Protein AF-0000000070113521 (afdb_homodimer)

Sequence (1050 aa):
MYDYIIVGAGSAGCVLAARLSEDPGVRVCLVEAGPADTADNIHVPVAFGQLFRTELDWDYDTHEEPALDRRRVYLPRGRVLGGTSSTNTMIYIRGARNDFDGWQQPGWSFDEMLPYFKRSEDNERGASAYHGTGGPLAVSDPRTRNPMSTAFVEAAGQAGYGFNDDFNGPTQDGFGFFQLTQRDGRRASTATAFLHPAADRPNLTVLTHVRVHRVLIENGRAVGVTGTRLDETLTLHAEREVIVAAGAYNSPQLLMLSGVGPAPLLSGFGVPVLADLPEVGQNLQDHALIPLVYTHAQPISLIAAGTPEDLAEFTRHGRGPMTANGPQAGGFVRTSEELSDPDVEFLAAPVMFADSGLGTPTHHALSFGPSMIAPRSRGSVSLALPDPTAKPRIVHNYFTDERDLDDAVHATRIALRIAGQKALATFTEGRHAPPASDSDDDLRAYVRQYAHSIYHPGGTCAMGAVVDDQLRVYGIDGLRVVDASVLPTMIRGNPNAPVIAIAEKAADLIAGRTPLPVEAVAAVHMYDYIIVGAGSAGCVLAARLSEDPGVRVCLVEAGPADTADNIHVPVAFGQLFRTELDWDYDTHEEPALDRRRVYLPRGRVLGGTSSTNTMIYIRGARNDFDGWQQPGWSFDEMLPYFKRSEDNERGASAYHGTGGPLAVSDPRTRNPMSTAFVEAAGQAGYGFNDDFNGPTQDGFGFFQLTQRDGRRASTATAFLHPAADRPNLTVLTHVRVHRVLIENGRAVGVTGTRLDETLTLHAEREVIVAAGAYNSPQLLMLSGVGPAPLLSGFGVPVLADLPEVGQNLQDHALIPLVYTHAQPISLIAAGTPEDLAEFTRHGRGPMTANGPQAGGFVRTSEELSDPDVEFLAAPVMFADSGLGTPTHHALSFGPSMIAPRSRGSVSLALPDPTAKPRIVHNYFTDERDLDDAVHATRIALRIAGQKALATFTEGRHAPPASDSDDDLRAYVRQYAHSIYHPGGTCAMGAVVDDQLRVYGIDGLRVVDASVLPTMIRGNPNAPVIAIAEKAADLIAGRTPLPVEAVAAVH

Secondary structure (DSSP, 8-state):
-EEEEEE--SHHHHHHHHHHTTSTTS-EEEE-SS--S--HHHHSGGGGGGGTTSTTB--EEPSPPTTTTT---EE--B-STTGGGGTS--B-----HHHHHTT--TT-SHHHHHHHHHHHEEETT---SS---SSSEEEB--S---HHHHHHHHHHHHTT--B-S-TTSS---EEEEPPBSEETTEE--HIIIIIHHHTT-TTEEEE-S-EEEEEEEETTEEEEEEEEETTEEEEEEEEEEEEE--HHHHHHHHHHHTTEE-HHHHHHTT---SEE-TTTTEEEB--EE--EEEE-S-TTSGGG---HHHHHHHHHHS-SGGG--S--EEEEE-SSTT-SS--EEEEEESS---GGGTSPP-S-EEEEEEEE-S----EEEE-S-S-TTSPPEEE--TT-SHHHHHHHHHHHHHHHHHHTSGGGGGG-SEEES--S-SSHHHHHHHHHHH-EE-S--B-TT-BTTTB-TT-BBTT-BTEEE-SGGG-SS--SS-SHHHHHHHHHHHHHHHHTPPPPPP-------/-EEEEEE--SHHHHHHHHHHTTSTTS-EEEE-SS--S--HHHHSGGGGGGGTTSTTB--EEPSPPTTTTT---EE--B-STTGGGGTS--B-----HHHHHTT--TT-SHHHHHHHHHHHEEETT---SS---SSSEEEB--S---HHHHHHHHHHHHTTPPB-S-TTSS---EEEEPPBSEETTEE--HIIIIIHHHTT-TTEEEE-S-EEEEEEEETTEEEEEEEEETTEEEEEEEEEEEEE--HHHHHHHHHHHTTEE-HHHHHHTT---SEE-TTTTEEEB--EE--EEEE-S-TTSGGG---HHHHHHHHHHS-SGGG--S--EEEEE-SSTT-SS--EEEEEESS---GGGTSPP-S-EEEEEEEE-S----EEEE-S-S-TTSPPEEE--TT-SHHHHHHHHHHHHHHHHHHTSGGGGGG-SEEES--S-SSHHHHHHHHHHH-EE-S--B-TT-BTTTB-TT-BBTT-BTEEE-SGGG-SS--SS-SHHHHHHHHHHHHHHHHTPPPPPP-------

Organism: Actinoplanes teichomyceticus (NCBI:txid1867)

Foldseek 3Di:
DFQEEEEAQALQQLLLLQLLVVPVVGFYEYEAQAEALPDPLLWFQLSLLVCAPPSQWPFDWAQQFPLLNGDIFTFTWGRYRHICLSRALFFDAQFAQCLQVVLVAPQRGPLSLQVLLQQQEQEPVDDDLRHHRDHLFYKYAFQDDFLLQVLLLVLLVVLPFADDDCCRPLANGGKDFTIGRHDLLIRGGSCNRRNVVRVPSPSYHYHYSWDWQEFDADPQAGFWTWTDRVNDIDIDGHPFFYEYAHAQALSLVRCLLHQHEAPVQSVVQPHHHQHHFDLQFKQKAFWKWQKWKAFFDDPRALVNADPPVNVVCCVPRSHDSSSRSFQGMWGFDDLDPVDPGGQKIKTKGQFGCASNSPDDTDGGIIMMTIIGQADPFMWGWADPHSPSVDGIHTHGNPCVPVVNLVSRLSRRVSVVSSCPGPSCCRRRPGTDPDFPDNDSVSSSSSCSPGMHGSNAIEQSCADPRQADSLQHGPRHGRYGYQARHHRNGGGRDHCSSVSSSSSSQNSCSSVVHDRDDRSDDDNDD/DFQEEEEAQALQQLLLLQLLVVPVVGFYEYEAQAEALPDPLLWFQLSLLVCAPPSQWPFDWAQQFPLLNGDIFTFTWGRYRHICLSRALQFDAQFAQCLQVVLVAPQRGPLSLQVLLQQQEQEPVDDDLRHHRDHLFYKYAFQDDFLLQVLLLVLLVVLPFADDDCCRPLANFGKDFTIGRHDLLIRGGSCNRRNVVRVPSPSYHYHYSWDWQEFDADPQAGFWTWTDRVPDIDIDGHPFFYEYAHAQALSLVRCLLHQHEAPVQSVVQPHHHQHHFDLQFKQKAFWKWQKWKAFFDDPRALVNADPPVNVVCCVPRSHDSSSRSFQGMWGFDDLDPVDPGGQKIKTKGQFGCASNSPDDTDGGIIMMTIIGQADPFMWGWADPHSPSVDGIHTHGNPCVPVVNLVSRLSRRVSVVSSCPGPSCCRRRPGTDPDFPDNDSVSSSSSCSPGMHGSNAIEQSCADPRQADSLQHGPRHGRYGYQARHHRNGGGRDHCSSVSSSSSSQNSCSSVVHDRDDRSDDDNDD

pLDDT: mean 96.6, std 4.44, range [45.38, 99.0]

Radius of gyration: 29.22 Å; Cα contacts (8 Å, |Δi|>4): 2842; chains: 2; bounding box: 66×88×72 Å

InterPro domains:
  IPR000172 Glucose-methanol-choline oxidoreductase, N-terminal [PF00732] (2-288)
  IPR000172 Glucose-methanol-choline oxidoreductase, N-terminal [PS00624] (247-261)
  IPR007867 Glucose-methanol-choline oxidoreductase, C-terminal [PF05199] (375-503)
  IPR012132 Glucose-methanol-choline oxidoreductase [PIRSF000137] (2-512)
  IPR012132 Glucose-methanol-choline oxidoreductase [PTHR11552] (2-516)
  IPR036188 FAD/NAD(P)-binding domain superfamily [G3DSA:3.50.50.60] (3-504)
  IPR036188 FAD/NAD(P)-binding domain superfamily [SSF51905] (1-514)

Structure (mmCIF, N/CA/C/O backbone):
data_AF-0000000070113521-model_v1
#
loop_
_entity.id
_entity.type
_entity.pdbx_description
1 polymer 'Choline dehydrogenase-like flavoprotein'
#
loop_
_atom_site.group_PDB
_atom_site.id
_atom_site.type_symbol
_atom_site.label_atom_id
_atom_site.label_alt_id
_atom_site.label_comp_id
_atom_site.label_asym_id
_atom_site.label_entity_id
_atom_site.label_seq_id
_atom_site.pdbx_PDB_ins_code
_atom_site.Cartn_x
_atom_site.Cartn_y
_atom_site.Cartn_z
_atom_site.occupancy
_atom_site.B_iso_or_equiv
_atom_site.auth_seq_id
_atom_site.auth_comp_id
_atom_site.auth_asym_id
_atom_site.auth_atom_id
_atom_site.pdbx_PDB_model_num
ATOM 1 N N . MET A 1 1 ? -22.125 -2.932 -27.625 1 89.44 1 MET A N 1
ATOM 2 C CA . MET A 1 1 ? -22.766 -4.066 -26.969 1 89.44 1 MET A CA 1
ATOM 3 C C . MET A 1 1 ? -21.953 -5.344 -27.172 1 89.44 1 MET A C 1
ATOM 5 O O . MET A 1 1 ? -21.406 -5.574 -28.25 1 89.44 1 MET A O 1
ATOM 9 N N . TYR A 1 2 ? -21.766 -6.09 -26.125 1 98.44 2 TYR A N 1
ATOM 10 C CA . TYR A 1 2 ? -20.969 -7.305 -26.156 1 98.44 2 TYR A CA 1
ATOM 11 C C . TYR A 1 2 ? -21.781 -8.516 -25.703 1 98.44 2 TYR A C 1
ATOM 13 O O . TYR A 1 2 ? -22.781 -8.367 -25 1 98.44 2 TYR A O 1
ATOM 21 N N . ASP A 1 3 ? -21.438 -9.672 -26.297 1 98.75 3 ASP A N 1
ATOM 22 C CA . ASP A 1 3 ? -22 -10.898 -25.734 1 98.75 3 ASP A CA 1
ATOM 23 C C . ASP A 1 3 ? -21.469 -11.172 -24.344 1 98.75 3 ASP A C 1
ATOM 25 O O . ASP A 1 3 ? -22.234 -11.469 -23.422 1 98.75 3 ASP A O 1
ATOM 29 N N . TYR A 1 4 ? -20.172 -11.07 -24.219 1 98.88 4 TYR A N 1
ATOM 30 C CA . TYR A 1 4 ? -19.5 -11.312 -22.938 1 98.88 4 TYR A CA 1
ATOM 31 C C . TYR A 1 4 ? -18.625 -10.133 -22.547 1 98.88 4 TYR A C 1
ATOM 33 O O . TYR A 1 4 ? -17.922 -9.57 -23.391 1 98.88 4 TYR A O 1
ATOM 41 N N . ILE A 1 5 ? -18.688 -9.711 -21.297 1 98.94 5 ILE A N 1
ATOM 42 C CA . ILE A 1 5 ? -17.734 -8.789 -20.672 1 98.94 5 ILE A CA 1
ATOM 43 C C . ILE A 1 5 ? -16.922 -9.523 -19.609 1 98.94 5 ILE A C 1
ATOM 45 O O . ILE A 1 5 ? -17.484 -10.125 -18.703 1 98.94 5 ILE A O 1
ATOM 49 N N . ILE A 1 6 ? -15.625 -9.547 -19.797 1 98.94 6 ILE A N 1
ATOM 50 C CA . ILE A 1 6 ? -14.703 -10.148 -18.828 1 98.94 6 ILE A CA 1
ATOM 51 C C . ILE A 1 6 ? -14 -9.055 -18.031 1 98.94 6 ILE A C 1
ATOM 53 O O . ILE A 1 6 ? -13.352 -8.18 -18.609 1 98.94 6 ILE A O 1
ATOM 57 N N . VAL A 1 7 ? -14.141 -9.102 -16.703 1 98.94 7 VAL A N 1
ATOM 58 C CA . VAL A 1 7 ? -13.531 -8.094 -15.828 1 98.94 7 VAL A CA 1
ATOM 59 C C . VAL A 1 7 ? -12.266 -8.656 -15.195 1 98.94 7 VAL A C 1
ATOM 61 O O . VAL A 1 7 ? -12.328 -9.453 -14.258 1 98.94 7 VAL A O 1
ATOM 64 N N . GLY A 1 8 ? -11.117 -8.164 -15.594 1 98.88 8 GLY A N 1
ATOM 65 C CA . GLY A 1 8 ? -9.812 -8.641 -15.156 1 98.88 8 GLY A CA 1
ATOM 66 C C . GLY A 1 8 ? -9.07 -9.43 -16.219 1 98.88 8 GLY A C 1
ATOM 67 O O . GLY A 1 8 ? -9.562 -10.461 -16.688 1 98.88 8 GLY A O 1
ATOM 68 N N . ALA A 1 9 ? -7.922 -8.922 -16.562 1 98.88 9 ALA A N 1
ATOM 69 C CA . ALA A 1 9 ? -7.117 -9.562 -17.594 1 98.88 9 ALA A CA 1
ATOM 70 C C . ALA A 1 9 ? -5.949 -10.336 -16.984 1 98.88 9 ALA A C 1
ATOM 72 O O . ALA A 1 9 ? -4.805 -10.18 -17.422 1 98.88 9 ALA A O 1
ATOM 73 N N . GLY A 1 10 ? -6.246 -11.094 -15.938 1 98.75 10 GLY A N 1
ATOM 74 C CA . GLY A 1 10 ? -5.242 -11.938 -15.305 1 98.75 10 GLY A CA 1
ATOM 75 C C . GLY A 1 10 ? -5.102 -13.297 -15.969 1 98.75 10 GLY A C 1
ATOM 76 O O . GLY A 1 10 ? -5.324 -13.43 -17.172 1 98.75 10 GLY A O 1
ATOM 77 N N . SER A 1 11 ? -4.688 -14.281 -15.172 1 98.81 11 SER A N 1
ATOM 78 C CA . SER A 1 11 ? -4.438 -15.641 -15.648 1 98.81 11 SER A CA 1
ATOM 79 C C . SER A 1 11 ? -5.676 -16.234 -16.312 1 98.81 11 SER A C 1
ATOM 81 O O . SER A 1 11 ? -5.578 -16.891 -17.359 1 98.81 11 SER A O 1
ATOM 83 N N . ALA A 1 12 ? -6.797 -15.969 -15.734 1 98.94 12 ALA A N 1
ATOM 84 C CA . ALA A 1 12 ? -8.031 -16.531 -16.266 1 98.94 12 ALA A CA 1
ATOM 85 C C . ALA A 1 12 ? -8.609 -15.648 -17.375 1 98.94 12 ALA A C 1
ATOM 87 O O . ALA A 1 12 ? -9.047 -16.141 -18.406 1 98.94 12 ALA A O 1
ATOM 88 N N . GLY A 1 13 ? -8.617 -14.328 -17.172 1 98.94 13 GLY A N 1
ATOM 89 C CA . GLY A 1 13 ? -9.266 -13.406 -18.094 1 98.94 13 GLY A CA 1
ATOM 90 C C . GLY A 1 13 ? -8.688 -13.453 -19.484 1 98.94 13 GLY A C 1
ATOM 91 O O . GLY A 1 13 ? -9.43 -13.422 -20.469 1 98.94 13 GLY A O 1
ATOM 92 N N . CYS A 1 14 ? -7.418 -13.5 -19.594 1 98.94 14 CYS A N 1
ATOM 93 C CA . CYS A 1 14 ? -6.773 -13.562 -20.906 1 98.94 14 CYS A CA 1
ATOM 94 C C . CYS A 1 14 ? -7.152 -14.836 -21.641 1 98.94 14 CYS A C 1
ATOM 96 O O . CYS A 1 14 ? -7.383 -14.812 -22.859 1 98.94 14 CYS A O 1
ATOM 98 N N . VAL A 1 15 ? -7.207 -15.961 -20.906 1 98.94 15 VAL A N 1
ATOM 99 C CA . VAL A 1 15 ? -7.57 -17.25 -21.484 1 98.94 15 VAL A CA 1
ATOM 100 C C . VAL A 1 15 ? -9.016 -17.203 -21.984 1 98.94 15 VAL A C 1
ATOM 102 O O . VAL A 1 15 ? -9.297 -17.594 -23.125 1 98.94 15 VAL A O 1
ATOM 105 N N . LEU A 1 16 ? -9.891 -16.688 -21.172 1 98.94 16 LEU A N 1
ATOM 106 C CA . LEU A 1 16 ? -11.305 -16.594 -21.516 1 98.94 16 LEU A CA 1
ATOM 107 C C . LEU A 1 16 ? -11.508 -15.727 -22.766 1 98.94 16 LEU A C 1
ATOM 109 O O . LEU A 1 16 ? -12.25 -16.094 -23.672 1 98.94 16 LEU A O 1
ATOM 113 N N . ALA A 1 17 ? -10.859 -14.547 -22.734 1 98.94 17 ALA A N 1
ATOM 114 C CA . ALA A 1 17 ? -10.984 -13.633 -23.859 1 98.94 17 ALA A CA 1
ATOM 115 C C . ALA A 1 17 ? -10.539 -14.305 -25.156 1 98.94 17 ALA A C 1
ATOM 117 O O . ALA A 1 17 ? -11.211 -14.188 -26.188 1 98.94 17 ALA A O 1
ATOM 118 N N . ALA A 1 18 ? -9.43 -15 -25.094 1 98.88 18 ALA A N 1
ATOM 119 C CA . ALA A 1 18 ? -8.883 -15.68 -26.281 1 98.88 18 ALA A CA 1
ATOM 120 C C . ALA A 1 18 ? -9.82 -16.781 -26.75 1 98.88 18 ALA A C 1
ATOM 122 O O . ALA A 1 18 ? -10.148 -16.875 -27.938 1 98.88 18 ALA A O 1
ATOM 123 N N . ARG A 1 19 ? -10.258 -17.641 -25.875 1 98.75 19 ARG A N 1
ATOM 124 C CA . ARG A 1 19 ? -11.047 -18.812 -26.219 1 98.75 19 ARG A CA 1
ATOM 125 C C . ARG A 1 19 ? -12.445 -18.422 -26.688 1 98.75 19 ARG A C 1
ATOM 127 O O . ARG A 1 19 ? -12.938 -18.953 -27.688 1 98.75 19 ARG A O 1
ATOM 134 N N . LEU A 1 20 ? -13.086 -17.516 -25.969 1 98.69 20 LEU A N 1
ATOM 135 C CA . LEU A 1 20 ? -14.453 -17.141 -26.297 1 98.69 20 LEU A CA 1
ATOM 136 C C . LEU A 1 20 ? -14.508 -16.391 -27.609 1 98.69 20 LEU A C 1
ATOM 138 O O . LEU A 1 20 ? -15.484 -16.5 -28.359 1 98.69 20 LEU A O 1
ATOM 142 N N . SER A 1 21 ? -13.492 -15.625 -27.953 1 98.69 21 SER A N 1
ATOM 143 C CA . SER A 1 21 ? -13.484 -14.828 -29.172 1 98.69 21 SER A CA 1
ATOM 144 C C . SER A 1 21 ? -13.117 -15.672 -30.391 1 98.69 21 SER A C 1
ATOM 146 O O . SER A 1 21 ? -13.086 -15.18 -31.516 1 98.69 21 SER A O 1
ATOM 148 N N . GLU A 1 22 ? -12.773 -16.984 -30.188 1 98.12 22 GLU A N 1
ATOM 149 C CA . GLU A 1 22 ? -12.547 -17.891 -31.297 1 98.12 22 GLU A CA 1
ATOM 150 C C . GLU A 1 22 ? -13.781 -17.984 -32.188 1 98.12 22 GLU A C 1
ATOM 152 O O . GLU A 1 22 ? -13.664 -18.219 -33.406 1 98.12 22 GLU A O 1
ATOM 157 N N . ASP A 1 23 ? -14.906 -17.906 -31.594 1 97.94 23 ASP A N 1
ATOM 158 C CA . ASP A 1 23 ? -16.156 -17.844 -32.344 1 97.94 23 ASP A CA 1
ATOM 159 C C . ASP A 1 23 ? -16.406 -16.438 -32.906 1 97.94 23 ASP A C 1
ATOM 161 O O . ASP A 1 23 ? -16.734 -15.531 -32.125 1 97.94 23 ASP A O 1
ATOM 165 N N . PRO A 1 24 ? -16.312 -16.25 -34.125 1 97.31 24 PRO A N 1
ATOM 166 C CA . PRO A 1 24 ? -16.438 -14.914 -34.719 1 97.31 24 PRO A CA 1
ATOM 167 C C . PRO A 1 24 ? -17.828 -14.32 -34.5 1 97.31 24 PRO A C 1
ATOM 169 O O . PRO A 1 24 ? -18.031 -13.109 -34.688 1 97.31 24 PRO A O 1
ATOM 172 N N . GLY A 1 25 ? -18.812 -15.109 -34.188 1 97.31 25 GLY A N 1
ATOM 173 C CA . GLY A 1 25 ? -20.172 -14.641 -33.969 1 97.31 25 GLY A CA 1
ATOM 174 C C . GLY A 1 25 ? -20.391 -14.102 -32.562 1 97.31 25 GLY A C 1
ATOM 175 O O . GLY A 1 25 ? -21.484 -13.617 -32.25 1 97.31 25 GLY A O 1
ATOM 176 N N . VAL A 1 26 ? -19.391 -14.195 -31.781 1 97.94 26 VAL A N 1
ATOM 177 C CA . VAL A 1 26 ? -19.484 -13.773 -30.391 1 97.94 26 VAL A CA 1
ATOM 178 C C . VAL A 1 26 ? -18.609 -12.547 -30.156 1 97.94 26 VAL A C 1
ATOM 180 O O . VAL A 1 26 ? -17.422 -12.547 -30.516 1 97.94 26 VAL A O 1
ATOM 183 N N . ARG A 1 27 ? -19.141 -11.406 -29.641 1 98.56 27 ARG A N 1
ATOM 184 C CA . ARG A 1 27 ? -18.375 -10.211 -29.328 1 98.56 27 ARG A CA 1
ATOM 185 C C . ARG A 1 27 ? -17.953 -10.203 -27.859 1 98.56 27 ARG A C 1
ATOM 187 O O . ARG A 1 27 ? -18.781 -10.289 -26.969 1 98.56 27 ARG A O 1
ATOM 194 N N . VAL A 1 28 ? -16.641 -10.086 -27.625 1 98.88 28 VAL A N 1
ATOM 195 C CA . VAL A 1 28 ? -16.062 -10.18 -26.297 1 98.88 28 VAL A CA 1
ATOM 196 C C . VAL A 1 28 ? -15.359 -8.875 -25.938 1 98.88 28 VAL A C 1
ATOM 198 O O . VAL A 1 28 ? -14.656 -8.289 -26.766 1 98.88 28 VAL A O 1
ATOM 201 N N . CYS A 1 29 ? -15.602 -8.32 -24.719 1 98.88 29 CYS A N 1
ATOM 202 C CA . CYS A 1 29 ? -14.859 -7.188 -24.188 1 98.88 29 CYS A CA 1
ATOM 203 C C . CYS A 1 29 ? -14.086 -7.59 -22.938 1 98.88 29 CYS A C 1
ATOM 205 O O . CYS A 1 29 ? -14.672 -8.094 -21.969 1 98.88 29 CYS A O 1
ATOM 207 N N . LEU A 1 30 ? -12.789 -7.488 -23 1 98.88 30 LEU A N 1
ATOM 208 C CA . LEU A 1 30 ? -11.914 -7.699 -21.844 1 98.88 30 LEU A CA 1
ATOM 209 C C . LEU A 1 30 ? -11.492 -6.367 -21.234 1 98.88 30 LEU A C 1
ATOM 211 O O . LEU A 1 30 ? -10.945 -5.504 -21.922 1 98.88 30 LEU A O 1
ATOM 215 N N . VAL A 1 31 ? -11.734 -6.184 -19.922 1 98.88 31 VAL A N 1
ATOM 216 C CA . VAL A 1 31 ? -11.453 -4.922 -19.234 1 98.88 31 VAL A CA 1
ATOM 217 C C . VAL A 1 31 ? -10.359 -5.133 -18.188 1 98.88 31 VAL A C 1
ATOM 219 O O . VAL A 1 31 ? -10.422 -6.074 -17.391 1 98.88 31 VAL A O 1
ATOM 222 N N . GLU A 1 32 ? -9.352 -4.316 -18.203 1 98.81 32 GLU A N 1
ATOM 223 C CA . GLU A 1 32 ? -8.242 -4.359 -17.25 1 98.81 32 GLU A CA 1
ATOM 224 C C . GLU A 1 32 ? -8 -2.99 -16.625 1 98.81 32 GLU A C 1
ATOM 226 O O . GLU A 1 32 ? -8.031 -1.969 -17.312 1 98.81 32 GLU A O 1
ATOM 231 N N . ALA A 1 33 ? -7.809 -2.988 -15.266 1 98.5 33 ALA A N 1
ATOM 232 C CA . ALA A 1 33 ? -7.617 -1.754 -14.508 1 98.5 33 ALA A CA 1
ATOM 233 C C . ALA A 1 33 ? -6.258 -1.129 -14.812 1 98.5 33 ALA A C 1
ATOM 235 O O . ALA A 1 33 ? -6.109 0.095 -14.781 1 98.5 33 ALA A O 1
ATOM 236 N N . GLY A 1 34 ? -5.254 -1.938 -15.055 1 98.25 34 GLY A N 1
ATOM 237 C CA . GLY A 1 34 ? -3.896 -1.468 -15.281 1 98.25 34 GLY A CA 1
ATOM 238 C C . GLY A 1 34 ? -3.572 -1.259 -16.75 1 98.25 34 GLY A C 1
ATOM 239 O O . GLY A 1 34 ? -4.465 -1.295 -17.594 1 98.25 34 GLY A O 1
ATOM 240 N N . PRO A 1 35 ? -2.281 -0.982 -17.078 1 98.31 35 PRO A N 1
ATOM 241 C CA . PRO A 1 35 ? -1.83 -0.747 -18.438 1 98.31 35 PRO A CA 1
ATOM 242 C C . PRO A 1 35 ? -1.585 -2.043 -19.219 1 98.31 35 PRO A C 1
ATOM 244 O O . PRO A 1 35 ? -1.782 -3.133 -18.672 1 98.31 35 PRO A O 1
ATOM 247 N N . ALA A 1 36 ? -1.231 -1.881 -20.484 1 98.38 36 ALA A N 1
ATOM 248 C CA . ALA A 1 36 ? -0.735 -3 -21.281 1 98.38 36 ALA A CA 1
ATOM 249 C C . ALA A 1 36 ? 0.612 -3.49 -20.75 1 98.38 36 ALA A C 1
ATOM 251 O O . ALA A 1 36 ? 1.3 -2.771 -20.031 1 98.38 36 ALA A O 1
ATOM 252 N N . ASP A 1 37 ? 0.908 -4.703 -21.047 1 98.44 37 ASP A N 1
ATOM 253 C CA . ASP A 1 37 ? 2.123 -5.34 -20.547 1 98.44 37 ASP A CA 1
ATOM 254 C C . ASP A 1 37 ? 3.324 -4.992 -21.422 1 98.44 37 ASP A C 1
ATOM 256 O O . ASP A 1 37 ? 4.07 -5.875 -21.844 1 98.44 37 ASP A O 1
ATOM 260 N N . THR A 1 38 ? 3.645 -3.717 -21.562 1 97.25 38 THR A N 1
ATOM 261 C CA . THR A 1 38 ? 4.688 -3.281 -22.484 1 97.25 38 THR A CA 1
ATOM 262 C C . THR A 1 38 ? 5.996 -3.037 -21.75 1 97.25 38 THR A C 1
ATOM 264 O O . THR A 1 38 ? 7.047 -2.857 -22.375 1 97.25 38 THR A O 1
ATOM 267 N N . ALA A 1 39 ? 5.973 -3.041 -20.438 1 96.62 39 ALA A N 1
ATOM 268 C CA . ALA A 1 39 ? 7.203 -2.83 -19.672 1 96.62 39 ALA A CA 1
ATOM 269 C C . ALA A 1 39 ? 8.188 -3.973 -19.906 1 96.62 39 ALA A C 1
ATOM 271 O O . ALA A 1 39 ? 7.828 -5.145 -19.766 1 96.62 39 ALA A O 1
ATOM 272 N N . ASP A 1 40 ? 9.43 -3.695 -20.125 1 96.5 40 ASP A N 1
ATOM 273 C CA . ASP A 1 40 ? 10.438 -4.703 -20.438 1 96.5 40 ASP A CA 1
ATOM 274 C C . ASP A 1 40 ? 10.625 -5.676 -19.281 1 96.5 40 ASP A C 1
ATOM 276 O O . ASP A 1 40 ? 10.82 -6.875 -19.484 1 96.5 40 ASP A O 1
ATOM 280 N N . ASN A 1 41 ? 10.555 -5.172 -18.109 1 97 41 ASN A N 1
ATOM 281 C CA . ASN A 1 41 ? 10.828 -5.984 -16.922 1 97 41 ASN A CA 1
ATOM 282 C C . ASN A 1 41 ? 9.797 -7.094 -16.75 1 97 41 ASN A C 1
ATOM 284 O O . ASN A 1 41 ? 10.039 -8.078 -16.047 1 97 41 ASN A O 1
ATOM 288 N N . ILE A 1 42 ? 8.625 -6.961 -17.375 1 98.5 42 ILE A N 1
ATOM 289 C CA . ILE A 1 42 ? 7.629 -8.023 -17.359 1 98.5 42 ILE A CA 1
ATOM 290 C C . ILE A 1 42 ? 8.164 -9.25 -18.094 1 98.5 42 ILE A C 1
ATOM 292 O O . ILE A 1 42 ? 7.895 -10.383 -17.703 1 98.5 42 ILE A O 1
ATOM 296 N N . HIS A 1 43 ? 8.969 -9.016 -19.125 1 98.25 43 HIS A N 1
ATOM 297 C CA . HIS A 1 43 ? 9.32 -10.07 -20.062 1 98.25 43 HIS A CA 1
ATOM 298 C C . HIS A 1 43 ? 10.695 -10.648 -19.75 1 98.25 43 HIS A C 1
ATOM 300 O O . HIS A 1 43 ? 11.062 -11.703 -20.281 1 98.25 43 HIS A O 1
ATOM 306 N N . VAL A 1 44 ? 11.484 -10.031 -18.891 1 97.94 44 VAL A N 1
ATOM 307 C CA . VAL A 1 44 ? 12.789 -10.516 -18.453 1 97.94 44 VAL A CA 1
ATOM 308 C C . VAL A 1 44 ? 12.648 -11.219 -17.094 1 97.94 44 VAL A C 1
ATOM 310 O O . VAL A 1 44 ? 12.5 -10.562 -16.062 1 97.94 44 VAL A O 1
ATOM 313 N N . PRO A 1 45 ? 12.828 -12.5 -17.047 1 97.5 45 PRO A N 1
ATOM 314 C CA . PRO A 1 45 ? 12.469 -13.297 -15.875 1 97.5 45 PRO A CA 1
ATOM 315 C C . PRO A 1 45 ? 13.172 -12.82 -14.609 1 97.5 45 PRO A C 1
ATOM 317 O O . PRO A 1 45 ? 12.523 -12.648 -13.57 1 97.5 45 PRO A O 1
ATOM 320 N N . VAL A 1 46 ? 14.398 -12.484 -14.672 1 96 46 VAL A N 1
ATOM 321 C CA . VAL A 1 46 ? 15.172 -12.164 -13.477 1 96 46 VAL A CA 1
ATOM 322 C C . VAL A 1 46 ? 14.703 -10.836 -12.891 1 96 46 VAL A C 1
ATOM 324 O O . VAL A 1 46 ? 14.961 -10.539 -11.719 1 96 46 VAL A O 1
ATOM 327 N N . ALA A 1 47 ? 13.906 -10.055 -13.688 1 94.38 47 ALA A N 1
ATOM 328 C CA . ALA A 1 47 ? 13.547 -8.695 -13.312 1 94.38 47 ALA A CA 1
ATOM 329 C C . ALA A 1 47 ? 12.203 -8.664 -12.586 1 94.38 47 ALA A C 1
ATOM 331 O O . ALA A 1 47 ? 11.664 -7.586 -12.305 1 94.38 47 ALA A O 1
ATOM 332 N N . PHE A 1 48 ? 11.641 -9.812 -12.219 1 92.56 48 PHE A N 1
ATOM 333 C CA . PHE A 1 48 ? 10.289 -9.852 -11.672 1 92.56 48 PHE A CA 1
ATOM 334 C C . PHE A 1 48 ? 10.203 -9.039 -10.391 1 92.56 48 PHE A C 1
ATOM 336 O O . PHE A 1 48 ? 9.188 -8.391 -10.125 1 92.56 48 PHE A O 1
ATOM 343 N N . GLY A 1 49 ? 11.289 -9.039 -9.555 1 92.06 49 GLY A N 1
ATOM 344 C CA . GLY A 1 49 ? 11.281 -8.266 -8.32 1 92.06 49 GLY A CA 1
ATOM 345 C C . GLY A 1 49 ? 11.18 -6.773 -8.547 1 92.06 49 GLY A C 1
ATOM 346 O O . GLY A 1 49 ? 10.797 -6.023 -7.645 1 92.06 49 GLY A O 1
ATOM 347 N N . GLN A 1 50 ? 11.492 -6.316 -9.766 1 94 50 GLN A N 1
ATOM 348 C CA . GLN A 1 50 ? 11.492 -4.898 -10.109 1 94 50 GLN A CA 1
ATOM 349 C C . GLN A 1 50 ? 10.094 -4.422 -10.492 1 94 50 GLN A C 1
ATOM 351 O O . GLN A 1 50 ? 9.914 -3.279 -10.914 1 94 50 GLN A O 1
ATOM 356 N N . LEU A 1 51 ? 9.125 -5.293 -10.32 1 97.06 51 LEU A N 1
ATOM 357 C CA . LEU A 1 51 ? 7.75 -4.957 -10.656 1 97.06 51 LEU A CA 1
ATOM 358 C C . LEU A 1 51 ? 6.953 -4.605 -9.406 1 97.06 51 LEU A C 1
ATOM 360 O O . LEU A 1 51 ? 5.859 -4.043 -9.5 1 97.06 51 LEU A O 1
ATOM 364 N N . PHE A 1 52 ? 7.504 -4.914 -8.211 1 96.06 52 PHE A N 1
ATOM 365 C CA . PHE A 1 52 ? 6.801 -4.691 -6.953 1 96.06 52 PHE A CA 1
ATOM 366 C C . PHE A 1 52 ? 6.641 -3.203 -6.676 1 96.06 52 PHE A C 1
ATOM 368 O O . PHE A 1 52 ? 7.551 -2.416 -6.941 1 96.06 52 PHE A O 1
ATOM 375 N N . ARG A 1 53 ? 5.434 -2.838 -6.238 1 97.19 53 ARG A N 1
ATOM 376 C CA . ARG A 1 53 ? 5.062 -1.51 -5.762 1 97.19 53 ARG A CA 1
ATOM 377 C C . ARG A 1 53 ? 5.191 -0.474 -6.875 1 97.19 53 ARG A C 1
ATOM 379 O O . ARG A 1 53 ? 5.301 0.724 -6.605 1 97.19 53 ARG A O 1
ATOM 386 N N . THR A 1 54 ? 5.348 -0.875 -8.188 1 97.62 54 THR A N 1
ATOM 387 C CA . THR A 1 54 ? 5.203 0.003 -9.344 1 97.62 54 THR A CA 1
ATOM 388 C C . THR A 1 54 ? 3.732 0.145 -9.727 1 97.62 54 THR A C 1
ATOM 390 O O . THR A 1 54 ? 2.852 -0.395 -9.055 1 97.62 54 THR A O 1
ATOM 393 N N . GLU A 1 55 ? 3.475 0.81 -10.844 1 97.12 55 GLU A N 1
ATOM 394 C CA . GLU A 1 55 ? 2.111 0.972 -11.344 1 97.12 55 GLU A CA 1
ATOM 395 C C . GLU A 1 55 ? 1.529 -0.362 -11.805 1 97.12 55 GLU A C 1
ATOM 397 O O . GLU A 1 55 ? 0.317 -0.484 -11.992 1 97.12 55 GLU A O 1
ATOM 402 N N . LEU A 1 56 ? 2.381 -1.434 -11.914 1 98.44 56 LEU A N 1
ATOM 403 C CA . LEU A 1 56 ? 1.982 -2.744 -12.414 1 98.44 56 LEU A CA 1
ATOM 404 C C . LEU A 1 56 ? 1.549 -3.654 -11.273 1 98.44 56 LEU A C 1
ATOM 406 O O . LEU A 1 56 ? 1.249 -4.832 -11.492 1 98.44 56 LEU A O 1
ATOM 410 N N . ASP A 1 57 ? 1.497 -3.078 -10.07 1 98.25 57 ASP A N 1
ATOM 411 C CA . ASP A 1 57 ? 1.191 -3.793 -8.836 1 98.25 57 ASP A CA 1
ATOM 412 C C . ASP A 1 57 ? 0.029 -3.137 -8.094 1 98.25 57 ASP A C 1
ATOM 414 O O . ASP A 1 57 ? 0.019 -1.919 -7.898 1 98.25 57 ASP A O 1
ATOM 418 N N . TRP A 1 58 ? -0.991 -3.955 -7.715 1 98.44 58 TRP A N 1
ATOM 419 C CA . TRP A 1 58 ? -2.082 -3.426 -6.902 1 98.44 58 TRP A CA 1
ATOM 420 C C . TRP A 1 58 ? -1.574 -2.963 -5.543 1 98.44 58 TRP A C 1
ATOM 422 O O . TRP A 1 58 ? -2.213 -2.139 -4.883 1 98.44 58 TRP A O 1
ATOM 432 N N . ASP A 1 59 ? -0.392 -3.523 -5.102 1 97.56 59 ASP A N 1
ATOM 433 C CA . ASP A 1 59 ? 0.275 -3.076 -3.881 1 97.56 59 ASP A CA 1
ATOM 434 C C . ASP A 1 59 ? -0.632 -3.248 -2.664 1 97.56 59 ASP A C 1
ATOM 436 O O . ASP A 1 59 ? -0.879 -2.291 -1.928 1 97.56 59 ASP A O 1
ATOM 440 N N . TYR A 1 60 ? -1.123 -4.504 -2.408 1 98 60 TYR A N 1
ATOM 441 C CA . TYR A 1 60 ? -1.979 -4.785 -1.262 1 98 60 TYR A CA 1
ATOM 442 C C . TYR A 1 60 ? -1.149 -5.152 -0.038 1 98 60 TYR A C 1
ATOM 444 O O . TYR A 1 60 ? -0.012 -5.613 -0.167 1 98 60 TYR A O 1
ATOM 452 N N . ASP A 1 61 ? -1.699 -4.957 1.091 1 96.56 61 ASP A N 1
ATOM 453 C CA . ASP A 1 61 ? -1.264 -5.445 2.395 1 96.56 61 ASP A CA 1
ATOM 454 C C . ASP A 1 61 ? -2.439 -6.004 3.191 1 96.56 61 ASP A C 1
ATOM 456 O O . ASP A 1 61 ? -3.58 -5.566 3.018 1 96.56 61 ASP A O 1
ATOM 460 N N . THR A 1 62 ? -2.133 -6.91 4.039 1 96.81 62 THR A N 1
ATOM 461 C CA . THR A 1 62 ? -3.158 -7.309 5 1 96.81 62 THR A CA 1
ATOM 462 C C . THR A 1 62 ? -3.422 -6.191 6.004 1 96.81 62 THR A C 1
ATOM 464 O O . THR A 1 62 ? -2.598 -5.293 6.168 1 96.81 62 THR A O 1
ATOM 467 N N . HIS A 1 63 ? -4.625 -6.207 6.52 1 96.12 63 HIS A N 1
ATOM 468 C CA . HIS A 1 63 ? -4.766 -5.613 7.844 1 96.12 63 HIS A CA 1
ATOM 469 C C . HIS A 1 63 ? -3.973 -6.395 8.883 1 96.12 63 HIS A C 1
ATOM 471 O O . HIS A 1 63 ? -3.35 -7.41 8.562 1 96.12 63 HIS A O 1
ATOM 477 N N . GLU A 1 64 ? -3.891 -5.891 10.164 1 94 64 GLU A N 1
ATOM 478 C CA . GLU A 1 64 ? -3.082 -6.547 11.188 1 94 64 GLU A CA 1
ATOM 479 C C . GLU A 1 64 ? -3.453 -8.023 11.32 1 94 64 GLU A C 1
ATOM 481 O O . GLU A 1 64 ? -4.633 -8.359 11.422 1 94 64 GLU A O 1
ATOM 486 N N . GLU A 1 65 ? -2.475 -8.852 11.188 1 96.19 65 GLU A N 1
ATOM 487 C CA . GLU A 1 65 ? -2.65 -10.289 11.344 1 96.19 65 GLU A CA 1
ATOM 488 C C . GLU A 1 65 ? -2.584 -10.703 12.812 1 96.19 65 GLU A C 1
ATOM 490 O O . GLU A 1 65 ? -1.546 -10.547 13.453 1 96.19 65 GLU A O 1
ATOM 495 N N . PRO A 1 66 ? -3.615 -11.258 13.32 1 93.88 66 PRO A N 1
ATOM 496 C CA . PRO A 1 66 ? -3.705 -11.477 14.766 1 93.88 66 PRO A CA 1
ATOM 497 C C . PRO A 1 66 ? -2.613 -12.406 15.289 1 93.88 66 PRO A C 1
ATOM 499 O O . PRO A 1 66 ? -2.156 -12.25 16.422 1 93.88 66 PRO A O 1
ATOM 502 N N . ALA A 1 67 ? -2.168 -13.336 14.484 1 96.44 67 ALA A N 1
ATOM 503 C CA . ALA A 1 67 ? -1.229 -14.336 14.984 1 96.44 67 ALA A CA 1
ATOM 504 C C . ALA A 1 67 ? 0.192 -14.031 14.523 1 96.44 67 ALA A C 1
ATOM 506 O O . ALA A 1 67 ? 1.091 -14.867 14.672 1 96.44 67 ALA A O 1
ATOM 507 N N . LEU A 1 68 ? 0.433 -12.883 13.977 1 96 68 LEU A N 1
ATOM 508 C CA . LEU A 1 68 ? 1.765 -12.484 13.531 1 96 68 LEU A CA 1
ATOM 509 C C . LEU A 1 68 ? 2.227 -11.227 14.266 1 96 68 LEU A C 1
ATOM 511 O O . LEU A 1 68 ? 2.887 -10.367 13.68 1 96 68 LEU A O 1
ATOM 515 N N . ASP A 1 69 ? 1.821 -11.07 15.531 1 91.75 69 ASP A N 1
ATOM 516 C CA . ASP A 1 69 ? 2.207 -9.938 16.375 1 91.75 69 ASP A CA 1
ATOM 517 C C . ASP A 1 69 ? 1.844 -8.609 15.719 1 91.75 69 ASP A C 1
ATOM 519 O O . ASP A 1 69 ? 2.646 -7.676 15.703 1 91.75 69 ASP A O 1
ATOM 523 N N . ARG A 1 70 ? 0.757 -8.516 15.023 1 91.38 70 ARG A N 1
ATOM 524 C CA . ARG A 1 70 ? 0.12 -7.34 14.445 1 91.38 70 ARG A CA 1
ATOM 525 C C . ARG A 1 70 ? 0.894 -6.84 13.227 1 91.38 70 ARG A C 1
ATOM 527 O O . ARG A 1 70 ? 0.667 -5.723 12.758 1 91.38 70 ARG A O 1
ATOM 534 N N . ARG A 1 71 ? 1.778 -7.645 12.758 1 94.69 71 ARG A N 1
ATOM 535 C CA . ARG A 1 71 ? 2.412 -7.309 11.484 1 94.69 71 ARG A CA 1
ATOM 536 C C . ARG A 1 71 ? 1.391 -7.285 10.352 1 94.69 71 ARG A C 1
ATOM 538 O O . ARG A 1 71 ? 0.385 -7.996 10.398 1 94.69 71 ARG A O 1
ATOM 545 N N . ARG A 1 72 ? 1.574 -6.414 9.438 1 95.06 72 ARG A N 1
ATOM 546 C CA . ARG A 1 72 ? 0.894 -6.465 8.148 1 95.06 72 ARG A CA 1
ATOM 547 C C . ARG A 1 72 ? 1.765 -7.145 7.098 1 95.06 72 ARG A C 1
ATOM 549 O O . ARG A 1 72 ? 2.98 -6.941 7.066 1 95.06 72 ARG A O 1
ATOM 556 N N . VAL A 1 73 ? 1.167 -7.969 6.289 1 96.56 73 VAL A N 1
ATOM 557 C CA . VAL A 1 73 ? 1.887 -8.766 5.301 1 96.56 73 VAL A CA 1
ATOM 558 C C . VAL A 1 73 ? 1.651 -8.188 3.906 1 96.56 73 VAL A C 1
ATOM 560 O O . VAL A 1 73 ? 0.512 -7.895 3.531 1 96.56 73 VAL A O 1
ATOM 563 N N . TYR A 1 74 ? 2.756 -7.938 3.139 1 97.12 74 TYR A N 1
ATOM 564 C CA . TYR A 1 74 ? 2.707 -7.43 1.772 1 97.12 74 TYR A CA 1
ATOM 565 C C . TYR A 1 74 ? 2.121 -8.469 0.823 1 97.12 74 TYR A C 1
ATOM 567 O O . TYR A 1 74 ? 2.498 -9.641 0.866 1 97.12 74 TYR A O 1
ATOM 575 N N . LEU A 1 75 ? 1.129 -8.016 -0.05 1 97.94 75 LEU A N 1
ATOM 576 C CA . LEU A 1 75 ? 0.408 -8.898 -0.956 1 97.94 75 LEU A CA 1
ATOM 577 C C . LEU A 1 75 ? 0.444 -8.367 -2.383 1 97.94 75 LEU A C 1
ATOM 579 O O . LEU A 1 75 ? -0.561 -7.855 -2.885 1 97.94 75 LEU A O 1
ATOM 583 N N . PRO A 1 76 ? 1.539 -8.531 -3.115 1 97.5 76 PRO A N 1
ATOM 584 C CA . PRO A 1 76 ? 1.582 -8.055 -4.5 1 97.5 76 PRO A CA 1
ATOM 585 C C . PRO A 1 76 ? 0.62 -8.812 -5.414 1 97.5 76 PRO A C 1
ATOM 587 O O . PRO A 1 76 ? 0.445 -10.023 -5.262 1 97.5 76 PRO A O 1
ATOM 590 N N . ARG A 1 77 ? -0.096 -8.102 -6.266 1 98.44 77 ARG A N 1
ATOM 591 C CA . ARG A 1 77 ? -0.946 -8.625 -7.328 1 98.44 77 ARG A CA 1
ATOM 592 C C . ARG A 1 77 ? -0.752 -7.844 -8.625 1 98.44 77 ARG A C 1
ATOM 594 O O . ARG A 1 77 ? -0.65 -6.613 -8.602 1 98.44 77 ARG A O 1
ATOM 601 N N . GLY A 1 78 ? -0.698 -8.539 -9.695 1 98.69 78 GLY A N 1
ATOM 602 C CA . GLY A 1 78 ? -0.52 -7.863 -10.969 1 98.69 78 GLY A CA 1
ATOM 603 C C . GLY A 1 78 ? -1.69 -6.973 -11.344 1 98.69 78 GLY A C 1
ATOM 604 O O . GLY A 1 78 ? -2.846 -7.398 -11.273 1 98.69 78 GLY A O 1
ATOM 605 N N . ARG A 1 79 ? -1.429 -5.746 -11.648 1 98.69 79 ARG A N 1
ATOM 606 C CA . ARG A 1 79 ? -2.346 -4.766 -12.219 1 98.69 79 ARG A CA 1
ATOM 607 C C . ARG A 1 79 ? -1.925 -4.383 -13.633 1 98.69 79 ARG A C 1
ATOM 609 O O . ARG A 1 79 ? -1.427 -3.279 -13.867 1 98.69 79 ARG A O 1
ATOM 616 N N . VAL A 1 80 ? -2.08 -5.293 -14.531 1 98.81 80 VAL A N 1
ATOM 617 C CA . VAL A 1 80 ? -1.556 -5.227 -15.891 1 98.81 80 VAL A CA 1
ATOM 618 C C . VAL A 1 80 ? -2.154 -6.348 -16.734 1 98.81 80 VAL A C 1
ATOM 620 O O . VAL A 1 80 ? -2.648 -7.34 -16.203 1 98.81 80 VAL A O 1
ATOM 623 N N . LEU A 1 81 ? -2.141 -6.219 -18.078 1 98.88 81 LEU A N 1
ATOM 624 C CA . LEU A 1 81 ? -2.523 -7.355 -18.906 1 98.88 81 LEU A CA 1
ATOM 625 C C . LEU A 1 81 ? -1.696 -8.586 -18.562 1 98.88 81 LEU A C 1
ATOM 627 O O . LEU A 1 81 ? -0.469 -8.508 -18.469 1 98.88 81 LEU A O 1
ATOM 631 N N . GLY A 1 82 ? -2.371 -9.672 -18.312 1 98.88 82 GLY A N 1
ATOM 632 C CA . GLY A 1 82 ? -1.745 -10.883 -17.812 1 98.88 82 GLY A CA 1
ATOM 633 C C . GLY A 1 82 ? -1.867 -11.055 -16.312 1 98.88 82 GLY A C 1
ATOM 634 O O . GLY A 1 82 ? -1.669 -12.148 -15.781 1 98.88 82 GLY A O 1
ATOM 635 N N . GLY A 1 83 ? -2.227 -9.906 -15.641 1 98.69 83 GLY A N 1
ATOM 636 C CA . GLY A 1 83 ? -2.336 -9.953 -14.195 1 98.69 83 GLY A CA 1
ATOM 637 C C . GLY A 1 83 ? -1.092 -10.5 -13.516 1 98.69 83 GLY A C 1
ATOM 638 O O . GLY A 1 83 ? 0.026 -10.094 -13.844 1 98.69 83 GLY A O 1
ATOM 639 N N . THR A 1 84 ? -1.312 -11.383 -12.594 1 98.56 84 THR A N 1
ATOM 640 C CA . THR A 1 84 ? -0.196 -11.898 -11.805 1 98.56 84 THR A CA 1
ATOM 641 C C . THR A 1 84 ? 0.657 -12.852 -12.633 1 98.56 84 THR A C 1
ATOM 643 O O . THR A 1 84 ? 1.833 -13.062 -12.328 1 98.56 84 THR A O 1
ATOM 646 N N . SER A 1 85 ? 0.167 -13.383 -13.758 1 98.75 85 SER A N 1
ATOM 647 C CA . SER A 1 85 ? 1.009 -14.18 -14.648 1 98.75 85 SER A CA 1
ATOM 648 C C . SER A 1 85 ? 2.084 -13.32 -15.305 1 98.75 85 SER A C 1
ATOM 650 O O . SER A 1 85 ? 3.072 -13.844 -15.82 1 98.75 85 SER A O 1
ATOM 652 N N . SER A 1 86 ? 1.913 -12.023 -15.273 1 98.81 86 SER A N 1
ATOM 653 C CA . SER A 1 86 ? 2.881 -11.086 -15.836 1 98.81 86 SER A CA 1
ATOM 654 C C . SER A 1 86 ? 3.865 -10.602 -14.773 1 98.81 86 SER A C 1
ATOM 656 O O . SER A 1 86 ? 4.801 -9.867 -15.078 1 98.81 86 SER A O 1
ATOM 658 N N . THR A 1 87 ? 3.66 -11.031 -13.539 1 98.19 87 THR A N 1
ATOM 659 C CA . THR A 1 87 ? 4.52 -10.492 -12.492 1 98.19 87 THR A CA 1
ATOM 660 C C . THR A 1 87 ? 4.992 -11.602 -11.555 1 98.19 87 THR A C 1
ATOM 662 O O . THR A 1 87 ? 5.695 -11.344 -10.578 1 98.19 87 THR A O 1
ATOM 665 N N . ASN A 1 88 ? 4.637 -12.844 -11.789 1 97.81 88 ASN A N 1
ATOM 666 C CA . ASN A 1 88 ? 4.984 -13.953 -10.914 1 97.81 88 ASN A CA 1
ATOM 667 C C . ASN A 1 88 ? 6.367 -14.516 -11.234 1 97.81 88 ASN A C 1
ATOM 669 O O . ASN A 1 88 ? 7.129 -13.898 -11.984 1 97.81 88 ASN A O 1
ATOM 673 N N . THR A 1 89 ? 6.742 -15.688 -10.609 1 97.5 89 THR A N 1
ATOM 674 C CA . THR A 1 89 ? 8.07 -16.266 -10.773 1 97.5 89 THR A CA 1
ATOM 675 C C . THR A 1 89 ? 8.039 -17.422 -11.781 1 97.5 89 THR A C 1
ATOM 677 O O . THR A 1 89 ? 8.984 -18.203 -11.867 1 97.5 89 THR A O 1
ATOM 680 N N . MET A 1 90 ? 6.941 -17.641 -12.492 1 98.44 90 MET A N 1
ATOM 681 C CA . MET A 1 90 ? 6.801 -18.438 -13.711 1 98.44 90 MET A CA 1
ATOM 682 C C . MET A 1 90 ? 6.883 -19.922 -13.406 1 98.44 90 MET A C 1
ATOM 684 O O . MET A 1 90 ? 6.977 -20.75 -14.32 1 98.44 90 MET A O 1
ATOM 688 N N . ILE A 1 91 ? 6.805 -20.328 -12.094 1 98.56 91 ILE A N 1
ATOM 689 C CA . ILE A 1 91 ? 6.848 -21.75 -11.766 1 98.56 91 ILE A CA 1
ATOM 690 C C . ILE A 1 91 ? 5.574 -22.438 -12.258 1 98.56 91 ILE A C 1
ATOM 692 O O . ILE A 1 91 ? 4.469 -21.938 -12.031 1 98.56 91 ILE A O 1
ATOM 696 N N . TYR A 1 92 ? 5.766 -23.516 -12.977 1 98.56 92 TYR A N 1
ATOM 697 C CA . TYR A 1 92 ? 4.633 -24.297 -13.453 1 98.56 92 TYR A CA 1
ATOM 698 C C . TYR A 1 92 ? 4.387 -25.5 -12.547 1 98.56 92 TYR A C 1
ATOM 700 O O . TYR A 1 92 ? 5.188 -26.438 -12.523 1 98.56 92 TYR A O 1
ATOM 708 N N . ILE A 1 93 ? 3.309 -25.5 -11.789 1 98.31 93 ILE A N 1
ATOM 709 C CA . ILE A 1 93 ? 2.875 -26.578 -10.914 1 98.31 93 ILE A CA 1
ATOM 710 C C . ILE A 1 93 ? 1.379 -26.828 -11.102 1 98.31 93 ILE A C 1
ATOM 712 O O . ILE A 1 93 ? 0.584 -25.875 -11.094 1 98.31 93 ILE A O 1
ATOM 716 N N . ARG A 1 94 ? 0.948 -28.031 -11.234 1 96.88 94 ARG A N 1
ATOM 717 C CA . ARG A 1 94 ? -0.46 -28.375 -11.398 1 96.88 94 ARG A CA 1
ATOM 718 C C . ARG A 1 94 ? -1.11 -28.703 -10.062 1 96.88 94 ARG A C 1
ATOM 720 O O . ARG A 1 94 ? -2.299 -28.453 -9.859 1 96.88 94 ARG A O 1
ATOM 727 N N . GLY A 1 95 ? -0.341 -29.234 -9.141 1 95.94 95 GLY A N 1
ATOM 728 C CA . GLY A 1 95 ? -0.893 -29.734 -7.891 1 95.94 95 GLY A CA 1
ATOM 729 C C . GLY A 1 95 ? -1.077 -31.25 -7.891 1 95.94 95 GLY A C 1
ATOM 730 O O . GLY A 1 95 ? -0.714 -31.922 -8.852 1 95.94 95 GLY A O 1
ATOM 731 N N . ALA A 1 96 ? -1.612 -31.781 -6.797 1 96.06 96 ALA A N 1
ATOM 732 C CA . ALA A 1 96 ? -1.823 -33.219 -6.605 1 96.06 96 ALA A CA 1
ATOM 733 C C . ALA A 1 96 ? -3.232 -33.625 -7.023 1 96.06 96 ALA A C 1
ATOM 735 O O . ALA A 1 96 ? -4.141 -32.781 -7.059 1 96.06 96 ALA A O 1
ATOM 736 N N . ARG A 1 97 ? -3.369 -34.875 -7.363 1 95.31 97 ARG A N 1
ATOM 737 C CA . ARG A 1 97 ? -4.668 -35.438 -7.711 1 95.31 97 ARG A CA 1
ATOM 738 C C . ARG A 1 97 ? -5.715 -35.094 -6.652 1 95.31 97 ARG A C 1
ATOM 740 O O . ARG A 1 97 ? -6.809 -34.656 -6.98 1 95.31 97 ARG A O 1
ATOM 747 N N . ASN A 1 98 ? -5.352 -35.219 -5.434 1 95.56 98 ASN A N 1
ATOM 748 C CA . ASN A 1 98 ? -6.293 -35.062 -4.332 1 95.56 98 ASN A CA 1
ATOM 749 C C . ASN A 1 98 ? -6.707 -33.594 -4.156 1 95.56 98 ASN A C 1
ATOM 751 O O . ASN A 1 98 ? -7.691 -33.312 -3.477 1 95.56 98 ASN A O 1
ATOM 755 N N . ASP A 1 99 ? -5.953 -32.688 -4.684 1 97.19 99 ASP A N 1
ATOM 756 C CA . ASP A 1 99 ? -6.387 -31.312 -4.66 1 97.19 99 ASP A CA 1
ATOM 757 C C . ASP A 1 99 ? -7.727 -31.141 -5.375 1 97.19 99 ASP A C 1
ATOM 759 O O . ASP A 1 99 ? -8.656 -30.531 -4.828 1 97.19 99 ASP A O 1
ATOM 763 N N . PHE A 1 100 ? -7.867 -31.719 -6.516 1 97.56 100 PHE A N 1
ATOM 764 C CA . PHE A 1 100 ? -9.047 -31.578 -7.367 1 97.56 100 PHE A CA 1
ATOM 765 C C . PHE A 1 100 ? -10.148 -32.531 -6.934 1 97.56 100 PHE A C 1
ATOM 767 O O . PHE A 1 100 ? -11.305 -32.125 -6.805 1 97.56 100 PHE A O 1
ATOM 774 N N . ASP A 1 101 ? -9.742 -33.781 -6.684 1 97.06 101 ASP A N 1
ATOM 775 C CA . ASP A 1 101 ? -10.719 -34.75 -6.211 1 97.06 101 ASP A CA 1
ATOM 776 C C . ASP A 1 101 ? -11.328 -34.312 -4.883 1 97.06 101 ASP A C 1
ATOM 778 O O . ASP A 1 101 ? -12.5 -34.594 -4.617 1 97.06 101 ASP A O 1
ATOM 782 N N . GLY A 1 102 ? -10.539 -33.625 -4.125 1 97.25 102 GLY A N 1
ATOM 783 C CA . GLY A 1 102 ? -10.977 -33.156 -2.82 1 97.25 102 GLY A CA 1
ATOM 784 C C . GLY A 1 102 ? -12.008 -32.031 -2.898 1 97.25 102 GLY A C 1
ATOM 785 O O . GLY A 1 102 ? -12.719 -31.781 -1.926 1 97.25 102 GLY A O 1
ATOM 786 N N . TRP A 1 103 ? -12.055 -31.344 -4.02 1 97.88 103 TRP A N 1
ATOM 787 C CA . TRP A 1 103 ? -13.055 -30.297 -4.176 1 97.88 103 TRP A CA 1
ATOM 788 C C . TRP A 1 103 ? -14.461 -30.875 -4.16 1 97.88 103 TRP A C 1
ATOM 790 O O . TRP A 1 103 ? -15.43 -30.172 -3.832 1 97.88 103 TRP A O 1
ATOM 800 N N . GLN A 1 104 ? -14.609 -32.125 -4.547 1 96.94 104 GLN A N 1
ATOM 801 C CA . GLN A 1 104 ? -15.891 -32.812 -4.598 1 96.94 104 GLN A CA 1
ATOM 802 C C . GLN A 1 104 ? -16.922 -32.031 -5.383 1 96.94 104 GLN A C 1
ATOM 804 O O . GLN A 1 104 ? -18.062 -31.859 -4.934 1 96.94 104 GLN A O 1
ATOM 809 N N . GLN A 1 105 ? -16.484 -31.406 -6.449 1 97.19 105 GLN A N 1
ATOM 810 C CA . GLN A 1 105 ? -17.344 -30.688 -7.391 1 97.19 105 GLN A CA 1
ATOM 811 C C . GLN A 1 105 ? -17.5 -31.469 -8.695 1 97.19 105 GLN A C 1
ATOM 813 O O . GLN A 1 105 ? -16.5 -31.906 -9.281 1 97.19 105 GLN A O 1
ATOM 818 N N . PRO A 1 106 ? -18.734 -31.688 -9.117 1 96.31 106 PRO A N 1
ATOM 819 C CA . PRO A 1 106 ? -18.922 -32.406 -10.375 1 96.31 106 PRO A CA 1
ATOM 820 C C . PRO A 1 106 ? -18.172 -31.781 -11.547 1 96.31 106 PRO A C 1
ATOM 822 O O . PRO A 1 106 ? -18.266 -30.578 -11.766 1 96.31 106 PRO A O 1
ATOM 825 N N . GLY A 1 107 ? -17.391 -32.625 -12.195 1 95.88 107 GLY A N 1
ATOM 826 C CA . GLY A 1 107 ? -16.719 -32.156 -13.398 1 95.88 107 GLY A CA 1
ATOM 827 C C . GLY A 1 107 ? -15.359 -31.547 -13.133 1 95.88 107 GLY A C 1
ATOM 828 O O . GLY A 1 107 ? -14.703 -31.062 -14.047 1 95.88 107 GLY A O 1
ATOM 829 N N . TRP A 1 108 ? -14.914 -31.641 -11.867 1 97.94 108 TRP A N 1
ATOM 830 C CA . TRP A 1 108 ? -13.688 -30.922 -11.539 1 97.94 108 TRP A CA 1
ATOM 831 C C . TRP A 1 108 ? -12.672 -31.844 -10.891 1 97.94 108 TRP A C 1
ATOM 833 O O . TRP A 1 108 ? -11.758 -31.391 -10.195 1 97.94 108 TRP A O 1
ATOM 843 N N . SER A 1 109 ? -12.812 -33.188 -11.039 1 97 109 SER A N 1
ATOM 844 C CA . SER A 1 109 ? -11.812 -34.125 -10.57 1 97 109 SER A CA 1
ATOM 845 C C . SER A 1 109 ? -10.492 -33.969 -11.32 1 97 109 SER A C 1
ATOM 847 O O . SER A 1 109 ? -10.445 -33.312 -12.352 1 97 109 SER A O 1
ATOM 849 N N . PHE A 1 110 ? -9.484 -34.594 -10.773 1 96.94 110 PHE A N 1
ATOM 850 C CA . PHE A 1 110 ? -8.172 -34.531 -11.422 1 96.94 110 PHE A CA 1
ATOM 851 C C . PHE A 1 110 ? -8.25 -35.031 -12.852 1 96.94 110 PHE A C 1
ATOM 853 O O . PHE A 1 110 ? -7.723 -34.406 -13.773 1 96.94 110 PHE A O 1
ATOM 860 N N . ASP A 1 111 ? -8.906 -36.125 -13.055 1 96.69 111 ASP A N 1
ATOM 861 C CA . ASP A 1 111 ? -8.992 -36.75 -14.375 1 96.69 111 ASP A CA 1
ATOM 862 C C . ASP A 1 111 ? -9.727 -35.844 -15.359 1 96.69 111 ASP A C 1
ATOM 864 O O . ASP A 1 111 ? -9.414 -35.812 -16.547 1 96.69 111 ASP A O 1
ATOM 868 N N . GLU A 1 112 ? -10.68 -35.156 -14.867 1 97 112 GLU A N 1
ATOM 869 C CA . GLU A 1 112 ? -11.469 -34.25 -15.703 1 97 112 GLU A CA 1
ATOM 870 C C . GLU A 1 112 ? -10.711 -32.938 -15.977 1 97 112 GLU A C 1
ATOM 872 O O . GLU A 1 112 ? -10.945 -32.281 -17 1 97 112 GLU A O 1
ATOM 877 N N . MET A 1 113 ? -9.766 -32.594 -15.125 1 97.62 113 MET A N 1
ATOM 878 C CA . MET A 1 113 ? -9.031 -31.344 -15.266 1 97.62 113 MET A CA 1
ATOM 879 C C . MET A 1 113 ? -7.766 -31.547 -16.094 1 97.62 113 MET A C 1
ATOM 881 O O . MET A 1 113 ? -7.312 -30.625 -16.781 1 97.62 113 MET A O 1
ATOM 885 N N . LEU A 1 114 ? -7.156 -32.719 -16.078 1 97.81 114 LEU A N 1
ATOM 886 C CA . LEU A 1 114 ? -5.875 -33 -16.703 1 97.81 114 LEU A CA 1
ATOM 887 C C . LEU A 1 114 ? -5.91 -32.625 -18.188 1 97.81 114 LEU A C 1
ATOM 889 O O . LEU A 1 114 ? -4.98 -32 -18.703 1 97.81 114 LEU A O 1
ATOM 893 N N . PRO A 1 115 ? -7.027 -33 -18.938 1 97.94 115 PRO A N 1
ATOM 894 C CA . PRO A 1 115 ? -7.055 -32.625 -20.344 1 97.94 115 PRO A CA 1
ATOM 895 C C . PRO A 1 115 ? -6.969 -31.109 -20.562 1 97.94 115 PRO A C 1
ATOM 897 O O . PRO A 1 115 ? -6.422 -30.656 -21.578 1 97.94 115 PRO A O 1
ATOM 900 N N . TYR A 1 116 ? -7.504 -30.312 -19.656 1 98.38 116 TYR A N 1
ATOM 901 C CA . TYR A 1 116 ? -7.473 -28.859 -19.781 1 98.38 116 TYR A CA 1
ATOM 902 C C . TYR A 1 116 ? -6.086 -28.312 -19.484 1 98.38 116 TYR A C 1
ATOM 904 O O . TYR A 1 116 ? -5.66 -27.312 -20.062 1 98.38 116 TYR A O 1
ATOM 912 N N . PHE A 1 117 ? -5.387 -28.969 -18.547 1 98.25 117 PHE A N 1
ATOM 913 C CA . PHE A 1 117 ? -3.977 -28.641 -18.359 1 98.25 117 PHE A CA 1
ATOM 914 C C . PHE A 1 117 ? -3.199 -28.875 -19.656 1 98.25 117 PHE A C 1
ATOM 916 O O . PHE A 1 117 ? -2.441 -28.016 -20.094 1 98.25 117 PHE A O 1
ATOM 923 N N . LYS A 1 118 ? -3.436 -30 -20.203 1 98.12 118 LYS A N 1
ATOM 924 C CA . LYS A 1 118 ? -2.691 -30.406 -21.391 1 98.12 118 LYS A CA 1
ATOM 925 C C . LYS A 1 118 ? -3.045 -29.547 -22.594 1 98.12 118 LYS A C 1
ATOM 927 O O . LYS A 1 118 ? -2.188 -29.25 -23.438 1 98.12 118 LYS A O 1
ATOM 932 N N . ARG A 1 119 ? -4.234 -29.125 -22.734 1 98 119 ARG A N 1
ATOM 933 C CA . ARG A 1 119 ? -4.672 -28.266 -23.828 1 98 119 ARG A CA 1
ATOM 934 C C . ARG A 1 119 ? -3.893 -26.953 -23.828 1 98 119 ARG A C 1
ATOM 936 O O . ARG A 1 119 ? -3.59 -26.422 -24.906 1 98 119 ARG A O 1
ATOM 943 N N . SER A 1 120 ? -3.639 -26.391 -22.656 1 98.12 120 SER A N 1
ATOM 944 C CA . SER A 1 120 ? -2.979 -25.094 -22.547 1 98.12 120 SER A CA 1
ATOM 945 C C . SER A 1 120 ? -1.469 -25.219 -22.703 1 98.12 120 SER A C 1
ATOM 947 O O . SER A 1 120 ? -0.796 -24.266 -23.094 1 98.12 120 SER A O 1
ATOM 949 N N . GLU A 1 121 ? -0.962 -26.359 -22.531 1 98.62 121 GLU A N 1
ATOM 950 C CA . GLU A 1 121 ? 0.469 -26.562 -22.312 1 98.62 121 GLU A CA 1
ATOM 951 C C . GLU A 1 121 ? 1.196 -26.797 -23.641 1 98.62 121 GLU A C 1
ATOM 953 O O . GLU A 1 121 ? 0.694 -27.516 -24.516 1 98.62 121 GLU A O 1
ATOM 958 N N . ASP A 1 122 ? 2.264 -26.156 -23.828 1 98.75 122 ASP A N 1
ATOM 959 C CA . ASP A 1 122 ? 3.305 -26.5 -24.781 1 98.75 122 ASP A CA 1
ATOM 960 C C . ASP A 1 122 ? 4.613 -26.859 -24.078 1 98.75 122 ASP A C 1
ATOM 962 O O . ASP A 1 122 ? 5.531 -26.031 -24.031 1 98.75 122 ASP A O 1
ATOM 966 N N . ASN A 1 123 ? 4.691 -28.109 -23.609 1 98.56 123 ASN A N 1
ATOM 967 C CA . ASN A 1 123 ? 5.836 -28.547 -22.812 1 98.56 123 ASN A CA 1
ATOM 968 C C . ASN A 1 123 ? 7.031 -28.891 -23.688 1 98.56 123 ASN A C 1
ATOM 970 O O . ASN A 1 123 ? 6.922 -29.734 -24.594 1 98.56 123 ASN A O 1
ATOM 974 N N . GLU A 1 124 ? 8.07 -28.312 -23.375 1 97.5 124 GLU A N 1
ATOM 975 C CA . GLU A 1 124 ? 9.258 -28.5 -24.203 1 97.5 124 GLU A CA 1
ATOM 976 C C . GLU A 1 124 ? 9.773 -29.922 -24.109 1 97.5 124 GLU A C 1
ATOM 978 O O . GLU A 1 124 ? 10.516 -30.391 -24.984 1 97.5 124 GLU A O 1
ATOM 983 N N . ARG A 1 125 ? 9.398 -30.703 -23.078 1 97.38 125 ARG A N 1
ATOM 984 C CA . ARG A 1 125 ? 9.828 -32.094 -22.906 1 97.38 125 ARG A CA 1
ATOM 985 C C . ARG A 1 125 ? 9.008 -33.031 -23.781 1 97.38 125 ARG A C 1
ATOM 987 O O . ARG A 1 125 ? 9.297 -34.219 -23.859 1 97.38 125 ARG A O 1
ATOM 994 N N . GLY A 1 126 ? 8.008 -32.531 -24.406 1 97.5 126 GLY A N 1
ATOM 995 C CA . GLY A 1 126 ? 7.168 -33.344 -25.281 1 97.5 126 GLY A CA 1
ATOM 996 C C . GLY A 1 126 ? 5.902 -33.844 -24.609 1 97.5 126 GLY A C 1
ATOM 997 O O . GLY A 1 126 ? 5.684 -33.594 -23.422 1 97.5 126 GLY A O 1
ATOM 998 N N . ALA A 1 127 ? 5.098 -34.469 -25.359 1 97 127 ALA A N 1
ATOM 999 C CA . ALA A 1 127 ? 3.812 -34.969 -24.875 1 97 127 ALA A CA 1
ATOM 1000 C C . ALA A 1 127 ? 3.996 -36.25 -24.047 1 97 127 ALA A C 1
ATOM 1002 O O . ALA A 1 127 ? 4.902 -37.031 -24.312 1 97 127 ALA A O 1
ATOM 1003 N N . SER A 1 128 ? 3.207 -36.438 -23.062 1 96 128 SER A N 1
ATOM 1004 C CA . SER A 1 128 ? 3.104 -37.625 -22.25 1 96 128 SER A CA 1
ATOM 1005 C C . SER A 1 128 ? 1.707 -37.781 -21.656 1 96 128 SER A C 1
ATOM 1007 O O . SER A 1 128 ? 0.778 -37.094 -22.047 1 96 128 SER A O 1
ATOM 1009 N N . ALA A 1 129 ? 1.597 -38.781 -20.734 1 95.31 129 ALA A N 1
ATOM 1010 C CA . ALA A 1 129 ? 0.33 -38.938 -20.031 1 95.31 129 ALA A CA 1
ATOM 1011 C C . ALA A 1 129 ? -0.008 -37.688 -19.219 1 95.31 129 ALA A C 1
ATOM 1013 O O . ALA A 1 129 ? -1.183 -37.375 -19 1 95.31 129 ALA A O 1
ATOM 1014 N N . TYR A 1 130 ? 1.007 -36.969 -18.891 1 96.31 130 TYR A N 1
ATOM 1015 C CA . TYR A 1 130 ? 0.792 -35.844 -17.969 1 96.31 130 TYR A CA 1
ATOM 1016 C C . TYR A 1 130 ? 1.04 -34.531 -18.672 1 96.31 130 TYR A C 1
ATOM 1018 O O . TYR A 1 130 ? 0.67 -33.469 -18.156 1 96.31 130 TYR A O 1
ATOM 1026 N N . HIS A 1 131 ? 1.612 -34.531 -19.812 1 97.62 131 HIS A N 1
ATOM 1027 C CA . HIS A 1 131 ? 2.021 -33.281 -20.422 1 97.62 131 HIS A CA 1
ATOM 1028 C C . HIS A 1 131 ? 1.472 -33.125 -21.828 1 97.62 131 HIS A C 1
ATOM 1030 O O . HIS A 1 131 ? 1.337 -34.125 -22.547 1 97.62 131 HIS A O 1
ATOM 1036 N N . GLY A 1 132 ? 1.141 -31.891 -22.172 1 97.62 132 GLY A N 1
ATOM 1037 C CA . GLY A 1 132 ? 0.679 -31.578 -23.516 1 97.62 132 GLY A CA 1
ATOM 1038 C C . GLY A 1 132 ? 1.683 -30.781 -24.312 1 97.62 132 GLY A C 1
ATOM 1039 O O . GLY A 1 132 ? 2.633 -30.219 -23.766 1 97.62 132 GLY A O 1
ATOM 1040 N N . THR A 1 133 ? 1.545 -30.812 -25.609 1 98.25 133 THR A N 1
ATOM 1041 C CA . THR A 1 133 ? 2.283 -29.969 -26.547 1 98.25 133 THR A CA 1
ATOM 1042 C C . THR A 1 133 ? 1.333 -29.266 -27.516 1 98.25 133 THR A C 1
ATOM 1044 O O . THR A 1 133 ? 0.201 -29.703 -27.703 1 98.25 133 THR A O 1
ATOM 1047 N N . GLY A 1 134 ? 1.815 -28.094 -27.969 1 98 134 GLY A N 1
ATOM 1048 C CA . GLY A 1 134 ? 1.04 -27.422 -29 1 98 134 GLY A CA 1
ATOM 1049 C C . GLY A 1 134 ? 0.104 -26.359 -28.438 1 98 134 GLY A C 1
ATOM 1050 O O . GLY A 1 134 ? -0.438 -25.547 -29.188 1 98 134 GLY A O 1
ATOM 1051 N N . GLY A 1 135 ? -0.156 -26.344 -27.172 1 98.5 135 GLY A N 1
ATOM 1052 C CA . GLY A 1 135 ? -0.974 -25.297 -26.547 1 98.5 135 GLY A CA 1
ATOM 1053 C C . GLY A 1 135 ? -0.305 -23.938 -26.547 1 98.5 135 GLY A C 1
ATOM 1054 O O . GLY A 1 135 ? 0.861 -23.812 -26.922 1 98.5 135 GLY A O 1
ATOM 1055 N N . PRO A 1 136 ? -1.038 -22.953 -26.141 1 98.62 136 PRO A N 1
ATOM 1056 C CA . PRO A 1 136 ? -0.521 -21.594 -26.188 1 98.62 136 PRO A CA 1
ATOM 1057 C C . PRO A 1 136 ? 0.553 -21.328 -25.125 1 98.62 136 PRO A C 1
ATOM 1059 O O . PRO A 1 136 ? 1.431 -20.484 -25.328 1 98.62 136 PRO A O 1
ATOM 1062 N N . LEU A 1 137 ? 0.515 -22 -24.031 1 98.81 137 LEU A N 1
ATOM 1063 C CA . LEU A 1 137 ? 1.38 -21.688 -22.891 1 98.81 137 LEU A CA 1
ATOM 1064 C C . LEU A 1 137 ? 2.672 -22.5 -22.953 1 98.81 137 LEU A C 1
ATOM 1066 O O . LEU A 1 137 ? 2.654 -23.719 -22.781 1 98.81 137 LEU A O 1
ATOM 1070 N N . ALA A 1 138 ? 3.752 -21.828 -23.188 1 98.75 138 ALA A N 1
ATOM 1071 C CA . ALA A 1 138 ? 5.055 -22.484 -23.203 1 98.75 138 ALA A CA 1
ATOM 1072 C C . ALA A 1 138 ? 5.473 -22.906 -21.797 1 98.75 138 ALA A C 1
ATOM 1074 O O . ALA A 1 138 ? 5.363 -22.109 -20.859 1 98.75 138 ALA A O 1
ATOM 1075 N N . VAL A 1 139 ? 5.844 -24.109 -21.625 1 98.69 139 VAL A N 1
ATOM 1076 C CA . VAL 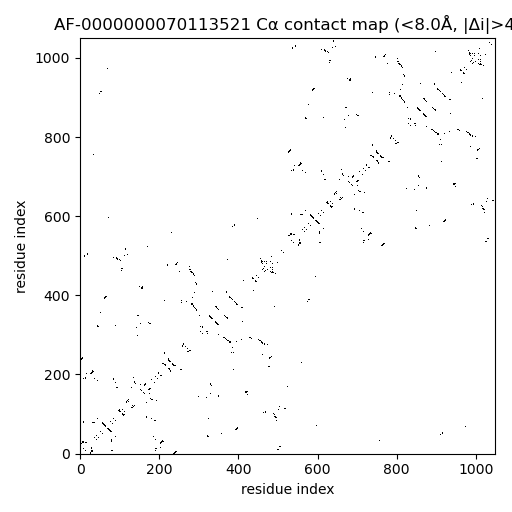A 1 139 ? 6.438 -24.656 -20.406 1 98.69 139 VAL A CA 1
ATOM 1077 C C . VAL A 1 139 ? 7.816 -25.234 -20.719 1 98.69 139 VAL A C 1
ATOM 1079 O O . VAL A 1 139 ? 7.945 -26.109 -21.594 1 98.69 139 VAL A O 1
ATOM 1082 N N . SER A 1 140 ? 8.828 -24.734 -20.031 1 98.06 140 SER A N 1
ATOM 1083 C CA . SER A 1 140 ? 10.188 -25.109 -20.406 1 98.06 140 SER A CA 1
ATOM 1084 C C . SER A 1 140 ? 11.023 -25.438 -19.172 1 98.06 140 SER A C 1
ATOM 1086 O O . SER A 1 140 ? 10.656 -25.078 -18.047 1 98.06 140 SER A O 1
ATOM 1088 N N . ASP A 1 141 ? 12.039 -26.203 -19.375 1 97 141 ASP A N 1
ATOM 1089 C CA . ASP A 1 141 ? 13.078 -26.312 -18.359 1 97 141 ASP A CA 1
ATOM 1090 C C . ASP A 1 141 ? 13.836 -25 -18.203 1 97 141 ASP A C 1
ATOM 1092 O O . ASP A 1 141 ? 13.859 -24.172 -19.125 1 97 141 ASP A O 1
ATOM 1096 N N . PRO A 1 142 ? 14.406 -24.828 -17 1 95.38 142 PRO A N 1
ATOM 1097 C CA . PRO A 1 142 ? 15.219 -23.609 -16.859 1 95.38 142 PRO A CA 1
ATOM 1098 C C . PRO A 1 142 ? 16.391 -23.562 -17.828 1 95.38 142 PRO A C 1
ATOM 1100 O O . PRO A 1 142 ? 17.016 -24.594 -18.109 1 95.38 142 PRO A O 1
ATOM 1103 N N . ARG A 1 143 ? 16.625 -22.406 -18.297 1 94.81 143 ARG A N 1
ATOM 1104 C CA . ARG A 1 143 ? 17.703 -22.234 -19.266 1 94.81 143 ARG A CA 1
ATOM 1105 C C . ARG A 1 143 ? 19.016 -21.828 -18.578 1 94.81 143 ARG A C 1
ATOM 1107 O O . ARG A 1 143 ? 20.031 -21.594 -19.234 1 94.81 143 ARG A O 1
ATOM 1114 N N . THR A 1 144 ? 18.891 -21.703 -17.344 1 92.06 144 THR A N 1
ATOM 1115 C CA . THR A 1 144 ? 20.047 -21.516 -16.484 1 92.06 144 THR A CA 1
ATOM 1116 C C . THR A 1 144 ? 19.828 -22.172 -15.133 1 92.06 144 THR A C 1
ATOM 1118 O O . THR A 1 144 ? 18.703 -22.203 -14.625 1 92.06 144 THR A O 1
ATOM 1121 N N . ARG A 1 145 ? 20.859 -22.828 -14.625 1 94.31 145 ARG A N 1
ATOM 1122 C CA . ARG A 1 145 ? 20.875 -23.422 -13.289 1 94.31 145 ARG A CA 1
ATOM 1123 C C . ARG A 1 145 ? 22.031 -22.875 -12.461 1 94.31 145 ARG A C 1
ATOM 1125 O O . ARG A 1 145 ? 23.188 -23.203 -12.719 1 94.31 145 ARG A O 1
ATOM 1132 N N . ASN A 1 146 ? 21.688 -22.078 -11.5 1 96.25 146 ASN A N 1
ATOM 1133 C CA . ASN A 1 146 ? 22.719 -21.562 -10.617 1 96.25 146 ASN A CA 1
ATOM 1134 C C . ASN A 1 146 ? 23.344 -22.672 -9.773 1 96.25 146 ASN A C 1
ATOM 1136 O O . ASN A 1 146 ? 22.641 -23.562 -9.289 1 96.25 146 ASN A O 1
ATOM 1140 N N . PRO A 1 147 ? 24.656 -22.656 -9.562 1 96.69 147 PRO A N 1
ATOM 1141 C CA . PRO A 1 147 ? 25.312 -23.672 -8.742 1 96.69 147 PRO A CA 1
ATOM 1142 C C . PRO A 1 147 ? 24.703 -23.797 -7.348 1 96.69 147 PRO A C 1
ATOM 1144 O O . PRO A 1 147 ? 24.656 -24.891 -6.785 1 96.69 147 PRO A O 1
ATOM 1147 N N . MET A 1 148 ? 24.234 -22.734 -6.805 1 97.5 148 MET A N 1
ATOM 1148 C CA . MET A 1 148 ? 23.625 -22.766 -5.48 1 97.5 148 MET A CA 1
ATOM 1149 C C . MET A 1 148 ? 22.344 -23.578 -5.488 1 97.5 148 MET A C 1
ATOM 1151 O O . MET A 1 148 ? 22.047 -24.297 -4.527 1 97.5 148 MET A O 1
ATOM 1155 N N . SER A 1 149 ? 21.641 -23.453 -6.531 1 97.75 149 SER A N 1
ATOM 1156 C CA . SER A 1 149 ? 20.391 -24.203 -6.652 1 97.75 149 SER A CA 1
ATOM 1157 C C . SER A 1 149 ? 20.672 -25.703 -6.793 1 97.75 149 SER A C 1
ATOM 1159 O O . SER A 1 149 ? 19.953 -26.516 -6.219 1 97.75 149 SER A O 1
ATOM 1161 N N . THR A 1 150 ? 21.672 -26 -7.523 1 97.88 150 THR A N 1
ATOM 1162 C CA . THR A 1 150 ? 22.094 -27.391 -7.648 1 97.88 150 THR A CA 1
ATOM 1163 C C . THR A 1 150 ? 22.531 -27.953 -6.297 1 97.88 150 THR A C 1
ATOM 1165 O O . THR A 1 150 ? 22.156 -29.062 -5.922 1 97.88 150 THR A O 1
ATOM 1168 N N . ALA A 1 151 ? 23.297 -27.125 -5.613 1 98.44 151 ALA A N 1
ATOM 1169 C CA . ALA A 1 151 ? 23.781 -27.516 -4.289 1 98.44 151 ALA A CA 1
ATOM 1170 C C . ALA A 1 151 ? 22.609 -27.75 -3.332 1 98.44 151 ALA A C 1
ATOM 1172 O O . ALA A 1 151 ? 22.656 -28.641 -2.479 1 98.44 151 ALA A O 1
ATOM 1173 N N . PHE A 1 152 ? 21.656 -27 -3.395 1 98.62 152 PHE A N 1
ATOM 1174 C CA . PHE A 1 152 ? 20.469 -27.125 -2.557 1 98.62 152 PHE A CA 1
ATOM 1175 C C . PHE A 1 152 ? 19.797 -28.484 -2.781 1 98.62 152 PHE A C 1
ATOM 1177 O O . PHE A 1 152 ? 19.438 -29.172 -1.823 1 98.62 152 PHE A O 1
ATOM 1184 N N . VAL A 1 153 ? 19.547 -28.812 -4.074 1 98.75 153 VAL A N 1
ATOM 1185 C CA . VAL A 1 153 ? 18.922 -30.094 -4.406 1 98.75 153 VAL A CA 1
ATOM 1186 C C . VAL A 1 153 ? 19.781 -31.234 -3.871 1 98.75 153 VAL A C 1
ATOM 1188 O O . VAL A 1 153 ? 19.25 -32.188 -3.303 1 98.75 153 VAL A O 1
ATOM 1191 N N . GLU A 1 154 ? 21.078 -31.109 -4.004 1 98.62 154 GLU A N 1
ATOM 1192 C CA . GLU A 1 154 ? 22 -32.125 -3.479 1 98.62 154 GLU A CA 1
ATOM 1193 C C . GLU A 1 154 ? 21.906 -32.219 -1.958 1 98.62 154 GLU A C 1
ATOM 1195 O O . GLU A 1 154 ? 21.906 -33.312 -1.396 1 98.62 154 GLU A O 1
ATOM 1200 N N . ALA A 1 155 ? 21.844 -31.062 -1.349 1 98.75 155 ALA A N 1
ATOM 1201 C CA . ALA A 1 155 ? 21.734 -31.016 0.107 1 98.75 155 ALA A CA 1
ATOM 1202 C C . ALA A 1 155 ? 20.453 -31.688 0.589 1 98.75 155 ALA A C 1
ATOM 1204 O O . ALA A 1 155 ? 20.453 -32.344 1.631 1 98.75 155 ALA A O 1
ATOM 1205 N N . ALA A 1 156 ? 19.391 -31.469 -0.094 1 98.75 156 ALA A N 1
ATOM 1206 C CA . ALA A 1 156 ? 18.141 -32.156 0.244 1 98.75 156 ALA A CA 1
ATOM 1207 C C . ALA A 1 156 ? 18.297 -33.656 0.172 1 98.75 156 ALA A C 1
ATOM 1209 O O . ALA A 1 156 ? 17.797 -34.406 1.035 1 98.75 156 ALA A O 1
ATOM 1210 N N . GLY A 1 157 ? 18.984 -34.094 -0.862 1 98.38 157 GLY A N 1
ATOM 1211 C CA . GLY A 1 157 ? 19.297 -35.5 -0.958 1 98.38 157 GLY A CA 1
ATOM 1212 C C . GLY A 1 157 ? 20.109 -36.031 0.219 1 98.38 157 GLY A C 1
ATOM 1213 O O . GLY A 1 157 ? 19.812 -37.094 0.761 1 98.38 157 GLY A O 1
ATOM 1214 N N . GLN A 1 158 ? 21.109 -35.25 0.625 1 98.5 158 GLN A N 1
ATOM 1215 C CA . GLN A 1 158 ? 21.953 -35.594 1.766 1 98.5 158 GLN A CA 1
ATOM 1216 C C . GLN A 1 158 ? 21.125 -35.656 3.055 1 98.5 158 GLN A C 1
ATOM 1218 O O . GLN A 1 158 ? 21.453 -36.406 3.975 1 98.5 158 GLN A O 1
ATOM 1223 N N . ALA A 1 159 ? 20.125 -34.875 3.08 1 98 159 ALA A N 1
ATOM 1224 C CA . ALA A 1 159 ? 19.266 -34.812 4.258 1 98 159 ALA A CA 1
ATOM 1225 C C . ALA A 1 159 ? 18.234 -35.938 4.227 1 98 159 ALA A C 1
ATOM 1227 O O . ALA A 1 159 ? 17.422 -36.094 5.148 1 98 159 ALA A O 1
ATOM 1228 N N . GLY A 1 160 ? 18.156 -36.719 3.158 1 97.31 160 GLY A N 1
ATOM 1229 C CA . GLY A 1 160 ? 17.344 -37.906 3.141 1 97.31 160 GLY A CA 1
ATOM 1230 C C . GLY A 1 160 ? 16.109 -37.812 2.252 1 97.31 160 GLY A C 1
ATOM 1231 O O . GLY A 1 160 ? 15.25 -38.688 2.256 1 97.31 160 GLY A O 1
ATOM 1232 N N . TYR A 1 161 ? 16.062 -36.812 1.455 1 97.44 161 TYR A N 1
ATOM 1233 C CA . TYR A 1 161 ? 14.898 -36.625 0.591 1 97.44 161 TYR A CA 1
ATOM 1234 C C . TYR A 1 161 ? 15.219 -37 -0.845 1 97.44 161 TYR A C 1
ATOM 1236 O O . TYR A 1 161 ? 16.359 -36.875 -1.297 1 97.44 161 TYR A O 1
ATOM 1244 N N . GLY A 1 162 ? 14.258 -37.5 -1.539 1 96.06 162 GLY A N 1
ATOM 1245 C CA . GLY A 1 162 ? 14.445 -38 -2.893 1 96.06 162 GLY A CA 1
ATOM 1246 C C . GLY A 1 162 ? 14.523 -36.875 -3.93 1 96.06 162 GLY A C 1
ATOM 1247 O O . GLY A 1 162 ? 14.219 -35.719 -3.639 1 96.06 162 GLY A O 1
ATOM 1248 N N . PHE A 1 163 ? 14.945 -37.312 -5.078 1 97.56 163 PHE A N 1
ATOM 1249 C CA . PHE A 1 163 ? 15 -36.438 -6.238 1 97.56 163 PHE A CA 1
ATOM 1250 C C . PHE A 1 163 ? 13.727 -36.562 -7.066 1 97.56 163 PHE A C 1
ATOM 1252 O O . PHE A 1 163 ? 13.133 -37.625 -7.16 1 97.56 163 PHE A O 1
ATOM 1259 N N . ASN A 1 164 ? 13.242 -35.438 -7.641 1 97.75 164 ASN A N 1
ATOM 1260 C CA . ASN A 1 164 ? 12.109 -35.406 -8.562 1 97.75 164 ASN A CA 1
ATOM 1261 C C . ASN A 1 164 ? 12.367 -34.438 -9.711 1 97.75 164 ASN A C 1
ATOM 1263 O O . ASN A 1 164 ? 12.5 -33.219 -9.492 1 97.75 164 ASN A O 1
ATOM 1267 N N . ASP A 1 165 ? 12.352 -34.906 -10.883 1 95.19 165 ASP A N 1
ATOM 1268 C CA . ASP A 1 165 ? 12.641 -34.062 -12.031 1 95.19 165 ASP A CA 1
ATOM 1269 C C . ASP A 1 165 ? 11.359 -33.594 -12.711 1 95.19 165 ASP A C 1
ATOM 1271 O O . ASP A 1 165 ? 11.406 -32.906 -13.727 1 95.19 165 ASP A O 1
ATOM 1275 N N . ASP A 1 166 ? 10.25 -34.031 -12.234 1 97.44 166 ASP A N 1
ATOM 1276 C CA . ASP A 1 166 ? 8.961 -33.656 -12.797 1 97.44 166 ASP A CA 1
ATOM 1277 C C . ASP A 1 166 ? 7.891 -33.562 -11.711 1 97.44 166 ASP A C 1
ATOM 1279 O O . ASP A 1 166 ? 7.156 -34.531 -11.5 1 97.44 166 ASP A O 1
ATOM 1283 N N . PHE A 1 167 ? 7.699 -32.375 -11.164 1 97.81 167 PHE A N 1
ATOM 1284 C CA . PHE A 1 167 ? 6.742 -32.188 -10.086 1 97.81 167 PHE A CA 1
ATOM 1285 C C . PHE A 1 167 ? 5.312 -32.281 -10.609 1 97.81 167 PHE A C 1
ATOM 1287 O O . PHE A 1 167 ? 4.359 -32.312 -9.82 1 97.81 167 PHE A O 1
ATOM 1294 N N . ASN A 1 168 ? 5.117 -32.281 -11.93 1 97.31 168 ASN A N 1
ATOM 1295 C CA . ASN A 1 168 ? 3.807 -32.344 -12.57 1 97.31 168 ASN A CA 1
ATOM 1296 C C . ASN A 1 168 ? 3.531 -33.688 -13.195 1 97.31 168 ASN A C 1
ATOM 1298 O O . ASN A 1 168 ? 2.66 -33.812 -14.055 1 97.31 168 ASN A O 1
ATOM 1302 N N . GLY A 1 169 ? 4.352 -34.656 -12.828 1 95.06 169 GLY A N 1
ATOM 1303 C CA . GLY A 1 169 ? 4.141 -36.031 -13.219 1 95.06 169 GLY A CA 1
ATOM 1304 C C . GLY A 1 169 ? 3.236 -36.812 -12.258 1 95.06 169 GLY A C 1
ATOM 1305 O O . GLY A 1 169 ? 2.24 -36.25 -11.781 1 95.06 169 GLY A O 1
ATOM 1306 N N . PRO A 1 170 ? 3.578 -38.062 -12.031 1 92.06 170 PRO A N 1
ATOM 1307 C CA . PRO A 1 170 ? 2.689 -38.906 -11.227 1 92.06 170 PRO A CA 1
ATOM 1308 C C . PRO A 1 170 ? 2.686 -38.531 -9.75 1 92.06 170 PRO A C 1
ATOM 1310 O O . PRO A 1 170 ? 1.695 -38.75 -9.047 1 92.06 170 PRO A O 1
ATOM 1313 N N . THR A 1 171 ? 3.859 -38.031 -9.289 1 93.19 171 THR A N 1
ATOM 1314 C CA . THR A 1 171 ? 3.955 -37.625 -7.887 1 93.19 171 THR A CA 1
ATOM 1315 C C . THR A 1 171 ? 4.684 -36.281 -7.762 1 93.19 171 THR A C 1
ATOM 1317 O O . THR A 1 171 ? 5.484 -35.938 -8.625 1 93.19 171 THR A O 1
ATOM 1320 N N . GLN A 1 172 ? 4.422 -35.594 -6.641 1 96.12 172 GLN A N 1
ATOM 1321 C CA . GLN A 1 172 ? 5.078 -34.312 -6.395 1 96.12 172 GLN A CA 1
ATOM 1322 C C . GLN A 1 172 ? 6.305 -34.5 -5.504 1 96.12 172 GLN A C 1
ATOM 1324 O O . GLN A 1 172 ? 7.195 -33.625 -5.492 1 96.12 172 GLN A O 1
ATOM 1329 N N . ASP A 1 173 ? 6.484 -35.562 -4.797 1 96.38 173 ASP A N 1
ATOM 1330 C CA . ASP A 1 173 ? 7.457 -35.781 -3.727 1 96.38 173 ASP A CA 1
ATOM 1331 C C . ASP A 1 173 ? 8.883 -35.688 -4.262 1 96.38 173 ASP A C 1
ATOM 1333 O O . ASP A 1 173 ? 9.188 -36.188 -5.332 1 96.38 173 ASP A O 1
ATOM 1337 N N . GLY A 1 174 ? 9.672 -35.031 -3.449 1 98 174 GLY A N 1
ATOM 1338 C CA . GLY A 1 174 ? 11.086 -34.938 -3.773 1 98 174 GLY A CA 1
ATOM 1339 C C . GLY A 1 174 ? 11.547 -33.531 -4.133 1 98 174 GLY A C 1
ATOM 1340 O O . GLY A 1 174 ? 10.773 -32.594 -4.035 1 98 174 GLY A O 1
ATOM 1341 N N . PHE A 1 175 ? 12.836 -33.438 -4.383 1 98.69 175 PHE A N 1
ATOM 1342 C CA . PHE A 1 175 ? 13.445 -32.156 -4.691 1 98.69 175 PHE A CA 1
ATOM 1343 C C . PHE A 1 175 ? 13.984 -32.125 -6.117 1 98.69 175 PHE A C 1
ATOM 1345 O O . PHE A 1 175 ? 14.344 -33.188 -6.66 1 98.69 175 PHE A O 1
ATOM 1352 N N . GLY A 1 176 ? 13.992 -31.031 -6.723 1 98.5 176 GLY A N 1
ATOM 1353 C CA . GLY A 1 176 ? 14.477 -30.844 -8.078 1 98.5 176 GLY A CA 1
ATOM 1354 C C . GLY A 1 176 ? 14.289 -29.422 -8.586 1 98.5 176 GLY A C 1
ATOM 1355 O O . GLY A 1 176 ? 14.109 -28.5 -7.801 1 98.5 176 GLY A O 1
ATOM 1356 N N . PHE A 1 177 ? 14.492 -29.266 -9.883 1 98.31 177 PHE A N 1
ATOM 1357 C CA . PHE A 1 177 ? 14.297 -27.969 -10.516 1 98.31 177 PHE A CA 1
ATOM 1358 C C . PHE A 1 177 ? 12.875 -27.828 -11.047 1 98.31 177 PHE A C 1
ATOM 1360 O O . PHE A 1 177 ? 12.281 -28.797 -11.508 1 98.31 177 PHE A O 1
ATOM 1367 N N . PHE A 1 178 ? 12.359 -26.641 -10.977 1 98.31 178 PHE A N 1
ATOM 1368 C CA . PHE A 1 178 ? 11.016 -26.375 -11.484 1 98.31 178 PHE A CA 1
ATOM 1369 C C . PHE A 1 178 ? 11.031 -26.188 -12.992 1 98.31 178 PHE A C 1
ATOM 1371 O O . PHE A 1 178 ? 12 -25.656 -13.555 1 98.31 178 PHE A O 1
ATOM 1378 N N . GLN A 1 179 ? 9.977 -26.641 -13.688 1 98.19 179 GLN A N 1
ATOM 1379 C CA . GLN A 1 179 ? 9.695 -26.094 -15.016 1 98.19 179 GLN A CA 1
ATOM 1380 C C . GLN A 1 179 ? 9.023 -24.734 -14.922 1 98.19 179 GLN A C 1
ATOM 1382 O O . GLN A 1 179 ? 8.43 -24.391 -13.898 1 98.19 179 GLN A O 1
ATOM 1387 N N . LEU A 1 180 ? 9.172 -24 -15.961 1 98.5 180 LEU A N 1
ATOM 1388 C CA . LEU A 1 180 ? 8.781 -22.594 -15.938 1 98.5 180 LEU A CA 1
ATOM 1389 C C . LEU A 1 180 ? 7.883 -22.25 -17.109 1 98.5 180 LEU A C 1
ATOM 1391 O O . LEU A 1 180 ? 7.98 -22.859 -18.172 1 98.5 180 LEU A O 1
ATOM 1395 N N . THR A 1 181 ? 6.977 -21.297 -16.953 1 98.75 181 THR A N 1
ATOM 1396 C CA . THR A 1 181 ? 6.246 -20.703 -18.078 1 98.75 181 THR A CA 1
ATOM 1397 C C . THR A 1 181 ? 7.113 -19.672 -18.797 1 98.75 181 THR A C 1
ATOM 1399 O O . THR A 1 181 ? 6.93 -18.469 -18.609 1 98.75 181 THR A O 1
ATOM 1402 N N . GLN A 1 182 ? 8.023 -20.188 -19.594 1 98.44 182 GLN A N 1
ATOM 1403 C CA . GLN A 1 182 ? 8.969 -19.391 -20.359 1 98.44 182 GLN A CA 1
ATOM 1404 C C . GLN A 1 182 ? 9.062 -19.891 -21.797 1 98.44 182 GLN A C 1
ATOM 1406 O O . GLN A 1 182 ? 8.906 -21.094 -22.062 1 98.44 182 GLN A O 1
ATOM 1411 N N . ARG A 1 183 ? 9.172 -19.031 -22.719 1 97.62 183 ARG A N 1
ATOM 1412 C CA . ARG A 1 183 ? 9.508 -19.312 -24.109 1 97.62 183 ARG A CA 1
ATOM 1413 C C . ARG A 1 183 ? 10.797 -18.609 -24.516 1 97.62 183 ARG A C 1
ATOM 1415 O O . ARG A 1 183 ? 10.891 -17.375 -24.406 1 97.62 183 ARG A O 1
ATOM 1422 N N . ASP A 1 184 ? 11.797 -19.344 -24.938 1 96.06 184 ASP A N 1
ATOM 1423 C CA . ASP A 1 184 ? 13.07 -18.812 -25.406 1 96.06 184 ASP A CA 1
ATOM 1424 C C . ASP A 1 184 ? 13.703 -17.891 -24.359 1 96.06 184 ASP A C 1
ATOM 1426 O O . ASP A 1 184 ? 14.227 -16.828 -24.703 1 96.06 184 ASP A O 1
ATOM 1430 N N . GLY A 1 185 ? 13.492 -18.234 -23.156 1 96.62 185 GLY A N 1
ATOM 1431 C CA . GLY A 1 185 ? 14.148 -17.531 -22.062 1 96.62 185 GLY A CA 1
ATOM 1432 C C . GLY A 1 185 ? 13.367 -16.328 -21.578 1 96.62 185 GLY A C 1
ATOM 1433 O O . GLY A 1 185 ? 13.781 -15.656 -20.625 1 96.62 185 GLY A O 1
ATOM 1434 N N . ARG A 1 186 ? 12.258 -16.047 -22.125 1 98.19 186 ARG A N 1
ATOM 1435 C CA . ARG A 1 186 ? 11.414 -14.93 -21.734 1 98.19 186 ARG A CA 1
ATOM 1436 C C . ARG A 1 186 ? 10.125 -15.414 -21.094 1 98.19 186 ARG A C 1
ATOM 1438 O O . ARG A 1 186 ? 9.664 -16.531 -21.359 1 98.19 186 ARG A O 1
ATOM 1445 N N . ARG A 1 187 ? 9.586 -14.586 -20.203 1 98.5 187 ARG A N 1
ATOM 1446 C CA . ARG A 1 187 ? 8.328 -14.922 -19.547 1 98.5 187 ARG A CA 1
ATOM 1447 C C . ARG A 1 187 ? 7.242 -15.234 -20.562 1 98.5 187 ARG A C 1
ATOM 1449 O O . ARG A 1 187 ? 7.07 -14.5 -21.547 1 98.5 187 ARG A O 1
ATOM 1456 N N . ALA A 1 188 ? 6.562 -16.281 -20.344 1 98.69 188 ALA A N 1
ATOM 1457 C CA . ALA A 1 188 ? 5.336 -16.578 -21.062 1 98.69 188 ALA A CA 1
ATOM 1458 C C . ALA A 1 188 ? 4.105 -16.375 -20.188 1 98.69 188 ALA A C 1
ATOM 1460 O O . ALA A 1 188 ? 3.553 -17.328 -19.641 1 98.69 188 ALA A O 1
ATOM 1461 N N . SER A 1 189 ? 3.607 -15.133 -20.141 1 98.81 189 SER A N 1
ATOM 1462 C CA . SER A 1 189 ? 2.395 -14.805 -19.391 1 98.81 189 SER A CA 1
ATOM 1463 C C . SER A 1 189 ? 1.146 -15.188 -20.188 1 98.81 189 SER A C 1
ATOM 1465 O O . SER A 1 189 ? 1.236 -15.562 -21.359 1 98.81 189 SER A O 1
ATOM 1467 N N . THR A 1 190 ? -0.017 -15.125 -19.516 1 98.88 190 THR A N 1
ATOM 1468 C CA . THR A 1 190 ? -1.245 -15.398 -20.25 1 98.88 190 THR A CA 1
ATOM 1469 C C . THR A 1 190 ? -1.553 -14.273 -21.234 1 98.88 190 THR A C 1
ATOM 1471 O O . THR A 1 190 ? -2.258 -14.477 -22.219 1 98.88 190 THR A O 1
ATOM 1474 N N . ALA A 1 191 ? -1.054 -13.055 -20.953 1 98.88 191 ALA A N 1
ATOM 1475 C CA . ALA A 1 191 ? -1.162 -11.992 -21.953 1 98.88 191 ALA A CA 1
ATOM 1476 C C . ALA A 1 191 ? -0.411 -12.359 -23.219 1 98.88 191 ALA A C 1
ATOM 1478 O O . ALA A 1 191 ? -0.973 -12.305 -24.328 1 98.88 191 ALA A O 1
ATOM 1479 N N . THR A 1 192 ? 0.846 -12.805 -23.125 1 98.75 192 THR A N 1
ATOM 1480 C CA . THR A 1 192 ? 1.67 -13.109 -24.281 1 98.75 192 THR A CA 1
ATOM 1481 C C . THR A 1 192 ? 1.221 -14.414 -24.938 1 98.75 192 THR A C 1
ATOM 1483 O O . THR A 1 192 ? 1.25 -14.547 -26.172 1 98.75 192 THR A O 1
ATOM 1486 N N . ALA A 1 193 ? 0.778 -15.344 -24.141 1 98.81 193 ALA A N 1
ATOM 1487 C CA . ALA A 1 193 ? 0.502 -16.688 -24.625 1 98.81 193 ALA A CA 1
ATOM 1488 C C . ALA A 1 193 ? -0.89 -16.781 -25.25 1 98.81 193 ALA A C 1
ATOM 1490 O O . ALA A 1 193 ? -1.091 -17.453 -26.25 1 98.81 193 ALA A O 1
ATOM 1491 N N . PHE A 1 194 ? -1.856 -16.125 -24.656 1 98.88 194 PHE A N 1
ATOM 1492 C CA . PHE A 1 194 ? -3.246 -16.297 -25.062 1 98.88 194 PHE A CA 1
ATOM 1493 C C . PHE A 1 194 ? -3.793 -15.023 -25.688 1 98.88 194 PHE A C 1
ATOM 1495 O O . PHE A 1 194 ? -4.387 -15.062 -26.766 1 98.88 194 PHE A O 1
ATOM 1502 N N . LEU A 1 195 ? -3.605 -13.867 -25.031 1 98.88 195 LEU A N 1
ATOM 1503 C CA . LEU A 1 195 ? -4.305 -12.641 -25.406 1 98.88 195 LEU A CA 1
ATOM 1504 C C . LEU A 1 195 ? -3.713 -12.031 -26.672 1 98.88 195 LEU A C 1
ATOM 1506 O O . LEU A 1 195 ? -4.441 -11.711 -27.609 1 98.88 195 LEU A O 1
ATOM 1510 N N . HIS A 1 196 ? -2.381 -11.859 -26.734 1 98.69 196 HIS A N 1
ATOM 1511 C CA . HIS A 1 196 ? -1.728 -11.164 -27.828 1 98.69 196 HIS A CA 1
ATOM 1512 C C . HIS A 1 196 ? -2.016 -11.844 -29.156 1 98.69 196 HIS A C 1
ATOM 1514 O O . HIS A 1 196 ? -2.355 -11.18 -30.141 1 98.69 196 HIS A O 1
ATOM 1520 N N . PRO A 1 197 ? -1.922 -13.203 -29.203 1 98.44 197 PRO A N 1
ATOM 1521 C CA . PRO A 1 197 ? -2.234 -13.859 -30.469 1 98.44 197 PRO A CA 1
ATOM 1522 C C . PRO A 1 197 ? -3.682 -13.641 -30.906 1 98.44 197 PRO A C 1
ATOM 1524 O O . PRO A 1 197 ? -3.998 -13.781 -32.094 1 98.44 197 PRO A O 1
ATOM 1527 N N . ALA A 1 198 ? -4.543 -13.312 -29.984 1 98.19 198 ALA A N 1
ATOM 1528 C CA . ALA A 1 198 ? -5.965 -13.148 -30.281 1 98.19 198 ALA A CA 1
ATOM 1529 C C . ALA A 1 198 ? -6.332 -11.672 -30.422 1 98.19 198 ALA A C 1
ATOM 1531 O O . ALA A 1 198 ? -7.445 -11.344 -30.828 1 98.19 198 ALA A O 1
ATOM 1532 N N . ALA A 1 199 ? -5.438 -10.773 -30.125 1 94.56 199 ALA A N 1
ATOM 1533 C CA . ALA A 1 199 ? -5.734 -9.367 -29.891 1 94.56 199 ALA A CA 1
ATOM 1534 C C . ALA A 1 199 ? -6.227 -8.688 -31.156 1 94.56 199 ALA A C 1
ATOM 1536 O O . ALA A 1 199 ? -6.945 -7.688 -31.109 1 94.56 199 ALA A O 1
ATOM 1537 N N . ASP A 1 200 ? -5.941 -9.242 -32.344 1 95.38 200 ASP A N 1
ATOM 1538 C CA . ASP A 1 200 ? -6.285 -8.594 -33.594 1 95.38 200 ASP A CA 1
ATOM 1539 C C . ASP A 1 200 ? -7.664 -9.039 -34.094 1 95.38 200 ASP A C 1
ATOM 1541 O O . ASP A 1 200 ? -8.164 -8.547 -35.094 1 95.38 200 ASP A O 1
ATOM 1545 N N . ARG A 1 201 ? -8.289 -9.953 -33.375 1 98.31 201 ARG A N 1
ATOM 1546 C CA . ARG A 1 201 ? -9.633 -10.367 -33.781 1 98.31 201 ARG A CA 1
ATOM 1547 C C . ARG A 1 201 ? -10.609 -9.203 -33.688 1 98.31 201 ARG A C 1
ATOM 1549 O O . ARG A 1 201 ? -10.648 -8.492 -32.656 1 98.31 201 ARG A O 1
ATOM 1556 N N . PRO A 1 202 ? -11.406 -8.977 -34.688 1 98.06 202 PRO A N 1
ATOM 1557 C CA . PRO A 1 202 ? -12.32 -7.828 -34.719 1 98.06 202 PRO A CA 1
ATOM 1558 C C . PRO A 1 202 ? -13.422 -7.941 -33.656 1 98.06 202 PRO A C 1
ATOM 1560 O O . PRO A 1 202 ? -14.047 -6.938 -33.312 1 98.06 202 PRO A O 1
ATOM 1563 N N . ASN A 1 203 ? -13.688 -9.188 -33.25 1 98.62 203 ASN A N 1
ATOM 1564 C CA . ASN A 1 203 ? -14.773 -9.391 -32.281 1 98.62 203 ASN A CA 1
ATOM 1565 C C . ASN A 1 203 ? -14.266 -9.367 -30.859 1 98.62 203 ASN A C 1
ATOM 1567 O O . ASN A 1 203 ? -14.992 -9.75 -29.938 1 98.62 203 ASN A O 1
ATOM 1571 N N . LEU A 1 204 ? -13.008 -8.984 -30.625 1 98.81 204 LEU A N 1
ATOM 1572 C CA . LEU A 1 204 ? -12.438 -8.852 -29.297 1 98.81 204 LEU A CA 1
ATOM 1573 C C . LEU A 1 204 ? -12 -7.418 -29.016 1 98.81 204 LEU A C 1
ATOM 1575 O O . LEU A 1 204 ? -11.211 -6.852 -29.781 1 98.81 204 LEU A O 1
ATOM 1579 N N . THR A 1 205 ? -12.578 -6.789 -28.047 1 98.75 205 THR A N 1
ATOM 1580 C CA . THR A 1 205 ? -12.172 -5.473 -27.562 1 98.75 205 THR A CA 1
ATOM 1581 C C . THR A 1 205 ? -11.438 -5.578 -26.234 1 98.75 205 THR A C 1
ATOM 1583 O O . THR A 1 205 ? -11.922 -6.234 -25.312 1 98.75 205 THR A O 1
ATOM 1586 N N . VAL A 1 206 ? -10.258 -5.031 -26.156 1 98.69 206 VAL A N 1
ATOM 1587 C CA . VAL A 1 206 ? -9.477 -4.984 -24.922 1 98.69 206 VAL A CA 1
ATOM 1588 C C . VAL A 1 206 ? -9.375 -3.541 -24.422 1 98.69 206 VAL A C 1
ATOM 1590 O O . VAL A 1 206 ? -8.875 -2.672 -25.141 1 98.69 206 VAL A O 1
ATOM 1593 N N . LEU A 1 207 ? -9.867 -3.248 -23.234 1 98.31 207 LEU A N 1
ATOM 1594 C CA . LEU A 1 207 ? -9.805 -1.926 -22.625 1 98.31 207 LEU A CA 1
ATOM 1595 C C . LEU A 1 207 ? -8.883 -1.933 -21.406 1 98.31 207 LEU A C 1
ATOM 1597 O O . LEU A 1 207 ? -9.055 -2.734 -20.484 1 98.31 207 LEU A O 1
ATOM 1601 N N . THR A 1 208 ? -7.875 -1.082 -21.422 1 98.25 208 THR A N 1
ATOM 1602 C CA . THR A 1 208 ? -6.961 -0.925 -20.297 1 98.25 208 THR A CA 1
ATOM 1603 C C . THR A 1 208 ? -7.238 0.376 -19.547 1 98.25 208 THR A C 1
ATOM 1605 O O . THR A 1 208 ? -8 1.218 -20.016 1 98.25 208 THR A O 1
ATOM 1608 N N . HIS A 1 209 ? -6.754 0.492 -18.344 1 97.94 209 HIS A N 1
ATOM 1609 C CA . HIS A 1 209 ? -6.898 1.668 -17.484 1 97.94 209 HIS A CA 1
ATOM 1610 C C . HIS A 1 209 ? -8.359 1.917 -17.141 1 97.94 209 HIS A C 1
ATOM 1612 O O . HIS A 1 209 ? -8.789 3.066 -17.016 1 97.94 209 HIS A O 1
ATOM 1618 N N . VAL A 1 210 ? -9.141 0.869 -17.094 1 98.31 210 VAL A N 1
ATOM 1619 C CA . VAL A 1 210 ? -10.531 0.975 -16.672 1 98.31 210 VAL A CA 1
ATOM 1620 C C . VAL A 1 210 ? -10.742 0.218 -15.367 1 98.31 210 VAL A C 1
ATOM 1622 O O . VAL A 1 210 ? -10.609 -1.007 -15.32 1 98.31 210 VAL A O 1
ATOM 1625 N N . ARG A 1 211 ? -11 0.919 -14.375 1 97.81 211 ARG A N 1
ATOM 1626 C CA . ARG A 1 211 ? -11.328 0.283 -13.102 1 97.81 211 ARG A CA 1
ATOM 1627 C C . ARG A 1 211 ? -12.836 0.057 -12.969 1 97.81 211 ARG A C 1
ATOM 1629 O O . ARG A 1 211 ? -13.602 1.012 -12.828 1 97.81 211 ARG A O 1
ATOM 1636 N N . VAL A 1 212 ? -13.258 -1.166 -13.023 1 98.81 212 VAL A N 1
ATOM 1637 C CA . VAL A 1 212 ? -14.664 -1.507 -12.883 1 98.81 212 VAL A CA 1
ATOM 1638 C C . VAL A 1 212 ? -15.086 -1.367 -11.422 1 98.81 212 VAL A C 1
ATOM 1640 O O . VAL A 1 212 ? -14.383 -1.838 -10.516 1 98.81 212 VAL A O 1
ATOM 1643 N N . HIS A 1 213 ? -16.234 -0.749 -11.18 1 97.69 213 HIS A N 1
ATOM 1644 C CA . HIS A 1 213 ? -16.703 -0.441 -9.836 1 97.69 213 HIS A CA 1
ATOM 1645 C C . HIS A 1 213 ? -17.859 -1.356 -9.43 1 97.69 213 HIS A C 1
ATOM 1647 O O . HIS A 1 213 ? -18.016 -1.683 -8.25 1 97.69 213 HIS A O 1
ATOM 1653 N N . ARG A 1 214 ? -18.641 -1.712 -10.477 1 98.38 214 ARG A N 1
ATOM 1654 C CA . ARG A 1 214 ? -19.844 -2.467 -10.156 1 98.38 214 ARG A CA 1
ATOM 1655 C C . ARG A 1 214 ? -20.328 -3.262 -11.367 1 98.38 214 ARG A C 1
ATOM 1657 O O . ARG A 1 214 ? -20.234 -2.797 -12.5 1 98.38 214 ARG A O 1
ATOM 1664 N N . VAL A 1 215 ? -20.812 -4.445 -11.047 1 98.88 215 VAL A N 1
ATOM 1665 C CA . VAL A 1 215 ? -21.641 -5.168 -12.016 1 98.88 215 VAL A CA 1
ATOM 1666 C C . VAL A 1 215 ? -23.062 -4.629 -11.984 1 98.88 215 VAL A C 1
ATOM 1668 O O . VAL A 1 215 ? -23.641 -4.43 -10.914 1 98.88 215 VAL A O 1
ATOM 1671 N N . LEU A 1 216 ? -23.547 -4.324 -13.148 1 98.75 216 LEU A N 1
ATOM 1672 C CA . LEU A 1 216 ? -24.938 -3.873 -13.25 1 98.75 216 LEU A CA 1
ATOM 1673 C C . LEU A 1 216 ? -25.891 -5.059 -13.266 1 98.75 216 LEU A C 1
ATOM 1675 O O . LEU A 1 216 ? -25.797 -5.93 -14.133 1 98.75 216 LEU A O 1
ATOM 1679 N N . ILE A 1 217 ? -26.781 -5.133 -12.289 1 98.75 217 ILE A N 1
ATOM 1680 C CA . ILE A 1 217 ? -27.719 -6.23 -12.148 1 98.75 217 ILE A CA 1
ATOM 1681 C C . ILE A 1 217 ? -29.156 -5.699 -12.219 1 98.75 217 ILE A C 1
ATOM 1683 O O . ILE A 1 217 ? -29.531 -4.812 -11.445 1 98.75 217 ILE A O 1
ATOM 1687 N N . GLU A 1 218 ? -29.906 -6.152 -13.18 1 98.06 218 GLU A N 1
ATOM 1688 C CA . GLU A 1 218 ? -31.297 -5.789 -13.375 1 98.06 218 GLU A CA 1
ATOM 1689 C C . GLU A 1 218 ? -32.188 -7.02 -13.328 1 98.06 218 GLU A C 1
ATOM 1691 O O . GLU A 1 218 ? -31.969 -7.992 -14.055 1 98.06 218 GLU A O 1
ATOM 1696 N N . ASN A 1 219 ? -33.219 -6.941 -12.539 1 97.25 219 ASN A N 1
ATOM 1697 C CA . ASN A 1 219 ? -34.188 -8.031 -12.414 1 97.25 219 ASN A CA 1
ATOM 1698 C C . ASN A 1 219 ? -33.5 -9.375 -12.211 1 97.25 219 ASN A C 1
ATOM 1700 O O . ASN A 1 219 ? -33.812 -10.352 -12.891 1 97.25 219 ASN A O 1
ATOM 1704 N N . GLY A 1 220 ? -32.406 -9.328 -11.438 1 97.94 220 GLY A N 1
ATOM 1705 C CA . GLY A 1 220 ? -31.719 -10.555 -11.055 1 97.94 220 GLY A CA 1
ATOM 1706 C C . GLY A 1 220 ? -30.719 -11.023 -12.086 1 97.94 220 GLY A C 1
ATOM 1707 O O . GLY A 1 220 ? -30.125 -12.094 -11.938 1 97.94 220 GLY A O 1
ATOM 1708 N N . ARG A 1 221 ? -30.516 -10.242 -13.102 1 98.69 221 ARG A N 1
ATOM 1709 C CA . ARG A 1 221 ? -29.578 -10.633 -14.148 1 98.69 221 ARG A CA 1
ATOM 1710 C C . ARG A 1 221 ? -28.469 -9.594 -14.312 1 98.69 221 ARG A C 1
ATOM 1712 O O . ARG A 1 221 ? -28.734 -8.391 -14.281 1 98.69 221 ARG A O 1
ATOM 1719 N N . ALA A 1 222 ? -27.25 -10.086 -14.414 1 98.88 222 ALA A N 1
ATOM 1720 C CA . ALA A 1 222 ? -26.141 -9.203 -14.758 1 98.88 222 ALA A CA 1
ATOM 1721 C C . ALA A 1 222 ? -26.234 -8.727 -16.203 1 98.88 222 ALA A C 1
ATOM 1723 O O . ALA A 1 222 ? -26.328 -9.547 -17.125 1 98.88 222 ALA A O 1
ATOM 1724 N N . VAL A 1 223 ? -26.188 -7.41 -16.438 1 98.81 223 VAL A N 1
ATOM 1725 C CA . VAL A 1 223 ? -26.453 -6.906 -17.766 1 98.81 223 VAL A CA 1
ATOM 1726 C C . VAL A 1 223 ? -25.281 -6.043 -18.234 1 98.81 223 VAL A C 1
ATOM 1728 O O . VAL A 1 223 ? -25.297 -5.539 -19.359 1 98.81 223 VAL A O 1
ATOM 1731 N N . GLY A 1 224 ? -24.328 -5.824 -17.422 1 98.81 224 GLY A N 1
ATOM 1732 C CA . GLY A 1 224 ? -23.172 -5.012 -17.781 1 98.81 224 GLY A CA 1
ATOM 1733 C C . GLY A 1 224 ? -22.328 -4.617 -16.594 1 98.81 224 GLY A C 1
ATOM 1734 O O . GLY A 1 224 ? -22.422 -5.234 -15.531 1 98.81 224 GLY A O 1
ATOM 1735 N N . VAL A 1 225 ? -21.375 -3.697 -16.828 1 98.88 225 VAL A N 1
ATOM 1736 C CA . VAL A 1 225 ? -20.516 -3.164 -15.773 1 98.88 225 VAL A CA 1
ATOM 1737 C C . VAL A 1 225 ? -20.406 -1.648 -15.922 1 98.88 225 VAL A C 1
ATOM 1739 O O . VAL A 1 225 ? -20.672 -1.1 -16.984 1 98.88 225 VAL A O 1
ATOM 1742 N N . THR A 1 226 ? -20.062 -0.999 -14.812 1 98.75 226 THR A N 1
ATOM 1743 C CA . THR A 1 226 ? -19.703 0.417 -14.828 1 98.75 226 THR A CA 1
ATOM 1744 C C . THR A 1 226 ? -18.406 0.662 -14.078 1 98.75 226 THR A C 1
ATOM 1746 O O . THR A 1 226 ? -18.016 -0.123 -13.211 1 98.75 226 THR A O 1
ATOM 1749 N N . GLY A 1 227 ? -17.641 1.572 -14.539 1 97.75 227 GLY A N 1
ATOM 1750 C CA . GLY A 1 227 ? -16.359 1.936 -13.953 1 97.75 227 GLY A CA 1
ATOM 1751 C C . GLY A 1 227 ? -15.852 3.283 -14.43 1 97.75 227 GLY A C 1
ATOM 1752 O O . GLY A 1 227 ? -16.609 4.098 -14.945 1 97.75 227 GLY A O 1
ATOM 1753 N N . THR A 1 228 ? -14.586 3.496 -14.078 1 97.06 228 THR A N 1
ATOM 1754 C CA . THR A 1 228 ? -14.023 4.789 -14.461 1 97.06 228 THR A CA 1
ATOM 1755 C C . THR A 1 228 ? -12.703 4.609 -15.195 1 97.06 228 THR A C 1
ATOM 1757 O O . THR A 1 228 ? -11.969 3.646 -14.938 1 97.06 228 THR A O 1
ATOM 1760 N N . ARG A 1 229 ? -12.43 5.398 -16.125 1 96.31 229 ARG A N 1
ATOM 1761 C CA . ARG A 1 229 ? -11.133 5.68 -16.734 1 96.31 229 ARG A CA 1
ATOM 1762 C C . ARG A 1 229 ? -10.766 7.152 -16.594 1 96.31 229 ARG A C 1
ATOM 1764 O O . ARG A 1 229 ? -11.359 8.016 -17.25 1 96.31 229 ARG A O 1
ATOM 1771 N N . LEU A 1 230 ? -9.742 7.449 -15.742 1 93.44 230 LEU A N 1
ATOM 1772 C CA . LEU A 1 230 ? -9.508 8.812 -15.281 1 93.44 230 LEU A CA 1
ATOM 1773 C C . LEU A 1 230 ? -10.766 9.391 -14.633 1 93.44 230 LEU A C 1
ATOM 1775 O O . LEU A 1 230 ? -11.289 8.82 -13.672 1 93.44 230 LEU A O 1
ATOM 1779 N N . ASP A 1 231 ? -11.312 10.477 -15.148 1 92.44 231 ASP A N 1
ATOM 1780 C CA . ASP A 1 231 ? -12.477 11.117 -14.539 1 92.44 231 ASP A CA 1
ATOM 1781 C C . ASP A 1 231 ? -13.758 10.734 -15.273 1 92.44 231 ASP A C 1
ATOM 1783 O O . ASP A 1 231 ? -14.844 11.172 -14.898 1 92.44 231 ASP A O 1
ATOM 1787 N N . GLU A 1 232 ? -13.648 9.867 -16.203 1 95.19 232 GLU A N 1
ATOM 1788 C CA . GLU A 1 232 ? -14.797 9.539 -17.047 1 95.19 232 GLU A CA 1
ATOM 1789 C C . GLU A 1 232 ? -15.461 8.242 -16.578 1 95.19 232 GLU A C 1
ATOM 1791 O O . GLU A 1 232 ? -14.789 7.227 -16.391 1 95.19 232 GLU A O 1
ATOM 1796 N N . THR A 1 233 ? -16.734 8.281 -16.406 1 96.56 233 THR A N 1
ATOM 1797 C CA . THR A 1 233 ? -17.516 7.078 -16.109 1 96.56 233 THR A CA 1
ATOM 1798 C C . THR A 1 233 ? -17.812 6.297 -17.375 1 96.56 233 THR A C 1
ATOM 1800 O O . THR A 1 233 ? -18.234 6.875 -18.391 1 96.56 233 THR A O 1
ATOM 1803 N N . LEU A 1 234 ? -17.547 5.016 -17.359 1 97.19 234 LEU A N 1
ATOM 1804 C CA . LEU A 1 234 ? -17.812 4.129 -18.469 1 97.19 234 LEU A CA 1
ATOM 1805 C C . LEU A 1 234 ? -18.844 3.061 -18.094 1 97.19 234 LEU A C 1
ATOM 1807 O O . LEU A 1 234 ? -18.766 2.496 -17 1 97.19 234 LEU A O 1
ATOM 1811 N N . THR A 1 235 ? -19.828 2.852 -18.953 1 98.38 235 THR A N 1
ATOM 1812 C CA . THR A 1 235 ? -20.781 1.77 -18.781 1 98.38 235 THR A CA 1
ATOM 1813 C C . THR A 1 235 ? -20.766 0.842 -20 1 98.38 235 THR A C 1
ATOM 1815 O O . THR A 1 235 ? -20.891 1.298 -21.141 1 98.38 235 THR A O 1
ATOM 1818 N N . LEU A 1 236 ? -20.531 -0.427 -19.797 1 98.62 236 LEU A N 1
ATOM 1819 C CA . LEU A 1 236 ? -20.531 -1.46 -20.828 1 98.62 236 LEU A CA 1
ATOM 1820 C C . LEU A 1 236 ? -21.672 -2.445 -20.625 1 98.62 236 LEU A C 1
ATOM 1822 O O . LEU A 1 236 ? -21.984 -2.807 -19.484 1 98.62 236 LEU A O 1
ATOM 1826 N N . HIS A 1 237 ? -22.281 -2.889 -21.672 1 98.62 237 HIS A N 1
ATOM 1827 C CA . HIS A 1 237 ? -23.422 -3.797 -21.562 1 98.62 237 HIS A CA 1
ATOM 1828 C C . HIS A 1 237 ? -23.078 -5.172 -22.141 1 98.62 237 HIS A C 1
ATOM 1830 O O . HIS A 1 237 ? -22.391 -5.277 -23.156 1 98.62 237 HIS A O 1
ATOM 1836 N N . ALA A 1 238 ? -23.516 -6.195 -21.438 1 98.5 238 ALA A N 1
ATOM 1837 C CA . ALA A 1 238 ? -23.344 -7.59 -21.844 1 98.5 238 ALA A CA 1
ATOM 1838 C C . ALA A 1 238 ? -24.688 -8.227 -22.172 1 98.5 238 ALA A C 1
ATOM 1840 O O . ALA A 1 238 ? -25.609 -8.211 -21.359 1 98.5 238 ALA A O 1
ATOM 1841 N N . GLU A 1 239 ? -24.797 -8.828 -23.312 1 98.06 239 GLU A N 1
ATOM 1842 C CA . GLU A 1 239 ? -26.047 -9.461 -23.734 1 98.06 239 GLU A CA 1
ATOM 1843 C C . GLU A 1 239 ? -26.203 -10.844 -23.109 1 98.06 239 GLU A C 1
ATOM 1845 O O . GLU A 1 239 ? -27.312 -11.273 -22.797 1 98.06 239 GLU A O 1
ATOM 1850 N N . ARG A 1 240 ? -25.109 -11.531 -22.938 1 98.38 240 ARG A N 1
ATOM 1851 C CA . ARG A 1 240 ? -25.188 -12.898 -22.438 1 98.38 240 ARG A CA 1
ATOM 1852 C C . ARG A 1 240 ? -24.703 -12.992 -20.984 1 98.38 240 ARG A C 1
ATOM 1854 O O . ARG A 1 240 ? -25.484 -13.32 -20.094 1 98.38 240 ARG A O 1
ATOM 1861 N N . GLU A 1 241 ? -23.391 -12.695 -20.734 1 98.62 241 GLU A N 1
ATOM 1862 C CA . GLU A 1 241 ? -22.891 -12.867 -19.375 1 98.62 241 GLU A CA 1
ATOM 1863 C C . GLU A 1 241 ? -21.828 -11.836 -19.047 1 98.62 241 GLU A C 1
ATOM 1865 O O . GLU A 1 241 ? -21.156 -11.32 -19.938 1 98.62 241 GLU A O 1
ATOM 1870 N N . VAL A 1 242 ? -21.75 -11.461 -17.812 1 98.94 242 VAL A N 1
ATOM 1871 C CA . VAL A 1 242 ? -20.594 -10.82 -17.203 1 98.94 242 VAL A CA 1
ATOM 1872 C C . VAL A 1 242 ? -19.734 -11.859 -16.469 1 98.94 242 VAL A C 1
ATOM 1874 O O . VAL A 1 242 ? -20.266 -12.656 -15.695 1 98.94 242 VAL A O 1
ATOM 1877 N N . ILE A 1 243 ? -18.453 -11.914 -16.781 1 99 243 ILE A N 1
ATOM 1878 C CA . ILE A 1 243 ? -17.531 -12.844 -16.156 1 99 243 ILE A CA 1
ATOM 1879 C C . ILE A 1 243 ? -16.516 -12.078 -15.305 1 99 243 ILE A C 1
ATOM 1881 O O . ILE A 1 243 ? -15.711 -11.312 -15.828 1 99 243 ILE A O 1
ATOM 1885 N N . VAL A 1 244 ? -16.594 -12.281 -14 1 98.94 244 VAL A N 1
ATOM 1886 C CA . VAL A 1 244 ? -15.664 -11.648 -13.07 1 98.94 244 VAL A CA 1
ATOM 1887 C C . VAL A 1 244 ? -14.398 -12.5 -12.945 1 98.94 244 VAL A C 1
ATOM 1889 O O . VAL A 1 244 ? -14.461 -13.656 -12.508 1 98.94 244 VAL A O 1
ATOM 1892 N N . ALA A 1 245 ? -13.305 -12.023 -13.359 1 98.94 245 ALA A N 1
ATOM 1893 C CA . ALA A 1 245 ? -11.992 -12.664 -13.297 1 98.94 245 ALA A CA 1
ATOM 1894 C C . ALA A 1 245 ? -10.953 -11.734 -12.688 1 98.94 245 ALA A C 1
ATOM 1896 O O . ALA A 1 245 ? -9.859 -11.562 -13.234 1 98.94 245 ALA A O 1
ATOM 1897 N N . ALA A 1 246 ? -11.305 -11.125 -11.57 1 98.75 246 ALA A N 1
ATOM 1898 C CA . ALA A 1 246 ? -10.516 -10.031 -11 1 98.75 246 ALA A CA 1
ATOM 1899 C C . ALA A 1 246 ? -9.555 -10.547 -9.938 1 98.75 246 ALA A C 1
ATOM 1901 O O . ALA A 1 246 ? -8.719 -9.797 -9.43 1 98.75 246 ALA A O 1
ATOM 1902 N N . GLY A 1 247 ? -9.609 -11.836 -9.57 1 98.56 247 GLY A N 1
ATOM 1903 C CA . GLY A 1 247 ? -8.656 -12.406 -8.625 1 98.56 247 GLY A CA 1
ATOM 1904 C C . GLY A 1 247 ? -9.227 -12.562 -7.227 1 98.56 247 GLY A C 1
ATOM 1905 O O . GLY A 1 247 ? -10.336 -12.109 -6.949 1 98.56 247 GLY A O 1
ATOM 1906 N N . ALA A 1 248 ? -8.469 -13.109 -6.336 1 98.69 248 ALA A N 1
ATOM 1907 C CA . ALA A 1 248 ? -8.891 -13.586 -5.02 1 98.69 248 ALA A CA 1
ATOM 1908 C C . ALA A 1 248 ? -9.328 -12.43 -4.133 1 98.69 248 ALA A C 1
ATOM 1910 O O . ALA A 1 248 ? -10.117 -12.617 -3.197 1 98.69 248 ALA A O 1
ATOM 1911 N N . TYR A 1 249 ? -8.82 -11.25 -4.395 1 98.81 249 TYR A N 1
ATOM 1912 C CA . TYR A 1 249 ? -9.156 -10.102 -3.555 1 98.81 249 TYR A CA 1
ATOM 1913 C C . TYR A 1 249 ? -10.211 -9.227 -4.223 1 98.81 249 TYR A C 1
ATOM 1915 O O . TYR A 1 249 ? -11.188 -8.828 -3.584 1 98.81 249 TYR A O 1
ATOM 1923 N N . ASN A 1 250 ? -10.102 -9.008 -5.5 1 98.81 250 ASN A N 1
ATOM 1924 C CA . ASN A 1 250 ? -10.945 -8.031 -6.188 1 98.81 250 ASN A CA 1
ATOM 1925 C C . ASN A 1 250 ? -12.281 -8.648 -6.609 1 98.81 250 ASN A C 1
ATOM 1927 O O . ASN A 1 250 ? -13.289 -7.941 -6.707 1 98.81 250 ASN A O 1
ATOM 1931 N N . SER A 1 251 ? -12.305 -9.977 -6.898 1 98.94 251 SER A N 1
ATOM 1932 C CA . SER A 1 251 ? -13.562 -10.578 -7.32 1 98.94 251 SER A CA 1
ATOM 1933 C C . SER A 1 251 ? -14.617 -10.484 -6.223 1 98.94 251 SER A C 1
ATOM 1935 O O . SER A 1 251 ? -15.734 -10.016 -6.461 1 98.94 251 SER A O 1
ATOM 1937 N N . PRO A 1 252 ? -14.273 -10.945 -4.988 1 98.94 252 PRO A N 1
ATOM 1938 C CA . PRO A 1 252 ? -15.297 -10.789 -3.953 1 98.94 252 PRO A CA 1
ATOM 1939 C C . PRO A 1 252 ? -15.641 -9.328 -3.676 1 98.94 252 PRO A C 1
ATOM 1941 O O . PRO A 1 252 ? -16.797 -9 -3.393 1 98.94 252 PRO A O 1
ATOM 1944 N N . GLN A 1 253 ? -14.656 -8.438 -3.701 1 98.81 253 GLN A N 1
ATOM 1945 C CA . GLN A 1 253 ? -14.938 -7.023 -3.49 1 98.81 253 GLN A CA 1
ATOM 1946 C C . GLN A 1 253 ? -15.93 -6.5 -4.527 1 98.81 253 GLN A C 1
ATOM 1948 O O . GLN A 1 253 ? -16.875 -5.793 -4.188 1 98.81 253 GLN A O 1
ATOM 1953 N N . LEU A 1 254 ? -15.664 -6.82 -5.797 1 98.88 254 LEU A N 1
ATOM 1954 C CA . LEU A 1 254 ? -16.531 -6.363 -6.879 1 98.88 254 LEU A CA 1
ATOM 1955 C C . LEU A 1 254 ? -17.953 -6.902 -6.703 1 98.88 254 LEU A C 1
ATOM 1957 O O . LEU A 1 254 ? -18.922 -6.184 -6.926 1 98.88 254 LEU A O 1
ATOM 1961 N N . LEU A 1 255 ? -18.047 -8.18 -6.316 1 98.94 255 LEU A N 1
ATOM 1962 C CA . LEU A 1 255 ? -19.359 -8.75 -6.055 1 98.94 255 LEU A CA 1
ATOM 1963 C C . LEU A 1 255 ? -20.078 -7.984 -4.941 1 98.94 255 LEU A C 1
ATOM 1965 O O . LEU A 1 255 ? -21.234 -7.602 -5.094 1 98.94 255 LEU A O 1
ATOM 1969 N N . MET A 1 256 ? -19.391 -7.738 -3.861 1 98.88 256 MET A N 1
ATOM 1970 C CA . MET A 1 256 ? -19.984 -7.039 -2.727 1 98.88 256 MET A CA 1
ATOM 1971 C C . MET A 1 256 ? -20.422 -5.629 -3.119 1 98.88 256 MET A C 1
ATOM 1973 O O . MET A 1 256 ? -21.531 -5.207 -2.805 1 98.88 256 MET A O 1
ATOM 1977 N N . LEU A 1 257 ? -19.578 -4.902 -3.863 1 98.62 257 LEU A N 1
ATOM 1978 C CA . LEU A 1 257 ? -19.891 -3.557 -4.32 1 98.62 257 LEU A CA 1
ATOM 1979 C C . LEU A 1 257 ? -21.094 -3.572 -5.262 1 98.62 257 LEU A C 1
ATOM 1981 O O . LEU A 1 257 ? -21.75 -2.545 -5.465 1 98.62 257 LEU A O 1
ATOM 1985 N N . SER A 1 258 ? -21.406 -4.754 -5.82 1 98.81 258 SER A N 1
ATOM 1986 C CA . SER A 1 258 ? -22.484 -4.918 -6.781 1 98.81 258 SER A CA 1
ATOM 1987 C C . SER A 1 258 ? -23.766 -5.387 -6.094 1 98.81 258 SER A C 1
ATOM 1989 O O . SER A 1 258 ? -24.766 -5.676 -6.762 1 98.81 258 SER A O 1
ATOM 1991 N N . GLY A 1 259 ? -23.734 -5.523 -4.785 1 98.69 259 GLY A N 1
ATOM 1992 C CA . GLY A 1 259 ? -24.906 -5.938 -4.035 1 98.69 259 GLY A CA 1
ATOM 1993 C C . GLY A 1 259 ? -25 -7.438 -3.844 1 98.69 259 GLY A C 1
ATOM 1994 O O . GLY A 1 259 ? -26.047 -7.961 -3.48 1 98.69 259 GLY A O 1
ATOM 1995 N N . VAL A 1 260 ? -23.953 -8.18 -4.137 1 98.88 260 VAL A N 1
ATOM 1996 C CA . VAL A 1 260 ? -23.906 -9.633 -4.016 1 98.88 260 VAL A CA 1
ATOM 1997 C C . VAL A 1 260 ? -22.922 -10.023 -2.906 1 98.88 260 VAL A C 1
ATOM 1999 O O . VAL A 1 260 ? -21.703 -9.938 -3.088 1 98.88 260 VAL A O 1
ATOM 2002 N N . GLY A 1 261 ? -23.297 -10.477 -1.796 1 98.75 261 GLY A N 1
ATOM 2003 C CA . GLY A 1 261 ? -22.469 -10.789 -0.648 1 98.75 261 GLY A CA 1
ATOM 2004 C C . GLY A 1 261 ? -23.234 -10.836 0.658 1 98.75 261 GLY A C 1
ATOM 2005 O O . GLY A 1 261 ? -24.469 -10.914 0.657 1 98.75 261 GLY A O 1
ATOM 2006 N N . PRO A 1 262 ? -22.578 -10.859 1.8 1 98.56 262 PRO A N 1
ATOM 2007 C CA . PRO A 1 262 ? -23.266 -10.914 3.098 1 98.56 262 PRO A CA 1
ATOM 2008 C C . PRO A 1 262 ? -24.172 -9.719 3.342 1 98.56 262 PRO A C 1
ATOM 2010 O O . PRO A 1 262 ? -23.703 -8.586 3.473 1 98.56 262 PRO A O 1
ATOM 2013 N N . ALA A 1 263 ? -25.453 -9.953 3.516 1 98.38 263 ALA A N 1
ATOM 2014 C CA . ALA A 1 263 ? -26.469 -8.906 3.594 1 98.38 263 ALA A CA 1
ATOM 2015 C C . ALA A 1 263 ? -26.172 -7.93 4.727 1 98.38 263 ALA A C 1
ATOM 2017 O O . ALA A 1 263 ? -26.25 -6.715 4.547 1 98.38 263 ALA A O 1
ATOM 2018 N N . PRO A 1 264 ? -25.797 -8.445 5.949 1 97 264 PRO A N 1
ATOM 2019 C CA . PRO A 1 264 ? -25.531 -7.492 7.027 1 97 264 PRO A CA 1
ATOM 2020 C C . PRO A 1 264 ? -24.391 -6.539 6.699 1 97 264 PRO A C 1
ATOM 2022 O O . PRO A 1 264 ? -24.469 -5.348 7.016 1 97 264 PRO A O 1
ATOM 2025 N N . LEU A 1 265 ? -23.391 -7.027 6.102 1 95.62 265 LEU A N 1
ATOM 2026 C CA . LEU A 1 265 ? -22.234 -6.207 5.711 1 95.62 265 LEU A CA 1
ATOM 2027 C C . LEU A 1 265 ? -22.656 -5.156 4.688 1 95.62 265 LEU A C 1
ATOM 2029 O O . LEU A 1 265 ? -22.328 -3.977 4.836 1 95.62 265 LEU A O 1
ATOM 2033 N N . LEU A 1 266 ? -23.312 -5.613 3.656 1 97.75 266 LEU A N 1
ATOM 2034 C CA . LEU A 1 266 ? -23.719 -4.727 2.576 1 97.75 266 LEU A CA 1
ATOM 2035 C C . LEU A 1 266 ? -24.609 -3.607 3.102 1 97.75 266 LEU A C 1
ATOM 2037 O O . LEU A 1 266 ? -24.406 -2.434 2.787 1 97.75 266 LEU A O 1
ATOM 2041 N N . SER A 1 267 ? -25.547 -3.992 3.918 1 96.56 267 SER A N 1
ATOM 2042 C CA . SER A 1 267 ? -26.453 -3.01 4.508 1 96.56 267 SER A CA 1
ATOM 2043 C C . SER A 1 267 ? -25.703 -2.016 5.379 1 96.56 267 SER A C 1
ATOM 2045 O O . SER A 1 267 ? -26.016 -0.824 5.391 1 96.56 267 SER A O 1
ATOM 2047 N N . GLY A 1 268 ? -24.75 -2.57 6.074 1 91.81 268 GLY A N 1
ATOM 2048 C CA . GLY A 1 268 ? -23.938 -1.715 6.918 1 91.81 268 GLY A CA 1
ATOM 2049 C C . GLY A 1 268 ? -23.188 -0.65 6.145 1 91.81 268 GLY A C 1
ATOM 2050 O O . GLY A 1 268 ? -22.953 0.448 6.652 1 91.81 268 GLY A O 1
ATOM 2051 N N . PHE A 1 269 ? -22.875 -0.904 4.938 1 93.25 269 PHE A N 1
ATOM 2052 C CA . PHE A 1 269 ? -22.141 0.036 4.102 1 93.25 269 PHE A CA 1
ATOM 2053 C C . PHE A 1 269 ? -23.094 0.815 3.199 1 93.25 269 PHE A C 1
ATOM 2055 O O . PHE A 1 269 ? -22.656 1.612 2.367 1 93.25 269 PHE A O 1
ATOM 2062 N N . GLY A 1 270 ? -24.344 0.523 3.252 1 93.88 270 GLY A N 1
ATOM 2063 C CA . GLY A 1 270 ? -25.344 1.212 2.445 1 93.88 270 GLY A CA 1
ATOM 2064 C C . GLY A 1 270 ? -25.422 0.701 1.02 1 93.88 270 GLY A C 1
ATOM 2065 O O . GLY A 1 270 ? -25.922 1.393 0.13 1 93.88 270 GLY A O 1
ATOM 2066 N N . VAL A 1 271 ? -24.906 -0.488 0.778 1 96.81 271 VAL A N 1
ATOM 2067 C CA . VAL A 1 271 ? -24.984 -1.121 -0.533 1 96.81 271 VAL A CA 1
ATOM 2068 C C . VAL A 1 271 ? -26.297 -1.903 -0.642 1 96.81 271 VAL A C 1
ATOM 2070 O O . VAL A 1 271 ? -26.594 -2.742 0.211 1 96.81 271 VAL A O 1
ATOM 2073 N N . PRO A 1 272 ? -27.125 -1.619 -1.643 1 97.44 272 PRO A N 1
ATOM 2074 C CA . PRO A 1 272 ? -28.359 -2.414 -1.801 1 97.44 272 PRO A CA 1
ATOM 2075 C C . PRO A 1 272 ? -28.062 -3.908 -1.949 1 97.44 272 PRO A C 1
ATOM 2077 O O . PRO A 1 272 ? -27.188 -4.297 -2.727 1 97.44 272 PRO A O 1
ATOM 2080 N N . VAL A 1 273 ? -28.828 -4.73 -1.18 1 98.38 273 VAL A N 1
ATOM 2081 C CA . VAL A 1 273 ? -28.641 -6.176 -1.225 1 98.38 273 VAL A CA 1
ATOM 2082 C C . VAL A 1 273 ? -29.453 -6.766 -2.371 1 98.38 273 VAL A C 1
ATOM 2084 O O . VAL A 1 273 ? -30.688 -6.754 -2.336 1 98.38 273 VAL A O 1
ATOM 2087 N N . LEU A 1 274 ? -28.797 -7.277 -3.332 1 98.56 274 LEU A N 1
ATOM 2088 C CA . LEU A 1 274 ? -29.484 -7.895 -4.469 1 98.56 274 LEU A CA 1
ATOM 2089 C C . LEU A 1 274 ? -29.484 -9.414 -4.34 1 98.56 274 LEU A C 1
ATOM 2091 O O . LEU A 1 274 ? -30.406 -10.07 -4.82 1 98.56 274 LEU A O 1
ATOM 2095 N N . ALA A 1 275 ? -28.422 -10.008 -3.775 1 98.5 275 ALA A N 1
ATOM 2096 C CA . ALA A 1 275 ? -28.328 -11.422 -3.438 1 98.5 275 ALA A CA 1
ATOM 2097 C C . ALA A 1 275 ? -27.562 -11.633 -2.135 1 98.5 275 ALA A C 1
ATOM 2099 O O . ALA A 1 275 ? -26.391 -11.25 -2.025 1 98.5 275 ALA A O 1
ATOM 2100 N N . ASP A 1 276 ? -28.25 -12.227 -1.16 1 98.69 276 ASP A N 1
ATOM 2101 C CA . ASP A 1 276 ? -27.578 -12.562 0.092 1 98.69 276 ASP A CA 1
ATOM 2102 C C . ASP A 1 276 ? -26.75 -13.836 -0.053 1 98.69 276 ASP A C 1
ATOM 2104 O O . ASP A 1 276 ? -27.297 -14.938 -0.052 1 98.69 276 ASP A O 1
ATOM 2108 N N . LEU A 1 277 ? -25.5 -13.672 -0.183 1 98.69 277 LEU A N 1
ATOM 2109 C CA . LEU A 1 277 ? -24.516 -14.75 -0.274 1 98.69 277 LEU A CA 1
ATOM 2110 C C . LEU A 1 277 ? -23.422 -14.578 0.774 1 98.69 277 LEU A C 1
ATOM 2112 O O . LEU A 1 277 ? -22.344 -14.07 0.472 1 98.69 277 LEU A O 1
ATOM 2116 N N . PRO A 1 278 ? -23.594 -15.086 1.939 1 98.62 278 PRO A N 1
ATOM 2117 C CA . PRO A 1 278 ? -22.719 -14.805 3.082 1 98.62 278 PRO A CA 1
ATOM 2118 C C . PRO A 1 278 ? -21.297 -15.312 2.877 1 98.62 278 PRO A C 1
ATOM 2120 O O . PRO A 1 278 ? -20.375 -14.867 3.559 1 98.62 278 PRO A O 1
ATOM 2123 N N . GLU A 1 279 ? -21.094 -16.203 1.935 1 98.81 279 GLU A N 1
ATOM 2124 C CA . GLU A 1 279 ? -19.781 -16.844 1.774 1 98.81 279 GLU A CA 1
ATOM 2125 C C . GLU A 1 279 ? -18.891 -16.016 0.843 1 98.81 279 GLU A C 1
ATOM 2127 O O . GLU A 1 279 ? -17.703 -16.328 0.684 1 98.81 279 GLU A O 1
ATOM 2132 N N . VAL A 1 280 ? -19.469 -14.969 0.202 1 98.94 280 VAL A N 1
ATOM 2133 C CA . VAL A 1 280 ? -18.625 -14.094 -0.611 1 98.94 280 VAL A CA 1
ATOM 2134 C C . VAL A 1 280 ? -17.531 -13.461 0.261 1 98.94 280 VAL A C 1
ATOM 2136 O O . VAL A 1 280 ? -17.844 -12.836 1.28 1 98.94 280 VAL A O 1
ATOM 2139 N N . GLY A 1 281 ? -16.312 -13.625 -0.079 1 98.88 281 GLY A N 1
ATOM 2140 C CA . GLY A 1 281 ? -15.172 -13.055 0.63 1 98.88 281 GLY A CA 1
ATOM 2141 C C . GLY A 1 281 ? -14.641 -13.961 1.727 1 98.88 281 GLY A C 1
ATOM 2142 O O . GLY A 1 281 ? -13.57 -13.711 2.281 1 98.88 281 GLY A O 1
ATOM 2143 N N . GLN A 1 282 ? -15.32 -15.055 1.993 1 98.75 282 GLN A N 1
ATOM 2144 C CA . GLN A 1 282 ? -14.891 -15.984 3.033 1 98.75 282 GLN A CA 1
ATOM 2145 C C . GLN A 1 282 ? -13.961 -17.047 2.469 1 98.75 282 GLN A C 1
ATOM 2147 O O . GLN A 1 282 ? -13.727 -17.094 1.26 1 98.75 282 GLN A O 1
ATOM 2152 N N . ASN A 1 283 ? -13.359 -17.859 3.312 1 98.81 283 ASN A N 1
ATOM 2153 C CA . ASN A 1 283 ? -12.531 -19 2.926 1 98.81 283 ASN A CA 1
ATOM 2154 C C . ASN A 1 283 ? -11.227 -18.547 2.275 1 98.81 283 ASN A C 1
ATOM 2156 O O . ASN A 1 283 ? -10.648 -19.281 1.474 1 98.81 283 ASN A O 1
ATOM 2160 N N . LEU A 1 284 ? -10.797 -17.312 2.598 1 98.88 284 LEU A N 1
ATOM 2161 C CA . LEU A 1 284 ? -9.523 -16.844 2.07 1 98.88 284 LEU A CA 1
ATOM 2162 C C . LEU A 1 284 ? -8.375 -17.719 2.555 1 98.88 284 LEU A C 1
ATOM 2164 O O . LEU A 1 284 ? -8.219 -17.938 3.758 1 98.88 284 LEU A O 1
ATOM 2168 N N . GLN A 1 285 ? -7.617 -18.266 1.636 1 98.62 285 GLN A N 1
ATOM 2169 C CA . GLN A 1 285 ? -6.453 -19.109 1.882 1 98.62 285 GLN A CA 1
ATOM 2170 C C . GLN A 1 285 ? -5.215 -18.547 1.195 1 98.62 285 GLN A C 1
ATOM 2172 O O . GLN A 1 285 ? -5.32 -17.734 0.281 1 98.62 285 GLN A O 1
ATOM 2177 N N . ASP A 1 286 ? -4.074 -18.938 1.687 1 98.38 286 ASP A N 1
ATOM 2178 C CA . ASP A 1 286 ? -2.789 -18.531 1.117 1 98.38 286 ASP A CA 1
ATOM 2179 C C . ASP A 1 286 ? -1.68 -19.5 1.545 1 98.38 286 ASP A C 1
ATOM 2181 O O . ASP A 1 286 ? -1.903 -20.375 2.375 1 98.38 286 ASP A O 1
ATOM 2185 N N . HIS A 1 287 ? -0.612 -19.453 0.83 1 98.56 287 HIS A N 1
ATOM 2186 C CA . HIS A 1 287 ? 0.581 -20.203 1.216 1 98.56 287 HIS A CA 1
ATOM 2187 C C . HIS A 1 287 ? 1.588 -19.297 1.923 1 98.56 287 HIS A C 1
ATOM 2189 O O . HIS A 1 287 ? 2.131 -18.375 1.316 1 98.56 287 HIS A O 1
ATOM 2195 N N . ALA A 1 288 ? 1.854 -19.547 3.186 1 98 288 ALA A N 1
ATOM 2196 C CA . ALA A 1 288 ? 2.83 -18.797 3.965 1 98 288 ALA A CA 1
ATOM 2197 C C . ALA A 1 288 ? 4.238 -19.344 3.762 1 98 288 ALA A C 1
ATOM 2199 O O . ALA A 1 288 ? 4.457 -20.562 3.826 1 98 288 ALA A O 1
ATOM 2200 N N . LEU A 1 289 ? 5.18 -18.484 3.494 1 98 289 LEU A N 1
ATOM 2201 C CA . LEU A 1 289 ? 6.586 -18.828 3.334 1 98 289 LEU A CA 1
ATOM 2202 C C . LEU A 1 289 ? 7.383 -18.469 4.582 1 98 289 LEU A C 1
ATOM 2204 O O . LEU A 1 289 ? 7.191 -17.391 5.148 1 98 289 LEU A O 1
ATOM 2208 N N . ILE A 1 290 ? 8.211 -19.344 5.059 1 97.56 290 ILE A N 1
ATOM 2209 C CA . ILE A 1 290 ? 9.18 -19.078 6.121 1 97.56 290 ILE A CA 1
ATOM 2210 C C . ILE A 1 290 ? 10.594 -19.109 5.551 1 97.56 290 ILE A C 1
ATOM 2212 O O . ILE A 1 290 ? 11.25 -20.156 5.539 1 97.56 290 ILE A O 1
ATOM 2216 N N . PRO A 1 291 ? 11.109 -17.969 5.242 1 96.12 291 PRO A N 1
ATOM 2217 C CA . PRO A 1 291 ? 12.383 -17.953 4.516 1 96.12 291 PRO A CA 1
ATOM 2218 C C . PRO A 1 291 ? 13.594 -18.031 5.445 1 96.12 291 PRO A C 1
ATOM 2220 O O . PRO A 1 291 ? 13.57 -17.453 6.539 1 96.12 291 PRO A O 1
ATOM 2223 N N . LEU A 1 292 ? 14.578 -18.75 5.082 1 96.88 292 LEU A N 1
ATOM 2224 C CA . LEU A 1 292 ? 15.938 -18.688 5.594 1 96.88 292 LEU A CA 1
ATOM 2225 C C . LEU A 1 292 ? 16.859 -18.031 4.574 1 96.88 292 LEU A C 1
ATOM 2227 O O . LEU A 1 292 ? 16.828 -18.375 3.389 1 96.88 292 LEU A O 1
ATOM 2231 N N . VAL A 1 293 ? 17.641 -17.078 5.012 1 96.69 293 VAL A N 1
ATOM 2232 C CA . VAL A 1 293 ? 18.531 -16.344 4.125 1 96.69 293 VAL A CA 1
ATOM 2233 C C . VAL A 1 293 ? 19.984 -16.516 4.598 1 96.69 293 VAL A C 1
ATOM 2235 O O . VAL A 1 293 ? 20.312 -16.188 5.738 1 96.69 293 VAL A O 1
ATOM 2238 N N . TYR A 1 294 ? 20.766 -17.062 3.758 1 97.44 294 TYR A N 1
ATOM 2239 C CA . TYR A 1 294 ? 22.172 -17.281 4.043 1 97.44 294 TYR A CA 1
ATOM 2240 C C . TYR A 1 294 ? 23.047 -16.453 3.109 1 97.44 294 TYR A C 1
ATOM 2242 O O . TYR A 1 294 ? 22.812 -16.406 1.901 1 97.44 294 TYR A O 1
ATOM 2250 N N . THR A 1 295 ? 24.016 -15.82 3.674 1 96.69 295 THR A N 1
ATOM 2251 C CA . THR A 1 295 ? 24.938 -15.023 2.877 1 96.69 295 THR A CA 1
ATOM 2252 C C . THR A 1 295 ? 26.266 -15.758 2.682 1 96.69 295 THR A C 1
ATOM 2254 O O . THR A 1 295 ? 26.594 -16.672 3.451 1 96.69 295 THR A O 1
ATOM 2257 N N . HIS A 1 296 ? 26.953 -15.445 1.661 1 96.44 296 HIS A N 1
ATOM 2258 C CA . HIS A 1 296 ? 28.234 -16.062 1.348 1 96.44 296 HIS A CA 1
ATOM 2259 C C . HIS A 1 296 ? 29.094 -15.156 0.468 1 96.44 296 HIS A C 1
ATOM 2261 O O . HIS A 1 296 ? 28.625 -14.117 0.002 1 96.44 296 HIS A O 1
ATOM 2267 N N . ALA A 1 297 ? 30.312 -15.594 0.189 1 94.44 297 ALA A N 1
ATOM 2268 C CA . ALA A 1 297 ? 31.281 -14.711 -0.468 1 94.44 297 ALA A CA 1
ATOM 2269 C C . ALA A 1 297 ? 31.344 -15 -1.964 1 94.44 297 ALA A C 1
ATOM 2271 O O . ALA A 1 297 ? 31.891 -14.195 -2.73 1 94.44 297 ALA A O 1
ATOM 2272 N N . GLN A 1 298 ? 30.781 -16.094 -2.375 1 94.56 298 GLN A N 1
ATOM 2273 C CA . GLN A 1 298 ? 30.859 -16.453 -3.789 1 94.56 298 GLN A CA 1
ATOM 2274 C C . GLN A 1 298 ? 30.047 -15.484 -4.648 1 94.56 298 GLN A C 1
ATOM 2276 O O . GLN A 1 298 ? 28.844 -15.328 -4.449 1 94.56 298 GLN A O 1
ATOM 2281 N N . PRO A 1 299 ? 30.672 -14.836 -5.629 1 93.62 299 PRO A N 1
ATOM 2282 C CA . PRO A 1 299 ? 30 -13.82 -6.438 1 93.62 299 PRO A CA 1
ATOM 2283 C C . PRO A 1 299 ? 29.156 -14.43 -7.566 1 93.62 299 PRO A C 1
ATOM 2285 O O . PRO A 1 299 ? 29.328 -14.062 -8.734 1 93.62 299 PRO A O 1
ATOM 2288 N N . ILE A 1 300 ? 28.109 -15.281 -7.195 1 92.81 300 ILE A N 1
ATOM 2289 C CA . ILE A 1 300 ? 27.438 -16.047 -8.242 1 92.81 300 ILE A CA 1
ATOM 2290 C C . ILE A 1 300 ? 25.922 -15.898 -8.086 1 92.81 300 ILE A C 1
ATOM 2292 O O . ILE A 1 300 ? 25.156 -16.531 -8.82 1 92.81 300 ILE A O 1
ATOM 2296 N N . SER A 1 301 ? 25.516 -15.094 -7.035 1 93.31 301 SER A N 1
ATOM 2297 C CA . SER A 1 301 ? 24.078 -14.898 -6.883 1 93.31 301 SER A CA 1
ATOM 2298 C C . SER A 1 301 ? 23.516 -14.023 -7.992 1 93.31 301 SER A C 1
ATOM 2300 O O . SER A 1 301 ? 24.281 -13.461 -8.789 1 93.31 301 SER A O 1
ATOM 2302 N N . LEU A 1 302 ? 22.203 -13.914 -8.039 1 93.12 302 LEU A N 1
ATOM 2303 C CA . LEU A 1 302 ? 21.516 -13.18 -9.102 1 93.12 302 LEU A CA 1
ATOM 2304 C C . LEU A 1 302 ? 21.734 -11.68 -8.945 1 93.12 302 LEU A C 1
ATOM 2306 O O . LEU A 1 302 ? 21.453 -10.906 -9.867 1 93.12 302 LEU A O 1
ATOM 2310 N N . ILE A 1 303 ? 22.281 -11.25 -7.816 1 88.38 303 ILE A N 1
ATOM 2311 C CA . ILE A 1 303 ? 22.578 -9.828 -7.676 1 88.38 303 ILE A CA 1
ATOM 2312 C C . ILE A 1 303 ? 23.656 -9.43 -8.688 1 88.38 303 ILE A C 1
ATOM 2314 O O . ILE A 1 303 ? 23.781 -8.258 -9.047 1 88.38 303 ILE A O 1
ATOM 2318 N N . ALA A 1 304 ? 24.438 -10.414 -9.156 1 87.94 304 ALA A N 1
ATOM 2319 C CA . ALA A 1 304 ? 25.531 -10.188 -10.094 1 87.94 304 ALA A CA 1
ATOM 2320 C C . ALA A 1 304 ? 25.031 -10.281 -11.539 1 87.94 304 ALA A C 1
ATOM 2322 O O . ALA A 1 304 ? 25.812 -10.078 -12.477 1 87.94 304 ALA A O 1
ATOM 2323 N N . ALA A 1 305 ? 23.797 -10.539 -11.75 1 90.44 305 ALA A N 1
ATOM 2324 C CA . ALA A 1 305 ? 23.234 -10.648 -13.102 1 90.44 305 ALA A CA 1
ATOM 2325 C C . ALA A 1 305 ? 23.156 -9.273 -13.766 1 90.44 305 ALA A C 1
ATOM 2327 O O . ALA A 1 305 ? 23.109 -8.25 -13.086 1 90.44 305 ALA A O 1
ATOM 2328 N N . GLY A 1 306 ? 23.188 -9.25 -15.141 1 90.62 306 GLY A N 1
ATOM 2329 C CA . GLY A 1 306 ? 22.906 -8.023 -15.867 1 90.62 306 GLY A CA 1
ATOM 2330 C C . GLY A 1 306 ? 24.156 -7.383 -16.438 1 90.62 306 GLY A C 1
ATOM 2331 O O . GLY A 1 306 ? 24.125 -6.23 -16.875 1 90.62 306 GLY A O 1
ATOM 2332 N N . THR A 1 307 ? 25.281 -8.102 -16.359 1 92.62 307 THR A N 1
ATOM 2333 C CA . THR A 1 307 ? 26.469 -7.605 -17.031 1 92.62 307 THR A CA 1
ATOM 2334 C C . THR A 1 307 ? 26.219 -7.469 -18.531 1 92.62 307 THR A C 1
ATOM 2336 O O . THR A 1 307 ? 25.266 -8.047 -19.062 1 92.62 307 THR A O 1
ATOM 2339 N N . PRO A 1 308 ? 27.031 -6.719 -19.156 1 93.94 308 PRO A N 1
ATOM 2340 C CA . PRO A 1 308 ? 26.875 -6.629 -20.609 1 93.94 308 PRO A CA 1
ATOM 2341 C C . PRO A 1 308 ? 26.906 -7.996 -21.297 1 93.94 308 PRO A C 1
ATOM 2343 O O . PRO A 1 308 ? 26.203 -8.219 -22.281 1 93.94 308 PRO A O 1
ATOM 2346 N N . GLU A 1 309 ? 27.703 -8.805 -20.719 1 95.19 309 GLU A N 1
ATOM 2347 C CA . GLU A 1 309 ? 27.781 -10.156 -21.266 1 95.19 309 GLU A CA 1
ATOM 2348 C C . GLU A 1 309 ? 26.484 -10.922 -21.047 1 95.19 309 GLU A C 1
ATOM 2350 O O . GLU A 1 309 ? 26.016 -11.641 -21.922 1 95.19 309 GLU A O 1
ATOM 2355 N N . ASP A 1 310 ? 25.938 -10.82 -19.828 1 95.31 310 ASP A N 1
ATOM 2356 C CA . ASP A 1 310 ? 24.656 -11.453 -19.531 1 95.31 310 ASP A CA 1
ATOM 2357 C C . ASP A 1 310 ? 23.562 -10.969 -20.469 1 95.31 310 ASP A C 1
ATOM 2359 O O . ASP A 1 310 ? 22.766 -11.766 -20.969 1 95.31 310 ASP A O 1
ATOM 2363 N N . LEU A 1 311 ? 23.547 -9.711 -20.688 1 95.5 311 LEU A N 1
ATOM 2364 C CA . LEU A 1 311 ? 22.531 -9.094 -21.531 1 95.5 311 LEU A CA 1
ATOM 2365 C C . LEU A 1 311 ? 22.672 -9.555 -22.969 1 95.5 311 LEU A C 1
ATOM 2367 O O . LEU A 1 311 ? 21.672 -9.812 -23.641 1 95.5 311 LEU A O 1
ATOM 2371 N N . ALA A 1 312 ? 23.875 -9.641 -23.438 1 96.25 312 ALA A N 1
ATOM 2372 C CA . ALA A 1 312 ? 24.125 -10.109 -24.797 1 96.25 312 ALA A CA 1
ATOM 2373 C C . ALA A 1 312 ? 23.688 -11.562 -24.969 1 96.25 312 ALA A C 1
ATOM 2375 O O . ALA A 1 312 ? 23.078 -11.914 -25.984 1 96.25 312 ALA A O 1
ATOM 2376 N N . GLU A 1 313 ? 24.047 -12.344 -23.984 1 95.94 313 GLU A N 1
ATOM 2377 C CA . GLU A 1 313 ? 23.656 -13.75 -24.031 1 95.94 313 GLU A CA 1
ATOM 2378 C C . GLU A 1 313 ? 22.141 -13.898 -24.016 1 95.94 313 GLU A C 1
ATOM 2380 O O . GLU A 1 313 ? 21.578 -14.719 -24.75 1 95.94 313 GLU A O 1
ATOM 2385 N N . PHE A 1 314 ? 21.484 -13.141 -23.234 1 96.5 314 PHE A N 1
ATOM 2386 C CA . PHE A 1 314 ? 20.031 -13.148 -23.141 1 96.5 314 PHE A CA 1
ATOM 2387 C C . PHE A 1 314 ? 19.391 -12.719 -24.453 1 96.5 314 PHE A C 1
ATOM 2389 O O . PHE A 1 314 ? 18.469 -13.383 -24.953 1 96.5 314 PHE A O 1
ATOM 2396 N N . THR A 1 315 ? 19.875 -11.625 -25.031 1 95.69 315 THR A N 1
ATOM 2397 C CA . THR A 1 315 ? 19.297 -11.047 -26.234 1 95.69 315 THR A CA 1
ATOM 2398 C C . THR A 1 315 ? 19.516 -11.953 -27.438 1 95.69 315 THR A C 1
ATOM 2400 O O . THR A 1 315 ? 18.625 -12.141 -28.25 1 95.69 315 THR A O 1
ATOM 2403 N N . ARG A 1 316 ? 20.656 -12.648 -27.5 1 95.12 316 ARG A N 1
ATOM 2404 C CA . ARG A 1 316 ? 21.031 -13.422 -28.688 1 95.12 316 ARG A CA 1
ATOM 2405 C C . ARG A 1 316 ? 20.531 -14.859 -28.578 1 95.12 316 ARG A C 1
ATOM 2407 O O . ARG A 1 316 ? 20.141 -15.461 -29.578 1 95.12 316 ARG A O 1
ATOM 2414 N N . HIS A 1 317 ? 20.547 -15.375 -27.328 1 95.06 317 HIS A N 1
ATOM 2415 C CA . HIS A 1 317 ? 20.359 -16.812 -27.219 1 95.06 317 HIS A CA 1
ATOM 2416 C C . HIS A 1 317 ? 19.25 -17.156 -26.234 1 95.06 317 HIS A C 1
ATOM 2418 O O . HIS A 1 317 ? 18.828 -18.312 -26.141 1 95.06 317 HIS A O 1
ATOM 2424 N N . GLY A 1 318 ? 18.734 -16.141 -25.516 1 96.12 318 GLY A N 1
ATOM 2425 C CA . GLY A 1 318 ? 17.719 -16.422 -24.516 1 96.12 318 GLY A CA 1
ATOM 2426 C C . GLY A 1 318 ? 18.219 -17.312 -23.406 1 96.12 318 GLY A C 1
ATOM 2427 O O . GLY A 1 318 ? 17.5 -18.203 -22.938 1 96.12 318 GLY A O 1
ATOM 2428 N N . ARG A 1 319 ? 19.422 -17.141 -23.031 1 95.75 319 ARG A N 1
ATOM 2429 C CA . ARG A 1 319 ? 20.062 -17.938 -21.984 1 95.75 319 ARG A CA 1
ATOM 2430 C C . ARG A 1 319 ? 20.781 -17.047 -20.969 1 95.75 319 ARG A C 1
ATOM 2432 O O . ARG A 1 319 ? 20.797 -15.828 -21.125 1 95.75 319 ARG A O 1
ATOM 2439 N N . GLY A 1 320 ? 21.219 -17.672 -19.969 1 95 320 GLY A N 1
ATOM 2440 C CA . GLY A 1 320 ? 22 -16.969 -18.969 1 95 320 GLY A CA 1
ATOM 2441 C C . GLY A 1 320 ? 21.188 -16.516 -17.781 1 95 320 GLY A C 1
ATOM 2442 O O . GLY A 1 320 ? 20 -16.812 -17.672 1 95 320 GLY A O 1
ATOM 2443 N N . PRO A 1 321 ? 21.859 -15.734 -16.875 1 95.56 321 PRO A N 1
ATOM 2444 C CA . PRO A 1 321 ? 21.25 -15.383 -15.594 1 95.56 321 PRO A CA 1
ATOM 2445 C C . PRO A 1 321 ? 20 -14.516 -15.75 1 95.56 321 PRO A C 1
ATOM 2447 O O . PRO A 1 321 ? 19.141 -14.5 -14.867 1 95.56 321 PRO A O 1
ATOM 2450 N N . MET A 1 322 ? 19.875 -13.828 -16.891 1 96.88 322 MET A N 1
ATOM 2451 C CA . MET A 1 322 ? 18.719 -12.961 -17.094 1 96.88 322 MET A CA 1
ATOM 2452 C C . MET A 1 322 ? 17.453 -13.789 -17.234 1 96.88 322 MET A C 1
ATOM 2454 O O . MET A 1 322 ? 16.344 -13.266 -17.094 1 96.88 322 MET A O 1
ATOM 2458 N N . THR A 1 323 ? 17.594 -15.125 -17.516 1 97.62 323 THR A N 1
ATOM 2459 C CA . THR A 1 323 ? 16.438 -16 -17.703 1 97.62 323 THR A CA 1
ATOM 2460 C C . THR A 1 323 ? 16 -16.625 -16.391 1 97.62 323 THR A C 1
ATOM 2462 O O . THR A 1 323 ? 15.008 -17.359 -16.328 1 97.62 323 THR A O 1
ATOM 2465 N N . ALA A 1 324 ? 16.703 -16.328 -15.289 1 96.81 324 ALA A N 1
ATOM 2466 C CA . ALA A 1 324 ? 16.406 -16.938 -14 1 96.81 324 ALA A CA 1
ATOM 2467 C C . ALA A 1 324 ? 15.094 -16.406 -13.43 1 96.81 324 ALA A C 1
ATOM 2469 O O . ALA A 1 324 ? 14.836 -15.203 -13.469 1 96.81 324 ALA A O 1
ATOM 2470 N N . ASN A 1 325 ? 14.289 -17.281 -12.922 1 96.19 325 ASN A N 1
ATOM 2471 C CA . ASN A 1 325 ? 12.969 -16.906 -12.406 1 96.19 325 ASN A CA 1
ATOM 2472 C C . ASN A 1 325 ? 13.023 -16.547 -10.93 1 96.19 325 ASN A C 1
ATOM 2474 O O . ASN A 1 325 ? 12.016 -16.172 -10.336 1 96.19 325 ASN A O 1
ATOM 2478 N N . GLY A 1 326 ? 14.094 -16.656 -10.297 1 94.06 326 GLY A N 1
ATOM 2479 C CA . GLY A 1 326 ? 14.203 -16.547 -8.852 1 94.06 326 GLY A CA 1
ATOM 2480 C C . GLY A 1 326 ? 14.289 -17.891 -8.148 1 94.06 326 GLY A C 1
ATOM 2481 O O . GLY A 1 326 ? 15.352 -18.516 -8.133 1 94.06 326 GLY A O 1
ATOM 2482 N N . PRO A 1 327 ? 13.141 -18.375 -7.684 1 95.94 327 PRO A N 1
ATOM 2483 C CA . PRO A 1 327 ? 13.172 -19.734 -7.117 1 95.94 327 PRO A CA 1
ATOM 2484 C C . PRO A 1 327 ? 13.32 -20.812 -8.188 1 95.94 327 PRO A C 1
ATOM 2486 O O . PRO A 1 327 ? 12.32 -21.375 -8.641 1 95.94 327 PRO A O 1
ATOM 2489 N N . GLN A 1 328 ? 14.539 -21.25 -8.398 1 97 328 GLN A N 1
ATOM 2490 C CA . GLN A 1 328 ? 14.852 -22.172 -9.492 1 97 328 GLN A CA 1
ATOM 2491 C C . GLN A 1 328 ? 14.562 -23.609 -9.109 1 97 328 GLN A C 1
ATOM 2493 O O . GLN A 1 328 ? 14.156 -24.422 -9.945 1 97 328 GLN A O 1
ATOM 2498 N N . ALA A 1 329 ? 14.867 -23.906 -7.871 1 98.25 329 ALA A N 1
ATOM 2499 C CA . ALA A 1 329 ? 14.734 -25.266 -7.371 1 98.25 329 ALA A CA 1
ATOM 2500 C C . ALA A 1 329 ? 13.82 -25.328 -6.152 1 98.25 329 ALA A C 1
ATOM 2502 O O . ALA A 1 329 ? 13.516 -24.281 -5.555 1 98.25 329 ALA A O 1
ATOM 2503 N N . GLY A 1 330 ? 13.383 -26.422 -5.855 1 98.19 330 GLY A N 1
ATOM 2504 C CA . GLY A 1 330 ? 12.531 -26.656 -4.699 1 98.19 330 GLY A CA 1
ATOM 2505 C C . GLY A 1 330 ? 12.195 -28.125 -4.488 1 98.19 330 GLY A C 1
ATOM 2506 O O . GLY A 1 330 ? 12.969 -29 -4.863 1 98.19 330 GLY A O 1
ATOM 2507 N N . GLY A 1 331 ? 11.148 -28.328 -3.775 1 98.44 331 GLY A N 1
ATOM 2508 C CA . GLY A 1 331 ? 10.719 -29.688 -3.48 1 98.44 331 GLY A CA 1
ATOM 2509 C C . GLY A 1 331 ? 9.438 -29.734 -2.67 1 98.44 331 GLY A C 1
ATOM 2510 O O . GLY A 1 331 ? 8.93 -28.703 -2.221 1 98.44 331 GLY A O 1
ATOM 2511 N N . PHE A 1 332 ? 8.891 -30.938 -2.664 1 98.62 332 PHE A N 1
ATOM 2512 C CA . PHE A 1 332 ? 7.656 -31.219 -1.933 1 98.62 332 PHE A CA 1
ATOM 2513 C C . PHE A 1 332 ? 7.875 -32.312 -0.894 1 98.62 332 PHE A C 1
ATOM 2515 O O . PHE A 1 332 ? 8.445 -33.344 -1.201 1 98.62 332 PHE A O 1
ATOM 2522 N N . VAL A 1 333 ? 7.484 -32.031 0.344 1 97.88 333 VAL A N 1
ATOM 2523 C CA . VAL A 1 333 ? 7.676 -33 1.414 1 97.88 333 VAL A CA 1
ATOM 2524 C C . VAL A 1 333 ? 6.441 -33.031 2.311 1 97.88 333 VAL A C 1
ATOM 2526 O O . VAL A 1 333 ? 5.602 -32.125 2.254 1 97.88 333 VAL A O 1
ATOM 2529 N N . ARG A 1 334 ? 6.387 -34.125 3.035 1 96.69 334 ARG A N 1
ATOM 2530 C CA . ARG A 1 334 ? 5.363 -34.312 4.062 1 96.69 334 ARG A CA 1
ATOM 2531 C C . ARG A 1 334 ? 5.93 -34 5.449 1 96.69 334 ARG A C 1
ATOM 2533 O O . ARG A 1 334 ? 7.043 -34.438 5.773 1 96.69 334 ARG A O 1
ATOM 2540 N N . THR A 1 335 ? 5.195 -33.219 6.238 1 95.38 335 THR A N 1
ATOM 2541 C CA . THR A 1 335 ? 5.621 -32.969 7.609 1 95.38 335 THR A CA 1
ATOM 2542 C C . THR A 1 335 ? 5.32 -34.188 8.5 1 95.38 335 THR A C 1
ATOM 2544 O O . THR A 1 335 ? 5.84 -34.281 9.617 1 95.38 335 THR A O 1
ATOM 2547 N N . SER A 1 336 ? 4.402 -35 8.039 1 93.25 336 SER A N 1
ATOM 2548 C CA . SER A 1 336 ? 4.055 -36.219 8.75 1 93.25 336 SER A CA 1
ATOM 2549 C C . SER A 1 336 ? 3.877 -37.406 7.793 1 93.25 336 SER A C 1
ATOM 2551 O O . SER A 1 336 ? 3.371 -37.219 6.68 1 93.25 336 SER A O 1
ATOM 2553 N N . GLU A 1 337 ? 4.156 -38.562 8.25 1 90.44 337 GLU A N 1
ATOM 2554 C CA . GLU A 1 337 ? 4.066 -39.781 7.426 1 90.44 337 GLU A CA 1
ATOM 2555 C C . GLU A 1 337 ? 2.609 -40.156 7.156 1 90.44 337 GLU A C 1
ATOM 2557 O O . GLU A 1 337 ? 2.32 -40.906 6.227 1 90.44 337 GLU A O 1
ATOM 2562 N N . GLU A 1 338 ? 1.812 -39.625 7.883 1 92.62 338 GLU A N 1
ATOM 2563 C CA . GLU A 1 338 ? 0.4 -39.969 7.781 1 92.62 338 GLU A CA 1
ATOM 2564 C C . GLU A 1 338 ? -0.272 -39.25 6.629 1 92.62 338 GLU A C 1
ATOM 2566 O O . GLU A 1 338 ? -1.372 -39.594 6.207 1 92.62 338 GLU A O 1
ATOM 2571 N N . LEU A 1 339 ? 0.385 -38.281 6.082 1 94.5 339 LEU A N 1
ATOM 2572 C CA . LEU A 1 339 ? -0.216 -37.469 5.023 1 94.5 339 LEU A CA 1
ATOM 2573 C C . LEU A 1 339 ? -0.116 -38.188 3.678 1 94.5 339 LEU A C 1
ATOM 2575 O O . LEU A 1 339 ? 0.916 -38.781 3.357 1 94.5 339 LEU A O 1
ATOM 2579 N N . SER A 1 340 ? -1.191 -38.156 2.916 1 92.88 340 SER A N 1
ATOM 2580 C CA . SER A 1 340 ? -1.224 -38.75 1.595 1 92.88 340 SER A CA 1
ATOM 2581 C C . SER A 1 340 ? -0.448 -37.938 0.577 1 92.88 340 SER A C 1
ATOM 2583 O O . SER A 1 340 ? 0.118 -38.469 -0.374 1 92.88 340 SER A O 1
ATOM 2585 N N . ASP A 1 341 ? -0.481 -36.688 0.692 1 96.12 341 ASP A N 1
ATOM 2586 C CA . ASP A 1 341 ? 0.174 -35.719 -0.207 1 96.12 341 ASP A CA 1
ATOM 2587 C C . ASP A 1 341 ? 1.092 -34.781 0.563 1 96.12 341 ASP A C 1
ATOM 2589 O O . ASP A 1 341 ? 0.932 -34.594 1.772 1 96.12 341 ASP A O 1
ATOM 2593 N N . PRO A 1 342 ? 2.076 -34.25 -0.118 1 97.69 342 PRO A N 1
ATOM 2594 C CA . PRO A 1 342 ? 2.922 -33.281 0.557 1 97.69 342 PRO A CA 1
ATOM 2595 C C . PRO A 1 342 ? 2.133 -32.062 1.063 1 97.69 342 PRO A C 1
ATOM 2597 O O . PRO A 1 342 ? 1.157 -31.656 0.43 1 97.69 342 PRO A O 1
ATOM 2600 N N . ASP A 1 343 ? 2.586 -31.531 2.223 1 98.06 343 ASP A N 1
ATOM 2601 C CA . ASP A 1 343 ? 1.94 -30.328 2.758 1 98.06 343 ASP A CA 1
ATOM 2602 C C . ASP A 1 343 ? 2.912 -29.156 2.807 1 98.06 343 ASP A C 1
ATOM 2604 O O . ASP A 1 343 ? 2.576 -28.078 3.318 1 98.06 343 ASP A O 1
ATOM 2608 N N . VAL A 1 344 ? 4.113 -29.375 2.234 1 98.56 344 VAL A N 1
ATOM 2609 C CA . VAL A 1 344 ? 5.125 -28.328 2.207 1 98.56 344 VAL A CA 1
ATOM 2610 C C . VAL A 1 344 ? 5.781 -28.281 0.829 1 98.56 344 VAL A C 1
ATOM 2612 O O . VAL A 1 344 ? 6.145 -29.328 0.27 1 98.56 344 VAL A O 1
ATOM 2615 N N . GLU A 1 345 ? 5.855 -27.125 0.271 1 98.75 345 GLU A N 1
ATOM 2616 C CA . GLU A 1 345 ? 6.699 -26.844 -0.889 1 98.75 345 GLU A CA 1
ATOM 2617 C C . GLU A 1 345 ? 7.938 -26.047 -0.493 1 98.75 345 GLU A C 1
ATOM 2619 O O . GLU A 1 345 ? 7.828 -25.016 0.183 1 98.75 345 GLU A O 1
ATOM 2624 N N . PHE A 1 346 ? 9.062 -26.516 -0.824 1 98.69 346 PHE A N 1
ATOM 2625 C CA . PHE A 1 346 ? 10.273 -25.734 -0.634 1 98.69 346 PHE A CA 1
ATOM 2626 C C . PHE A 1 346 ? 10.586 -24.891 -1.875 1 98.69 346 PHE A C 1
ATOM 2628 O O . PHE A 1 346 ? 10.414 -25.375 -3 1 98.69 346 PHE A O 1
ATOM 2635 N N . LEU A 1 347 ? 10.984 -23.703 -1.673 1 98.38 347 LEU A N 1
ATOM 2636 C CA . LEU A 1 347 ? 11.477 -22.812 -2.717 1 98.38 347 LEU A CA 1
ATOM 2637 C C . LEU A 1 347 ? 12.898 -22.359 -2.418 1 98.38 347 LEU A C 1
ATOM 2639 O O . LEU A 1 347 ? 13.219 -22.031 -1.275 1 98.38 347 LEU A O 1
ATOM 2643 N N . ALA A 1 348 ? 13.773 -22.422 -3.381 1 98.38 348 ALA A N 1
ATOM 2644 C CA . ALA A 1 348 ? 15.164 -22 -3.225 1 98.38 348 ALA A CA 1
ATOM 2645 C C . ALA A 1 348 ? 15.562 -21.031 -4.336 1 98.38 348 ALA A C 1
ATOM 2647 O O . ALA A 1 348 ? 15.375 -21.328 -5.52 1 98.38 348 ALA A O 1
ATOM 2648 N N . ALA A 1 349 ? 16.047 -19.906 -3.971 1 97.38 349 ALA A N 1
ATOM 2649 C CA . ALA A 1 349 ? 16.453 -18.859 -4.902 1 97.38 349 ALA A CA 1
ATOM 2650 C C . ALA A 1 349 ? 17.875 -18.406 -4.629 1 97.38 349 ALA A C 1
ATOM 2652 O O . ALA A 1 349 ? 18.25 -18.156 -3.479 1 97.38 349 ALA A O 1
ATOM 2653 N N . PRO A 1 350 ? 18.734 -18.312 -5.648 1 97.5 350 PRO A N 1
ATOM 2654 C CA . PRO A 1 350 ? 20.109 -17.828 -5.492 1 97.5 350 PRO A CA 1
ATOM 2655 C C . PRO A 1 350 ? 20.188 -16.297 -5.43 1 97.5 350 PRO A C 1
ATOM 2657 O O . PRO A 1 350 ? 20.953 -15.688 -6.18 1 97.5 350 PRO A O 1
ATOM 2660 N N . VAL A 1 351 ? 19.438 -15.727 -4.578 1 95.88 351 VAL A N 1
ATOM 2661 C CA . VAL A 1 351 ? 19.391 -14.289 -4.34 1 95.88 351 VAL A CA 1
ATOM 2662 C C . VAL A 1 351 ? 18.938 -14.023 -2.904 1 95.88 351 VAL A C 1
ATOM 2664 O O . VAL A 1 351 ? 18.297 -14.875 -2.275 1 95.88 351 VAL A O 1
ATOM 2667 N N . MET A 1 352 ? 19.328 -12.875 -2.385 1 93.81 352 MET A N 1
ATOM 2668 C CA . MET A 1 352 ? 18.828 -12.445 -1.082 1 93.81 352 MET A CA 1
ATOM 2669 C C . MET A 1 352 ? 17.359 -12.047 -1.165 1 93.81 352 MET A C 1
ATOM 2671 O O . MET A 1 352 ? 17 -11.078 -1.84 1 93.81 352 MET A O 1
ATOM 2675 N N . PHE A 1 353 ? 16.5 -12.891 -0.646 1 91.38 353 PHE A N 1
ATOM 2676 C CA . PHE A 1 353 ? 15.07 -12.617 -0.584 1 91.38 353 PHE A CA 1
ATOM 2677 C C . PHE A 1 353 ? 14.656 -12.242 0.832 1 91.38 353 PHE A C 1
ATOM 2679 O O . PHE A 1 353 ? 14.477 -13.109 1.686 1 91.38 353 PHE A O 1
ATOM 2686 N N . ALA A 1 354 ? 14.508 -10.875 1.014 1 85.69 354 ALA A N 1
ATOM 2687 C CA . ALA A 1 354 ? 14.164 -10.359 2.336 1 85.69 354 ALA A CA 1
ATOM 2688 C C . ALA A 1 354 ? 12.914 -9.484 2.273 1 85.69 354 ALA A C 1
ATOM 2690 O O . ALA A 1 354 ? 12.617 -8.891 1.235 1 85.69 354 ALA A O 1
ATOM 2691 N N . ASP A 1 355 ? 12.094 -9.477 3.338 1 86.12 355 ASP A N 1
ATOM 2692 C CA . ASP A 1 355 ? 10.953 -8.586 3.516 1 86.12 355 ASP A CA 1
ATOM 2693 C C . ASP A 1 355 ? 9.945 -8.742 2.383 1 86.12 355 ASP A C 1
ATOM 2695 O O . ASP A 1 355 ? 9.602 -7.773 1.708 1 86.12 355 ASP A O 1
ATOM 2699 N N . SER A 1 356 ? 9.625 -10.008 2.121 1 84.44 356 SER A N 1
ATOM 2700 C CA . SER A 1 356 ? 8.633 -10.32 1.095 1 84.44 356 SER A CA 1
ATOM 2701 C C . SER A 1 356 ? 9.047 -9.758 -0.26 1 84.44 356 SER A C 1
ATOM 2703 O O . SER A 1 356 ? 8.195 -9.289 -1.023 1 84.44 356 SER A O 1
ATOM 2705 N N . GLY A 1 357 ? 10.375 -9.57 -0.477 1 85.75 357 GLY A N 1
ATOM 2706 C CA . GLY A 1 357 ? 10.891 -9.07 -1.743 1 85.75 357 GLY A CA 1
ATOM 2707 C C . GLY A 1 357 ? 11.094 -7.566 -1.755 1 85.75 357 GLY A C 1
ATOM 2708 O O . GLY A 1 357 ? 11.633 -7.016 -2.719 1 85.75 357 GLY A O 1
ATOM 2709 N N . LEU A 1 358 ? 10.758 -6.953 -0.669 1 88.44 358 LEU A N 1
ATOM 2710 C CA . LEU A 1 358 ? 10.883 -5.504 -0.61 1 88.44 358 LEU A CA 1
ATOM 2711 C C . LEU A 1 358 ? 12.258 -5.102 -0.081 1 88.44 358 LEU A C 1
ATOM 2713 O O . LEU A 1 358 ? 12.664 -3.943 -0.209 1 88.44 358 LEU A O 1
ATOM 2717 N N . GLY A 1 359 ? 12.977 -6.074 0.492 1 86.5 359 GLY A N 1
ATOM 2718 C CA . GLY A 1 359 ? 14.328 -5.797 0.954 1 86.5 359 GLY A CA 1
ATOM 2719 C C . GLY A 1 359 ? 15.336 -5.715 -0.173 1 86.5 359 GLY A C 1
ATOM 2720 O O . GLY A 1 359 ? 15.266 -6.488 -1.132 1 86.5 359 GLY A O 1
ATOM 2721 N N . THR A 1 360 ? 16.234 -4.812 -0.073 1 81.06 360 THR A N 1
ATOM 2722 C CA . THR A 1 360 ? 17.297 -4.695 -1.06 1 81.06 360 THR A CA 1
ATOM 2723 C C . THR A 1 360 ? 18.375 -5.758 -0.831 1 81.06 360 THR A C 1
ATOM 2725 O O . THR A 1 360 ? 18.906 -5.879 0.272 1 81.06 360 THR A O 1
ATOM 2728 N N . PRO A 1 361 ? 18.625 -6.52 -1.858 1 87.62 361 PRO A N 1
ATOM 2729 C CA . PRO A 1 361 ? 19.734 -7.457 -1.711 1 87.62 361 PRO A CA 1
ATOM 2730 C C . PRO A 1 361 ? 21.078 -6.75 -1.545 1 87.62 361 PRO A C 1
ATOM 2732 O O . PRO A 1 361 ? 21.453 -5.922 -2.379 1 87.62 361 PRO A O 1
ATOM 2735 N N . THR A 1 362 ? 21.812 -7.09 -0.526 1 86.81 362 THR A N 1
ATOM 2736 C CA . THR A 1 362 ? 23.062 -6.395 -0.228 1 86.81 362 THR A CA 1
ATOM 2737 C C . THR A 1 362 ? 24.25 -7.352 -0.325 1 86.81 362 THR A C 1
ATOM 2739 O O . THR A 1 362 ? 25.406 -6.91 -0.405 1 86.81 362 THR A O 1
ATOM 2742 N N . HIS A 1 363 ? 23.953 -8.656 -0.274 1 92.38 363 HIS A N 1
ATOM 2743 C CA . HIS A 1 363 ? 24.984 -9.688 -0.287 1 92.38 363 HIS A CA 1
ATOM 2744 C C . HIS A 1 363 ? 24.625 -10.812 -1.26 1 92.38 363 HIS A C 1
ATOM 2746 O O . HIS A 1 363 ? 23.453 -10.992 -1.6 1 92.38 363 HIS A O 1
ATOM 2752 N N . HIS A 1 364 ? 25.688 -11.398 -1.693 1 95.94 364 HIS A N 1
ATOM 2753 C CA . HIS A 1 364 ? 25.406 -12.711 -2.283 1 95.94 364 HIS A CA 1
ATOM 2754 C C . HIS A 1 364 ? 24.766 -13.648 -1.271 1 95.94 364 HIS A C 1
ATOM 2756 O O . HIS A 1 364 ? 25.219 -13.727 -0.12 1 95.94 364 HIS A O 1
ATOM 2762 N N . ALA A 1 365 ? 23.703 -14.266 -1.737 1 97.44 365 ALA A N 1
ATOM 2763 C CA . ALA A 1 365 ? 22.953 -15.055 -0.765 1 97.44 365 ALA A CA 1
ATOM 2764 C C . ALA A 1 365 ? 22.188 -16.188 -1.45 1 97.44 365 ALA A C 1
ATOM 2766 O O . ALA A 1 365 ? 21.953 -16.141 -2.662 1 97.44 365 ALA A O 1
ATOM 2767 N N . LEU A 1 366 ? 21.938 -17.188 -0.712 1 97.81 366 LEU A N 1
ATOM 2768 C CA . LEU A 1 366 ? 20.953 -18.219 -0.995 1 97.81 366 LEU A CA 1
ATOM 2769 C C . LEU A 1 366 ? 19.766 -18.109 -0.046 1 97.81 366 LEU A C 1
ATOM 2771 O O . LEU A 1 366 ? 19.938 -18.094 1.175 1 97.81 366 LEU A O 1
ATOM 2775 N N . SER A 1 367 ? 18.641 -17.953 -0.621 1 97.5 367 SER A N 1
ATOM 2776 C CA . SER A 1 367 ? 17.406 -17.953 0.165 1 97.5 367 SER A CA 1
ATOM 2777 C C . SER A 1 367 ? 16.578 -19.203 -0.123 1 97.5 367 SER A C 1
ATOM 2779 O O . SER A 1 367 ? 16.406 -19.594 -1.282 1 97.5 367 SER A O 1
ATOM 2781 N N . PHE A 1 368 ? 16.141 -19.859 0.888 1 97.69 368 PHE A N 1
ATOM 2782 C CA . PHE A 1 368 ? 15.195 -20.953 0.694 1 97.69 368 PHE A CA 1
ATOM 2783 C C . PHE A 1 368 ? 14.344 -21.156 1.942 1 97.69 368 PHE A C 1
ATOM 2785 O O . PHE A 1 368 ? 14.664 -20.641 3.012 1 97.69 368 PHE A O 1
ATOM 2792 N N . GLY A 1 369 ? 13.227 -21.812 1.788 1 97.56 369 GLY A N 1
ATOM 2793 C CA . GLY A 1 369 ? 12.391 -22.125 2.936 1 97.56 369 GLY A CA 1
ATOM 2794 C C . GLY A 1 369 ? 11.086 -22.812 2.557 1 97.56 369 GLY A C 1
ATOM 2795 O O . GLY A 1 369 ? 10.789 -22.969 1.372 1 97.56 369 GLY A O 1
ATOM 2796 N N . PRO A 1 370 ? 10.43 -23.281 3.605 1 98.38 370 PRO A N 1
ATOM 2797 C CA . PRO A 1 370 ? 9.164 -23.984 3.391 1 98.38 370 PRO A CA 1
ATOM 2798 C C . PRO A 1 370 ? 7.992 -23.031 3.139 1 98.38 370 PRO A C 1
ATOM 2800 O O . PRO A 1 370 ? 7.871 -22 3.809 1 98.38 370 PRO A O 1
ATOM 2803 N N . SER A 1 371 ? 7.215 -23.281 2.15 1 98.5 371 SER A N 1
ATOM 2804 C CA . SER A 1 371 ? 5.895 -22.719 1.9 1 98.5 371 SER A CA 1
ATOM 2805 C C . SER A 1 371 ? 4.793 -23.688 2.326 1 98.5 371 SER A C 1
ATOM 2807 O O . SER A 1 371 ? 4.734 -24.812 1.847 1 98.5 371 SER A O 1
ATOM 2809 N N . MET A 1 372 ? 3.979 -23.25 3.201 1 98.62 372 MET A N 1
ATOM 2810 C CA . MET A 1 372 ? 2.922 -24.094 3.732 1 98.62 372 MET A CA 1
ATOM 2811 C C . MET A 1 372 ? 1.752 -24.188 2.758 1 98.62 372 MET A C 1
ATOM 2813 O O . MET A 1 372 ? 0.934 -23.266 2.68 1 98.62 372 MET A O 1
ATOM 2817 N N . ILE A 1 373 ? 1.588 -25.359 2.105 1 98.5 373 ILE A N 1
ATOM 2818 C CA . ILE A 1 373 ? 0.727 -25.406 0.929 1 98.5 373 ILE A CA 1
ATOM 2819 C C . ILE A 1 373 ? -0.578 -26.125 1.274 1 98.5 373 ILE A C 1
ATOM 2821 O O . ILE A 1 373 ? -1.394 -26.406 0.392 1 98.5 373 ILE A O 1
ATOM 2825 N N . ALA A 1 374 ? -0.82 -26.484 2.473 1 97.5 374 ALA A N 1
ATOM 2826 C CA . ALA A 1 374 ? -2.08 -27.062 2.934 1 97.5 374 ALA A CA 1
ATOM 2827 C C . ALA A 1 374 ? -2.553 -26.406 4.223 1 97.5 374 ALA A C 1
ATOM 2829 O O . ALA A 1 374 ? -2.779 -27.078 5.23 1 97.5 374 ALA A O 1
ATOM 2830 N N . PRO A 1 375 ? -2.766 -25.125 4.18 1 97.69 375 PRO A N 1
ATOM 2831 C CA . PRO A 1 375 ? -3.135 -24.422 5.406 1 97.69 375 PRO A CA 1
ATOM 2832 C C . PRO A 1 375 ? -4.547 -24.766 5.879 1 97.69 375 PRO A C 1
ATOM 2834 O O . PRO A 1 375 ? -5.453 -24.938 5.059 1 97.69 375 PRO A O 1
ATOM 2837 N N . ARG A 1 376 ? -4.746 -24.797 7.191 1 98 376 ARG A N 1
ATOM 2838 C CA . ARG A 1 376 ? -6.051 -24.969 7.824 1 98 376 ARG A CA 1
ATOM 2839 C C . ARG A 1 376 ? -6.688 -23.609 8.141 1 98 376 ARG A C 1
ATOM 2841 O O . ARG A 1 376 ? -7.91 -23.469 8.102 1 98 376 ARG A O 1
ATOM 2848 N N . SER A 1 377 ? -5.906 -22.609 8.445 1 98.5 377 SER A N 1
ATOM 2849 C CA . SER A 1 377 ? -6.379 -21.266 8.75 1 98.5 377 SER A CA 1
ATOM 2850 C C . SER A 1 377 ? -7.137 -20.672 7.566 1 98.5 377 SER A C 1
ATOM 2852 O O . SER A 1 377 ? -6.789 -20.906 6.41 1 98.5 377 SER A O 1
ATOM 2854 N N . ARG A 1 378 ? -8.195 -19.969 7.836 1 98.75 378 ARG A N 1
ATOM 2855 C CA . ARG A 1 378 ? -9.008 -19.281 6.836 1 98.75 378 ARG A CA 1
ATOM 2856 C C . ARG A 1 378 ? -9.188 -17.812 7.191 1 98.75 378 ARG A C 1
ATOM 2858 O O . ARG A 1 378 ? -9.398 -17.469 8.359 1 98.75 378 ARG A O 1
ATOM 2865 N N . GLY A 1 379 ? -9.023 -17 6.207 1 98.69 379 GLY A N 1
ATOM 2866 C CA . GLY A 1 379 ? -9.266 -15.578 6.355 1 98.69 379 GLY A CA 1
ATOM 2867 C C . GLY A 1 379 ? -10.469 -15.094 5.566 1 98.69 379 GLY A C 1
ATOM 2868 O O . GLY A 1 379 ? -11.383 -15.875 5.277 1 98.69 379 GLY A O 1
ATOM 2869 N N . SER A 1 380 ? -10.484 -13.766 5.316 1 98.75 380 SER A N 1
ATOM 2870 C CA . SER A 1 380 ? -11.602 -13.18 4.586 1 98.75 380 SER A CA 1
ATOM 2871 C C . SER A 1 380 ? -11.195 -11.883 3.9 1 98.75 380 SER A C 1
ATOM 2873 O O . SER A 1 380 ? -10.188 -11.273 4.262 1 98.75 380 SER A O 1
ATOM 2875 N N . VAL A 1 381 ? -11.898 -11.57 2.867 1 98.75 381 VAL A N 1
ATOM 2876 C CA . VAL A 1 381 ? -11.891 -10.281 2.195 1 98.75 381 VAL A CA 1
ATOM 2877 C C . VAL A 1 381 ? -13.242 -9.594 2.389 1 98.75 381 VAL A C 1
ATOM 2879 O O . VAL A 1 381 ? -14.297 -10.211 2.205 1 98.75 381 VAL A O 1
ATOM 2882 N N . SER A 1 382 ? -13.211 -8.391 2.805 1 98.06 382 SER A N 1
ATOM 2883 C CA . SER A 1 382 ? -14.438 -7.613 2.986 1 98.06 382 SER A CA 1
ATOM 2884 C C . SER A 1 382 ? -14.273 -6.191 2.463 1 98.06 382 SER A C 1
ATOM 2886 O O . SER A 1 382 ? -13.172 -5.789 2.066 1 98.06 382 SER A O 1
ATOM 2888 N N . LEU A 1 383 ? -15.414 -5.488 2.396 1 97.31 383 LEU A N 1
ATOM 2889 C CA . LEU A 1 383 ? -15.336 -4.066 2.09 1 97.31 383 LEU A CA 1
ATOM 2890 C C . LEU A 1 383 ? -14.727 -3.293 3.256 1 97.31 383 LEU A C 1
ATOM 2892 O O . LEU A 1 383 ? -15.016 -3.582 4.418 1 97.31 383 LEU A O 1
ATOM 2896 N N . ALA A 1 384 ? -13.828 -2.42 2.957 1 95.06 384 ALA A N 1
ATOM 2897 C CA . ALA A 1 384 ? -13.367 -1.466 3.963 1 95.06 384 ALA A CA 1
ATOM 2898 C C . ALA A 1 384 ? -14.219 -0.198 3.949 1 95.06 384 ALA A C 1
ATOM 2900 O O . ALA A 1 384 ? -14.445 0.415 4.996 1 95.06 384 ALA A O 1
ATOM 2901 N N . LEU A 1 385 ? -14.617 0.25 2.795 1 93.5 385 LEU A N 1
ATOM 2902 C CA . LEU A 1 385 ? -15.461 1.397 2.492 1 93.5 385 LEU A CA 1
ATOM 2903 C C . LEU A 1 385 ? -16.406 1.087 1.332 1 93.5 385 LEU A C 1
ATOM 2905 O O . LEU A 1 385 ? -16.172 0.148 0.569 1 93.5 385 LEU A O 1
ATOM 2909 N N . PRO A 1 386 ? -17.484 1.85 1.247 1 93.12 386 PRO A N 1
ATOM 2910 C CA . PRO A 1 386 ? -18.359 1.66 0.086 1 93.12 386 PRO A CA 1
ATOM 2911 C C . PRO A 1 386 ? -17.797 2.297 -1.184 1 93.12 386 PRO A C 1
ATOM 2913 O O . PRO A 1 386 ? -18.266 2.006 -2.285 1 93.12 386 PRO A O 1
ATOM 2916 N N . ASP A 1 387 ? -16.75 3.113 -1.066 1 94.94 387 ASP A N 1
ATOM 2917 C CA . ASP A 1 387 ? -16.062 3.684 -2.215 1 94.94 387 ASP A CA 1
ATOM 2918 C C . ASP A 1 387 ? -15.367 2.594 -3.033 1 94.94 387 ASP A C 1
ATOM 2920 O O . ASP A 1 387 ? -14.508 1.872 -2.518 1 94.94 387 ASP A O 1
ATOM 2924 N N . PRO A 1 388 ? -15.719 2.498 -4.309 1 95.62 388 PRO A N 1
ATOM 2925 C CA . PRO A 1 388 ? -15.188 1.397 -5.113 1 95.62 388 PRO A CA 1
ATOM 2926 C C . PRO A 1 388 ? -13.68 1.515 -5.355 1 95.62 388 PRO A C 1
ATOM 2928 O O . PRO A 1 388 ? -13.047 0.56 -5.816 1 95.62 388 PRO A O 1
ATOM 2931 N N . THR A 1 389 ? -13.086 2.662 -5.094 1 96.5 389 THR A N 1
ATOM 2932 C CA . THR A 1 389 ? -11.656 2.818 -5.32 1 96.5 389 THR A CA 1
ATOM 2933 C C . THR A 1 389 ? -10.867 2.457 -4.066 1 96.5 389 THR A C 1
ATOM 2935 O O . THR A 1 389 ? -9.641 2.371 -4.098 1 96.5 389 THR A O 1
ATOM 2938 N N . ALA A 1 390 ? -11.594 2.209 -2.941 1 97.19 390 ALA A N 1
ATOM 2939 C CA . ALA A 1 390 ? -10.93 1.822 -1.696 1 97.19 390 ALA A CA 1
ATOM 2940 C C . ALA A 1 390 ? -10.414 0.388 -1.772 1 97.19 390 ALA A C 1
ATOM 2942 O O . ALA A 1 390 ? -11.094 -0.495 -2.303 1 97.19 390 ALA A O 1
ATOM 2943 N N . LYS A 1 391 ? -9.211 0.172 -1.303 1 97.94 391 LYS A N 1
ATOM 2944 C CA . LYS A 1 391 ? -8.734 -1.202 -1.177 1 97.94 391 LYS A CA 1
ATOM 2945 C C . LYS A 1 391 ? -9.57 -1.987 -0.177 1 97.94 391 LYS A C 1
ATOM 2947 O O . LYS A 1 391 ? -10.039 -1.434 0.823 1 97.94 391 LYS A O 1
ATOM 2952 N N . PRO A 1 392 ? -9.773 -3.266 -0.42 1 98 392 PRO A N 1
ATOM 2953 C CA . PRO A 1 392 ? -10.57 -4.082 0.502 1 98 392 PRO A CA 1
ATOM 2954 C C . PRO A 1 392 ? -9.836 -4.367 1.812 1 98 392 PRO A C 1
ATOM 2956 O O . PRO A 1 392 ? -8.617 -4.184 1.897 1 98 392 PRO A O 1
ATOM 2959 N N . ARG A 1 393 ? -10.625 -4.703 2.809 1 97.38 393 ARG A N 1
ATOM 2960 C CA . ARG A 1 393 ? -10.055 -5.27 4.027 1 97.38 393 ARG A CA 1
ATOM 2961 C C . ARG A 1 393 ? -9.641 -6.723 3.811 1 97.38 393 ARG A C 1
ATOM 2963 O O . ARG A 1 393 ? -10.453 -7.551 3.404 1 97.38 393 ARG A O 1
ATOM 2970 N N . ILE A 1 394 ? -8.391 -7.027 3.996 1 98.5 394 ILE A N 1
ATOM 2971 C CA . ILE A 1 394 ? -7.852 -8.367 3.812 1 98.5 394 ILE A CA 1
ATOM 2972 C C . ILE A 1 394 ? -7.219 -8.859 5.113 1 98.5 394 ILE A C 1
ATOM 2974 O O . ILE A 1 394 ? -6.324 -8.203 5.66 1 98.5 394 ILE A O 1
ATOM 2978 N N . VAL A 1 395 ? -7.664 -9.961 5.625 1 98 395 VAL A N 1
ATOM 2979 C CA . VAL A 1 395 ? -7.066 -10.648 6.77 1 98 395 VAL A CA 1
ATOM 2980 C C . VAL A 1 395 ? -6.957 -12.141 6.473 1 98 395 VAL A C 1
ATOM 2982 O O . VAL A 1 395 ? -7.973 -12.828 6.32 1 98 395 VAL A O 1
ATOM 2985 N N . HIS A 1 396 ? -5.805 -12.602 6.391 1 98.56 396 HIS A N 1
ATOM 2986 C CA . HIS A 1 396 ? -5.59 -14 6.023 1 98.56 396 HIS A CA 1
ATOM 2987 C C . HIS A 1 396 ? -5.711 -14.914 7.234 1 98.56 396 HIS A C 1
ATOM 2989 O O . HIS A 1 396 ? -6.043 -16.094 7.098 1 98.56 396 HIS A O 1
ATOM 2995 N N . ASN A 1 397 ? -5.383 -14.312 8.453 1 98.31 397 ASN A N 1
ATOM 2996 C CA . ASN A 1 397 ? -5.375 -15.109 9.672 1 98.31 397 ASN A CA 1
ATOM 2997 C C . ASN A 1 397 ? -4.309 -16.203 9.633 1 98.31 397 ASN A C 1
ATOM 2999 O O . ASN A 1 397 ? -4.555 -17.328 10.047 1 98.31 397 ASN A O 1
ATOM 3003 N N . TYR A 1 398 ? -3.123 -15.828 9.164 1 98.38 398 TYR A N 1
ATOM 3004 C CA . TYR A 1 398 ? -2.027 -16.797 9.133 1 98.38 398 TYR A CA 1
ATOM 3005 C C . TYR A 1 398 ? -1.797 -17.406 10.516 1 98.38 398 TYR A C 1
ATOM 3007 O O . TYR A 1 398 ? -1.598 -16.672 11.492 1 98.38 398 TYR A O 1
ATOM 3015 N N . PHE A 1 399 ? -1.821 -18.734 10.578 1 98.38 399 PHE A N 1
ATOM 3016 C CA . PHE A 1 399 ? -1.406 -19.531 11.727 1 98.38 399 PHE A CA 1
ATOM 3017 C C . PHE A 1 399 ? -2.387 -19.359 12.883 1 98.38 399 PHE A C 1
ATOM 3019 O O . PHE A 1 399 ? -2.033 -19.594 14.047 1 98.38 399 PHE A O 1
ATOM 3026 N N . THR A 1 400 ? -3.59 -18.891 12.641 1 98 400 THR A N 1
ATOM 3027 C CA . THR A 1 400 ? -4.586 -18.812 13.703 1 98 400 THR A CA 1
ATOM 3028 C C . THR A 1 400 ? -5.023 -20.219 14.125 1 98 400 THR A C 1
ATOM 3030 O O . THR A 1 400 ? -5.488 -20.422 15.242 1 98 400 THR A O 1
ATOM 3033 N N . ASP A 1 401 ? -5.016 -21.203 13.195 1 98.12 401 ASP A N 1
ATOM 3034 C CA . ASP A 1 401 ? -5.035 -22.609 13.586 1 98.12 401 ASP A CA 1
ATOM 3035 C C . ASP A 1 401 ? -3.662 -23.078 14.07 1 98.12 401 ASP A C 1
ATOM 3037 O O . ASP A 1 401 ? -2.711 -23.125 13.289 1 98.12 401 ASP A O 1
ATOM 3041 N N . GLU A 1 402 ? -3.537 -23.469 15.312 1 97 402 GLU A N 1
ATOM 3042 C CA . GLU A 1 402 ? -2.256 -23.797 15.938 1 97 402 GLU A CA 1
ATOM 3043 C C . GLU A 1 402 ? -1.568 -24.953 15.219 1 97 402 GLU A C 1
ATOM 3045 O O . GLU A 1 402 ? -0.339 -25.031 15.203 1 97 402 GLU A O 1
ATOM 3050 N N . ARG A 1 403 ? -2.33 -25.891 14.648 1 97.62 403 ARG A N 1
ATOM 3051 C CA . ARG A 1 403 ? -1.749 -27.016 13.922 1 97.62 403 ARG A CA 1
ATOM 3052 C C . ARG A 1 403 ? -0.931 -26.531 12.727 1 97.62 403 ARG A C 1
ATOM 3054 O O . ARG A 1 403 ? 0.039 -27.172 12.328 1 97.62 403 ARG A O 1
ATOM 3061 N N . ASP A 1 404 ? -1.324 -25.312 12.086 1 98.44 404 ASP A N 1
ATOM 3062 C CA . ASP A 1 404 ? -0.547 -24.688 11.008 1 98.44 404 ASP A CA 1
ATOM 3063 C C . ASP A 1 404 ? 0.83 -24.266 11.508 1 98.44 404 ASP A C 1
ATOM 3065 O O . ASP A 1 404 ? 1.826 -24.406 10.797 1 98.44 404 ASP A O 1
ATOM 3069 N N . LEU A 1 405 ? 0.836 -23.672 12.695 1 98.19 405 LEU A N 1
ATOM 3070 C CA . LEU A 1 405 ? 2.1 -23.234 13.273 1 98.19 405 LEU A CA 1
ATOM 3071 C C . LEU A 1 405 ? 2.996 -24.422 13.594 1 98.19 405 LEU A C 1
ATOM 3073 O O . LEU A 1 405 ? 4.207 -24.359 13.367 1 98.19 405 LEU A O 1
ATOM 3077 N N . ASP A 1 406 ? 2.406 -25.5 14.141 1 97.88 406 ASP A N 1
ATOM 3078 C CA . ASP A 1 406 ? 3.162 -26.719 14.414 1 97.88 406 ASP A CA 1
ATOM 3079 C C . ASP A 1 406 ? 3.812 -27.266 13.141 1 97.88 406 ASP A C 1
ATOM 3081 O O . ASP A 1 406 ? 4.996 -27.609 13.141 1 97.88 406 ASP A O 1
ATOM 3085 N N . ASP A 1 407 ? 3.037 -27.328 12.086 1 98.06 407 ASP A N 1
ATOM 3086 C CA . ASP A 1 407 ? 3.547 -27.812 10.805 1 98.06 407 ASP A CA 1
ATOM 3087 C C . ASP A 1 407 ? 4.672 -26.922 10.289 1 98.06 407 ASP A C 1
ATOM 3089 O O . ASP A 1 407 ? 5.66 -27.406 9.734 1 98.06 407 ASP A O 1
ATOM 3093 N N . ALA A 1 408 ? 4.512 -25.625 10.484 1 98.5 408 ALA A N 1
ATOM 3094 C CA . ALA A 1 408 ? 5.527 -24.672 10.023 1 98.5 408 ALA A CA 1
ATOM 3095 C C . ALA A 1 408 ? 6.832 -24.859 10.789 1 98.5 408 ALA A C 1
ATOM 3097 O O . ALA A 1 408 ? 7.918 -24.75 10.211 1 98.5 408 ALA A O 1
ATOM 3098 N N . VAL A 1 409 ? 6.715 -25.062 12.062 1 98.31 409 VAL A N 1
ATOM 3099 C CA . VAL A 1 409 ? 7.895 -25.297 12.891 1 98.31 409 VAL A CA 1
ATOM 3100 C C . VAL A 1 409 ? 8.602 -26.562 12.414 1 98.31 409 VAL A C 1
ATOM 3102 O O . VAL A 1 409 ? 9.828 -26.578 12.25 1 98.31 409 VAL A O 1
ATOM 3105 N N . HIS A 1 410 ? 7.836 -27.625 12.164 1 97.94 410 HIS A N 1
ATOM 3106 C CA . HIS A 1 410 ? 8.398 -28.859 11.648 1 97.94 410 HIS A CA 1
ATOM 3107 C C . HIS A 1 410 ? 9.094 -28.641 10.312 1 97.94 410 HIS A C 1
ATOM 3109 O O . HIS A 1 410 ? 10.211 -29.109 10.094 1 97.94 410 HIS A O 1
ATOM 3115 N N . ALA A 1 411 ? 8.445 -27.969 9.445 1 98.31 411 ALA A N 1
ATOM 3116 C CA . ALA A 1 411 ? 9 -27.703 8.117 1 98.31 411 ALA A CA 1
ATOM 3117 C C . ALA A 1 411 ? 10.266 -26.859 8.211 1 98.31 411 ALA A C 1
ATOM 3119 O O . ALA A 1 411 ? 11.211 -27.078 7.449 1 98.31 411 ALA A O 1
ATOM 3120 N N . THR A 1 412 ? 10.273 -25.891 9.133 1 98.25 412 THR A N 1
ATOM 3121 C CA . THR A 1 412 ? 11.453 -25.047 9.336 1 98.25 412 THR A CA 1
ATOM 3122 C C . THR A 1 412 ? 12.633 -25.891 9.828 1 98.25 412 THR A C 1
ATOM 3124 O O . THR A 1 412 ? 13.773 -25.656 9.43 1 98.25 412 THR A O 1
ATOM 3127 N N . ARG A 1 413 ? 12.359 -26.875 10.617 1 97.62 413 ARG A N 1
ATOM 3128 C CA . ARG A 1 413 ? 13.398 -27.797 11.07 1 97.62 413 ARG A CA 1
ATOM 3129 C C . ARG A 1 413 ? 13.992 -28.578 9.906 1 97.62 413 ARG A C 1
ATOM 3131 O O . ARG A 1 413 ? 15.203 -28.812 9.859 1 97.62 413 ARG A O 1
ATOM 3138 N N . ILE A 1 414 ? 13.125 -29 9.039 1 97.38 414 ILE A N 1
ATOM 3139 C CA . ILE A 1 414 ? 13.602 -29.672 7.844 1 97.38 414 ILE A CA 1
ATOM 3140 C C . ILE A 1 414 ? 14.539 -28.75 7.066 1 97.38 414 ILE A C 1
ATOM 3142 O O . ILE A 1 414 ? 15.609 -29.172 6.617 1 97.38 414 ILE A O 1
ATOM 3146 N N . ALA A 1 415 ? 14.164 -27.5 6.941 1 98.06 415 ALA A N 1
ATOM 3147 C CA . ALA A 1 415 ? 14.984 -26.531 6.227 1 98.06 415 ALA A CA 1
ATOM 3148 C C . ALA A 1 415 ? 16.344 -26.375 6.887 1 98.06 415 ALA A C 1
ATOM 3150 O O . ALA A 1 415 ? 17.375 -26.281 6.199 1 98.06 415 ALA A O 1
ATOM 3151 N N . LEU A 1 416 ? 16.344 -26.328 8.188 1 97.5 416 LEU A N 1
ATOM 3152 C CA . LEU A 1 416 ? 17.578 -26.188 8.93 1 97.5 416 LEU A CA 1
ATOM 3153 C C . LEU A 1 416 ? 18.469 -27.406 8.734 1 97.5 416 LEU A C 1
ATOM 3155 O O . LEU A 1 416 ? 19.688 -27.281 8.641 1 97.5 416 LEU A O 1
ATOM 3159 N N . ARG A 1 417 ? 17.875 -28.547 8.695 1 97.38 417 ARG A N 1
ATOM 3160 C CA . ARG A 1 417 ? 18.625 -29.781 8.445 1 97.38 417 ARG A CA 1
ATOM 3161 C C . ARG A 1 417 ? 19.266 -29.766 7.062 1 97.38 417 ARG A C 1
ATOM 3163 O O . ARG A 1 417 ? 20.422 -30.156 6.895 1 97.38 417 ARG A O 1
ATOM 3170 N N . ILE A 1 418 ? 18.531 -29.328 6.098 1 98.25 418 ILE A N 1
ATOM 3171 C CA . ILE A 1 418 ? 19.047 -29.219 4.738 1 98.25 418 ILE A CA 1
ATOM 3172 C C . ILE A 1 418 ? 20.203 -28.219 4.699 1 98.25 418 ILE A C 1
ATOM 3174 O O . ILE A 1 418 ? 21.25 -28.484 4.102 1 98.25 418 ILE A O 1
ATOM 3178 N N . ALA A 1 419 ? 20.094 -27.094 5.391 1 97.69 419 ALA A N 1
ATOM 3179 C CA . ALA A 1 419 ? 21.094 -26.031 5.426 1 97.69 419 ALA A CA 1
ATOM 3180 C C . ALA A 1 419 ? 22.406 -26.531 6.004 1 97.69 419 ALA A C 1
ATOM 3182 O O . ALA A 1 419 ? 23.484 -26.047 5.645 1 97.69 419 ALA A O 1
ATOM 3183 N N . GLY A 1 420 ? 22.312 -27.531 6.812 1 97 420 GLY A N 1
ATOM 3184 C CA . GLY A 1 420 ? 23.484 -28.031 7.52 1 97 420 GLY A CA 1
ATOM 3185 C C . GLY A 1 420 ? 24.234 -29.094 6.742 1 97 420 GLY A C 1
ATOM 3186 O O . GLY A 1 420 ? 25.281 -29.578 7.195 1 97 420 GLY A O 1
ATOM 3187 N N . GLN A 1 421 ? 23.781 -29.438 5.625 1 98.31 421 GLN A N 1
ATOM 3188 C CA . GLN A 1 421 ? 24.406 -30.5 4.852 1 98.31 421 GLN A CA 1
ATOM 3189 C C . GLN A 1 421 ? 25.672 -30 4.16 1 98.31 421 GLN A C 1
ATOM 3191 O O . GLN A 1 421 ? 25.812 -28.812 3.883 1 98.31 421 GLN A O 1
ATOM 3196 N N . LYS A 1 422 ? 26.547 -30.891 3.766 1 98.25 422 LYS A N 1
ATOM 3197 C CA . LYS A 1 422 ? 27.859 -30.594 3.195 1 98.25 422 LYS A CA 1
ATOM 3198 C C . LYS A 1 422 ? 27.734 -29.859 1.863 1 98.25 422 LYS A C 1
ATOM 3200 O O . LYS A 1 422 ? 28.531 -28.984 1.556 1 98.25 422 LYS A O 1
ATOM 3205 N N . ALA A 1 423 ? 26.766 -30.188 1.128 1 98.31 423 ALA A N 1
ATOM 3206 C CA . ALA A 1 423 ? 26.609 -29.625 -0.212 1 98.31 423 ALA A CA 1
ATOM 3207 C C . ALA A 1 423 ? 26.375 -28.109 -0.15 1 98.31 423 ALA A C 1
ATOM 3209 O O . ALA A 1 423 ? 26.688 -27.391 -1.096 1 98.31 423 ALA A O 1
ATOM 3210 N N . LEU A 1 424 ? 25.844 -27.578 0.971 1 98.19 424 LEU A N 1
ATOM 3211 C CA . LEU A 1 424 ? 25.5 -26.172 1.069 1 98.19 424 LEU A CA 1
ATOM 3212 C C . LEU A 1 424 ? 26.531 -25.422 1.906 1 98.19 424 LEU A C 1
ATOM 3214 O O . LEU A 1 424 ? 26.391 -24.203 2.125 1 98.19 424 LEU A O 1
ATOM 3218 N N . ALA A 1 425 ? 27.547 -26.094 2.311 1 97.38 425 ALA A N 1
ATOM 3219 C CA . ALA A 1 425 ? 28.484 -25.547 3.285 1 97.38 425 ALA A CA 1
ATOM 3220 C C . ALA A 1 425 ? 29.062 -24.234 2.797 1 97.38 425 ALA A C 1
ATOM 3222 O O . ALA A 1 425 ? 29.234 -23.297 3.58 1 97.38 425 ALA A O 1
ATOM 3223 N N . THR A 1 426 ? 29.344 -24.125 1.543 1 96.5 426 THR A N 1
ATOM 3224 C CA . THR A 1 426 ? 29.969 -22.938 0.994 1 96.5 426 THR A CA 1
ATOM 3225 C C . THR A 1 426 ? 28.953 -21.797 0.858 1 96.5 426 THR A C 1
ATOM 3227 O O . THR A 1 426 ? 29.328 -20.625 0.75 1 96.5 426 THR A O 1
ATOM 3230 N N . PHE A 1 427 ? 27.719 -22.125 0.891 1 97.38 427 PHE A N 1
ATOM 3231 C CA . PHE A 1 427 ? 26.688 -21.125 0.604 1 97.38 427 PHE A CA 1
ATOM 3232 C C . PHE A 1 427 ? 25.922 -20.766 1.869 1 97.38 427 PHE A C 1
ATOM 3234 O O . PHE A 1 427 ? 25 -19.938 1.832 1 97.38 427 PHE A O 1
ATOM 3241 N N . THR A 1 428 ? 26.234 -21.375 2.986 1 96.44 428 THR A N 1
ATOM 3242 C CA . THR A 1 428 ? 25.578 -21.094 4.25 1 96.44 428 THR A CA 1
ATOM 3243 C C . THR A 1 428 ? 26.578 -20.562 5.277 1 96.44 428 THR A C 1
ATOM 3245 O O . THR A 1 428 ? 26.484 -20.891 6.461 1 96.44 428 THR A O 1
ATOM 3248 N N . GLU A 1 429 ? 27.484 -19.766 4.789 1 94.06 429 GLU A N 1
ATOM 3249 C CA . GLU A 1 429 ? 28.531 -19.203 5.633 1 94.06 429 GLU A CA 1
ATOM 3250 C C . GLU A 1 429 ? 27.969 -18.188 6.621 1 94.06 429 GLU A C 1
ATOM 3252 O O . GLU A 1 429 ? 28.359 -18.156 7.789 1 94.06 429 GLU A O 1
ATOM 3257 N N . GLY A 1 430 ? 27.203 -17.312 6.133 1 92.44 430 GLY A N 1
ATOM 3258 C CA . GLY A 1 430 ? 26.547 -16.312 6.949 1 92.44 430 GLY A CA 1
ATOM 3259 C C . GLY A 1 430 ? 25.047 -16.531 7.047 1 92.44 430 GLY A C 1
ATOM 3260 O O . GLY A 1 430 ? 24.422 -17.047 6.121 1 92.44 430 GLY A O 1
ATOM 3261 N N . ARG A 1 431 ? 24.531 -16.188 8.195 1 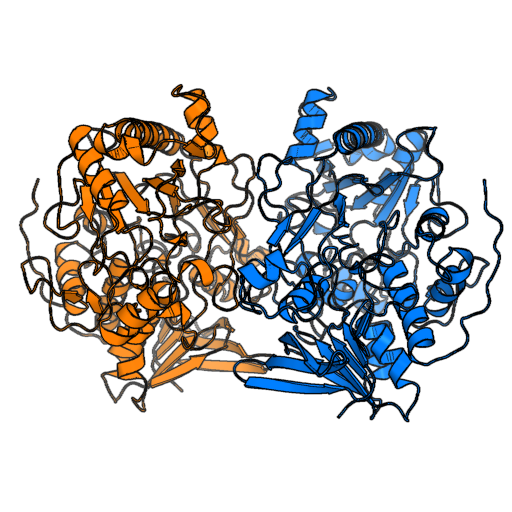88.44 431 ARG A N 1
ATOM 3262 C CA . ARG A 1 431 ? 23.094 -16.281 8.391 1 88.44 431 ARG A CA 1
ATOM 3263 C C . ARG A 1 431 ? 22.469 -14.891 8.547 1 88.44 431 ARG A C 1
ATOM 3265 O O . ARG A 1 431 ? 22.891 -14.109 9.406 1 88.44 431 ARG A O 1
ATOM 3272 N N . HIS A 1 432 ? 21.547 -14.617 7.637 1 87.38 432 HIS A N 1
ATOM 3273 C CA . HIS A 1 432 ? 20.781 -13.383 7.754 1 87.38 432 HIS A CA 1
ATOM 3274 C C . HIS A 1 432 ? 19.5 -13.594 8.562 1 87.38 432 HIS A C 1
ATOM 3276 O O . HIS A 1 432 ? 18.625 -14.344 8.141 1 87.38 432 HIS A O 1
ATOM 3282 N N . ALA A 1 433 ? 19.359 -12.992 9.711 1 83.62 433 ALA A N 1
ATOM 3283 C CA . ALA A 1 433 ? 18.234 -13.047 10.633 1 83.62 433 ALA A CA 1
ATOM 3284 C C . ALA A 1 433 ? 17.844 -14.492 10.938 1 83.62 433 ALA A C 1
ATOM 3286 O O . ALA A 1 433 ? 16.688 -14.883 10.758 1 83.62 433 ALA A O 1
ATOM 3287 N N . PRO A 1 434 ? 18.719 -15.32 11.43 1 86.44 434 PRO A N 1
ATOM 3288 C CA . PRO A 1 434 ? 18.406 -16.719 11.773 1 86.44 434 PRO A CA 1
ATOM 3289 C C . PRO A 1 434 ? 17.547 -16.828 13.031 1 86.44 434 PRO A C 1
ATOM 3291 O O . PRO A 1 434 ? 17.484 -15.898 13.836 1 86.44 434 PRO A O 1
ATOM 3294 N N . PRO A 1 435 ? 16.812 -18 13.102 1 93.12 435 PRO A N 1
ATOM 3295 C CA . PRO A 1 435 ? 16.219 -18.234 14.414 1 93.12 435 PRO A CA 1
ATOM 3296 C C . PRO A 1 435 ? 17.234 -18.219 15.547 1 93.12 435 PRO A C 1
ATOM 3298 O O . PRO A 1 435 ? 18.406 -18.562 15.328 1 93.12 435 PRO A O 1
ATOM 3301 N N . ALA A 1 436 ? 16.75 -17.922 16.734 1 91.06 436 ALA A N 1
ATOM 3302 C CA . ALA A 1 436 ? 17.656 -17.828 17.875 1 91.06 436 ALA A CA 1
ATOM 3303 C C . ALA A 1 436 ? 18.25 -19.188 18.219 1 91.06 436 ALA A C 1
ATOM 3305 O O . ALA A 1 436 ? 19.422 -19.281 18.609 1 91.06 436 ALA A O 1
ATOM 3306 N N . SER A 1 437 ? 17.453 -20.188 18.141 1 93.38 437 SER A N 1
ATOM 3307 C CA . SER A 1 437 ? 17.859 -21.578 18.312 1 93.38 437 SER A CA 1
ATOM 3308 C C . SER A 1 437 ? 16.891 -22.531 17.609 1 93.38 437 SER A C 1
ATOM 3310 O O . SER A 1 437 ? 16 -22.094 16.875 1 93.38 437 SER A O 1
ATOM 3312 N N . ASP A 1 438 ? 17.125 -23.812 17.828 1 92.69 438 ASP A N 1
ATOM 3313 C CA . ASP A 1 438 ? 16.25 -24.812 17.203 1 92.69 438 ASP A CA 1
ATOM 3314 C C . ASP A 1 438 ? 15.164 -25.266 18.172 1 92.69 438 ASP A C 1
ATOM 3316 O O . ASP A 1 438 ? 14.484 -26.266 17.906 1 92.69 438 ASP A O 1
ATOM 3320 N N . SER A 1 439 ? 15.016 -24.516 19.234 1 96.19 439 SER A N 1
ATOM 3321 C CA . SER A 1 439 ? 13.938 -24.844 20.156 1 96.19 439 SER A CA 1
ATOM 3322 C C . SER A 1 439 ? 12.57 -24.547 19.547 1 96.19 439 SER A C 1
ATOM 3324 O O . SER A 1 439 ? 12.453 -23.672 18.688 1 96.19 439 SER A O 1
ATOM 3326 N N . ASP A 1 440 ? 11.633 -25.281 20.062 1 96.62 440 ASP A N 1
ATOM 3327 C CA . ASP A 1 440 ? 10.281 -25.062 19.562 1 96.62 440 ASP A CA 1
ATOM 3328 C C . ASP A 1 440 ? 9.852 -23.609 19.734 1 96.62 440 ASP A C 1
ATOM 3330 O O . ASP A 1 440 ? 9.281 -23 18.828 1 96.62 440 ASP A O 1
ATOM 3334 N N . ASP A 1 441 ? 10.172 -23.062 20.844 1 96.56 441 ASP A N 1
ATOM 3335 C CA . ASP A 1 441 ? 9.75 -21.703 21.156 1 96.56 441 ASP A CA 1
ATOM 3336 C C . ASP A 1 441 ? 10.43 -20.703 20.234 1 96.56 441 ASP A C 1
ATOM 3338 O O . ASP A 1 441 ? 9.789 -19.766 19.75 1 96.56 441 ASP A O 1
ATOM 3342 N N . ASP A 1 442 ? 11.664 -20.891 20.031 1 97.31 442 ASP A N 1
ATOM 3343 C CA . ASP A 1 442 ? 12.414 -19.969 19.172 1 97.31 442 ASP A CA 1
ATOM 3344 C C . ASP A 1 442 ? 11.984 -20.094 17.719 1 97.31 442 ASP A C 1
ATOM 3346 O O . ASP A 1 442 ? 11.922 -19.094 17 1 97.31 442 ASP A O 1
ATOM 3350 N N . LEU A 1 443 ? 11.68 -21.328 17.328 1 98.06 443 LEU A N 1
ATOM 3351 C CA . LEU A 1 443 ? 11.219 -21.516 15.961 1 98.06 443 LEU A CA 1
ATOM 3352 C C . LEU A 1 443 ? 9.82 -20.938 15.773 1 98.06 443 LEU A C 1
ATOM 3354 O O . LEU A 1 443 ? 9.508 -20.375 14.719 1 98.06 443 LEU A O 1
ATOM 3358 N N . ARG A 1 444 ? 8.992 -21.156 16.812 1 97.81 444 ARG A N 1
ATOM 3359 C CA . ARG A 1 444 ? 7.668 -20.547 16.766 1 97.81 444 ARG A CA 1
ATOM 3360 C C . ARG A 1 444 ? 7.766 -19.031 16.641 1 97.81 444 ARG A C 1
ATOM 3362 O O . ARG A 1 444 ? 7.059 -18.422 15.844 1 97.81 444 ARG A O 1
ATOM 3369 N N . ALA A 1 445 ? 8.625 -18.391 17.406 1 96.38 445 ALA A N 1
ATOM 3370 C CA . ALA A 1 445 ? 8.844 -16.953 17.359 1 96.38 445 ALA A CA 1
ATOM 3371 C C . ALA A 1 445 ? 9.359 -16.531 15.984 1 96.38 445 ALA A C 1
ATOM 3373 O O . ALA A 1 445 ? 8.938 -15.508 15.445 1 96.38 445 ALA A O 1
ATOM 3374 N N . TYR A 1 446 ? 10.242 -17.297 15.461 1 96.75 446 TYR A N 1
ATOM 3375 C CA . TYR A 1 446 ? 10.812 -17.016 14.148 1 96.75 446 TYR A CA 1
ATOM 3376 C C . TYR A 1 446 ? 9.734 -17.031 13.07 1 96.75 446 TYR A C 1
ATOM 3378 O O . TYR A 1 446 ? 9.672 -16.125 12.227 1 96.75 446 TYR A O 1
ATOM 3386 N N . VAL A 1 447 ? 8.922 -18.062 13.102 1 97.75 447 VAL A N 1
ATOM 3387 C CA . VAL A 1 447 ? 7.855 -18.203 12.125 1 97.75 447 VAL A CA 1
ATOM 3388 C C . VAL A 1 447 ? 6.934 -16.984 12.18 1 97.75 447 VAL A C 1
ATOM 3390 O O . VAL A 1 447 ? 6.637 -16.375 11.156 1 97.75 447 VAL A O 1
ATOM 3393 N N . ARG A 1 448 ? 6.543 -16.547 13.367 1 96.25 448 ARG A N 1
ATOM 3394 C CA . ARG A 1 448 ? 5.637 -15.414 13.539 1 96.25 448 ARG A CA 1
ATOM 3395 C C . ARG A 1 448 ? 6.273 -14.125 13.023 1 96.25 448 ARG A C 1
ATOM 3397 O O . ARG A 1 448 ? 5.594 -13.281 12.43 1 96.25 448 ARG A O 1
ATOM 3404 N N . GLN A 1 449 ? 7.535 -14.055 13.195 1 94.19 449 GLN A N 1
ATOM 3405 C CA . GLN A 1 449 ? 8.25 -12.812 12.914 1 94.19 449 GLN A CA 1
ATOM 3406 C C . GLN A 1 449 ? 8.586 -12.695 11.43 1 94.19 449 GLN A C 1
ATOM 3408 O O . GLN A 1 449 ? 8.625 -11.586 10.883 1 94.19 449 GLN A O 1
ATOM 3413 N N . TYR A 1 450 ? 8.75 -13.844 10.75 1 95 450 TYR A N 1
ATOM 3414 C CA . TYR A 1 450 ? 9.383 -13.727 9.438 1 95 450 TYR A CA 1
ATOM 3415 C C . TYR A 1 450 ? 8.5 -14.352 8.359 1 95 450 TYR A C 1
ATOM 3417 O O . TYR A 1 450 ? 8.75 -14.172 7.168 1 95 450 TYR A O 1
ATOM 3425 N N . ALA A 1 451 ? 7.395 -15.023 8.781 1 95.69 451 ALA A N 1
ATOM 3426 C CA . ALA A 1 451 ? 6.5 -15.594 7.777 1 95.69 451 ALA A CA 1
ATOM 3427 C C . ALA A 1 451 ? 5.914 -14.5 6.887 1 95.69 451 ALA A C 1
ATOM 3429 O O . ALA A 1 451 ? 5.625 -13.398 7.355 1 95.69 451 ALA A O 1
ATOM 3430 N N . HIS A 1 452 ? 5.789 -14.797 5.637 1 93.75 452 HIS A N 1
ATOM 3431 C CA . HIS A 1 452 ? 5.129 -13.922 4.676 1 93.75 452 HIS A CA 1
ATOM 3432 C C . HIS A 1 452 ? 4.359 -14.727 3.633 1 93.75 452 HIS A C 1
ATOM 3434 O O . HIS A 1 452 ? 4.422 -15.961 3.623 1 93.75 452 HIS A O 1
ATOM 3440 N N . SER A 1 453 ? 3.574 -14.016 2.857 1 96.44 453 SER A N 1
ATOM 3441 C CA . SER A 1 453 ? 2.877 -14.648 1.739 1 96.44 453 SER A CA 1
ATOM 3442 C C . SER A 1 453 ? 3.84 -14.977 0.603 1 96.44 453 SER A C 1
ATOM 3444 O O . SER A 1 453 ? 4.777 -14.219 0.336 1 96.44 453 SER A O 1
ATOM 3446 N N . ILE A 1 454 ? 3.625 -16.109 -0.013 1 96.81 454 ILE A N 1
ATOM 3447 C CA . ILE A 1 454 ? 4.328 -16.328 -1.272 1 96.81 454 ILE A CA 1
ATOM 3448 C C . ILE A 1 454 ? 3.398 -16.031 -2.443 1 96.81 454 ILE A C 1
ATOM 3450 O O . ILE A 1 454 ? 3.533 -16.609 -3.521 1 96.81 454 ILE A O 1
ATOM 3454 N N . TYR A 1 455 ? 2.305 -15.281 -2.129 1 96.75 455 TYR A N 1
ATOM 3455 C CA . TYR A 1 455 ? 1.478 -14.578 -3.105 1 96.75 455 TYR A CA 1
ATOM 3456 C C . TYR A 1 455 ? 0.51 -15.539 -3.789 1 96.75 455 TYR A C 1
ATOM 3458 O O . TYR A 1 455 ? 0.337 -15.492 -5.008 1 96.75 455 TYR A O 1
ATOM 3466 N N . HIS A 1 456 ? -0.047 -16.516 -2.996 1 98.19 456 HIS A N 1
ATOM 3467 C CA . HIS A 1 456 ? -0.945 -17.5 -3.58 1 98.19 456 HIS A CA 1
ATOM 3468 C C . HIS A 1 456 ? -2.332 -17.422 -2.951 1 98.19 456 HIS A C 1
ATOM 3470 O O . HIS A 1 456 ? -2.867 -18.438 -2.494 1 98.19 456 HIS A O 1
ATOM 3476 N N . PRO A 1 457 ? -2.965 -16.25 -2.994 1 98.56 457 PRO A N 1
ATOM 3477 C CA . PRO A 1 457 ? -4.301 -16.188 -2.396 1 98.56 457 PRO A CA 1
ATOM 3478 C C . PRO A 1 457 ? -5.363 -16.875 -3.252 1 98.56 457 PRO A C 1
ATOM 3480 O O . PRO A 1 457 ? -5.25 -16.906 -4.48 1 98.56 457 PRO A O 1
ATOM 3483 N N . GLY A 1 458 ? -6.418 -17.453 -2.633 1 98.69 458 GLY A N 1
ATOM 3484 C CA . GLY A 1 458 ? -7.551 -18.047 -3.328 1 98.69 458 GLY A CA 1
ATOM 3485 C C . GLY A 1 458 ? -8.688 -18.422 -2.402 1 98.69 458 GLY A C 1
ATOM 3486 O O . GLY A 1 458 ? -8.547 -18.375 -1.179 1 98.69 458 GLY A O 1
ATOM 3487 N N . GLY A 1 459 ? -9.852 -18.656 -3.014 1 98.81 459 GLY A N 1
ATOM 3488 C CA . GLY A 1 459 ? -10.914 -19.344 -2.303 1 98.81 459 GLY A CA 1
ATOM 3489 C C . GLY A 1 459 ? -12.055 -18.438 -1.906 1 98.81 459 GLY A C 1
ATOM 3490 O O . GLY A 1 459 ? -13.047 -18.891 -1.334 1 98.81 459 GLY A O 1
ATOM 3491 N N . THR A 1 460 ? -12.078 -17.125 -2.303 1 98.94 460 THR A N 1
ATOM 3492 C CA . THR A 1 460 ? -12.953 -16.141 -1.694 1 98.94 460 THR A CA 1
ATOM 3493 C C . THR A 1 460 ? -14.297 -16.078 -2.426 1 98.94 460 THR A C 1
ATOM 3495 O O . THR A 1 460 ? -15.195 -15.344 -2.023 1 98.94 460 THR A O 1
ATOM 3498 N N . CYS A 1 461 ? -14.445 -16.797 -3.514 1 98.94 461 CYS A N 1
ATOM 3499 C CA . CYS A 1 461 ? -15.695 -17.047 -4.219 1 98.94 461 CYS A CA 1
ATOM 3500 C C . CYS A 1 461 ? -15.836 -18.516 -4.574 1 98.94 461 CYS A C 1
ATOM 3502 O O . CYS A 1 461 ? -16.188 -18.859 -5.707 1 98.94 461 CYS A O 1
ATOM 3504 N N . ALA A 1 462 ? -15.766 -19.375 -3.686 1 98.88 462 ALA A N 1
ATOM 3505 C CA . ALA A 1 462 ? -15.5 -20.797 -3.852 1 98.88 462 ALA A CA 1
ATOM 3506 C C . ALA A 1 462 ? -16.688 -21.5 -4.516 1 98.88 462 ALA A C 1
ATOM 3508 O O . ALA A 1 462 ? -17.844 -21.172 -4.242 1 98.88 462 ALA A O 1
ATOM 3509 N N . MET A 1 463 ? -16.328 -22.5 -5.352 1 98.81 463 MET A N 1
ATOM 3510 C CA . MET A 1 463 ? -17.344 -23.422 -5.883 1 98.81 463 MET A CA 1
ATOM 3511 C C . MET A 1 463 ? -18.078 -24.141 -4.758 1 98.81 463 MET A C 1
ATOM 3513 O O . MET A 1 463 ? -17.453 -24.562 -3.781 1 98.81 463 MET A O 1
ATOM 3517 N N . GLY A 1 464 ? -19.312 -24.25 -4.934 1 98.44 464 GLY A N 1
ATOM 3518 C CA . GLY A 1 464 ? -20.109 -24.922 -3.922 1 98.44 464 GLY A CA 1
ATOM 3519 C C . GLY A 1 464 ? -20.609 -23.969 -2.844 1 98.44 464 GLY A C 1
ATOM 3520 O O . GLY A 1 464 ? -21.547 -24.312 -2.107 1 98.44 464 GLY A O 1
ATOM 3521 N N . ALA A 1 465 ? -20.031 -22.828 -2.785 1 98.56 465 ALA A N 1
ATOM 3522 C CA . ALA A 1 465 ? -20.422 -21.859 -1.753 1 98.56 465 ALA A CA 1
ATOM 3523 C C . ALA A 1 465 ? -20.938 -20.562 -2.373 1 98.56 465 ALA A C 1
ATOM 3525 O O . ALA A 1 465 ? -22.031 -20.109 -2.035 1 98.56 465 ALA A O 1
ATOM 3526 N N . VAL A 1 466 ? -20.203 -20 -3.289 1 98.94 466 VAL A N 1
ATOM 3527 C CA . VAL A 1 466 ? -20.562 -18.734 -3.924 1 98.94 466 VAL A CA 1
ATOM 3528 C C . VAL A 1 466 ? -21.031 -19 -5.355 1 98.94 466 VAL A C 1
ATOM 3530 O O . VAL A 1 466 ? -21.984 -18.375 -5.832 1 98.94 466 VAL A O 1
ATOM 3533 N N . VAL A 1 467 ? -20.312 -19.891 -6.043 1 98.94 467 VAL A N 1
ATOM 3534 C CA . VAL A 1 467 ? -20.672 -20.25 -7.41 1 98.94 467 VAL A CA 1
ATOM 3535 C C . VAL A 1 467 ? -21 -21.75 -7.488 1 98.94 467 VAL A C 1
ATOM 3537 O O . VAL A 1 467 ? -20.578 -22.516 -6.621 1 98.94 467 VAL A O 1
ATOM 3540 N N . ASP A 1 468 ? -21.75 -22.172 -8.477 1 98.75 468 ASP A N 1
ATOM 3541 C CA . ASP A 1 468 ? -22.031 -23.594 -8.688 1 98.75 468 ASP A CA 1
ATOM 3542 C C . ASP A 1 468 ? -20.922 -24.266 -9.477 1 98.75 468 ASP A C 1
ATOM 3544 O O . ASP A 1 468 ? -19.844 -23.688 -9.672 1 98.75 468 ASP A O 1
ATOM 3548 N N . ASP A 1 469 ? -21.094 -25.516 -9.906 1 98 469 ASP A N 1
ATOM 3549 C CA . ASP A 1 469 ? -20.078 -26.297 -10.578 1 98 469 ASP A CA 1
ATOM 3550 C C . ASP A 1 469 ? -19.875 -25.828 -12.016 1 98 469 ASP A C 1
ATOM 3552 O O . ASP A 1 469 ? -18.969 -26.312 -12.719 1 98 469 ASP A O 1
ATOM 3556 N N . GLN A 1 470 ? -20.688 -24.906 -12.484 1 98.31 470 GLN A N 1
ATOM 3557 C CA . GLN A 1 470 ? -20.484 -24.25 -13.773 1 98.31 470 GLN A CA 1
ATOM 3558 C C . GLN A 1 470 ? -19.938 -22.844 -13.602 1 98.31 470 GLN A C 1
ATOM 3560 O O . GLN A 1 470 ? -19.891 -22.062 -14.555 1 98.31 470 GLN A O 1
ATOM 3565 N N . LEU A 1 471 ? -19.625 -22.453 -12.359 1 98.88 471 LEU A N 1
ATOM 3566 C CA . LEU A 1 471 ? -18.969 -21.203 -11.953 1 98.88 471 LEU A CA 1
ATOM 3567 C C . LEU A 1 471 ? -19.953 -20.047 -12.008 1 98.88 471 LEU A C 1
ATOM 3569 O O . LEU A 1 471 ? -19.531 -18.875 -12.055 1 98.88 471 LEU A O 1
ATOM 3573 N N . ARG A 1 472 ? -21.266 -20.375 -12.086 1 98.88 472 ARG A N 1
ATOM 3574 C CA . ARG A 1 472 ? -22.297 -19.344 -12.062 1 98.88 472 ARG A CA 1
ATOM 3575 C C . ARG A 1 472 ? -22.578 -18.891 -10.633 1 98.88 472 ARG A C 1
ATOM 3577 O O . ARG A 1 472 ? -22.672 -19.703 -9.719 1 98.88 472 ARG A O 1
ATOM 3584 N N . VAL A 1 473 ? -22.656 -17.578 -10.453 1 98.94 473 VAL A N 1
ATOM 3585 C CA . VAL A 1 473 ? -22.922 -17.016 -9.133 1 98.94 473 VAL A CA 1
ATOM 3586 C C . VAL A 1 473 ? -24.344 -17.344 -8.695 1 98.94 473 VAL A C 1
ATOM 3588 O O . VAL A 1 473 ? -25.297 -17.109 -9.445 1 98.94 473 VAL A O 1
ATOM 3591 N N . TYR A 1 474 ? -24.484 -17.938 -7.539 1 98.81 474 TYR A N 1
ATOM 3592 C CA . TYR A 1 474 ? -25.797 -18.281 -7.027 1 98.81 474 TYR A CA 1
ATOM 3593 C C . TYR A 1 474 ? -26.688 -17.047 -6.938 1 98.81 474 TYR A C 1
ATOM 3595 O O . TYR A 1 474 ? -26.266 -16 -6.414 1 98.81 474 TYR A O 1
ATOM 3603 N N . GLY A 1 475 ? -27.828 -17.094 -7.508 1 98.12 475 GLY A N 1
ATOM 3604 C CA . GLY A 1 475 ? -28.828 -16.062 -7.297 1 98.12 475 GLY A CA 1
ATOM 3605 C C . GLY A 1 475 ? -28.781 -14.961 -8.344 1 98.12 475 GLY A C 1
ATOM 3606 O O . GLY A 1 475 ? -29.641 -14.078 -8.359 1 98.12 475 GLY A O 1
ATOM 3607 N N . ILE A 1 476 ? -27.844 -14.938 -9.242 1 98.81 476 ILE A N 1
ATOM 3608 C CA . ILE A 1 476 ? -27.75 -13.906 -10.266 1 98.81 476 ILE A CA 1
ATOM 3609 C C . ILE A 1 476 ? -27.562 -14.555 -11.633 1 98.81 476 ILE A C 1
ATOM 3611 O O . ILE A 1 476 ? -26.562 -15.227 -11.883 1 98.81 476 ILE A O 1
ATOM 3615 N N . ASP A 1 477 ? -28.516 -14.359 -12.516 1 98.62 477 ASP A N 1
ATOM 3616 C CA . ASP A 1 477 ? -28.406 -14.875 -13.875 1 98.62 477 ASP A CA 1
ATOM 3617 C C . ASP A 1 477 ? -27.375 -14.094 -14.688 1 98.62 477 ASP A C 1
ATOM 3619 O O . ASP A 1 477 ? -27.266 -12.875 -14.539 1 98.62 477 ASP A O 1
ATOM 3623 N N . GLY A 1 478 ? -26.641 -14.773 -15.484 1 98.75 478 GLY A N 1
ATOM 3624 C CA . GLY A 1 478 ? -25.734 -14.109 -16.406 1 98.75 478 GLY A CA 1
ATOM 3625 C C . GLY A 1 478 ? -24.453 -13.609 -15.742 1 98.75 478 GLY A C 1
ATOM 3626 O O . GLY A 1 478 ? -23.781 -12.719 -16.266 1 98.75 478 GLY A O 1
ATOM 3627 N N . LEU A 1 479 ? -24.125 -14.148 -14.531 1 98.94 479 LEU A N 1
ATOM 3628 C CA . LEU A 1 479 ? -22.922 -13.75 -13.812 1 98.94 479 LEU A CA 1
ATOM 3629 C C . LEU A 1 479 ? -22.078 -14.969 -13.438 1 98.94 479 LEU A C 1
ATOM 3631 O O . LEU A 1 479 ? -22.609 -15.93 -12.852 1 98.94 479 LEU A O 1
ATOM 3635 N N . ARG A 1 480 ? -20.812 -15 -13.844 1 98.94 480 ARG A N 1
ATOM 3636 C CA . ARG A 1 480 ? -19.859 -16.047 -13.453 1 98.94 480 ARG A CA 1
ATOM 3637 C C . ARG A 1 480 ? -18.625 -15.43 -12.797 1 98.94 480 ARG A C 1
ATOM 3639 O O . ARG A 1 480 ? -18.375 -14.234 -12.938 1 98.94 480 ARG A O 1
ATOM 3646 N N . VAL A 1 481 ? -17.969 -16.172 -11.984 1 98.94 481 VAL A N 1
ATOM 3647 C CA . VAL A 1 481 ? -16.625 -15.867 -11.484 1 98.94 481 VAL A CA 1
ATOM 3648 C C . VAL A 1 481 ? -15.641 -16.922 -11.977 1 98.94 481 VAL A C 1
ATOM 3650 O O . VAL A 1 481 ? -15.906 -18.125 -11.859 1 98.94 481 VAL A O 1
ATOM 3653 N N . VAL A 1 482 ? -14.555 -16.516 -12.594 1 98.94 482 VAL A N 1
ATOM 3654 C CA . VAL A 1 482 ? -13.539 -17.453 -13.07 1 98.94 482 VAL A CA 1
ATOM 3655 C C . VAL A 1 482 ? -12.148 -16.922 -12.727 1 98.94 482 VAL A C 1
ATOM 3657 O O . VAL A 1 482 ? -11.555 -16.172 -13.5 1 98.94 482 VAL A O 1
ATOM 3660 N N . ASP A 1 483 ? -11.602 -17.281 -11.648 1 98.81 483 ASP A N 1
ATOM 3661 C CA . ASP A 1 483 ? -10.25 -16.984 -11.195 1 98.81 483 ASP A CA 1
ATOM 3662 C C . ASP A 1 483 ? -9.891 -17.797 -9.953 1 98.81 483 ASP A C 1
ATOM 3664 O O . ASP A 1 483 ? -10.547 -18.797 -9.656 1 98.81 483 ASP A O 1
ATOM 3668 N N . ALA A 1 484 ? -8.852 -17.438 -9.258 1 98.81 484 ALA A N 1
ATOM 3669 C CA . ALA A 1 484 ? -8.367 -18.219 -8.125 1 98.81 484 ALA A CA 1
ATOM 3670 C C . ALA A 1 484 ? -9.367 -18.203 -6.98 1 98.81 484 ALA A C 1
ATOM 3672 O O . ALA A 1 484 ? -9.32 -19.062 -6.09 1 98.81 484 ALA A O 1
ATOM 3673 N N . SER A 1 485 ? -10.266 -17.203 -6.957 1 98.88 485 SER A N 1
ATOM 3674 C CA . SER A 1 485 ? -11.219 -17.094 -5.859 1 98.88 485 SER A CA 1
ATOM 3675 C C . SER A 1 485 ? -12.211 -18.25 -5.859 1 98.88 485 SER A C 1
ATOM 3677 O O . SER A 1 485 ? -12.867 -18.516 -4.852 1 98.88 485 SER A O 1
ATOM 3679 N N . VAL A 1 486 ? -12.32 -19.047 -6.902 1 98.88 486 VAL A N 1
ATOM 3680 C CA . VAL A 1 486 ? -13.367 -20.062 -7 1 98.88 486 VAL A CA 1
ATOM 3681 C C . VAL A 1 486 ? -12.875 -21.375 -6.398 1 98.88 486 VAL A C 1
ATOM 3683 O O . VAL A 1 486 ? -13.633 -22.344 -6.289 1 98.88 486 VAL A O 1
ATOM 3686 N N . LEU A 1 487 ? -11.602 -21.438 -6.012 1 98.62 487 LEU A N 1
ATOM 3687 C CA . LEU A 1 487 ? -11.031 -22.656 -5.457 1 98.62 487 LEU A CA 1
ATOM 3688 C C . LEU A 1 487 ? -11.648 -22.984 -4.102 1 98.62 487 LEU A C 1
ATOM 3690 O O . LEU A 1 487 ? -11.555 -22.188 -3.164 1 98.62 487 LEU A O 1
ATOM 3694 N N . PRO A 1 488 ? -12.195 -24.188 -3.939 1 98.5 488 PRO A N 1
ATOM 3695 C CA . PRO A 1 488 ? -12.68 -24.547 -2.604 1 98.5 488 PRO A CA 1
ATOM 3696 C C . PRO A 1 488 ? -11.539 -24.703 -1.592 1 98.5 488 PRO A C 1
ATOM 3698 O O . PRO A 1 488 ? -11.656 -24.219 -0.46 1 98.5 488 PRO A O 1
ATOM 3701 N N . THR A 1 489 ? -10.555 -25.391 -1.957 1 98.12 489 THR A N 1
ATOM 3702 C CA . THR A 1 489 ? -9.289 -25.469 -1.239 1 98.12 489 THR A CA 1
ATOM 3703 C C . THR A 1 489 ? -8.117 -25.203 -2.176 1 98.12 489 THR A C 1
ATOM 3705 O O . THR A 1 489 ? -8.211 -25.438 -3.383 1 98.12 489 THR A O 1
ATOM 3708 N N . MET A 1 490 ? -7.098 -24.734 -1.619 1 97 490 MET A N 1
ATOM 3709 C CA . MET A 1 490 ? -5.93 -24.359 -2.418 1 97 490 MET A CA 1
ATOM 3710 C C . MET A 1 490 ? -5.262 -25.594 -3.004 1 97 490 MET A C 1
ATOM 3712 O O . MET A 1 490 ? -5.387 -26.703 -2.455 1 97 490 MET A O 1
ATOM 3716 N N . ILE A 1 491 ? -4.578 -25.281 -4.055 1 96.31 491 ILE A N 1
ATOM 3717 C CA . ILE A 1 491 ? -3.764 -26.312 -4.699 1 96.31 491 ILE A CA 1
ATOM 3718 C C . ILE A 1 491 ? -2.43 -26.438 -3.967 1 96.31 491 ILE A C 1
ATOM 3720 O O . ILE A 1 491 ? -1.918 -25.469 -3.412 1 96.31 491 ILE A O 1
ATOM 3724 N N . ARG A 1 492 ? -1.939 -27.719 -3.895 1 96.56 492 ARG A N 1
ATOM 3725 C CA . ARG A 1 492 ? -0.612 -27.953 -3.332 1 96.56 492 ARG A CA 1
ATOM 3726 C C . ARG A 1 492 ? 0.476 -27.5 -4.301 1 96.56 492 ARG A C 1
ATOM 3728 O O . ARG A 1 492 ? 1.136 -28.328 -4.93 1 96.56 492 ARG A O 1
ATOM 3735 N N . GLY A 1 493 ? 0.755 -26.219 -4.297 1 96.25 493 GLY A N 1
ATOM 3736 C CA . GLY A 1 493 ? 1.729 -25.594 -5.184 1 96.25 493 GLY A CA 1
ATOM 3737 C C . GLY A 1 493 ? 1.273 -24.25 -5.73 1 96.25 493 GLY A C 1
ATOM 3738 O O . GLY A 1 493 ? 0.345 -23.641 -5.195 1 96.25 493 GLY A O 1
ATOM 3739 N N . ASN A 1 494 ? 1.955 -23.719 -6.754 1 96.75 494 ASN A N 1
ATOM 3740 C CA . ASN A 1 494 ? 1.636 -22.438 -7.379 1 96.75 494 ASN A CA 1
ATOM 3741 C C . ASN A 1 494 ? 0.323 -22.5 -8.156 1 96.75 494 ASN A C 1
ATOM 3743 O O . ASN A 1 494 ? 0.116 -23.422 -8.961 1 96.75 494 ASN A O 1
ATOM 3747 N N . PRO A 1 495 ? -0.489 -21.531 -7.98 1 97.38 495 PRO A N 1
ATOM 3748 C CA . PRO A 1 495 ? -1.867 -21.703 -8.445 1 97.38 495 PRO A CA 1
ATOM 3749 C C . PRO A 1 495 ? -2.057 -21.266 -9.898 1 97.38 495 PRO A C 1
ATOM 3751 O O . PRO A 1 495 ? -3.143 -21.453 -10.461 1 97.38 495 PRO A O 1
ATOM 3754 N N . ASN A 1 496 ? -1.078 -20.766 -10.562 1 98.31 496 ASN A N 1
ATOM 3755 C CA . ASN A 1 496 ? -1.263 -20.156 -11.875 1 98.31 496 ASN A CA 1
ATOM 3756 C C . ASN A 1 496 ? -1.741 -21.172 -12.898 1 98.31 496 ASN A C 1
ATOM 3758 O O . ASN A 1 496 ? -2.699 -20.922 -13.633 1 98.31 496 ASN A O 1
ATOM 3762 N N . ALA A 1 497 ? -1.097 -22.344 -13.008 1 98.56 497 ALA A N 1
ATOM 3763 C CA . ALA A 1 497 ? -1.479 -23.359 -13.969 1 98.56 497 ALA A CA 1
ATOM 3764 C C . ALA A 1 497 ? -2.906 -23.844 -13.727 1 98.56 497 ALA A C 1
ATOM 3766 O O . ALA A 1 497 ? -3.707 -23.938 -14.664 1 98.56 497 ALA A O 1
ATOM 3767 N N . PRO A 1 498 ? -3.242 -24.141 -12.492 1 98.69 498 PRO A N 1
ATOM 3768 C CA . PRO A 1 498 ? -4.625 -24.547 -12.211 1 98.69 498 PRO A CA 1
ATOM 3769 C C . PRO A 1 498 ? -5.641 -23.484 -12.633 1 98.69 498 PRO A C 1
ATOM 3771 O O . PRO A 1 498 ? -6.695 -23.812 -13.18 1 98.69 498 PRO A O 1
ATOM 3774 N N . VAL A 1 499 ? -5.379 -22.219 -12.383 1 98.81 499 VAL A N 1
ATOM 3775 C CA . VAL A 1 499 ? -6.309 -21.156 -12.734 1 98.81 499 VAL A CA 1
ATOM 3776 C C . VAL A 1 499 ? -6.469 -21.078 -14.25 1 98.81 499 VAL A C 1
ATOM 3778 O O . VAL A 1 499 ? -7.57 -20.859 -14.75 1 98.81 499 VAL A O 1
ATOM 3781 N N . ILE A 1 500 ? -5.371 -21.234 -14.945 1 98.88 500 ILE A N 1
ATOM 3782 C CA . ILE A 1 500 ? -5.422 -21.266 -16.406 1 98.88 500 ILE A CA 1
ATOM 3783 C C . ILE A 1 500 ? -6.277 -22.438 -16.875 1 98.88 500 ILE A C 1
ATOM 3785 O O . ILE A 1 500 ? -7.125 -22.266 -17.766 1 98.88 500 ILE A O 1
ATOM 3789 N N . ALA A 1 501 ? -6.098 -23.609 -16.281 1 98.75 501 ALA A N 1
ATOM 3790 C CA . ALA A 1 501 ? -6.887 -24.781 -16.641 1 98.75 501 ALA A CA 1
ATOM 3791 C C . ALA A 1 501 ? -8.367 -24.562 -16.344 1 98.75 501 ALA A C 1
ATOM 3793 O O . ALA A 1 501 ? -9.234 -24.969 -17.125 1 98.75 501 ALA A O 1
ATOM 3794 N N . ILE A 1 502 ? -8.633 -23.938 -15.242 1 98.81 502 ILE A N 1
ATOM 3795 C CA . ILE A 1 502 ? -10.008 -23.609 -14.883 1 98.81 502 ILE A CA 1
ATOM 3796 C C . ILE A 1 502 ? -10.617 -22.688 -15.938 1 98.81 502 ILE A C 1
ATOM 3798 O O . ILE A 1 502 ? -11.766 -22.875 -16.344 1 98.81 502 ILE A O 1
ATOM 3802 N N . ALA A 1 503 ? -9.867 -21.734 -16.359 1 98.94 503 ALA A N 1
ATOM 3803 C CA . ALA A 1 503 ? -10.352 -20.797 -17.391 1 98.94 503 ALA A CA 1
ATOM 3804 C C . ALA A 1 503 ? -10.602 -21.516 -18.703 1 98.94 503 ALA A C 1
ATOM 3806 O O . ALA A 1 503 ? -11.562 -21.203 -19.422 1 98.94 503 ALA A O 1
ATOM 3807 N N . GLU A 1 504 ? -9.727 -22.5 -19.094 1 98.69 504 GLU A N 1
ATOM 3808 C CA . GLU A 1 504 ? -9.945 -23.328 -20.281 1 98.69 504 GLU A CA 1
ATOM 3809 C C . GLU A 1 504 ? -11.281 -24.062 -20.203 1 98.69 504 GLU A C 1
ATOM 3811 O O . GLU A 1 504 ? -12.055 -24.047 -21.156 1 98.69 504 GLU A O 1
ATOM 3816 N N . LYS A 1 505 ? -11.469 -24.672 -19.141 1 98.62 505 LYS A N 1
ATOM 3817 C CA . LYS A 1 505 ? -12.711 -25.406 -18.953 1 98.62 505 LYS A CA 1
ATOM 3818 C C . LYS A 1 505 ? -13.914 -24.469 -18.922 1 98.62 505 LYS A C 1
ATOM 3820 O O . LYS A 1 505 ? -14.953 -24.75 -19.531 1 98.62 505 LYS A O 1
ATOM 3825 N N . ALA A 1 506 ? -13.773 -23.344 -18.203 1 98.81 506 ALA A N 1
ATOM 3826 C CA . ALA A 1 506 ? -14.844 -22.359 -18.125 1 98.81 506 ALA A CA 1
ATOM 3827 C C . ALA A 1 506 ? -15.25 -21.875 -19.516 1 98.81 506 ALA A C 1
ATOM 3829 O O . ALA A 1 506 ? -16.438 -21.656 -19.766 1 98.81 506 ALA A O 1
ATOM 3830 N N . ALA A 1 507 ? -14.289 -21.641 -20.375 1 98.81 507 ALA A N 1
ATOM 3831 C CA . ALA A 1 507 ? -14.602 -21.203 -21.734 1 98.81 507 ALA A CA 1
ATOM 3832 C C . ALA A 1 507 ? -15.523 -22.203 -22.422 1 98.81 507 ALA A C 1
ATOM 3834 O O . ALA A 1 507 ? -16.469 -21.812 -23.125 1 98.81 507 ALA A O 1
ATOM 3835 N N . ASP A 1 508 ? -15.234 -23.516 -22.25 1 98.25 508 ASP A N 1
ATOM 3836 C CA . ASP A 1 508 ? -16.078 -24.547 -22.844 1 98.25 508 ASP A CA 1
ATOM 3837 C C . ASP A 1 508 ? -17.469 -24.531 -22.219 1 98.25 508 ASP A C 1
ATOM 3839 O O . ASP A 1 508 ? -18.484 -24.641 -22.922 1 98.25 508 ASP A O 1
ATOM 3843 N N . LEU A 1 509 ? -17.5 -24.422 -20.906 1 98.06 509 LEU A N 1
ATOM 3844 C CA . LEU A 1 509 ? -18.781 -24.359 -20.219 1 98.06 509 LEU A CA 1
ATOM 3845 C C . LEU A 1 509 ? -19.625 -23.188 -20.719 1 98.06 509 LEU A C 1
ATOM 3847 O O . LEU A 1 509 ? -20.812 -23.344 -21 1 98.06 509 LEU A O 1
ATOM 3851 N N . ILE A 1 510 ? -19.031 -22.031 -20.844 1 98.38 510 ILE A N 1
ATOM 3852 C CA . ILE A 1 510 ? -19.688 -20.797 -21.234 1 98.38 510 ILE A CA 1
ATOM 3853 C C . ILE A 1 510 ? -20.188 -20.906 -22.672 1 98.38 510 ILE A C 1
ATOM 3855 O O . ILE A 1 510 ? -21.312 -20.484 -22.984 1 98.38 510 ILE A O 1
ATOM 3859 N N . ALA A 1 511 ? -19.422 -21.5 -23.5 1 97.44 511 ALA A N 1
ATOM 3860 C CA . ALA A 1 511 ? -19.75 -21.609 -24.922 1 97.44 511 ALA A CA 1
ATOM 3861 C C . ALA A 1 511 ? -20.672 -22.781 -25.188 1 97.44 511 ALA A C 1
ATOM 3863 O O . ALA A 1 511 ? -21.141 -22.984 -26.312 1 97.44 511 ALA A O 1
ATOM 3864 N N . GLY A 1 512 ? -20.938 -23.625 -24.203 1 95.88 512 GLY A N 1
ATOM 3865 C CA . GLY A 1 512 ? -21.797 -24.781 -24.359 1 95.88 512 GLY A CA 1
ATOM 3866 C C . GLY A 1 512 ? -21.125 -25.922 -25.125 1 95.88 512 GLY A C 1
ATOM 3867 O O . GLY A 1 512 ? -21.797 -26.656 -25.844 1 95.88 512 GLY A O 1
ATOM 3868 N N . ARG A 1 513 ? -19.875 -25.984 -25 1 95.5 513 ARG A N 1
ATOM 3869 C CA . ARG A 1 513 ? -19.125 -27.047 -25.672 1 95.5 513 ARG A CA 1
ATOM 3870 C C . ARG A 1 513 ? -19.047 -28.297 -24.797 1 95.5 513 ARG A C 1
ATOM 3872 O O . ARG A 1 513 ? -19.141 -28.219 -23.578 1 95.5 513 ARG A O 1
ATOM 3879 N N . THR A 1 514 ? -18.891 -29.406 -25.469 1 93.19 514 THR A N 1
ATOM 3880 C CA . THR A 1 514 ? -18.641 -30.656 -24.75 1 93.19 514 THR A CA 1
ATOM 3881 C C . THR A 1 514 ? -17.297 -30.609 -24.031 1 93.19 514 THR A C 1
ATOM 3883 O O . THR A 1 514 ? -16.281 -30.234 -24.625 1 93.19 514 THR A O 1
ATOM 3886 N N . PRO A 1 515 ? -17.359 -30.938 -22.797 1 93.19 515 PRO A N 1
ATOM 3887 C CA . PRO A 1 515 ? -16.078 -30.984 -22.078 1 93.19 515 PRO A CA 1
ATOM 3888 C C . PRO A 1 515 ? -15.07 -31.922 -22.734 1 93.19 515 PRO A C 1
ATOM 3890 O O . PRO A 1 515 ? -15.461 -32.906 -23.391 1 93.19 515 PRO A O 1
ATOM 3893 N N . LEU A 1 516 ? -13.859 -31.641 -22.547 1 95.12 516 LEU A N 1
ATOM 3894 C CA . LEU A 1 516 ? -12.812 -32.5 -23.109 1 95.12 516 LEU A CA 1
ATOM 3895 C C . LEU A 1 516 ? -12.906 -33.906 -22.531 1 95.12 516 LEU A C 1
ATOM 3897 O O . LEU A 1 516 ? -13.305 -34.094 -21.391 1 95.12 516 LEU A O 1
ATOM 3901 N N . PRO A 1 517 ? -12.555 -34.875 -23.312 1 93 517 PRO A N 1
ATOM 3902 C CA . PRO A 1 517 ? -12.641 -36.25 -22.828 1 93 517 PRO A CA 1
ATOM 3903 C C . PRO A 1 517 ? -11.68 -36.531 -21.672 1 93 517 PRO A C 1
ATOM 3905 O O . PRO A 1 517 ? -10.547 -36.031 -21.672 1 93 517 PRO A O 1
ATOM 3908 N N . VAL A 1 518 ? -12.211 -37.281 -20.719 1 91.12 518 VAL A N 1
ATOM 3909 C CA . VAL A 1 518 ? -11.445 -37.625 -19.531 1 91.12 518 VAL A CA 1
ATOM 3910 C C . VAL A 1 518 ? -10.305 -38.562 -19.906 1 91.12 518 VAL A C 1
ATOM 3912 O O . VAL A 1 518 ? -10.5 -39.5 -20.688 1 91.12 518 VAL A O 1
ATOM 3915 N N . GLU A 1 519 ? -9.188 -38.281 -19.516 1 80.31 519 GLU A N 1
ATOM 3916 C CA . GLU A 1 519 ? -8.016 -39.125 -19.656 1 80.31 519 GLU A CA 1
ATOM 3917 C C . GLU A 1 519 ? -7.637 -39.781 -18.328 1 80.31 519 GLU A C 1
ATOM 3919 O O . GLU A 1 519 ? -7.273 -39.062 -17.375 1 80.31 519 GLU A O 1
ATOM 3924 N N . ALA A 1 520 ? -7.949 -41.031 -18.125 1 77.69 520 ALA A N 1
ATOM 3925 C CA . ALA A 1 520 ? -7.633 -41.688 -16.859 1 77.69 520 ALA A CA 1
ATOM 3926 C C . ALA A 1 520 ? -6.16 -42.094 -16.812 1 77.69 520 ALA A C 1
ATOM 3928 O O . ALA A 1 520 ? -5.668 -42.812 -17.703 1 77.69 520 ALA A O 1
ATOM 3929 N N . VAL A 1 521 ? -5.461 -41.344 -16.016 1 78.31 521 VAL A N 1
ATOM 3930 C CA . VAL A 1 521 ? -4.086 -41.75 -15.75 1 78.31 521 VAL A CA 1
ATOM 3931 C C . VAL A 1 521 ? -4.004 -42.438 -14.398 1 78.31 521 VAL A C 1
ATOM 3933 O O . VAL A 1 521 ? -4.762 -42.125 -13.477 1 78.31 521 VAL A O 1
ATOM 3936 N N . ALA A 1 522 ? -3.215 -43.562 -14.227 1 69.81 522 ALA A N 1
ATOM 3937 C CA . ALA A 1 522 ? -3.105 -44.375 -13.023 1 69.81 522 ALA A CA 1
ATOM 3938 C C . ALA A 1 522 ? -2.604 -43.562 -11.836 1 69.81 522 ALA A C 1
ATOM 3940 O O . ALA A 1 522 ? -1.647 -42.812 -11.961 1 69.81 522 ALA A O 1
ATOM 3941 N N . ALA A 1 523 ? -3.432 -43.531 -10.742 1 64.56 523 ALA A N 1
ATOM 3942 C CA . ALA A 1 523 ? -3.02 -42.969 -9.469 1 64.56 523 ALA A CA 1
ATOM 3943 C C . ALA A 1 523 ? -1.81 -43.688 -8.898 1 64.56 523 ALA A C 1
ATOM 3945 O O . ALA A 1 523 ? -1.763 -44.938 -8.906 1 64.56 523 ALA A O 1
ATOM 3946 N N . VAL A 1 524 ? -0.629 -43.062 -8.906 1 56.09 524 VAL A N 1
ATOM 3947 C CA . VAL A 1 524 ? 0.479 -43.75 -8.242 1 56.09 524 VAL A CA 1
ATOM 3948 C C . VAL A 1 524 ? 0.312 -43.656 -6.73 1 56.09 524 VAL A C 1
ATOM 3950 O O . VAL A 1 524 ? 0.116 -42.562 -6.184 1 56.09 524 VAL A O 1
ATOM 3953 N N . HIS A 1 525 ? -0.148 -44.781 -5.992 1 45.38 525 HIS A N 1
ATOM 3954 C CA . HIS A 1 525 ? -0.185 -44.844 -4.535 1 45.38 525 HIS A CA 1
ATOM 3955 C C . HIS A 1 525 ? 1.222 -44.938 -3.953 1 45.38 525 HIS A C 1
ATOM 3957 O O . HIS A 1 525 ? 2.119 -45.5 -4.559 1 45.38 525 HIS A O 1
ATOM 3963 N N . MET B 1 1 ? 4.699 26.578 -23.078 1 89.56 1 MET B N 1
ATOM 3964 C CA . MET B 1 1 ? 5.844 27.047 -22.297 1 89.56 1 MET B CA 1
ATOM 3965 C C . MET B 1 1 ? 5.383 27.844 -21.078 1 89.56 1 MET B C 1
ATOM 3967 O O . MET B 1 1 ? 4.438 28.625 -21.172 1 89.56 1 MET B O 1
ATOM 3971 N N . TYR B 1 2 ? 5.969 27.562 -19.953 1 98.44 2 TYR B N 1
ATOM 3972 C CA . TYR B 1 2 ? 5.586 28.219 -18.703 1 98.44 2 TYR B CA 1
ATOM 3973 C C . TYR B 1 2 ? 6.777 28.922 -18.062 1 98.44 2 TYR B C 1
ATOM 3975 O O . TYR B 1 2 ? 7.93 28.562 -18.344 1 98.44 2 TYR B O 1
ATOM 3983 N N . ASP B 1 3 ? 6.477 30.016 -17.359 1 98.75 3 ASP B N 1
ATOM 3984 C CA . ASP B 1 3 ? 7.527 30.594 -16.516 1 98.75 3 ASP B CA 1
ATOM 3985 C C . ASP B 1 3 ? 7.883 29.672 -15.359 1 98.75 3 ASP B C 1
ATOM 3987 O O . ASP B 1 3 ? 9.062 29.406 -15.102 1 98.75 3 ASP B O 1
ATOM 3991 N N . TYR B 1 4 ? 6.859 29.188 -14.703 1 98.88 4 TYR B N 1
ATOM 3992 C CA . TYR B 1 4 ? 7.031 28.312 -13.562 1 98.88 4 TYR B CA 1
ATOM 3993 C C . TYR B 1 4 ? 6.234 27.016 -13.742 1 98.88 4 TYR B C 1
ATOM 3995 O O . TYR B 1 4 ? 5.082 27.062 -14.188 1 98.88 4 TYR B O 1
ATOM 4003 N N . ILE B 1 5 ? 6.824 25.875 -13.453 1 98.94 5 ILE B N 1
ATOM 4004 C CA . ILE B 1 5 ? 6.141 24.594 -13.305 1 98.94 5 ILE B CA 1
ATOM 4005 C C . ILE B 1 5 ? 6.211 24.141 -11.844 1 98.94 5 ILE B C 1
ATOM 4007 O O . ILE B 1 5 ? 7.297 24.047 -11.266 1 98.94 5 ILE B O 1
ATOM 4011 N N . ILE B 1 6 ? 5.059 23.969 -11.25 1 98.94 6 ILE B N 1
ATOM 4012 C CA . ILE B 1 6 ? 4.949 23.469 -9.883 1 98.94 6 ILE B CA 1
ATOM 4013 C C . ILE B 1 6 ? 4.523 22.016 -9.891 1 98.94 6 ILE B C 1
ATOM 4015 O O . ILE B 1 6 ? 3.479 21.656 -10.445 1 98.94 6 ILE B O 1
ATOM 4019 N N . VAL B 1 7 ? 5.34 21.125 -9.281 1 98.94 7 VAL B N 1
ATOM 4020 C CA . VAL B 1 7 ? 5.051 19.703 -9.242 1 98.94 7 VAL B CA 1
ATOM 4021 C C . VAL B 1 7 ? 4.477 19.312 -7.883 1 98.94 7 VAL B C 1
ATOM 4023 O O . VAL B 1 7 ? 5.215 19.219 -6.898 1 98.94 7 VAL B O 1
ATOM 4026 N N . GLY B 1 8 ? 3.211 18.984 -7.828 1 98.88 8 GLY B N 1
ATOM 4027 C CA . GLY B 1 8 ? 2.488 18.672 -6.605 1 98.88 8 GLY B CA 1
ATOM 4028 C C . GLY B 1 8 ? 1.521 19.766 -6.191 1 98.88 8 GLY B C 1
ATOM 4029 O O . GLY B 1 8 ? 1.929 20.906 -5.949 1 98.88 8 GLY B O 1
ATOM 4030 N N . ALA B 1 9 ? 0.276 19.391 -6.109 1 98.88 9 ALA B N 1
ATOM 4031 C CA . ALA B 1 9 ? -0.765 20.359 -5.75 1 98.88 9 ALA B CA 1
ATOM 4032 C C . ALA B 1 9 ? -1.221 20.156 -4.309 1 98.88 9 ALA B C 1
ATOM 4034 O O . ALA B 1 9 ? -2.42 20.078 -4.035 1 98.88 9 ALA B O 1
ATOM 4035 N N . GLY B 1 10 ? -0.237 20.016 -3.414 1 98.75 10 GLY B N 1
ATOM 4036 C CA . GLY B 1 10 ? -0.53 19.891 -1.994 1 98.75 10 GLY B CA 1
ATOM 4037 C C . GLY B 1 10 ? -0.654 21.219 -1.292 1 98.75 10 GLY B C 1
ATOM 4038 O O . GLY B 1 10 ? -1.065 22.219 -1.9 1 98.75 10 GLY B O 1
ATOM 4039 N N . SER B 1 11 ? -0.329 21.234 0.013 1 98.81 11 SER B N 1
ATOM 4040 C CA . SER B 1 11 ? -0.453 22.406 0.864 1 98.81 11 SER B CA 1
ATOM 4041 C C . SER B 1 11 ? 0.362 23.578 0.314 1 98.81 11 SER B C 1
ATOM 4043 O O . SER B 1 11 ? -0.094 24.719 0.332 1 98.81 11 SER B O 1
ATOM 4045 N N . ALA B 1 12 ? 1.51 23.266 -0.18 1 98.94 12 ALA B N 1
ATOM 4046 C CA . ALA B 1 12 ? 2.381 24.328 -0.689 1 98.94 12 ALA B CA 1
ATOM 4047 C C . ALA B 1 12 ? 2.061 24.641 -2.146 1 98.94 12 ALA B C 1
ATOM 4049 O O . ALA B 1 12 ? 2.006 25.812 -2.535 1 98.94 12 ALA B O 1
ATOM 4050 N N . GLY B 1 13 ? 1.852 23.625 -2.982 1 98.94 13 GLY B N 1
ATOM 4051 C CA . GLY B 1 13 ? 1.68 23.797 -4.414 1 98.94 13 GLY B CA 1
ATOM 4052 C C . GLY B 1 13 ? 0.488 24.672 -4.77 1 98.94 13 GLY B C 1
ATOM 4053 O O . GLY B 1 13 ? 0.575 25.516 -5.66 1 98.94 13 GLY B O 1
ATOM 4054 N N . CYS B 1 14 ? -0.59 24.469 -4.121 1 98.94 14 CYS B N 1
ATOM 4055 C CA . CYS B 1 14 ? -1.784 25.266 -4.383 1 98.94 14 CYS B CA 1
ATOM 4056 C C . CYS B 1 14 ? -1.547 26.734 -4.051 1 98.94 14 CYS B C 1
ATOM 4058 O O . CYS B 1 14 ? -1.995 27.625 -4.777 1 98.94 14 CYS B O 1
ATOM 4060 N N . VAL B 1 15 ? -0.838 26.984 -2.934 1 98.94 15 VAL B N 1
ATOM 4061 C CA . VAL B 1 15 ? -0.531 28.344 -2.508 1 98.94 15 VAL B CA 1
ATOM 4062 C C . VAL B 1 15 ? 0.38 29.016 -3.533 1 98.94 15 VAL B C 1
ATOM 4064 O O . VAL B 1 15 ? 0.124 30.141 -3.957 1 98.94 15 VAL B O 1
ATOM 4067 N N . LEU B 1 16 ? 1.396 28.312 -3.949 1 98.94 16 LEU B N 1
ATOM 4068 C CA . LEU B 1 16 ? 2.35 28.844 -4.918 1 98.94 16 LEU B CA 1
ATOM 4069 C C . LEU B 1 16 ? 1.658 29.172 -6.234 1 98.94 16 LEU B C 1
ATOM 4071 O O . LEU B 1 16 ? 1.888 30.25 -6.809 1 98.94 16 LEU B O 1
ATOM 4075 N N . ALA B 1 17 ? 0.852 28.203 -6.707 1 98.94 17 ALA B N 1
ATOM 4076 C CA . ALA B 1 17 ? 0.142 28.422 -7.965 1 98.94 17 ALA B CA 1
ATOM 4077 C C . ALA B 1 17 ? -0.733 29.672 -7.898 1 98.94 17 ALA B C 1
ATOM 4079 O O . ALA B 1 17 ? -0.747 30.469 -8.828 1 98.94 17 ALA B O 1
ATOM 4080 N N . ALA B 1 18 ? -1.434 29.828 -6.812 1 98.88 18 ALA B N 1
ATOM 4081 C CA . ALA B 1 18 ? -2.32 30.969 -6.629 1 98.88 18 ALA B CA 1
ATOM 4082 C C . ALA B 1 18 ? -1.529 32.281 -6.566 1 98.88 18 ALA B C 1
ATOM 4084 O O . ALA B 1 18 ? -1.86 33.25 -7.254 1 98.88 18 ALA B O 1
ATOM 4085 N N . ARG B 1 19 ? -0.506 32.344 -5.777 1 98.75 19 ARG B N 1
ATOM 4086 C CA . ARG B 1 19 ? 0.241 33.562 -5.527 1 98.75 19 ARG B CA 1
ATOM 4087 C C . ARG B 1 19 ? 1.044 33.969 -6.758 1 98.75 19 ARG B C 1
ATOM 4089 O O . ARG B 1 19 ? 1.051 35.156 -7.137 1 98.75 19 ARG B O 1
ATOM 4096 N N . LEU B 1 20 ? 1.721 33 -7.375 1 98.69 20 LEU B N 1
ATOM 4097 C CA . LEU B 1 20 ? 2.58 33.344 -8.508 1 98.69 20 LEU B CA 1
ATOM 4098 C C . LEU B 1 20 ? 1.753 33.75 -9.711 1 98.69 20 LEU B C 1
ATOM 4100 O O . LEU B 1 20 ? 2.188 34.594 -10.508 1 98.69 20 LEU B O 1
ATOM 4104 N N . SER B 1 21 ? 0.556 33.25 -9.883 1 98.69 21 SER B N 1
ATOM 4105 C CA . SER B 1 21 ? -0.279 33.562 -11.031 1 98.69 21 SER B CA 1
ATOM 4106 C C . SER B 1 21 ? -1.002 34.875 -10.844 1 98.69 21 SER B C 1
ATOM 4108 O O . SER B 1 21 ? -1.724 35.344 -11.734 1 98.69 21 SER B O 1
ATOM 4110 N N . GLU B 1 22 ? -0.854 35.531 -9.648 1 98.12 22 GLU B N 1
ATOM 4111 C CA . GLU B 1 22 ? -1.399 36.875 -9.445 1 98.12 22 GLU B CA 1
ATOM 4112 C C . GLU B 1 22 ? -0.819 37.844 -10.445 1 98.12 22 GLU B C 1
ATOM 4114 O O . GLU B 1 22 ? -1.474 38.844 -10.812 1 98.12 22 GLU B O 1
ATOM 4119 N N . ASP B 1 23 ? 0.393 37.656 -10.797 1 97.94 23 ASP B N 1
ATOM 4120 C CA . ASP B 1 23 ? 1.007 38.469 -11.852 1 97.94 23 ASP B CA 1
ATOM 4121 C C . ASP B 1 23 ? 0.594 37.938 -13.234 1 97.94 23 ASP B C 1
ATOM 4123 O O . ASP B 1 23 ? 1.039 36.875 -13.672 1 97.94 23 ASP B O 1
ATOM 4127 N N . PRO B 1 24 ? -0.176 38.656 -13.93 1 97.31 24 PRO B N 1
ATOM 4128 C CA . PRO B 1 24 ? -0.688 38.188 -15.219 1 97.31 24 PRO B CA 1
ATOM 4129 C C . PRO B 1 24 ? 0.414 38 -16.266 1 97.31 24 PRO B C 1
ATOM 4131 O O . PRO B 1 24 ? 0.192 37.375 -17.281 1 97.31 24 PRO B O 1
ATOM 4134 N N . GLY B 1 25 ? 1.57 38.531 -16.047 1 97.31 25 GLY B N 1
ATOM 4135 C CA . GLY B 1 25 ? 2.686 38.406 -16.969 1 97.31 25 GLY B CA 1
ATOM 4136 C C . GLY B 1 25 ? 3.463 37.125 -16.781 1 97.31 25 GLY B C 1
ATOM 4137 O O . GLY B 1 25 ? 4.398 36.844 -17.547 1 97.31 25 GLY B O 1
ATOM 4138 N N . VAL B 1 26 ? 3.061 36.406 -15.812 1 97.81 26 VAL B N 1
ATOM 4139 C CA . VAL B 1 26 ? 3.752 35.156 -15.484 1 97.81 26 VAL B CA 1
ATOM 4140 C C . VAL B 1 26 ? 2.846 33.969 -15.781 1 97.81 26 VAL B C 1
ATOM 4142 O O . VAL B 1 26 ? 1.69 33.938 -15.352 1 97.81 26 VAL B O 1
ATOM 4145 N N . ARG B 1 27 ? 3.273 32.969 -16.609 1 98.5 27 ARG B N 1
ATOM 4146 C CA . ARG B 1 27 ? 2.514 31.734 -16.891 1 98.5 27 ARG B CA 1
ATOM 4147 C C . ARG B 1 27 ? 2.918 30.609 -15.953 1 98.5 27 ARG B C 1
ATOM 4149 O O . ARG B 1 27 ? 4.094 30.234 -15.891 1 98.5 27 ARG B O 1
ATOM 4156 N N . VAL B 1 28 ? 1.936 30.047 -15.234 1 98.88 28 VAL B N 1
ATOM 4157 C CA . VAL B 1 28 ? 2.188 29.047 -14.219 1 98.88 28 VAL B CA 1
ATOM 4158 C C . VAL B 1 28 ? 1.475 27.734 -14.586 1 98.88 28 VAL B C 1
ATOM 4160 O O . VAL B 1 28 ? 0.325 27.766 -15.031 1 98.88 28 VAL B O 1
ATOM 4163 N N . CYS B 1 29 ? 2.174 26.578 -14.508 1 98.88 29 CYS B N 1
ATOM 4164 C CA . CYS B 1 29 ? 1.568 25.266 -14.648 1 98.88 29 CYS B CA 1
ATOM 4165 C C . CYS B 1 29 ? 1.687 24.469 -13.352 1 98.88 29 CYS B C 1
ATOM 4167 O O . CYS B 1 29 ? 2.789 24.281 -12.836 1 98.88 29 CYS B O 1
ATOM 4169 N N . LEU B 1 30 ? 0.564 24.125 -12.781 1 98.88 30 LEU B N 1
ATOM 4170 C CA . LEU B 1 30 ? 0.499 23.25 -11.617 1 98.88 30 LEU B CA 1
ATOM 4171 C C . LEU B 1 30 ? 0.152 21.828 -12.031 1 98.88 30 LEU B C 1
ATOM 4173 O O . LEU B 1 30 ? -0.865 21.594 -12.688 1 98.88 30 LEU B O 1
ATOM 4177 N N . VAL B 1 31 ? 0.987 20.844 -11.641 1 98.88 31 VAL B N 1
ATOM 4178 C CA . VAL B 1 31 ? 0.803 19.453 -12.047 1 98.88 31 VAL B CA 1
ATOM 4179 C C . VAL B 1 31 ? 0.506 18.594 -10.82 1 98.88 31 VAL B C 1
ATOM 4181 O O . VAL B 1 31 ? 1.206 18.672 -9.805 1 98.88 31 VAL B O 1
ATOM 4184 N N . GLU B 1 32 ? -0.522 17.812 -10.875 1 98.81 32 GLU B N 1
ATOM 4185 C CA . GLU B 1 32 ? -0.935 16.906 -9.805 1 98.81 32 GLU B CA 1
ATOM 4186 C C . GLU B 1 32 ? -1.136 15.484 -10.328 1 98.81 32 GLU B C 1
ATOM 4188 O O . GLU B 1 32 ? -1.719 15.289 -11.398 1 98.81 32 GLU B O 1
ATOM 4193 N N . ALA B 1 33 ? -0.585 14.484 -9.57 1 98.5 33 ALA B N 1
ATOM 4194 C CA . ALA B 1 33 ? -0.651 13.078 -9.969 1 98.5 33 ALA B CA 1
ATOM 4195 C C . ALA B 1 33 ? -2.074 12.539 -9.844 1 98.5 33 ALA B C 1
ATOM 4197 O O . ALA B 1 33 ? -2.479 11.656 -10.602 1 98.5 33 ALA B O 1
ATOM 4198 N N . GLY B 1 34 ? -2.826 13.016 -8.875 1 98.25 34 GLY B N 1
ATOM 4199 C CA . GLY B 1 34 ? -4.168 12.523 -8.602 1 98.25 34 GLY B CA 1
ATOM 4200 C C . GLY B 1 34 ? -5.25 13.32 -9.305 1 98.25 34 GLY B C 1
ATOM 4201 O O . GLY B 1 34 ? -4.957 14.164 -10.156 1 98.25 34 GLY B O 1
ATOM 4202 N N . PRO B 1 35 ? -6.539 13.055 -8.984 1 98.31 35 PRO B N 1
ATOM 4203 C CA . PRO B 1 35 ? -7.684 13.742 -9.586 1 98.31 35 PRO B CA 1
ATOM 4204 C C . PRO B 1 35 ? -7.973 15.086 -8.93 1 98.31 35 PRO B C 1
ATOM 4206 O O . PRO B 1 35 ? -7.27 15.492 -8.008 1 98.31 35 PRO B O 1
ATOM 4209 N N . ALA B 1 36 ? -8.961 15.773 -9.492 1 98.31 36 ALA B N 1
ATOM 4210 C CA . ALA B 1 36 ? -9.516 16.969 -8.836 1 98.31 36 ALA B CA 1
ATOM 4211 C C . ALA B 1 36 ? -10.227 16.594 -7.539 1 98.31 36 ALA B C 1
ATOM 4213 O O . ALA B 1 36 ? -10.578 15.438 -7.324 1 98.31 36 ALA B O 1
ATOM 4214 N N . ASP B 1 37 ? -10.328 17.531 -6.676 1 98.44 37 ASP B N 1
ATOM 4215 C CA . ASP B 1 37 ? -10.906 17.312 -5.355 1 98.44 37 ASP B CA 1
ATOM 4216 C C . ASP B 1 37 ? -12.43 17.406 -5.402 1 98.44 37 ASP B C 1
ATOM 4218 O O . ASP B 1 37 ? -13.039 18.109 -4.602 1 98.44 37 ASP B O 1
ATOM 4222 N N . THR B 1 38 ? -13.062 16.562 -6.188 1 97.12 38 THR B N 1
ATOM 4223 C CA . THR B 1 38 ? -14.508 16.672 -6.402 1 97.12 38 THR B CA 1
ATOM 4224 C C . THR B 1 38 ? -15.25 15.664 -5.527 1 97.12 38 THR B C 1
ATOM 4226 O O . THR B 1 38 ? -16.484 15.727 -5.414 1 97.12 38 THR B O 1
ATOM 4229 N N . ALA B 1 39 ? -14.555 14.758 -4.895 1 96.56 39 ALA B N 1
ATOM 4230 C CA . ALA B 1 39 ? -15.219 13.789 -4.031 1 96.56 39 ALA B CA 1
ATOM 4231 C C . ALA B 1 39 ? -15.859 14.469 -2.828 1 96.56 39 ALA B C 1
ATOM 4233 O O . ALA B 1 39 ? -15.211 15.258 -2.129 1 96.56 39 ALA B O 1
ATOM 4234 N N . ASP B 1 40 ? -17.062 14.141 -2.486 1 96.38 40 ASP B N 1
ATOM 4235 C CA . ASP B 1 40 ? -17.797 14.797 -1.411 1 96.38 40 ASP B CA 1
ATOM 4236 C C . ASP B 1 40 ? -17.109 14.586 -0.064 1 96.38 40 ASP B C 1
ATOM 4238 O O . ASP B 1 40 ? -17.094 15.492 0.773 1 96.38 40 ASP B O 1
ATOM 4242 N N . ASN B 1 41 ? -16.562 13.445 0.114 1 96.94 41 ASN B N 1
ATOM 4243 C CA . ASN B 1 41 ? -15.977 13.094 1.402 1 96.94 41 ASN B CA 1
ATOM 4244 C C . ASN B 1 41 ? -14.766 13.969 1.723 1 96.94 41 ASN B C 1
ATOM 4246 O O . ASN B 1 41 ? -14.352 14.062 2.879 1 96.94 41 ASN B O 1
ATOM 4250 N N . ILE B 1 42 ? -14.172 14.609 0.716 1 98.44 42 ILE B N 1
ATOM 4251 C CA . ILE B 1 42 ? -13.078 15.555 0.953 1 98.44 42 ILE B CA 1
ATOM 4252 C C . ILE B 1 42 ? -13.602 16.75 1.729 1 98.44 42 ILE B C 1
ATOM 4254 O O . ILE B 1 42 ? -12.898 17.297 2.584 1 98.44 42 ILE B O 1
ATOM 4258 N N . HIS B 1 43 ? -14.859 17.125 1.481 1 98.19 43 HIS B N 1
ATOM 4259 C CA . HIS B 1 43 ? -15.383 18.406 1.941 1 98.19 43 HIS B CA 1
ATOM 4260 C C . HIS B 1 43 ? -16.203 18.25 3.221 1 98.19 43 HIS B C 1
ATOM 4262 O O . HIS B 1 43 ? -16.5 19.234 3.896 1 98.19 43 HIS B O 1
ATOM 4268 N N . VAL B 1 44 ? -16.562 17.031 3.607 1 97.88 44 VAL B N 1
ATOM 4269 C CA . VAL B 1 44 ? -17.281 16.719 4.84 1 97.88 44 VAL B CA 1
ATOM 4270 C C . VAL B 1 44 ? -16.297 16.297 5.918 1 97.88 44 VAL B C 1
ATOM 4272 O O . VAL B 1 44 ? -15.781 15.164 5.891 1 97.88 44 VAL B O 1
ATOM 4275 N N . PRO B 1 45 ? -16.094 17.062 6.938 1 97.5 45 PRO B N 1
ATOM 4276 C CA . PRO B 1 45 ? -14.992 16.875 7.883 1 97.5 45 PRO B CA 1
ATOM 4277 C C . PRO B 1 45 ? -15.023 15.484 8.539 1 97.5 45 PRO B C 1
ATOM 4279 O O . PRO B 1 45 ? -13.992 14.805 8.586 1 97.5 45 PRO B O 1
ATOM 4282 N N . VAL B 1 46 ? -16.156 15.008 8.906 1 95.88 46 VAL B N 1
ATOM 4283 C CA . VAL B 1 46 ? -16.234 13.766 9.672 1 95.88 46 VAL B CA 1
ATOM 4284 C C . VAL B 1 46 ? -15.867 12.578 8.781 1 95.88 46 VAL B C 1
ATOM 4286 O O . VAL B 1 46 ? -15.539 11.5 9.281 1 95.88 46 VAL B O 1
ATOM 4289 N N . ALA B 1 47 ? -15.82 12.812 7.445 1 94.25 47 ALA B N 1
ATOM 4290 C CA . ALA B 1 47 ? -15.664 11.719 6.488 1 94.25 47 ALA B CA 1
ATOM 4291 C C . ALA B 1 47 ? -14.195 11.523 6.121 1 94.25 47 ALA B C 1
ATOM 4293 O O . ALA B 1 47 ? -13.867 10.727 5.23 1 94.25 47 ALA B O 1
ATOM 4294 N N . PHE B 1 48 ? -13.266 12.18 6.805 1 92.5 48 PHE B N 1
ATOM 4295 C CA . PHE B 1 48 ? -11.867 12.156 6.387 1 92.5 48 PHE B CA 1
ATOM 4296 C C . PHE B 1 48 ? -11.32 10.734 6.402 1 92.5 48 PHE B C 1
ATOM 4298 O O . PHE B 1 48 ? -10.516 10.367 5.543 1 92.5 48 PHE B O 1
ATOM 4305 N N . GLY B 1 49 ? -11.758 9.883 7.383 1 91.94 49 GLY B N 1
ATOM 4306 C CA . GLY B 1 49 ? -11.289 8.508 7.445 1 91.94 49 GLY B CA 1
ATOM 4307 C C . GLY B 1 49 ? -11.695 7.684 6.238 1 91.94 49 GLY B C 1
ATOM 4308 O O . GLY B 1 49 ? -11.094 6.645 5.957 1 91.94 49 GLY B O 1
ATOM 4309 N N . GLN B 1 50 ? -12.703 8.141 5.488 1 93.94 50 GLN B N 1
ATOM 4310 C CA . GLN B 1 50 ? -13.234 7.434 4.332 1 93.94 50 GLN B CA 1
ATOM 4311 C C . GLN B 1 50 ? -12.406 7.727 3.08 1 93.94 50 GLN B C 1
ATOM 4313 O O . GLN B 1 50 ? -12.758 7.293 1.982 1 93.94 50 GLN B O 1
ATOM 4318 N N . LEU B 1 51 ? -11.32 8.43 3.264 1 97.06 51 LEU B N 1
ATOM 4319 C CA . LEU B 1 51 ? -10.453 8.781 2.145 1 97.06 51 LEU B CA 1
ATOM 4320 C C . LEU B 1 51 ? -9.234 7.863 2.098 1 97.06 51 LEU B C 1
ATOM 4322 O O . LEU B 1 51 ? -8.531 7.812 1.089 1 97.06 51 LEU B O 1
ATOM 4326 N N . PHE B 1 52 ? -8.984 7.102 3.193 1 96.06 52 PHE B N 1
ATOM 4327 C CA . PHE B 1 52 ? -7.809 6.246 3.289 1 96.06 52 PHE B CA 1
ATOM 4328 C C . PHE B 1 52 ? -7.898 5.09 2.303 1 96.06 52 PHE B C 1
ATOM 4330 O O . PHE B 1 52 ? -8.977 4.527 2.096 1 96.06 52 PHE B O 1
ATOM 4337 N N . ARG B 1 53 ? -6.773 4.836 1.627 1 97.25 53 ARG B N 1
ATOM 4338 C CA . ARG B 1 53 ? -6.547 3.699 0.74 1 97.25 53 ARG B CA 1
ATOM 4339 C C . ARG B 1 53 ? -7.48 3.752 -0.466 1 97.25 53 ARG B C 1
ATOM 4341 O O . ARG B 1 53 ? -7.699 2.738 -1.132 1 97.25 53 ARG B O 1
ATOM 4348 N N . THR B 1 54 ? -8.203 4.898 -0.741 1 97.62 54 THR B N 1
ATOM 4349 C CA . THR B 1 54 ? -8.898 5.152 -1.999 1 97.62 54 THR B CA 1
ATOM 4350 C C . THR B 1 54 ? -7.926 5.684 -3.051 1 97.62 54 THR B C 1
ATOM 4352 O O . THR B 1 54 ? -6.727 5.793 -2.799 1 97.62 54 THR B O 1
ATOM 4355 N N . GLU B 1 55 ? -8.453 6.078 -4.199 1 97.06 55 GLU B N 1
ATOM 4356 C CA . GLU B 1 55 ? -7.637 6.648 -5.266 1 97.06 55 GLU B CA 1
ATOM 4357 C C . GLU B 1 55 ? -7.074 8.008 -4.863 1 97.06 55 GLU B C 1
ATOM 4359 O O . GLU B 1 55 ? -6.152 8.516 -5.5 1 97.06 55 GLU B O 1
ATOM 4364 N N . LEU B 1 56 ? -7.562 8.602 -3.719 1 98.38 56 LEU B N 1
ATOM 4365 C CA . LEU B 1 56 ? -7.176 9.93 -3.256 1 98.38 56 LEU B CA 1
ATOM 4366 C C . LEU B 1 56 ? -6.004 9.844 -2.283 1 98.38 56 LEU B C 1
ATOM 4368 O O . LEU B 1 56 ? -5.578 10.859 -1.73 1 98.38 56 LEU B O 1
ATOM 4372 N N . ASP B 1 57 ? -5.488 8.625 -2.117 1 98.25 57 ASP B N 1
ATOM 4373 C CA . ASP B 1 57 ? -4.422 8.312 -1.171 1 98.25 57 ASP B CA 1
ATOM 4374 C C . ASP B 1 57 ? -3.248 7.633 -1.871 1 98.25 57 ASP B C 1
ATOM 4376 O O . ASP B 1 57 ? -3.439 6.68 -2.629 1 98.25 57 ASP B O 1
ATOM 4380 N N . TRP B 1 58 ? -2.01 8.164 -1.645 1 98.44 58 TRP B N 1
ATOM 4381 C CA . TRP B 1 58 ? -0.827 7.504 -2.184 1 98.44 58 TRP B CA 1
ATOM 4382 C C . TRP B 1 58 ? -0.652 6.117 -1.572 1 98.44 58 TRP B C 1
ATOM 4384 O O . TRP B 1 58 ? 0.011 5.254 -2.154 1 98.44 58 TRP B O 1
ATOM 4394 N N . ASP B 1 59 ? -1.263 5.902 -0.351 1 97.62 59 ASP B N 1
ATOM 4395 C CA . ASP B 1 59 ? -1.285 4.586 0.285 1 97.62 59 ASP B CA 1
ATOM 4396 C C . ASP B 1 59 ? 0.131 4.074 0.534 1 97.62 59 ASP B C 1
ATOM 4398 O O . ASP B 1 59 ? 0.479 2.969 0.113 1 97.62 59 ASP B O 1
ATOM 4402 N N . TYR B 1 60 ? 0.988 4.863 1.263 1 98.06 60 TYR B N 1
ATOM 4403 C CA . TYR B 1 60 ? 2.354 4.461 1.574 1 98.06 60 TYR B CA 1
ATOM 4404 C C . TYR B 1 60 ? 2.402 3.645 2.861 1 98.06 60 TYR B C 1
ATOM 4406 O O . TYR B 1 60 ? 1.514 3.758 3.709 1 98.06 60 TYR B O 1
ATOM 4414 N N . ASP B 1 61 ? 3.393 2.863 2.996 1 96.62 61 ASP B N 1
ATOM 4415 C CA . ASP B 1 61 ? 3.834 2.17 4.203 1 96.62 61 ASP B CA 1
ATOM 4416 C C . ASP B 1 61 ? 5.348 2.275 4.371 1 96.62 61 ASP B C 1
ATOM 4418 O O . ASP B 1 61 ? 6.082 2.389 3.389 1 96.62 61 ASP B O 1
ATOM 4422 N N . THR B 1 62 ? 5.758 2.205 5.586 1 96.88 62 THR B N 1
ATOM 4423 C CA . THR B 1 62 ? 7.191 2.049 5.797 1 96.88 62 THR B CA 1
ATOM 4424 C C . THR B 1 62 ? 7.656 0.662 5.367 1 96.88 62 THR B C 1
ATOM 4426 O O . THR B 1 62 ? 6.848 -0.26 5.246 1 96.88 62 THR B O 1
ATOM 4429 N N . HIS B 1 63 ? 8.914 0.604 5 1 96.12 63 HIS B N 1
ATOM 4430 C CA . HIS B 1 63 ? 9.578 -0.688 5.156 1 96.12 63 HIS B CA 1
ATOM 4431 C C . HIS B 1 63 ? 9.656 -1.092 6.625 1 96.12 63 HIS B C 1
ATOM 4433 O O . HIS B 1 63 ? 9.219 -0.343 7.504 1 96.12 63 HIS B O 1
ATOM 4439 N N . GLU B 1 64 ? 10.125 -2.34 6.938 1 94.06 64 GLU B N 1
ATOM 4440 C CA . GLU B 1 64 ? 10.156 -2.82 8.312 1 94.06 64 GLU B CA 1
ATOM 4441 C C . GLU B 1 64 ? 10.891 -1.841 9.227 1 94.06 64 GLU B C 1
ATOM 4443 O O . GLU B 1 64 ? 11.992 -1.396 8.906 1 94.06 64 GLU B O 1
ATOM 4448 N N . GLU B 1 65 ? 10.219 -1.429 10.25 1 96.19 65 GLU B N 1
ATOM 4449 C CA . GLU B 1 65 ? 10.797 -0.527 11.242 1 96.19 65 GLU B CA 1
ATOM 4450 C C . GLU B 1 65 ? 11.609 -1.297 12.281 1 96.19 65 GLU B C 1
ATOM 4452 O O . GLU B 1 65 ? 11.055 -2.109 13.023 1 96.19 65 GLU B O 1
ATOM 4457 N N . PRO B 1 66 ? 12.852 -1.023 12.391 1 93.81 66 PRO B N 1
ATOM 4458 C CA . PRO B 1 66 ? 13.727 -1.864 13.203 1 93.81 66 PRO B CA 1
ATOM 4459 C C . PRO B 1 66 ? 13.328 -1.872 14.68 1 93.81 66 PRO B C 1
ATOM 4461 O O . PRO B 1 66 ? 13.5 -2.887 15.359 1 93.81 66 PRO B O 1
ATOM 4464 N N . ALA B 1 67 ? 12.781 -0.789 15.172 1 96.44 67 ALA B N 1
ATOM 4465 C CA . ALA B 1 67 ? 12.508 -0.693 16.594 1 96.44 67 ALA B CA 1
ATOM 4466 C C . ALA B 1 67 ? 11.031 -0.918 16.906 1 96.44 67 ALA B C 1
ATOM 4468 O O . ALA B 1 67 ? 10.578 -0.682 18.016 1 96.44 67 ALA B O 1
ATOM 4469 N N . LEU B 1 68 ? 10.266 -1.375 15.953 1 96 68 LEU B N 1
ATOM 4470 C CA . LEU B 1 68 ? 8.852 -1.66 16.141 1 96 68 LEU B CA 1
ATOM 4471 C C . LEU B 1 68 ? 8.547 -3.127 15.859 1 96 68 LEU B C 1
ATOM 4473 O O . LEU B 1 68 ? 7.488 -3.453 15.32 1 96 68 LEU B O 1
ATOM 4477 N N . ASP B 1 69 ? 9.508 -4.027 16.156 1 91.81 69 ASP B N 1
ATOM 4478 C CA . ASP B 1 69 ? 9.352 -5.469 15.984 1 91.81 69 ASP B CA 1
ATOM 4479 C C . ASP B 1 69 ? 8.984 -5.809 14.539 1 91.81 69 ASP B C 1
ATOM 4481 O O . ASP B 1 69 ? 8.094 -6.629 14.305 1 91.81 69 ASP B O 1
ATOM 4485 N N . ARG B 1 70 ? 9.484 -5.129 13.562 1 91.56 70 ARG B N 1
ATOM 4486 C CA . ARG B 1 70 ? 9.414 -5.359 12.125 1 91.56 70 ARG B CA 1
ATOM 4487 C C . ARG B 1 70 ? 8.023 -5.031 11.586 1 91.56 70 ARG B C 1
ATOM 4489 O O . ARG B 1 70 ? 7.684 -5.402 10.461 1 91.56 70 ARG B O 1
ATOM 4496 N N . ARG B 1 71 ? 7.258 -4.359 12.375 1 94.75 71 ARG B N 1
ATOM 4497 C CA . ARG B 1 71 ? 5.996 -3.846 11.852 1 94.75 71 ARG B CA 1
ATOM 4498 C C . ARG B 1 71 ? 6.238 -2.824 10.742 1 94.75 71 ARG B C 1
ATOM 4500 O O . ARG B 1 71 ? 7.262 -2.135 10.742 1 94.75 71 ARG B O 1
ATOM 4507 N N . ARG B 1 72 ? 5.395 -2.816 9.789 1 95.06 72 ARG B N 1
ATOM 4508 C CA . ARG B 1 72 ? 5.293 -1.713 8.836 1 95.06 72 ARG B CA 1
ATOM 4509 C C . ARG B 1 72 ? 4.203 -0.732 9.25 1 95.06 72 ARG B C 1
ATOM 4511 O O . ARG B 1 72 ? 3.139 -1.142 9.727 1 95.06 72 ARG B O 1
ATOM 4518 N N . VAL B 1 73 ? 4.48 0.536 9.133 1 96.56 73 VAL B N 1
ATOM 4519 C CA . VAL B 1 73 ? 3.572 1.587 9.586 1 96.56 73 VAL B CA 1
ATOM 4520 C C . VAL B 1 73 ? 2.898 2.236 8.375 1 96.56 73 VAL B C 1
ATOM 4522 O O . VAL B 1 73 ? 3.564 2.58 7.398 1 96.56 73 VAL B O 1
ATOM 4525 N N . TYR B 1 74 ? 1.536 2.342 8.406 1 97.19 74 TYR B N 1
ATOM 4526 C CA . TYR B 1 74 ? 0.741 2.969 7.359 1 97.19 74 TYR B CA 1
ATOM 4527 C C . TYR B 1 74 ? 0.984 4.473 7.312 1 97.19 74 TYR B C 1
ATOM 4529 O O . TYR B 1 74 ? 0.989 5.141 8.352 1 97.19 74 TYR B O 1
ATOM 4537 N N . LEU B 1 75 ? 1.234 5.016 6.055 1 97.94 75 LEU B N 1
ATOM 4538 C CA . LEU B 1 75 ? 1.577 6.422 5.855 1 97.94 75 LEU B CA 1
ATOM 4539 C C . LEU B 1 75 ? 0.681 7.055 4.797 1 97.94 75 LEU B C 1
ATOM 4541 O O . LEU B 1 75 ? 1.124 7.312 3.676 1 97.94 75 LEU B O 1
ATOM 4545 N N . PRO B 1 76 ? -0.557 7.406 5.117 1 97.5 76 PRO B N 1
ATOM 4546 C CA . PRO B 1 76 ? -1.427 8.047 4.125 1 97.5 76 PRO B CA 1
ATOM 4547 C C . PRO B 1 76 ? -0.931 9.43 3.707 1 97.5 76 PRO B C 1
ATOM 4549 O O . PRO B 1 76 ? -0.416 10.18 4.539 1 97.5 76 PRO B O 1
ATOM 4552 N N . ARG B 1 77 ? -0.966 9.727 2.422 1 98.44 77 ARG B N 1
ATOM 4553 C CA . ARG B 1 77 ? -0.697 11.031 1.829 1 98.44 77 ARG B CA 1
ATOM 4554 C C . ARG B 1 77 ? -1.722 11.367 0.75 1 98.44 77 ARG B C 1
ATOM 4556 O O . ARG B 1 77 ? -2.096 10.5 -0.046 1 98.44 77 ARG B O 1
ATOM 4563 N N . GLY B 1 78 ? -2.154 12.562 0.744 1 98.69 78 GLY B N 1
ATOM 4564 C CA . GLY B 1 78 ? -3.131 12.961 -0.259 1 98.69 78 GLY B CA 1
ATOM 4565 C C . GLY B 1 78 ? -2.586 12.914 -1.674 1 98.69 78 GLY B C 1
ATOM 4566 O O . GLY B 1 78 ? -1.502 13.438 -1.944 1 98.69 78 GLY B O 1
ATOM 4567 N N . ARG B 1 79 ? -3.262 12.242 -2.551 1 98.69 79 ARG B N 1
ATOM 4568 C CA . ARG B 1 79 ? -3.051 12.211 -3.994 1 98.69 79 ARG B CA 1
ATOM 4569 C C . ARG B 1 79 ? -4.227 12.844 -4.734 1 98.69 79 ARG B C 1
ATOM 4571 O O . ARG B 1 79 ? -5.031 12.133 -5.348 1 98.69 79 ARG B O 1
ATOM 4578 N N . VAL B 1 80 ? -4.344 14.117 -4.621 1 98.81 80 VAL B N 1
ATOM 4579 C CA . VAL B 1 80 ? -5.5 14.898 -5.066 1 98.81 80 VAL B CA 1
ATOM 4580 C C . VAL B 1 80 ? -5.172 16.391 -5.004 1 98.81 80 VAL B C 1
ATOM 4582 O O . VAL B 1 80 ? -4.246 16.797 -4.301 1 98.81 80 VAL B O 1
ATOM 4585 N N . LEU B 1 81 ? -5.914 17.234 -5.742 1 98.88 81 LEU B N 1
ATOM 4586 C CA . LEU B 1 81 ? -5.754 18.672 -5.547 1 98.88 81 LEU B CA 1
ATOM 4587 C C . LEU B 1 81 ? -5.949 19.047 -4.082 1 98.88 81 LEU B C 1
ATOM 4589 O O . LEU B 1 81 ? -6.926 18.625 -3.455 1 98.88 81 LEU B O 1
ATOM 4593 N N . GLY B 1 82 ? -5.004 19.75 -3.551 1 98.88 82 GLY B N 1
ATOM 4594 C CA . GLY B 1 82 ? -4.961 20.078 -2.133 1 98.88 82 GLY B CA 1
ATOM 4595 C C . GLY B 1 82 ? -4.039 19.156 -1.345 1 98.88 82 GLY B C 1
ATOM 4596 O O . GLY B 1 82 ? -3.658 19.484 -0.216 1 98.88 82 GLY B O 1
ATOM 4597 N N . GLY B 1 83 ? -3.678 18.016 -2.006 1 98.69 83 GLY B N 1
ATOM 4598 C CA . GLY B 1 83 ? -2.82 17.062 -1.323 1 98.69 83 GLY B CA 1
ATOM 4599 C C . GLY B 1 83 ? -3.352 16.641 0.037 1 98.69 83 GLY B C 1
ATOM 4600 O O . GLY B 1 83 ? -4.535 16.328 0.176 1 98.69 83 GLY B O 1
ATOM 4601 N N . THR B 1 84 ? -2.471 16.656 0.996 1 98.56 84 THR B N 1
ATOM 4602 C CA . THR B 1 84 ? -2.848 16.172 2.32 1 98.56 84 THR B CA 1
ATOM 4603 C C . THR B 1 84 ? -3.742 17.188 3.029 1 98.56 84 THR B C 1
ATOM 4605 O O . THR B 1 84 ? -4.496 16.828 3.938 1 98.56 84 THR B O 1
ATOM 4608 N N . SER B 1 85 ? -3.795 18.453 2.598 1 98.75 85 SER B N 1
ATOM 4609 C CA . SER B 1 85 ? -4.754 19.406 3.156 1 98.75 85 SER B CA 1
ATOM 4610 C C . SER B 1 85 ? -6.184 19.016 2.795 1 98.75 85 SER B C 1
ATOM 4612 O O . SER B 1 85 ? -7.137 19.484 3.42 1 98.75 85 SER B O 1
ATOM 4614 N N . SER B 1 86 ? -6.348 18.172 1.805 1 98.81 86 SER B N 1
ATOM 4615 C CA . SER B 1 86 ? -7.664 17.703 1.379 1 98.81 86 SER B CA 1
ATOM 4616 C C . SER B 1 86 ? -8.039 16.391 2.076 1 98.81 86 SER B C 1
ATOM 4618 O O . SER B 1 86 ? -9.148 15.891 1.9 1 98.81 86 SER B O 1
ATOM 4620 N N . THR B 1 87 ? -7.121 15.875 2.869 1 98.19 87 THR B N 1
ATOM 4621 C CA . THR B 1 87 ? -7.414 14.57 3.453 1 98.19 87 THR B CA 1
ATOM 4622 C C . THR B 1 87 ? -7.043 14.539 4.934 1 98.19 87 THR B C 1
ATOM 4624 O O . THR B 1 87 ? -7.176 13.508 5.594 1 98.19 87 THR B O 1
ATOM 4627 N N . ASN B 1 88 ? -6.566 15.625 5.508 1 97.81 88 ASN B N 1
ATOM 4628 C CA . ASN B 1 88 ? -6.121 15.664 6.895 1 97.81 88 ASN B CA 1
ATOM 4629 C C . ASN B 1 88 ? -7.281 15.93 7.848 1 97.81 88 ASN B C 1
ATOM 4631 O O . ASN B 1 88 ? -8.445 15.859 7.449 1 97.81 88 ASN B O 1
ATOM 4635 N N . THR B 1 89 ? -6.977 16.188 9.164 1 97.44 89 THR B N 1
ATOM 4636 C CA . THR B 1 89 ? -8.008 16.359 10.188 1 97.44 89 THR B CA 1
ATOM 4637 C C . THR B 1 89 ? -8.227 17.844 10.477 1 97.44 89 THR B C 1
ATOM 4639 O O . THR B 1 89 ? -8.844 18.203 11.477 1 97.44 89 THR B O 1
ATOM 4642 N N . MET B 1 90 ? -7.652 18.766 9.719 1 98.44 90 MET B N 1
ATOM 4643 C CA . MET B 1 90 ? -7.98 20.188 9.594 1 98.44 90 MET B CA 1
ATOM 4644 C C . MET B 1 90 ? -7.523 20.953 10.828 1 98.44 90 MET B C 1
ATOM 4646 O O . MET B 1 90 ? -7.875 22.125 11.008 1 98.44 90 MET B O 1
ATOM 4650 N N . ILE B 1 91 ? -6.68 20.328 11.719 1 98.56 91 ILE B N 1
ATOM 4651 C CA . ILE B 1 91 ? -6.195 21.031 12.898 1 98.56 91 ILE B CA 1
ATOM 4652 C C . ILE B 1 91 ? -5.242 22.156 12.477 1 98.56 91 ILE B C 1
ATOM 4654 O O . ILE B 1 91 ? -4.344 21.938 11.656 1 98.56 91 ILE B O 1
ATOM 4658 N N . TYR B 1 92 ? -5.504 23.328 12.977 1 98.56 92 TYR B N 1
ATOM 4659 C CA . TYR B 1 92 ? -4.633 24.469 12.711 1 98.56 92 TYR B CA 1
ATOM 4660 C C . TYR B 1 92 ? -3.67 24.703 13.867 1 98.56 92 TYR B C 1
ATOM 4662 O O . TYR B 1 92 ? -4.082 25.125 14.953 1 98.56 92 TYR B O 1
ATOM 4670 N N . ILE B 1 93 ? -2.395 24.438 13.672 1 98.25 93 ILE B N 1
ATOM 4671 C CA . ILE B 1 93 ? -1.318 24.656 14.633 1 98.25 93 ILE B CA 1
ATOM 4672 C C . ILE B 1 93 ? -0.131 25.312 13.938 1 98.25 93 ILE B C 1
ATOM 4674 O O . ILE B 1 93 ? 0.284 24.875 12.859 1 98.25 93 ILE B O 1
ATOM 4678 N N . ARG B 1 94 ? 0.452 26.328 14.492 1 96.81 94 ARG B N 1
ATOM 4679 C CA . ARG B 1 94 ? 1.6 27.016 13.914 1 96.81 94 ARG B CA 1
ATOM 4680 C C . ARG B 1 94 ? 2.908 26.453 14.461 1 96.81 94 ARG B C 1
ATOM 4682 O O . ARG B 1 94 ? 3.926 26.438 13.766 1 96.81 94 ARG B O 1
ATOM 4689 N N . GLY B 1 95 ? 2.887 25.969 15.688 1 95.75 95 GLY B N 1
ATOM 4690 C CA . GLY B 1 95 ? 4.109 25.562 16.359 1 95.75 95 GLY B CA 1
ATOM 4691 C C . GLY B 1 95 ? 4.633 26.609 17.328 1 95.75 95 GLY B C 1
ATOM 4692 O O . GLY B 1 95 ? 3.998 27.656 17.516 1 95.75 95 GLY B O 1
ATOM 4693 N N . ALA B 1 96 ? 5.773 26.328 17.953 1 96 96 ALA B N 1
ATOM 4694 C CA . ALA B 1 96 ? 6.398 27.203 18.938 1 96 96 ALA B CA 1
ATOM 4695 C C . ALA B 1 96 ? 7.434 28.125 18.297 1 96 96 ALA B C 1
ATOM 4697 O O . ALA B 1 96 ? 7.957 27.812 17.219 1 96 96 ALA B O 1
ATOM 4698 N N . ARG B 1 97 ? 7.672 29.25 18.938 1 95.31 97 ARG B N 1
ATOM 4699 C CA . ARG B 1 97 ? 8.695 30.188 18.484 1 95.31 97 ARG B CA 1
ATOM 4700 C C . ARG B 1 97 ? 10.016 29.469 18.219 1 95.31 97 ARG B C 1
ATOM 4702 O O . ARG B 1 97 ? 10.633 29.656 17.172 1 95.31 97 ARG B O 1
ATOM 4709 N N . ASN B 1 98 ? 10.383 28.594 19.078 1 95.5 98 ASN B N 1
ATOM 4710 C CA . ASN B 1 98 ? 11.688 27.938 19.031 1 95.5 98 ASN B CA 1
ATOM 4711 C C . ASN B 1 98 ? 11.758 26.953 17.875 1 95.5 98 ASN B C 1
ATOM 4713 O O . ASN B 1 98 ? 12.852 26.516 17.484 1 95.5 98 ASN B O 1
ATOM 4717 N N . ASP B 1 99 ? 10.648 26.547 17.375 1 97.19 99 ASP B N 1
ATOM 4718 C CA . ASP B 1 99 ? 10.672 25.703 16.188 1 97.19 99 ASP B CA 1
ATOM 4719 C C . ASP B 1 99 ? 11.359 26.422 15.016 1 97.19 99 ASP B C 1
ATOM 4721 O O . ASP B 1 99 ? 12.242 25.859 14.367 1 97.19 99 ASP B O 1
ATOM 4725 N N . PHE B 1 100 ? 11.031 27.656 14.797 1 97.56 100 PHE B N 1
ATOM 4726 C CA . PHE B 1 100 ? 11.516 28.438 13.672 1 97.56 100 PHE B CA 1
ATOM 4727 C C . PHE B 1 100 ? 12.875 29.047 13.984 1 97.56 100 PHE B C 1
ATOM 4729 O O . PHE B 1 100 ? 13.797 28.969 13.164 1 97.56 100 PHE B O 1
ATOM 4736 N N . ASP B 1 101 ? 12.977 29.609 15.195 1 97 101 ASP B N 1
ATOM 4737 C CA . ASP B 1 101 ? 14.266 30.156 15.602 1 97 101 ASP B CA 1
ATOM 4738 C C . ASP B 1 101 ? 15.344 29.078 15.625 1 97 101 ASP B C 1
ATOM 4740 O O . ASP B 1 101 ? 16.516 29.359 15.336 1 97 101 ASP B O 1
ATOM 4744 N N . GLY B 1 102 ? 14.922 27.891 15.914 1 97.19 102 GLY B N 1
ATOM 4745 C CA . GLY B 1 102 ? 15.844 26.766 16 1 97.19 102 GLY B CA 1
ATOM 4746 C C . GLY B 1 102 ? 16.375 26.328 14.648 1 97.19 102 GLY B C 1
ATOM 4747 O O . GLY B 1 102 ? 17.391 25.641 14.57 1 97.19 102 GLY B O 1
ATOM 4748 N N . TRP B 1 103 ? 15.656 26.672 13.578 1 97.88 103 TRP B N 1
ATOM 4749 C CA . TRP B 1 103 ? 16.141 26.328 12.25 1 97.88 103 TRP B CA 1
ATOM 4750 C C . TRP B 1 103 ? 17.453 27.047 11.938 1 97.88 103 TRP B C 1
ATOM 4752 O O . TRP B 1 103 ? 18.234 26.578 11.109 1 97.88 103 TRP B O 1
ATOM 4762 N N . GLN B 1 104 ? 17.672 28.188 12.547 1 97 104 GLN B N 1
ATOM 4763 C CA . GLN B 1 104 ? 18.859 29.016 12.352 1 97 104 GLN B CA 1
ATOM 4764 C C . GLN B 1 104 ? 19.109 29.281 10.875 1 97 104 GLN B C 1
ATOM 4766 O O . GLN B 1 104 ? 20.234 29.125 10.391 1 97 104 GLN B O 1
ATOM 4771 N N . GLN B 1 105 ? 18.031 29.5 10.148 1 97.19 105 GLN B N 1
ATOM 4772 C CA . GLN B 1 105 ? 18.078 29.891 8.742 1 97.19 105 GLN B CA 1
ATOM 4773 C C . GLN B 1 105 ? 17.719 31.359 8.562 1 97.19 105 GLN B C 1
ATOM 4775 O O . GLN B 1 105 ? 16.703 31.812 9.102 1 97.19 105 GLN B O 1
ATOM 4780 N N . PRO B 1 106 ? 18.562 32.094 7.867 1 96.38 106 PRO B N 1
ATOM 4781 C CA . PRO B 1 106 ? 18.234 33.5 7.668 1 96.38 106 PRO B CA 1
ATOM 4782 C C . PRO B 1 106 ? 16.859 33.719 7.043 1 96.38 106 PRO B C 1
ATOM 4784 O O . PRO B 1 106 ? 16.531 33.094 6.035 1 96.38 106 PRO B O 1
ATOM 4787 N N . GLY B 1 107 ? 16.094 34.562 7.723 1 95.88 107 GLY B N 1
ATOM 4788 C CA . GLY B 1 107 ? 14.797 34.938 7.156 1 95.88 107 GLY B CA 1
ATOM 4789 C C . GLY B 1 107 ? 13.672 34 7.57 1 95.88 107 GLY B C 1
ATOM 4790 O O . GLY B 1 107 ? 12.531 34.156 7.129 1 95.88 107 GLY B O 1
ATOM 4791 N N . TRP B 1 108 ? 14 33.062 8.469 1 97.94 108 TRP B N 1
ATOM 4792 C CA . TRP B 1 108 ? 12.984 32.031 8.766 1 97.94 108 TRP B CA 1
ATOM 4793 C C . TRP B 1 108 ? 12.719 31.969 10.266 1 97.94 108 TRP B C 1
ATOM 4795 O O . TRP B 1 108 ? 12.211 30.953 10.758 1 97.94 108 TRP B O 1
ATOM 4805 N N . SER B 1 109 ? 13.086 33 11.047 1 97 109 SER B N 1
ATOM 4806 C CA . SER B 1 109 ? 12.742 33.062 12.461 1 97 109 SER B CA 1
ATOM 4807 C C . SER B 1 109 ? 11.234 33.156 12.664 1 97 109 SER B C 1
ATOM 4809 O O . SER B 1 109 ? 10.492 33.406 11.711 1 97 109 SER B O 1
ATOM 4811 N N . PHE B 1 110 ? 10.836 32.969 13.898 1 97 110 PHE B N 1
ATOM 4812 C CA . PHE B 1 110 ? 9.414 33.031 14.211 1 97 110 PHE B CA 1
ATOM 4813 C C . PHE B 1 110 ? 8.852 34.406 13.836 1 97 110 PHE B C 1
ATOM 4815 O O . PHE B 1 110 ? 7.789 34.5 13.219 1 97 110 PHE B O 1
ATOM 4822 N N . ASP B 1 111 ? 9.555 35.438 14.164 1 96.81 111 ASP B N 1
ATOM 4823 C CA . ASP B 1 111 ? 9.086 36.812 13.906 1 96.81 111 ASP B CA 1
ATOM 4824 C C . ASP B 1 111 ? 8.961 37.062 12.406 1 96.81 111 ASP B C 1
ATOM 4826 O O . ASP B 1 111 ? 8.086 37.812 11.977 1 96.81 111 ASP B O 1
ATOM 4830 N N . GLU B 1 112 ? 9.82 36.469 11.656 1 97.12 112 GLU B N 1
ATOM 4831 C CA . GLU B 1 112 ? 9.812 36.656 10.211 1 97.12 112 GLU B CA 1
ATOM 4832 C C . GLU B 1 112 ? 8.727 35.781 9.555 1 97.12 112 GLU B C 1
ATOM 4834 O O . GLU B 1 112 ? 8.234 36.125 8.477 1 97.12 112 GLU B O 1
ATOM 4839 N N . MET B 1 113 ? 8.32 34.719 10.203 1 97.69 113 MET B N 1
ATOM 4840 C CA . MET B 1 113 ? 7.336 33.781 9.64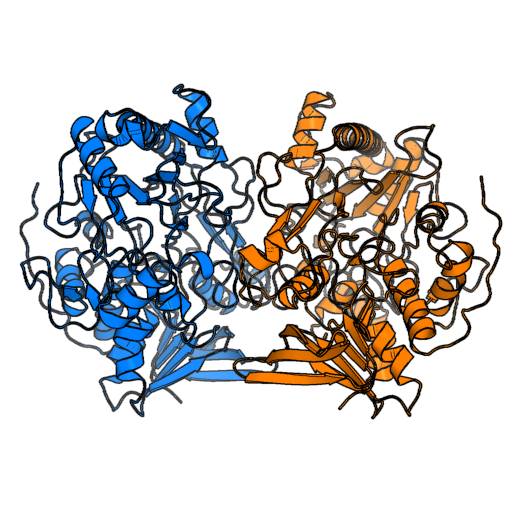8 1 97.69 113 MET B CA 1
ATOM 4841 C C . MET B 1 113 ? 5.918 34.188 10.047 1 97.69 113 MET B C 1
ATOM 4843 O O . MET B 1 113 ? 4.969 33.969 9.297 1 97.69 113 MET B O 1
ATOM 4847 N N . LEU B 1 114 ? 5.719 34.844 11.195 1 97.88 114 LEU B N 1
ATOM 4848 C CA . LEU B 1 114 ? 4.406 35.156 11.742 1 97.88 114 LEU B CA 1
ATOM 4849 C C . LEU B 1 114 ? 3.58 35.938 10.742 1 97.88 114 LEU B C 1
ATOM 4851 O O . LEU B 1 114 ? 2.398 35.656 10.539 1 97.88 114 LEU B O 1
ATOM 4855 N N . PRO B 1 115 ? 4.203 36.969 10.047 1 98 115 PRO B N 1
ATOM 4856 C CA . PRO B 1 115 ? 3.398 37.719 9.078 1 98 115 PRO B CA 1
ATOM 4857 C C . PRO B 1 115 ? 2.844 36.844 7.961 1 98 115 PRO B C 1
ATOM 4859 O O . PRO B 1 115 ? 1.761 37.125 7.438 1 98 115 PRO B O 1
ATOM 4862 N N . TYR B 1 116 ? 3.555 35.812 7.574 1 98.44 116 TYR B N 1
ATOM 4863 C CA . TYR B 1 116 ? 3.105 34.938 6.512 1 98.44 116 TYR B CA 1
ATOM 4864 C C . TYR B 1 116 ? 1.994 34 7 1 98.44 116 TYR B C 1
ATOM 4866 O O . TYR B 1 116 ? 1.096 33.656 6.234 1 98.44 116 TYR B O 1
ATOM 4874 N N . PHE B 1 117 ? 2.074 33.625 8.281 1 98.25 117 PHE B N 1
ATOM 4875 C CA . PHE B 1 117 ? 0.932 32.938 8.875 1 98.25 117 PHE B CA 1
ATOM 4876 C C . PHE B 1 117 ? -0.317 33.812 8.812 1 98.25 117 PHE B C 1
ATOM 4878 O O . PHE B 1 117 ? -1.378 33.344 8.375 1 98.25 117 PHE B O 1
ATOM 4885 N N . LYS B 1 118 ? -0.138 35 9.195 1 98.19 118 LYS B N 1
ATOM 4886 C CA . LYS B 1 118 ? -1.261 35.906 9.297 1 98.19 118 LYS B CA 1
ATOM 4887 C C . LYS B 1 118 ? -1.81 36.281 7.918 1 98.19 118 LYS B C 1
ATOM 4889 O O . LYS B 1 118 ? -3.018 36.469 7.754 1 98.19 118 LYS B O 1
ATOM 4894 N N . ARG B 1 119 ? -1.003 36.375 6.938 1 98 119 ARG B N 1
ATOM 4895 C CA . ARG B 1 119 ? -1.427 36.656 5.574 1 98 119 ARG B CA 1
ATOM 4896 C C . ARG B 1 119 ? -2.391 35.594 5.055 1 98 119 ARG B C 1
ATOM 4898 O O . ARG B 1 119 ? -3.326 35.906 4.316 1 98 119 ARG B O 1
ATOM 4905 N N . SER B 1 120 ? -2.133 34.344 5.371 1 98.12 120 SER B N 1
ATOM 4906 C CA . SER B 1 120 ? -2.932 33.219 4.863 1 98.12 120 SER B CA 1
ATOM 4907 C C . SER B 1 120 ? -4.223 33.062 5.66 1 98.12 120 SER B C 1
ATOM 4909 O O . SER B 1 120 ? -5.207 32.531 5.148 1 98.12 120 SER B O 1
ATOM 4911 N N . GLU B 1 121 ? -4.266 33.594 6.805 1 98.62 121 GLU B N 1
ATOM 4912 C CA . GLU B 1 121 ? -5.277 33.219 7.789 1 98.62 121 GLU B CA 1
ATOM 4913 C C . GLU B 1 121 ? -6.5 34.125 7.688 1 98.62 121 GLU B C 1
ATOM 4915 O O . GLU B 1 121 ? -6.367 35.344 7.496 1 98.62 121 GLU B O 1
ATOM 4920 N N . ASP B 1 122 ? -7.629 33.562 7.695 1 98.75 122 ASP B N 1
ATOM 4921 C CA . ASP B 1 122 ? -8.898 34.219 8.008 1 98.75 122 ASP B CA 1
ATOM 4922 C C . ASP B 1 122 ? -9.516 33.625 9.281 1 98.75 122 ASP B C 1
ATOM 4924 O O . ASP B 1 122 ? -10.438 32.812 9.211 1 98.75 122 ASP B O 1
ATOM 4928 N N . ASN B 1 123 ? -9.023 34.125 10.43 1 98.56 123 ASN B N 1
ATOM 4929 C CA . ASN B 1 123 ? -9.438 33.594 11.719 1 98.56 123 ASN B CA 1
ATOM 4930 C C . ASN B 1 123 ? -10.789 34.156 12.156 1 98.56 123 ASN B C 1
ATOM 4932 O O . ASN B 1 123 ? -10.961 35.344 12.25 1 98.56 123 ASN B O 1
ATOM 4936 N N . GLU B 1 124 ? -11.625 33.281 12.445 1 97.5 124 GLU B N 1
ATOM 4937 C CA . GLU B 1 124 ? -12.977 33.688 12.781 1 97.5 124 GLU B CA 1
ATOM 4938 C C . GLU B 1 124 ? -13 34.438 14.109 1 97.5 124 GLU B C 1
ATOM 4940 O O . GLU B 1 124 ? -13.945 35.188 14.383 1 97.5 124 GLU B O 1
ATOM 4945 N N . ARG B 1 125 ? -11.969 34.344 14.953 1 97.38 125 ARG B N 1
ATOM 4946 C CA . ARG B 1 125 ? -11.891 35.031 16.234 1 97.38 125 ARG B CA 1
ATOM 4947 C C . ARG B 1 125 ? -11.445 36.5 16.031 1 97.38 125 ARG B C 1
ATOM 4949 O O . ARG B 1 125 ? -11.43 37.281 16.984 1 97.38 125 ARG B O 1
ATOM 4956 N N . GLY B 1 126 ? -11.047 36.844 14.875 1 97.56 126 GLY B N 1
ATOM 4957 C CA . GLY B 1 126 ? -10.625 38.188 14.57 1 97.56 126 GLY B CA 1
ATOM 4958 C C . GLY B 1 126 ? -9.117 38.375 14.594 1 97.56 126 GLY B C 1
ATOM 4959 O O . GLY B 1 126 ? -8.383 37.406 14.891 1 97.56 126 GLY B O 1
ATOM 4960 N N . ALA B 1 127 ? -8.695 39.5 14.242 1 97.06 127 ALA B N 1
ATOM 4961 C CA . ALA B 1 127 ? -7.266 39.812 14.164 1 97.06 127 ALA B CA 1
ATOM 4962 C C . ALA B 1 127 ? -6.68 40.031 15.555 1 97.06 127 ALA B C 1
ATOM 4964 O O . ALA B 1 127 ? -7.367 40.531 16.453 1 97.06 127 ALA B O 1
ATOM 4965 N N . SER B 1 128 ? -5.473 39.688 15.766 1 96.12 128 SER B N 1
ATOM 4966 C CA . SER B 1 128 ? -4.672 39.938 16.953 1 96.12 128 SER B CA 1
ATOM 4967 C C . SER B 1 128 ? -3.184 39.969 16.625 1 96.12 128 SER B C 1
ATOM 4969 O O . SER B 1 128 ? -2.803 40 15.453 1 96.12 128 SER B O 1
ATOM 4971 N N . ALA B 1 129 ? -2.387 40 17.703 1 95.31 129 ALA B N 1
ATOM 4972 C CA . ALA B 1 129 ? -0.94 39.938 17.5 1 95.31 129 ALA B CA 1
ATOM 4973 C C . ALA B 1 129 ? -0.541 38.594 16.859 1 95.31 129 ALA B C 1
ATOM 4975 O O . ALA B 1 129 ? 0.455 38.531 16.141 1 95.31 129 ALA B O 1
ATOM 4976 N N . TYR B 1 130 ? -1.378 37.656 17.031 1 96.38 130 TYR B N 1
ATOM 4977 C CA . TYR B 1 130 ? -0.998 36.312 16.594 1 96.38 130 TYR B CA 1
ATOM 4978 C C . TYR B 1 130 ? -1.887 35.844 15.445 1 96.38 130 TYR B C 1
ATOM 4980 O O . TYR B 1 130 ? -1.569 34.875 14.766 1 96.38 130 TYR B O 1
ATOM 4988 N N . HIS B 1 131 ? -2.955 36.5 15.195 1 97.62 131 HIS B N 1
ATOM 4989 C CA . HIS B 1 131 ? -3.91 36 14.219 1 97.62 131 HIS B CA 1
ATOM 4990 C C . HIS B 1 131 ? -4.227 37.031 13.148 1 97.62 131 HIS B C 1
ATOM 4992 O O . HIS B 1 131 ? -4.234 38.219 13.43 1 97.62 131 HIS B O 1
ATOM 4998 N N . GLY B 1 132 ? -4.434 36.531 11.945 1 97.69 132 GLY B N 1
ATOM 4999 C CA . GLY B 1 132 ? -4.832 37.375 10.828 1 97.69 132 GLY B CA 1
ATOM 5000 C C . GLY B 1 132 ? -6.266 37.156 10.398 1 97.69 132 GLY B C 1
ATOM 5001 O O . GLY B 1 132 ? -6.887 36.156 10.773 1 97.69 132 GLY B O 1
ATOM 5002 N N . THR B 1 133 ? -6.82 38.125 9.703 1 98.25 133 THR B N 1
ATOM 5003 C CA . THR B 1 133 ? -8.117 38 9.039 1 98.25 133 THR B CA 1
ATOM 5004 C C . THR B 1 133 ? -8.008 38.438 7.578 1 98.25 133 THR B C 1
ATOM 5006 O O . THR B 1 133 ? -7.074 39.156 7.203 1 98.25 133 THR B O 1
ATOM 5009 N N . GLY B 1 134 ? -8.93 37.875 6.797 1 98.06 134 GLY B N 1
ATOM 5010 C CA . GLY B 1 134 ? -8.992 38.312 5.418 1 98.06 134 GLY B CA 1
ATOM 5011 C C . GLY B 1 134 ? -8.195 37.438 4.469 1 98.06 134 GLY B C 1
ATOM 5012 O O . GLY B 1 134 ? -8.336 37.562 3.248 1 98.06 134 GLY B O 1
ATOM 5013 N N . GLY B 1 135 ? -7.336 36.594 4.934 1 98.5 135 GLY B N 1
ATOM 5014 C CA . GLY B 1 135 ? -6.602 35.688 4.086 1 98.5 135 GLY B CA 1
ATOM 5015 C C . GLY B 1 135 ? -7.477 34.594 3.482 1 98.5 135 GLY B C 1
ATOM 5016 O O . GLY B 1 135 ? -8.656 34.5 3.814 1 98.5 135 GLY B O 1
ATOM 5017 N N . PRO B 1 136 ? -6.91 33.844 2.607 1 98.62 136 PRO B N 1
ATOM 5018 C CA . PRO B 1 136 ? -7.688 32.812 1.895 1 98.62 136 PRO B CA 1
ATOM 5019 C C . PRO B 1 136 ? -8.086 31.641 2.787 1 98.62 136 PRO B C 1
ATOM 5021 O O . PRO B 1 136 ? -9.117 31.016 2.553 1 98.62 136 PRO B O 1
ATOM 5024 N N . LEU B 1 137 ? -7.32 31.328 3.77 1 98.81 137 LEU B N 1
ATOM 5025 C CA . LEU B 1 137 ? -7.52 30.125 4.559 1 98.81 137 LEU B CA 1
ATOM 5026 C C . LEU B 1 137 ? -8.414 30.391 5.762 1 98.81 137 LEU B C 1
ATOM 5028 O O . LEU B 1 137 ? -8 31.094 6.699 1 98.81 137 LEU B O 1
ATOM 5032 N N . ALA B 1 138 ? -9.57 29.844 5.746 1 98.75 138 ALA B N 1
ATOM 5033 C CA . ALA B 1 138 ? -10.484 29.984 6.879 1 98.75 138 ALA B CA 1
ATOM 5034 C C . ALA B 1 138 ? -10 29.172 8.078 1 98.75 138 ALA B C 1
ATOM 5036 O O . ALA B 1 138 ? -9.617 28.016 7.93 1 98.75 138 ALA B O 1
ATOM 5037 N N . VAL B 1 139 ? -9.93 29.781 9.195 1 98.69 139 VAL B N 1
ATOM 5038 C CA . VAL B 1 139 ? -9.648 29.141 10.477 1 98.69 139 VAL B CA 1
ATOM 5039 C C . VAL B 1 139 ? -10.797 29.406 11.445 1 98.69 139 VAL B C 1
ATOM 5041 O O . VAL B 1 139 ? -11.148 30.562 11.695 1 98.69 139 VAL B O 1
ATOM 5044 N N . SER B 1 140 ? -11.383 28.344 11.961 1 98.06 140 SER B N 1
ATOM 5045 C CA . SER B 1 140 ? -12.594 28.516 12.75 1 98.06 140 SER B CA 1
ATOM 5046 C C . SER B 1 140 ? -12.555 27.672 14.016 1 98.06 140 SER B C 1
ATOM 5048 O O . SER B 1 140 ? -11.766 26.734 14.117 1 98.06 140 SER B O 1
ATOM 5050 N N . ASP B 1 141 ? -13.32 28.078 14.977 1 97 141 ASP B N 1
ATOM 5051 C CA . ASP B 1 141 ? -13.617 27.188 16.094 1 97 141 ASP B CA 1
ATOM 5052 C C . ASP B 1 141 ? -14.477 26.016 15.641 1 97 141 ASP B C 1
ATOM 5054 O O . ASP B 1 141 ? -15.164 26.094 14.617 1 97 141 ASP B O 1
ATOM 5058 N N . PRO B 1 142 ? -14.359 24.906 16.406 1 95.31 142 PRO B N 1
ATOM 5059 C CA . PRO B 1 142 ? -15.242 23.797 16.047 1 95.31 142 PRO B CA 1
ATOM 5060 C C . PRO B 1 142 ? -16.719 24.156 16.156 1 95.31 142 PRO B C 1
ATOM 5062 O O . PRO B 1 142 ? -17.125 24.891 17.062 1 95.31 142 PRO B O 1
ATOM 5065 N N . ARG B 1 143 ? -17.453 23.641 15.234 1 94.75 143 ARG B N 1
ATOM 5066 C CA . ARG B 1 143 ? -18.875 23.953 15.203 1 94.75 143 ARG B CA 1
ATOM 5067 C C . ARG B 1 143 ? -19.672 22.891 15.945 1 94.75 143 ARG B C 1
ATOM 5069 O O . ARG B 1 143 ? -20.906 22.953 16 1 94.75 143 ARG B O 1
ATOM 5076 N N . THR B 1 144 ? -18.969 21.969 16.391 1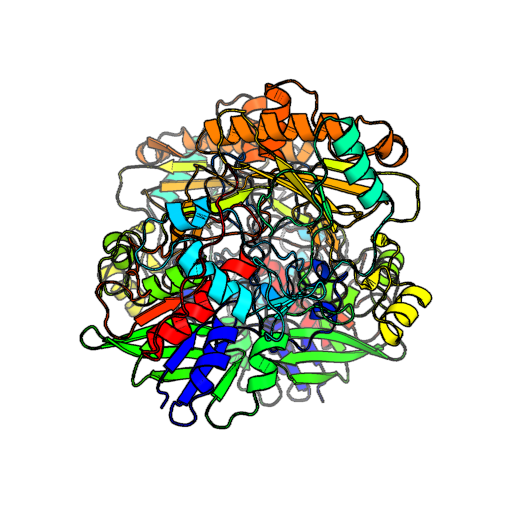 92.06 144 THR B N 1
ATOM 5077 C CA . THR B 1 144 ? -19.531 20.953 17.281 1 92.06 144 THR B CA 1
ATOM 5078 C C . THR B 1 144 ? -18.469 20.5 18.297 1 92.06 144 THR B C 1
ATOM 5080 O O . THR B 1 144 ? -17.281 20.438 17.969 1 92.06 144 THR B O 1
ATOM 5083 N N . ARG B 1 145 ? -18.891 20.344 19.531 1 94.38 145 ARG B N 1
ATOM 5084 C CA . ARG B 1 145 ? -18.062 19.797 20.609 1 94.38 145 ARG B CA 1
ATOM 5085 C C . ARG B 1 145 ? -18.719 18.562 21.234 1 94.38 145 ARG B C 1
ATOM 5087 O O . ARG B 1 145 ? -19.734 18.688 21.922 1 94.38 145 ARG B O 1
ATOM 5094 N N . ASN B 1 146 ? -18.125 17.438 20.969 1 96.31 146 ASN B N 1
ATOM 5095 C CA . ASN B 1 146 ? -18.641 16.219 21.578 1 96.31 146 ASN B CA 1
ATOM 5096 C C . ASN B 1 146 ? -18.438 16.219 23.094 1 96.31 146 ASN B C 1
ATOM 5098 O O . ASN B 1 146 ? -17.391 16.656 23.578 1 96.31 146 ASN B O 1
ATOM 5102 N N . PRO B 1 147 ? -19.406 15.742 23.859 1 96.69 147 PRO B N 1
ATOM 5103 C CA . PRO B 1 147 ? -19.266 15.695 25.328 1 96.69 147 PRO B CA 1
ATOM 5104 C C . PRO B 1 147 ? -18.016 14.945 25.766 1 96.69 147 PRO B C 1
ATOM 5106 O O . PRO B 1 147 ? -17.422 15.289 26.797 1 96.69 147 PRO B O 1
ATOM 5109 N N . MET B 1 148 ? -17.625 13.969 25.047 1 97.5 148 MET B N 1
ATOM 5110 C CA . MET B 1 148 ? -16.422 13.203 25.406 1 97.5 148 MET B CA 1
ATOM 5111 C C . MET B 1 148 ? -15.172 14.078 25.297 1 97.5 148 MET B C 1
ATOM 5113 O O . MET B 1 148 ? -14.258 13.945 26.109 1 97.5 148 MET B O 1
ATOM 5117 N N . SER B 1 149 ? -15.172 14.891 24.328 1 97.81 149 SER B N 1
ATOM 5118 C CA . SER B 1 149 ? -14.031 15.781 24.156 1 97.81 149 SER B CA 1
ATOM 5119 C C . SER B 1 149 ? -13.969 16.812 25.266 1 97.81 149 SER B C 1
ATOM 5121 O O . SER B 1 149 ? -12.883 17.141 25.75 1 97.81 149 SER B O 1
ATOM 5123 N N . THR B 1 150 ? -15.086 17.281 25.641 1 97.88 150 THR B N 1
ATOM 5124 C CA . THR B 1 150 ? -15.156 18.203 26.781 1 97.88 150 THR B CA 1
ATOM 5125 C C . THR B 1 150 ? -14.68 17.531 28.062 1 97.88 150 THR B C 1
ATOM 5127 O O . THR B 1 150 ? -13.906 18.109 28.828 1 97.88 150 THR B O 1
ATOM 5130 N N . ALA B 1 151 ? -15.148 16.312 28.219 1 98.44 151 ALA B N 1
ATOM 5131 C CA . ALA B 1 151 ? -14.758 15.531 29.391 1 98.44 151 ALA B CA 1
ATOM 5132 C C . ALA B 1 151 ? -13.25 15.305 29.406 1 98.44 151 ALA B C 1
ATOM 5134 O O . ALA B 1 151 ? -12.633 15.289 30.484 1 98.44 151 ALA B O 1
ATOM 5135 N N . PHE B 1 152 ? -12.695 15.07 28.359 1 98.62 152 PHE B N 1
ATOM 5136 C CA . PHE B 1 152 ? -11.25 14.859 28.25 1 98.62 152 PHE B CA 1
ATOM 5137 C C . PHE B 1 152 ? -10.492 16.094 28.734 1 98.62 152 PHE B C 1
ATOM 5139 O O . PHE B 1 152 ? -9.531 15.969 29.5 1 98.62 152 PHE B O 1
ATOM 5146 N N . VAL B 1 153 ? -10.883 17.281 28.203 1 98.75 153 VAL B N 1
ATOM 5147 C CA . VAL B 1 153 ? -10.234 18.531 28.609 1 98.75 153 VAL B CA 1
ATOM 5148 C C . VAL B 1 153 ? -10.367 18.719 30.109 1 98.75 153 VAL B C 1
ATOM 5150 O O . VAL B 1 153 ? -9.414 19.094 30.797 1 98.75 153 VAL B O 1
ATOM 5153 N N . GLU B 1 154 ? -11.531 18.391 30.641 1 98.62 154 GLU B N 1
ATOM 5154 C CA . GLU B 1 154 ? -11.766 18.484 32.062 1 98.62 154 GLU B CA 1
ATOM 5155 C C . GLU B 1 154 ? -10.867 17.5 32.844 1 98.62 154 GLU B C 1
ATOM 5157 O O . GLU B 1 154 ? -10.312 17.844 33.875 1 98.62 154 GLU B O 1
ATOM 5162 N N . ALA B 1 155 ? -10.781 16.328 32.312 1 98.75 155 ALA B N 1
ATOM 5163 C CA . ALA B 1 155 ? -9.945 15.305 32.938 1 98.75 155 ALA B CA 1
ATOM 5164 C C . ALA B 1 155 ? -8.484 15.734 32.969 1 98.75 155 ALA B C 1
ATOM 5166 O O . ALA B 1 155 ? -7.773 15.453 33.938 1 98.75 155 ALA B O 1
ATOM 5167 N N . ALA B 1 156 ? -8.016 16.328 31.922 1 98.75 156 ALA B N 1
ATOM 5168 C CA . ALA B 1 156 ? -6.656 16.844 31.922 1 98.75 156 ALA B CA 1
ATOM 5169 C C . ALA B 1 156 ? -6.457 17.875 33.031 1 98.75 156 ALA B C 1
ATOM 5171 O O . ALA B 1 156 ? -5.422 17.891 33.688 1 98.75 156 ALA B O 1
ATOM 5172 N N . GLY B 1 157 ? -7.445 18.719 33.156 1 98.38 157 GLY B N 1
ATOM 5173 C CA . GLY B 1 157 ? -7.41 19.656 34.281 1 98.38 157 GLY B CA 1
ATOM 5174 C C . GLY B 1 157 ? -7.336 18.984 35.625 1 98.38 157 GLY B C 1
ATOM 5175 O O . GLY B 1 157 ? -6.559 19.391 36.5 1 98.38 157 GLY B O 1
ATOM 5176 N N . GLN B 1 158 ? -8.133 17.938 35.812 1 98.5 158 GLN B N 1
ATOM 5177 C CA . GLN B 1 158 ? -8.141 17.172 37.062 1 98.5 158 GLN B CA 1
ATOM 5178 C C . GLN B 1 158 ? -6.789 16.5 37.312 1 98.5 158 GLN B C 1
ATOM 5180 O O . GLN B 1 158 ? -6.398 16.281 38.438 1 98.5 158 GLN B O 1
ATOM 5185 N N . ALA B 1 159 ? -6.145 16.203 36.25 1 98 159 ALA B N 1
ATOM 5186 C CA . ALA B 1 159 ? -4.836 15.555 36.312 1 98 159 ALA B CA 1
ATOM 5187 C C . ALA B 1 159 ? -3.734 16.578 36.562 1 98 159 ALA B C 1
ATOM 5189 O O . ALA B 1 159 ? -2.559 16.234 36.688 1 98 159 ALA B O 1
ATOM 5190 N N . GLY B 1 160 ? -4.035 17.875 36.562 1 97.38 160 GLY B N 1
ATOM 5191 C CA . GLY B 1 160 ? -3.082 18.891 36.969 1 97.38 160 GLY B CA 1
ATOM 5192 C C . GLY B 1 160 ? -2.566 19.734 35.812 1 97.38 160 GLY B C 1
ATOM 5193 O O . GLY B 1 160 ? -1.639 20.516 35.969 1 97.38 160 GLY B O 1
ATOM 5194 N N . TYR B 1 161 ? -3.174 19.625 34.688 1 97.44 161 TYR B N 1
ATOM 5195 C CA . TYR B 1 161 ? -2.719 20.391 33.531 1 97.44 161 TYR B CA 1
ATOM 5196 C C . TYR B 1 161 ? -3.633 21.578 33.281 1 97.44 161 TYR B C 1
ATOM 5198 O O . TYR B 1 161 ? -4.832 21.516 33.531 1 97.44 161 TYR B O 1
ATOM 5206 N N . GLY B 1 162 ? -3.092 22.625 32.781 1 96.06 162 GLY B N 1
ATOM 5207 C CA . GLY B 1 162 ? -3.824 23.859 32.562 1 96.06 162 GLY B CA 1
ATOM 5208 C C . GLY B 1 162 ? -4.699 23.828 31.312 1 96.06 162 GLY B C 1
ATOM 5209 O O . GLY B 1 162 ? -4.59 22.922 30.5 1 96.06 162 GLY B O 1
ATOM 5210 N N . PHE B 1 163 ? -5.547 24.812 31.281 1 97.56 163 PHE B N 1
ATOM 5211 C CA . PHE B 1 163 ? -6.41 25.016 30.125 1 97.56 163 PHE B CA 1
ATOM 5212 C C . PHE B 1 163 ? -5.77 25.984 29.125 1 97.56 163 PHE B C 1
ATOM 5214 O O . PHE B 1 163 ? -5.07 26.922 29.531 1 97.56 163 PHE B O 1
ATOM 5221 N N . ASN B 1 164 ? -5.934 25.766 27.828 1 97.75 164 ASN B N 1
ATOM 5222 C CA . ASN B 1 164 ? -5.5 26.656 26.75 1 97.75 164 ASN B CA 1
ATOM 5223 C C . ASN B 1 164 ? -6.543 26.75 25.641 1 97.75 164 ASN B C 1
ATOM 5225 O O . ASN B 1 164 ? -6.844 25.75 24.984 1 97.75 164 ASN B O 1
ATOM 5229 N N . ASP B 1 165 ? -7.027 27.891 25.391 1 95.25 165 ASP B N 1
ATOM 5230 C CA . ASP B 1 165 ? -8.07 28.047 24.391 1 95.25 165 ASP B CA 1
ATOM 5231 C C . ASP B 1 165 ? -7.488 28.531 23.062 1 95.25 165 ASP B C 1
ATOM 5233 O O . ASP B 1 165 ? -8.227 28.781 22.109 1 95.25 165 ASP B O 1
ATOM 5237 N N . ASP B 1 166 ? -6.223 28.781 23.031 1 97.44 166 ASP B N 1
ATOM 5238 C CA . ASP B 1 166 ? -5.551 29.219 21.812 1 97.44 166 ASP B CA 1
ATOM 5239 C C . ASP B 1 166 ? -4.125 28.672 21.75 1 97.44 166 ASP B C 1
ATOM 5241 O O . ASP B 1 166 ? -3.176 29.359 22.141 1 97.44 166 ASP B O 1
ATOM 5245 N N . PHE B 1 167 ? -3.98 27.531 21.078 1 97.81 167 PHE B N 1
ATOM 5246 C CA . PHE B 1 167 ? -2.68 26.891 20.969 1 97.81 167 PHE B CA 1
ATOM 5247 C C . PHE B 1 167 ? -1.754 27.672 20.047 1 97.81 167 PHE B C 1
ATOM 5249 O O . PHE B 1 167 ? -0.559 27.375 19.969 1 97.81 167 PHE B O 1
ATOM 5256 N N . ASN B 1 168 ? -2.273 28.641 19.297 1 97.25 168 ASN B N 1
ATOM 5257 C CA . ASN B 1 168 ? -1.522 29.438 18.344 1 97.25 168 ASN B CA 1
ATOM 5258 C C . ASN B 1 168 ? -1.287 30.859 18.844 1 97.25 168 ASN B C 1
ATOM 5260 O O . ASN B 1 168 ? -0.984 31.766 18.062 1 97.25 168 ASN B O 1
ATOM 5264 N N . GLY B 1 169 ? -1.537 31.047 20.141 1 95.06 169 GLY B N 1
ATOM 5265 C CA . GLY B 1 169 ? -1.227 32.281 20.812 1 95.06 169 GLY B CA 1
ATOM 5266 C C . GLY B 1 169 ? 0.195 32.344 21.328 1 95.06 169 GLY B C 1
ATOM 5267 O O . GLY B 1 169 ? 1.126 31.891 20.672 1 95.06 169 GLY B O 1
ATOM 5268 N N . PRO B 1 170 ? 0.344 32.969 22.484 1 91.94 170 PRO B N 1
ATOM 5269 C CA . PRO B 1 170 ? 1.695 33.188 23.016 1 91.94 170 PRO B CA 1
ATOM 5270 C C . PRO B 1 170 ? 2.367 31.875 23.469 1 91.94 170 PRO B C 1
ATOM 5272 O O . PRO B 1 170 ? 3.598 31.781 23.453 1 91.94 170 PRO B O 1
ATOM 5275 N N . THR B 1 171 ? 1.523 30.953 23.969 1 93.06 171 THR B N 1
ATOM 5276 C CA . THR B 1 171 ? 2.07 29.672 24.422 1 93.06 171 THR B CA 1
ATOM 5277 C C . THR B 1 171 ? 1.216 28.516 23.922 1 93.06 171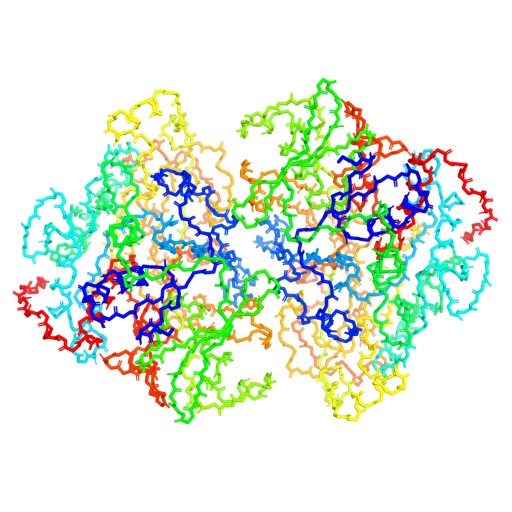 THR B C 1
ATOM 5279 O O . THR B 1 171 ? 0.021 28.688 23.672 1 93.06 171 THR B O 1
ATOM 5282 N N . GLN B 1 172 ? 1.843 27.328 23.844 1 96.06 172 GLN B N 1
ATOM 5283 C CA . GLN B 1 172 ? 1.123 26.141 23.406 1 96.06 172 GLN B CA 1
ATOM 5284 C C . GLN B 1 172 ? 0.622 25.328 24.594 1 96.06 172 GLN B C 1
ATOM 5286 O O . GLN B 1 172 ? -0.305 24.531 24.469 1 96.06 172 GLN B O 1
ATOM 5291 N N . ASP B 1 173 ? 1.106 25.516 25.797 1 96.31 173 ASP B N 1
ATOM 5292 C CA . ASP B 1 173 ? 0.911 24.656 26.969 1 96.31 173 ASP B CA 1
ATOM 5293 C C . ASP B 1 173 ? -0.561 24.625 27.375 1 96.31 173 ASP B C 1
ATOM 5295 O O . ASP B 1 173 ? -1.242 25.641 27.375 1 96.31 173 ASP B O 1
ATOM 5299 N N . GLY B 1 174 ? -0.941 23.406 27.719 1 98 174 GLY B N 1
ATOM 5300 C CA . GLY B 1 174 ? -2.287 23.234 28.25 1 98 174 GLY B CA 1
ATOM 5301 C C . GLY B 1 174 ? -3.191 22.438 27.328 1 98 174 GLY B C 1
ATOM 5302 O O . GLY B 1 174 ? -2.742 21.922 26.297 1 98 174 GLY B O 1
ATOM 5303 N N . PHE B 1 175 ? -4.398 22.234 27.812 1 98.69 175 PHE B N 1
ATOM 5304 C CA . PHE B 1 175 ? -5.371 21.438 27.078 1 98.69 175 PHE B CA 1
ATOM 5305 C C . PHE B 1 175 ? -6.555 22.297 26.641 1 98.69 175 PHE B C 1
ATOM 5307 O O . PHE B 1 175 ? -6.879 23.281 27.297 1 98.69 175 PHE B O 1
ATOM 5314 N N . GLY B 1 176 ? -7.145 21.984 25.578 1 98.5 176 GLY B N 1
ATOM 5315 C CA . GLY B 1 176 ? -8.297 22.688 25.031 1 98.5 176 GLY B CA 1
ATOM 5316 C C . GLY B 1 176 ? -8.75 22.141 23.688 1 98.5 176 GLY B C 1
ATOM 5317 O O . GLY B 1 176 ? -8.422 21.016 23.328 1 98.5 176 GLY B O 1
ATOM 5318 N N . PHE B 1 177 ? -9.625 22.891 23.047 1 98.31 177 PHE B N 1
ATOM 5319 C CA . PHE B 1 177 ? -10.117 22.516 21.734 1 98.31 177 PHE B CA 1
ATOM 5320 C C . PHE B 1 177 ? -9.258 23.141 20.641 1 98.31 177 PHE B C 1
ATOM 5322 O O . PHE B 1 177 ? -8.773 24.266 20.781 1 98.31 177 PHE B O 1
ATOM 5329 N N . PHE B 1 178 ? -9.094 22.422 19.562 1 98.25 178 PHE B N 1
ATOM 5330 C CA . PHE B 1 178 ? -8.328 22.922 18.438 1 98.25 178 PHE B CA 1
ATOM 5331 C C . PHE B 1 178 ? -9.172 23.859 17.578 1 98.25 178 PHE B C 1
ATOM 5333 O O . PHE B 1 178 ? -10.383 23.656 17.438 1 98.25 178 PHE B O 1
ATOM 5340 N N . GLN B 1 179 ? -8.555 24.906 17 1 98.19 179 GLN B N 1
ATOM 5341 C CA . GLN B 1 179 ? -9.148 25.531 15.828 1 98.19 179 GLN B CA 1
ATOM 5342 C C . GLN B 1 179 ? -8.883 24.719 14.57 1 98.19 179 GLN B C 1
ATOM 5344 O O . GLN B 1 179 ? -7.941 23.922 14.523 1 98.19 179 GLN B O 1
ATOM 5349 N N . LEU B 1 180 ? -9.734 24.922 13.617 1 98.5 180 LEU B N 1
ATOM 5350 C CA . LEU B 1 180 ? -9.742 24.047 12.445 1 98.5 180 LEU B CA 1
ATOM 5351 C C . LEU B 1 180 ? -9.695 24.875 11.156 1 98.5 180 LEU B C 1
ATOM 5353 O O . LEU B 1 180 ? -10.18 26.016 11.125 1 98.5 180 LEU B O 1
ATOM 5357 N N . THR B 1 181 ? -9.102 24.344 10.102 1 98.69 181 THR B N 1
ATOM 5358 C CA . THR B 1 181 ? -9.234 24.906 8.758 1 98.69 181 THR B CA 1
ATOM 5359 C C . THR B 1 181 ? -10.57 24.5 8.133 1 98.69 181 THR B C 1
ATOM 5361 O O . THR B 1 181 ? -10.625 23.609 7.289 1 98.69 181 THR B O 1
ATOM 5364 N N . GLN B 1 182 ? -11.602 25.203 8.578 1 98.44 182 GLN B N 1
ATOM 5365 C CA . GLN B 1 182 ? -12.969 24.969 8.133 1 98.44 182 GLN B CA 1
ATOM 5366 C C . GLN B 1 182 ? -13.672 26.297 7.824 1 98.44 182 GLN B C 1
ATOM 5368 O O . GLN B 1 182 ? -13.383 27.312 8.453 1 98.44 182 GLN B O 1
ATOM 5373 N N . ARG B 1 183 ? -14.445 26.312 6.828 1 97.62 183 ARG B N 1
ATOM 5374 C CA . ARG B 1 183 ? -15.375 27.391 6.527 1 97.62 183 ARG B CA 1
ATOM 5375 C C . ARG B 1 183 ? -16.812 26.891 6.496 1 97.62 183 ARG B C 1
ATOM 5377 O O . ARG B 1 183 ? -17.141 25.969 5.746 1 97.62 183 ARG B O 1
ATOM 5384 N N . ASP B 1 184 ? -17.672 27.422 7.32 1 96 184 ASP B N 1
ATOM 5385 C CA . ASP B 1 184 ? -19.094 27.094 7.379 1 96 184 ASP B CA 1
ATOM 5386 C C . ASP B 1 184 ? -19.281 25.594 7.582 1 96 184 ASP B C 1
ATOM 5388 O O . ASP B 1 184 ? -20.156 24.984 6.953 1 96 184 ASP B O 1
ATOM 5392 N N . GLY B 1 185 ? -18.422 25.031 8.305 1 96.62 185 GLY B N 1
ATOM 5393 C CA . GLY B 1 185 ? -18.562 23.641 8.695 1 96.62 185 GLY B CA 1
ATOM 5394 C C . GLY B 1 185 ? -17.953 22.672 7.688 1 96.62 185 GLY B C 1
ATOM 5395 O O . GLY B 1 185 ? -17.969 21.453 7.898 1 96.62 185 GLY B O 1
ATOM 5396 N N . ARG B 1 186 ? -17.391 23.141 6.641 1 98.19 186 ARG B N 1
ATOM 5397 C CA . ARG B 1 186 ? -16.781 22.312 5.609 1 98.19 186 ARG B CA 1
ATOM 5398 C C . ARG B 1 186 ? -15.258 22.5 5.602 1 98.19 186 ARG B C 1
ATOM 5400 O O . ARG B 1 186 ? -14.758 23.547 6.008 1 98.19 186 ARG B O 1
ATOM 5407 N N . ARG B 1 187 ? -14.57 21.469 5.172 1 98.5 187 ARG B N 1
ATOM 5408 C CA . ARG B 1 187 ? -13.117 21.547 5.078 1 98.5 187 ARG B CA 1
ATOM 5409 C C . ARG B 1 187 ? -12.68 22.734 4.227 1 98.5 187 ARG B C 1
ATOM 5411 O O . ARG B 1 187 ? -13.227 22.953 3.145 1 98.5 187 ARG B O 1
ATOM 5418 N N . ALA B 1 188 ? -11.742 23.438 4.723 1 98.69 188 ALA B N 1
ATOM 5419 C CA . ALA B 1 188 ? -11.047 24.453 3.936 1 98.69 188 ALA B CA 1
ATOM 5420 C C . ALA B 1 188 ? -9.633 23.984 3.58 1 98.69 188 ALA B C 1
ATOM 5422 O O . ALA B 1 188 ? -8.664 24.391 4.227 1 98.69 188 ALA B O 1
ATOM 5423 N N . SER B 1 189 ? -9.508 23.234 2.484 1 98.81 189 SER B N 1
ATOM 5424 C CA . SER B 1 189 ? -8.211 22.797 1.988 1 98.81 189 SER B CA 1
ATOM 5425 C C . SER B 1 189 ? -7.508 23.906 1.218 1 98.81 189 SER B C 1
ATOM 5427 O O . SER B 1 189 ? -8.094 24.969 0.958 1 98.81 189 SER B O 1
ATOM 5429 N N . THR B 1 190 ? -6.223 23.688 0.898 1 98.88 190 THR B N 1
ATOM 5430 C CA . THR B 1 190 ? -5.531 24.688 0.093 1 98.88 190 THR B CA 1
ATOM 5431 C C . THR B 1 190 ? -6.066 24.703 -1.337 1 98.88 190 THR B C 1
ATOM 5433 O O . THR B 1 190 ? -5.953 25.703 -2.045 1 98.88 190 THR B O 1
ATOM 5436 N N . ALA B 1 191 ? -6.625 23.562 -1.792 1 98.88 191 ALA B N 1
ATOM 5437 C CA . ALA B 1 191 ? -7.316 23.578 -3.08 1 98.88 191 ALA B CA 1
ATOM 5438 C C . ALA B 1 191 ? -8.5 24.531 -3.059 1 98.88 191 ALA B C 1
ATOM 5440 O O . ALA B 1 191 ? -8.625 25.391 -3.93 1 98.88 191 ALA B O 1
ATOM 5441 N N . THR B 1 192 ? -9.359 24.453 -2.043 1 98.75 192 THR B N 1
ATOM 5442 C CA . THR B 1 192 ? -10.562 25.266 -1.97 1 98.75 192 THR B CA 1
ATOM 5443 C C . THR B 1 192 ? -10.219 26.719 -1.612 1 98.75 192 THR B C 1
ATOM 5445 O O . THR B 1 192 ? -10.844 27.656 -2.107 1 98.75 192 THR B O 1
ATOM 5448 N N . ALA B 1 193 ? -9.211 26.891 -0.802 1 98.81 193 ALA B N 1
ATOM 5449 C CA . ALA B 1 193 ? -8.914 28.203 -0.244 1 98.81 193 ALA B CA 1
ATOM 5450 C C . ALA B 1 193 ? -8.078 29.031 -1.211 1 98.81 193 ALA B C 1
ATOM 5452 O O . ALA B 1 193 ? -8.258 30.234 -1.323 1 98.81 193 ALA B O 1
ATOM 5453 N N . PHE B 1 194 ? -7.133 28.406 -1.875 1 98.88 194 PHE B N 1
ATOM 5454 C CA . PHE B 1 194 ? -6.164 29.156 -2.674 1 98.88 194 PHE B CA 1
ATOM 5455 C C . PHE B 1 194 ? -6.352 28.859 -4.156 1 98.88 194 PHE B C 1
ATOM 5457 O O . PHE B 1 194 ? -6.418 29.781 -4.969 1 98.88 194 PHE B O 1
ATOM 5464 N N . LEU B 1 195 ? -6.453 27.578 -4.555 1 98.88 195 LEU B N 1
ATOM 5465 C CA . LEU B 1 195 ? -6.371 27.188 -5.957 1 98.88 195 LEU B CA 1
ATOM 5466 C C . LEU B 1 195 ? -7.66 27.531 -6.695 1 98.88 195 LEU B C 1
ATOM 5468 O O . LEU B 1 195 ? -7.629 28.141 -7.762 1 98.88 195 LEU B O 1
ATOM 5472 N N . HIS B 1 196 ? -8.828 27.125 -6.156 1 98.69 196 HIS B N 1
ATOM 5473 C CA . HIS B 1 196 ? -10.102 27.281 -6.844 1 98.69 196 HIS B CA 1
ATOM 5474 C C . HIS B 1 196 ? -10.383 28.734 -7.172 1 98.69 196 HIS B C 1
ATOM 5476 O O . HIS B 1 196 ? -10.766 29.062 -8.297 1 98.69 196 HIS B O 1
ATOM 5482 N N . PRO B 1 197 ? -10.148 29.641 -6.184 1 98.44 197 PRO B N 1
ATOM 5483 C CA . PRO B 1 197 ? -10.391 31.047 -6.508 1 98.44 197 PRO B CA 1
ATOM 5484 C C . PRO B 1 197 ? -9.484 31.562 -7.625 1 98.44 197 PRO B C 1
ATOM 5486 O O . PRO B 1 197 ? -9.805 32.562 -8.281 1 98.44 197 PRO B O 1
ATOM 5489 N N . ALA B 1 198 ? -8.375 30.906 -7.852 1 98.19 198 ALA B N 1
ATOM 5490 C CA . ALA B 1 198 ? -7.398 31.359 -8.844 1 98.19 198 ALA B CA 1
ATOM 5491 C C . ALA B 1 198 ? -7.535 30.562 -10.133 1 98.19 198 ALA B C 1
ATOM 5493 O O . ALA B 1 198 ? -6.918 30.891 -11.148 1 98.19 198 ALA B O 1
ATOM 5494 N N . ALA B 1 199 ? -8.336 29.531 -10.164 1 94.75 199 ALA B N 1
ATOM 5495 C CA . ALA B 1 199 ? -8.305 28.484 -11.188 1 94.75 199 ALA B CA 1
ATOM 5496 C C . ALA B 1 199 ? -8.727 29.047 -12.547 1 94.75 199 ALA B C 1
ATOM 5498 O O . ALA B 1 199 ? -8.344 28.5 -13.586 1 94.75 199 ALA B O 1
ATOM 5499 N N . ASP B 1 200 ? -9.445 30.156 -12.586 1 95.5 200 ASP B N 1
ATOM 5500 C CA . ASP B 1 200 ? -9.977 30.688 -13.836 1 95.5 200 ASP B CA 1
ATOM 5501 C C . ASP B 1 200 ? -9 31.672 -14.477 1 95.5 200 ASP B C 1
ATOM 5503 O O . ASP B 1 200 ? -9.234 32.156 -15.578 1 95.5 200 ASP B O 1
ATOM 5507 N N . ARG B 1 201 ? -7.902 31.953 -13.797 1 98.31 201 ARG B N 1
ATOM 5508 C CA . ARG B 1 201 ? -6.906 32.844 -14.398 1 98.31 201 ARG B CA 1
ATOM 5509 C C . ARG B 1 201 ? -6.336 32.25 -15.68 1 98.31 201 ARG B C 1
ATOM 5511 O O . ARG B 1 201 ? -5.961 31.062 -15.703 1 98.31 201 ARG B O 1
ATOM 5518 N N . PRO B 1 202 ? -6.273 33 -16.75 1 98.06 202 PRO B N 1
ATOM 5519 C CA . PRO B 1 202 ? -5.82 32.469 -18.031 1 98.06 202 PRO B CA 1
ATOM 5520 C C . PRO B 1 202 ? -4.344 32.062 -18.016 1 98.06 202 PRO B C 1
ATOM 5522 O O . PRO B 1 202 ? -3.895 31.297 -18.875 1 98.06 202 PRO B O 1
ATOM 5525 N N . ASN B 1 203 ? -3.605 32.656 -17.062 1 98.62 203 ASN B N 1
ATOM 5526 C CA . ASN B 1 203 ? -2.172 32.406 -17.016 1 98.62 203 ASN B CA 1
ATOM 5527 C C . ASN B 1 203 ? -1.843 31.25 -16.062 1 98.62 203 ASN B C 1
ATOM 5529 O O . ASN B 1 203 ? -0.678 31.047 -15.727 1 98.62 203 ASN B O 1
ATOM 5533 N N . LEU B 1 204 ? -2.848 30.531 -15.578 1 98.81 204 LEU B N 1
ATOM 5534 C CA . LEU B 1 204 ? -2.654 29.375 -14.719 1 98.81 204 LEU B CA 1
ATOM 5535 C C . LEU B 1 204 ? -3.221 28.109 -15.367 1 98.81 204 LEU B C 1
ATOM 5537 O O . LEU B 1 204 ? -4.402 28.062 -15.727 1 98.81 204 LEU B O 1
ATOM 5541 N N . THR B 1 205 ? -2.402 27.141 -15.633 1 98.75 205 THR B N 1
ATOM 5542 C CA . THR B 1 205 ? -2.814 25.828 -16.109 1 98.75 205 THR B CA 1
ATOM 5543 C C . THR B 1 205 ? -2.691 24.781 -15 1 98.75 205 THR B C 1
ATOM 5545 O O . THR B 1 205 ? -1.655 24.688 -14.336 1 98.75 205 THR B O 1
ATOM 5548 N N . VAL B 1 206 ? -3.748 24.062 -14.727 1 98.69 206 VAL B N 1
ATOM 5549 C CA . VAL B 1 206 ? -3.748 22.984 -13.758 1 98.69 206 VAL B CA 1
ATOM 5550 C C . VAL B 1 206 ? -3.932 21.641 -14.469 1 98.69 206 VAL B C 1
ATOM 5552 O O . VAL B 1 206 ? -4.926 21.438 -15.172 1 98.69 206 VAL B O 1
ATOM 5555 N N . LEU B 1 207 ? -2.979 20.734 -14.352 1 98.38 207 LEU B N 1
ATOM 5556 C CA . LEU B 1 207 ? -3.035 19.391 -14.945 1 98.38 207 LEU B CA 1
ATOM 5557 C C . LEU B 1 207 ? -3.168 18.328 -13.867 1 98.38 207 LEU B C 1
ATOM 5559 O O . LEU B 1 207 ? -2.35 18.266 -12.945 1 98.38 207 LEU B O 1
ATOM 5563 N N . THR B 1 208 ? -4.203 17.531 -13.945 1 98.25 208 THR B N 1
ATOM 5564 C CA . THR B 1 208 ? -4.41 16.406 -13.031 1 98.25 208 THR B CA 1
ATOM 5565 C C . THR B 1 208 ? -4.109 15.078 -13.719 1 98.25 208 THR B C 1
ATOM 5567 O O . THR B 1 208 ? -3.932 15.031 -14.938 1 98.25 208 THR B O 1
ATOM 5570 N N . HIS B 1 209 ? -3.914 14.039 -12.961 1 98 209 HIS B N 1
ATOM 5571 C CA . HIS B 1 209 ? -3.637 12.688 -13.445 1 98 209 HIS B CA 1
ATOM 5572 C C . HIS B 1 209 ? -2.316 12.641 -14.203 1 98 209 HIS B C 1
ATOM 5574 O O . HIS B 1 209 ? -2.182 11.883 -15.172 1 98 209 HIS B O 1
ATOM 5580 N N . VAL B 1 210 ? -1.401 13.508 -13.852 1 98.31 210 VAL B N 1
ATOM 5581 C CA . VAL B 1 210 ? -0.069 13.484 -14.445 1 98.31 210 VAL B CA 1
ATOM 5582 C C . VAL B 1 210 ? 0.966 13.125 -13.383 1 98.31 210 VAL B C 1
ATOM 5584 O O . VAL B 1 210 ? 1.182 13.883 -12.438 1 98.31 210 VAL B O 1
ATOM 5587 N N . ARG B 1 211 ? 1.531 12.016 -13.523 1 97.88 211 ARG B N 1
ATOM 5588 C CA . ARG B 1 211 ? 2.615 11.633 -12.625 1 97.88 211 ARG B CA 1
ATOM 5589 C C . ARG B 1 211 ? 3.967 12.062 -13.18 1 97.88 211 ARG B C 1
ATOM 5591 O O . ARG B 1 211 ? 4.441 11.5 -14.172 1 97.88 211 ARG B O 1
ATOM 5598 N N . VAL B 1 212 ? 4.59 13.031 -12.57 1 98.81 212 VAL B N 1
ATOM 5599 C CA . VAL B 1 212 ? 5.906 13.5 -13 1 98.81 212 VAL B CA 1
ATOM 5600 C C . VAL B 1 212 ? 6.973 12.484 -12.594 1 98.81 212 VAL B C 1
ATOM 5602 O O . VAL B 1 212 ? 6.984 12 -11.461 1 98.81 212 VAL B O 1
ATOM 5605 N N . HIS B 1 213 ? 7.875 12.18 -13.508 1 97.75 213 HIS B N 1
ATOM 5606 C CA . HIS B 1 213 ? 8.891 11.148 -13.312 1 97.75 213 HIS B CA 1
ATOM 5607 C C . HIS B 1 213 ? 10.258 11.766 -13.062 1 97.75 213 HIS B C 1
ATOM 5609 O O . HIS B 1 213 ? 11.078 11.195 -12.336 1 97.75 213 HIS B O 1
ATOM 5615 N N . ARG B 1 214 ? 10.453 12.922 -13.727 1 98.38 214 ARG B N 1
ATOM 5616 C CA . ARG B 1 214 ? 11.789 13.5 -13.664 1 98.38 214 ARG B CA 1
ATOM 5617 C C . ARG B 1 214 ? 11.758 14.992 -13.953 1 98.38 214 ARG B C 1
ATOM 5619 O O . ARG B 1 214 ? 10.969 15.453 -14.789 1 98.38 214 ARG B O 1
ATOM 5626 N N . VAL B 1 215 ? 12.609 15.688 -13.234 1 98.88 215 VAL B N 1
ATOM 5627 C CA . VAL B 1 215 ? 12.961 17.047 -13.625 1 98.88 215 VAL B CA 1
ATOM 5628 C C . VAL B 1 215 ? 14.008 17.016 -14.734 1 98.88 215 VAL B C 1
ATOM 5630 O O . VAL B 1 215 ? 14.984 16.266 -14.648 1 98.88 215 VAL B O 1
ATOM 5633 N N . LEU B 1 216 ? 13.727 17.75 -15.773 1 98.75 216 LEU B N 1
ATOM 5634 C CA . LEU B 1 216 ? 14.703 17.859 -16.859 1 98.75 216 LEU B CA 1
ATOM 5635 C C . LEU B 1 216 ? 15.766 18.891 -16.531 1 98.75 216 LEU B C 1
ATOM 5637 O O . LEU B 1 216 ? 15.453 20.062 -16.297 1 98.75 216 LEU B O 1
ATOM 5641 N N . ILE B 1 217 ? 17.016 18.469 -16.453 1 98.75 217 ILE B N 1
ATOM 5642 C CA . ILE B 1 217 ? 18.125 19.344 -16.109 1 98.75 217 ILE B CA 1
ATOM 5643 C C . ILE B 1 217 ? 19.125 19.391 -17.25 1 98.75 217 ILE B C 1
ATOM 5645 O O . ILE B 1 217 ? 19.625 18.344 -17.688 1 98.75 217 ILE B O 1
ATOM 5649 N N . GLU B 1 218 ? 19.359 20.547 -17.797 1 98.06 218 GLU B N 1
ATOM 5650 C CA . GLU B 1 218 ? 20.312 20.781 -18.875 1 98.06 218 GLU B CA 1
ATOM 5651 C C . GLU B 1 218 ? 21.375 21.797 -18.453 1 98.06 218 GLU B C 1
ATOM 5653 O O . GLU B 1 218 ? 21.047 22.906 -18.016 1 98.06 218 GLU B O 1
ATOM 5658 N N . ASN B 1 219 ? 22.594 21.453 -18.656 1 97.25 219 ASN B N 1
ATOM 5659 C CA . ASN B 1 219 ? 23.719 22.328 -18.328 1 97.25 219 ASN B CA 1
ATOM 5660 C C . ASN B 1 219 ? 23.578 22.922 -16.938 1 97.25 219 ASN B C 1
ATOM 5662 O O . ASN B 1 219 ? 23.719 24.125 -16.75 1 97.25 219 ASN B O 1
ATOM 5666 N N . GLY B 1 220 ? 23.078 22.078 -16.016 1 97.94 220 GLY B N 1
ATOM 5667 C CA . GLY B 1 220 ? 23.016 22.469 -14.617 1 97.94 220 GLY B CA 1
ATOM 5668 C C . GLY B 1 220 ? 21.781 23.25 -14.273 1 97.94 220 GLY B C 1
ATOM 5669 O O . GLY B 1 220 ? 21.625 23.734 -13.141 1 97.94 220 GLY B O 1
ATOM 5670 N N . ARG B 1 221 ? 20.891 23.375 -15.203 1 98.69 221 ARG B N 1
ATOM 5671 C CA . ARG B 1 221 ? 19.672 24.156 -14.969 1 98.69 221 ARG B CA 1
ATOM 5672 C C . ARG B 1 221 ? 18.438 23.297 -15.195 1 98.69 221 ARG B C 1
ATOM 5674 O O . ARG B 1 221 ? 18.375 22.531 -16.156 1 98.69 221 ARG B O 1
ATOM 5681 N N . ALA B 1 222 ? 17.484 23.391 -14.266 1 98.88 222 ALA B N 1
ATOM 5682 C CA . ALA B 1 222 ? 16.188 22.766 -14.477 1 98.88 222 ALA B CA 1
ATOM 5683 C C . ALA B 1 222 ? 15.406 23.5 -15.57 1 98.88 222 ALA B C 1
ATOM 5685 O O . ALA B 1 222 ? 15.195 24.703 -15.5 1 98.88 222 ALA B O 1
ATOM 5686 N N . VAL B 1 223 ? 14.93 22.75 -16.578 1 98.81 223 VAL B N 1
ATOM 5687 C CA . VAL B 1 223 ? 14.328 23.422 -17.719 1 98.81 223 VAL B CA 1
ATOM 5688 C C . VAL B 1 223 ? 12.922 22.875 -17.953 1 98.81 223 VAL B C 1
ATOM 5690 O O . VAL B 1 223 ? 12.211 23.328 -18.859 1 98.81 223 VAL B O 1
ATOM 5693 N N . GLY B 1 224 ? 12.5 21.938 -17.203 1 98.81 224 GLY B N 1
A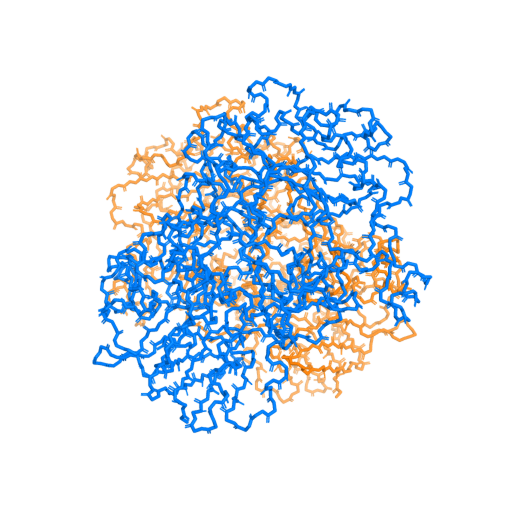TOM 5694 C CA . GLY B 1 224 ? 11.172 21.359 -17.359 1 98.81 224 GLY B CA 1
ATOM 5695 C C . GLY B 1 224 ? 11 20.047 -16.609 1 98.81 224 GLY B C 1
ATOM 5696 O O . GLY B 1 224 ? 11.773 19.75 -15.703 1 98.81 224 GLY B O 1
ATOM 5697 N N . VAL B 1 225 ? 9.883 19.359 -16.875 1 98.88 225 VAL B N 1
ATOM 5698 C CA . VAL B 1 225 ? 9.594 18.062 -16.297 1 98.88 225 VAL B CA 1
ATOM 5699 C C . VAL B 1 225 ? 9.047 17.125 -17.359 1 98.88 225 VAL B C 1
ATOM 5701 O O . VAL B 1 225 ? 8.578 17.562 -18.406 1 98.88 225 VAL B O 1
ATOM 5704 N N . THR B 1 226 ? 9.188 15.828 -17.094 1 98.75 226 THR B N 1
ATOM 5705 C CA . THR B 1 226 ? 8.547 14.812 -17.906 1 98.75 226 THR B CA 1
ATOM 5706 C C . THR B 1 226 ? 7.801 13.805 -17.047 1 98.75 226 THR B C 1
ATOM 5708 O O . THR B 1 226 ? 8.141 13.617 -15.867 1 98.75 226 THR B O 1
ATOM 5711 N N . GLY B 1 227 ? 6.715 13.328 -17.5 1 97.81 227 GLY B N 1
ATOM 5712 C CA . GLY B 1 227 ? 5.875 12.367 -16.812 1 97.81 227 GLY B CA 1
ATOM 5713 C C . GLY B 1 227 ? 4.883 11.672 -17.719 1 97.81 227 GLY B C 1
ATOM 5714 O O . GLY B 1 227 ? 5.039 11.688 -18.938 1 97.81 227 GLY B O 1
ATOM 5715 N N . THR B 1 228 ? 3.984 10.969 -17.047 1 97.19 228 THR B N 1
ATOM 5716 C CA . THR B 1 228 ? 3.014 10.234 -17.844 1 97.19 228 THR B CA 1
ATOM 5717 C C . THR B 1 228 ? 1.59 10.539 -17.391 1 97.19 228 THR B C 1
ATOM 5719 O O . THR B 1 228 ? 1.359 10.836 -16.219 1 97.19 228 THR B O 1
ATOM 5722 N N . ARG B 1 229 ? 0.684 10.594 -18.266 1 96.5 229 ARG B N 1
ATOM 5723 C CA . ARG B 1 229 ? -0.763 10.523 -18.078 1 96.5 229 ARG B CA 1
ATOM 5724 C C . ARG B 1 229 ? -1.352 9.344 -18.859 1 96.5 229 ARG B C 1
ATOM 5726 O O . ARG B 1 229 ? -1.425 9.383 -20.094 1 96.5 229 ARG B O 1
ATOM 5733 N N . LEU B 1 230 ? -1.808 8.297 -18.109 1 93.69 230 LEU B N 1
ATOM 5734 C CA . LEU B 1 230 ? -2.098 7.004 -18.734 1 93.69 230 LEU B CA 1
ATOM 5735 C C . LEU B 1 230 ? -0.879 6.473 -19.469 1 93.69 230 LEU B C 1
ATOM 5737 O O . LEU B 1 230 ? 0.192 6.305 -18.891 1 93.69 230 LEU B O 1
ATOM 5741 N N . ASP B 1 231 ? -0.978 6.234 -20.781 1 92.75 231 ASP B N 1
ATOM 5742 C CA . ASP B 1 231 ? 0.129 5.668 -21.547 1 92.75 231 ASP B CA 1
ATOM 5743 C C . ASP B 1 231 ? 0.891 6.754 -22.297 1 92.75 231 ASP B C 1
ATOM 5745 O O . ASP B 1 231 ? 1.869 6.465 -22.984 1 92.75 231 ASP B O 1
ATOM 5749 N N . GLU B 1 232 ? 0.542 7.973 -22.078 1 95.31 232 GLU B N 1
ATOM 5750 C CA . GLU B 1 232 ? 1.134 9.062 -22.844 1 95.31 232 GLU B CA 1
ATOM 5751 C C . GLU B 1 232 ? 2.238 9.758 -22.047 1 95.31 232 GLU B C 1
ATOM 5753 O O . GLU B 1 232 ? 2.041 10.133 -20.891 1 95.31 232 GLU B O 1
ATOM 5758 N N . THR B 1 233 ? 3.365 9.922 -22.656 1 96.69 233 THR B N 1
ATOM 5759 C CA . THR B 1 233 ? 4.449 10.695 -22.062 1 96.69 233 THR B CA 1
ATOM 5760 C C . THR B 1 233 ? 4.242 12.188 -22.297 1 96.69 233 THR B C 1
ATOM 5762 O O . THR B 1 233 ? 3.945 12.609 -23.422 1 96.69 233 THR B O 1
ATOM 5765 N N . LEU B 1 234 ? 4.336 12.969 -21.25 1 97.38 234 LEU B N 1
ATOM 5766 C CA . LEU B 1 234 ? 4.207 14.422 -21.328 1 97.38 234 LEU B CA 1
ATOM 5767 C C . LEU B 1 234 ? 5.508 15.102 -20.922 1 97.38 234 LEU B C 1
ATOM 5769 O O . LEU B 1 234 ? 6.152 14.688 -19.953 1 97.38 234 LEU B O 1
ATOM 5773 N N . THR B 1 235 ? 5.922 16.078 -21.703 1 98.44 235 THR B N 1
ATOM 5774 C CA . THR B 1 235 ? 7.059 16.922 -21.359 1 98.44 235 THR B CA 1
ATOM 5775 C C . THR B 1 235 ? 6.641 18.391 -21.297 1 98.44 235 THR B C 1
ATOM 5777 O O . THR B 1 235 ? 6.039 18.922 -22.234 1 98.44 235 THR B O 1
ATOM 5780 N N . LEU B 1 236 ? 6.852 19.062 -20.188 1 98.62 236 LEU B N 1
ATOM 5781 C CA . LEU B 1 236 ? 6.559 20.469 -19.969 1 98.62 236 LEU B CA 1
ATOM 5782 C C . LEU B 1 236 ? 7.844 21.266 -19.766 1 98.62 236 LEU B C 1
ATOM 5784 O O . LEU B 1 236 ? 8.773 20.797 -19.109 1 98.62 236 LEU B O 1
ATOM 5788 N N . HIS B 1 237 ? 7.918 22.438 -20.281 1 98.62 237 HIS B N 1
ATOM 5789 C CA . HIS B 1 237 ? 9.117 23.266 -20.188 1 98.62 237 HIS B CA 1
ATOM 5790 C C . HIS B 1 237 ? 8.883 24.5 -19.328 1 98.62 237 HIS B C 1
ATOM 5792 O O . HIS B 1 237 ? 7.816 25.109 -19.391 1 98.62 237 HIS B O 1
ATOM 5798 N N . ALA B 1 238 ? 9.836 24.781 -18.484 1 98.5 238 ALA B N 1
ATOM 5799 C CA . ALA B 1 238 ? 9.836 25.953 -17.625 1 98.5 238 ALA B CA 1
ATOM 5800 C C . ALA B 1 238 ? 10.914 26.953 -18.047 1 98.5 238 ALA B C 1
ATOM 5802 O O . ALA B 1 238 ? 12.094 26.594 -18.125 1 98.5 238 ALA B O 1
ATOM 5803 N N . GLU B 1 239 ? 10.562 28.172 -18.234 1 98 239 GLU B N 1
ATOM 5804 C CA . GLU B 1 239 ? 11.516 29.203 -18.656 1 98 239 GLU B CA 1
ATOM 5805 C C . GLU B 1 239 ? 12.305 29.734 -17.453 1 98 239 GLU B C 1
ATOM 5807 O O . GLU B 1 239 ? 13.477 30.094 -17.594 1 98 239 GLU B O 1
ATOM 5812 N N . ARG B 1 240 ? 11.672 29.797 -16.312 1 98.38 240 ARG B N 1
ATOM 5813 C CA . ARG B 1 240 ? 12.328 30.391 -15.156 1 98.38 240 ARG B CA 1
ATOM 5814 C C . ARG B 1 240 ? 12.711 29.328 -14.133 1 98.38 240 ARG B C 1
ATOM 5816 O O . ARG B 1 240 ? 13.891 29.109 -13.867 1 98.38 240 ARG B O 1
ATOM 5823 N N . GLU B 1 241 ? 11.688 28.641 -13.531 1 98.62 241 GLU B N 1
ATOM 5824 C CA . GLU B 1 241 ? 12.031 27.672 -12.492 1 98.62 241 GLU B CA 1
ATOM 5825 C C . GLU B 1 241 ? 11.07 26.484 -12.492 1 98.62 241 GLU B C 1
ATOM 5827 O O . GLU B 1 241 ? 9.93 26.609 -12.945 1 98.62 241 GLU B O 1
ATOM 5832 N N . VAL B 1 242 ? 11.57 25.344 -12.109 1 98.94 242 VAL B N 1
ATOM 5833 C CA . VAL B 1 242 ? 10.773 24.203 -11.664 1 98.94 242 VAL B CA 1
ATOM 5834 C C . VAL B 1 242 ? 10.711 24.188 -10.141 1 98.94 242 VAL B C 1
ATOM 5836 O O . VAL B 1 242 ? 11.742 24.312 -9.469 1 98.94 242 VAL B O 1
ATOM 5839 N N . ILE B 1 243 ? 9.508 24.141 -9.594 1 99 243 ILE B N 1
ATOM 5840 C CA . ILE B 1 243 ? 9.312 24.094 -8.148 1 99 243 ILE B CA 1
ATOM 5841 C C . ILE B 1 243 ? 8.742 22.734 -7.75 1 99 243 ILE B C 1
ATOM 5843 O O . ILE B 1 243 ? 7.621 22.391 -8.133 1 99 243 ILE B O 1
ATOM 5847 N N . VAL B 1 244 ? 9.523 21.969 -7.004 1 98.94 244 VAL B N 1
ATOM 5848 C CA . VAL B 1 244 ? 9.094 20.672 -6.508 1 98.94 244 VAL B CA 1
ATOM 5849 C C . VAL B 1 244 ? 8.328 20.844 -5.195 1 98.94 244 VAL B C 1
ATOM 5851 O O . VAL B 1 244 ? 8.883 21.328 -4.207 1 98.94 244 VAL B O 1
ATOM 5854 N N . ALA B 1 245 ? 7.105 20.547 -5.164 1 98.94 245 ALA B N 1
ATOM 5855 C CA . ALA B 1 245 ? 6.219 20.625 -4.008 1 98.94 245 ALA B CA 1
ATOM 5856 C C . ALA B 1 245 ? 5.453 19.312 -3.818 1 98.94 245 ALA B C 1
ATOM 5858 O O . ALA B 1 245 ? 4.23 19.312 -3.639 1 98.94 245 ALA B O 1
ATOM 5859 N N . ALA B 1 246 ? 6.164 18.203 -3.879 1 98.75 246 ALA B N 1
ATOM 5860 C CA . ALA B 1 246 ? 5.547 16.891 -3.953 1 98.75 246 ALA B CA 1
ATOM 5861 C C . ALA B 1 246 ? 5.438 16.25 -2.568 1 98.75 246 ALA B C 1
ATOM 5863 O O . ALA B 1 246 ? 4.824 15.195 -2.41 1 98.75 246 ALA B O 1
ATOM 5864 N N . GLY B 1 247 ? 5.988 16.859 -1.521 1 98.56 247 GLY B N 1
ATOM 5865 C CA . GLY B 1 247 ? 5.844 16.359 -0.165 1 98.56 247 GLY B CA 1
ATOM 5866 C C . GLY B 1 247 ? 7.074 15.625 0.332 1 98.56 247 GLY B C 1
ATOM 5867 O O . GLY B 1 247 ? 8.016 15.398 -0.428 1 98.56 247 GLY B O 1
ATOM 5868 N N . ALA B 1 248 ? 7.055 15.188 1.548 1 98.69 248 ALA B N 1
ATOM 5869 C CA . ALA B 1 248 ? 8.195 14.688 2.309 1 98.69 248 ALA B CA 1
ATOM 5870 C C . ALA B 1 248 ? 8.734 13.398 1.703 1 98.69 248 ALA B C 1
ATOM 5872 O O . ALA B 1 248 ? 9.914 13.062 1.888 1 98.69 248 ALA B O 1
ATOM 5873 N N . TYR B 1 249 ? 7.895 12.656 1.012 1 98.81 249 TYR B N 1
ATOM 5874 C CA . TYR B 1 249 ? 8.328 11.383 0.447 1 98.81 249 TYR B CA 1
ATOM 5875 C C . TYR B 1 249 ? 8.633 11.523 -1.039 1 98.81 249 TYR B C 1
ATOM 5877 O O . TYR B 1 249 ? 9.672 11.047 -1.512 1 98.81 249 TYR B O 1
ATOM 5885 N N . ASN B 1 250 ? 7.832 12.25 -1.764 1 98.81 250 ASN B N 1
ATOM 5886 C CA . ASN B 1 250 ? 7.926 12.281 -3.219 1 98.81 250 ASN B CA 1
ATOM 5887 C C . ASN B 1 250 ? 8.953 13.312 -3.691 1 98.81 250 ASN B C 1
ATOM 5889 O O . ASN B 1 250 ? 9.555 13.148 -4.75 1 98.81 250 ASN B O 1
ATOM 5893 N N . SER B 1 251 ? 9.141 14.406 -2.918 1 98.94 251 SER B N 1
ATOM 5894 C CA . SER B 1 251 ? 10.102 15.422 -3.355 1 98.94 251 SER B CA 1
ATOM 5895 C C . SER B 1 251 ? 11.516 14.852 -3.43 1 98.94 251 SER B C 1
ATOM 5897 O O . SER B 1 251 ? 12.188 14.977 -4.453 1 98.94 251 SER B O 1
ATOM 5899 N N . PRO B 1 252 ? 11.984 14.203 -2.326 1 98.94 252 PRO B N 1
ATOM 5900 C CA . PRO B 1 252 ? 13.328 13.625 -2.459 1 98.94 252 PRO B CA 1
ATOM 5901 C C . PRO B 1 252 ? 13.391 12.531 -3.523 1 98.94 252 PRO B C 1
ATOM 5903 O O . PRO B 1 252 ? 14.406 12.398 -4.215 1 98.94 252 PRO B O 1
ATOM 5906 N N . GLN B 1 253 ? 12.359 11.719 -3.646 1 98.81 253 GLN B N 1
ATOM 5907 C CA . GLN B 1 253 ? 12.352 10.688 -4.684 1 98.81 253 GLN B CA 1
ATOM 5908 C C . GLN B 1 253 ? 12.492 11.305 -6.07 1 98.81 253 GLN B C 1
ATOM 5910 O O . GLN B 1 253 ? 13.273 10.82 -6.895 1 98.81 253 GLN B O 1
ATOM 5915 N N . LEU B 1 254 ? 11.703 12.344 -6.332 1 98.88 254 LEU B N 1
ATOM 5916 C CA . LEU B 1 254 ? 11.734 13.008 -7.629 1 98.88 254 LEU B CA 1
ATOM 5917 C C . LEU B 1 254 ? 13.117 13.594 -7.902 1 98.88 254 LEU B C 1
ATOM 5919 O O . LEU B 1 254 ? 13.625 13.508 -9.023 1 98.88 254 LEU B O 1
ATOM 5923 N N . LEU B 1 255 ? 13.711 14.203 -6.871 1 98.94 255 LEU B N 1
ATOM 5924 C CA . LEU B 1 255 ? 15.07 14.719 -7.031 1 98.94 255 LEU B CA 1
ATOM 5925 C C . LEU B 1 255 ? 16.047 13.609 -7.391 1 98.94 255 LEU B C 1
ATOM 5927 O O . LEU B 1 255 ? 16.828 13.742 -8.336 1 98.94 255 LEU B O 1
ATOM 5931 N N . MET B 1 256 ? 15.977 12.508 -6.684 1 98.88 256 MET B N 1
ATOM 5932 C CA . MET B 1 256 ? 16.891 11.398 -6.926 1 98.88 256 MET B CA 1
ATOM 5933 C C . MET B 1 256 ? 16.688 10.828 -8.328 1 98.88 256 MET B C 1
ATOM 5935 O O . MET B 1 256 ? 17.656 10.594 -9.047 1 98.88 256 MET B O 1
ATOM 5939 N N . LEU B 1 257 ? 15.438 10.664 -8.758 1 98.69 257 LEU B N 1
ATOM 5940 C CA . LEU B 1 257 ? 15.133 10.164 -10.094 1 98.69 257 LEU B CA 1
ATOM 5941 C C . LEU B 1 257 ? 15.625 11.125 -11.164 1 98.69 257 LEU B C 1
ATOM 5943 O O . LEU B 1 257 ? 15.805 10.734 -12.32 1 98.69 257 LEU B O 1
ATOM 5947 N N . SER B 1 258 ? 15.883 12.391 -10.773 1 98.81 258 SER B N 1
ATOM 5948 C CA . SER B 1 258 ? 16.312 13.438 -11.695 1 98.81 258 SER B CA 1
ATOM 5949 C C . SER B 1 258 ? 17.828 13.578 -11.695 1 98.81 258 SER B C 1
ATOM 5951 O O . SER B 1 258 ? 18.375 14.484 -12.336 1 98.81 258 SER B O 1
ATOM 5953 N N . GLY B 1 259 ? 18.516 12.734 -10.93 1 98.62 259 GLY B N 1
ATOM 5954 C CA . GLY B 1 259 ? 19.969 12.773 -10.883 1 98.62 259 GLY B CA 1
ATOM 5955 C C . GLY B 1 259 ? 20.516 13.664 -9.789 1 98.62 259 GLY B C 1
ATOM 5956 O O . GLY B 1 259 ? 21.688 14.016 -9.789 1 98.62 259 GLY B O 1
ATOM 5957 N N . VAL B 1 260 ? 19.688 14.117 -8.875 1 98.88 260 VAL B N 1
ATOM 5958 C CA . VAL B 1 260 ? 20.062 14.992 -7.766 1 98.88 260 VAL B CA 1
ATOM 5959 C C . VAL B 1 260 ? 19.922 14.242 -6.445 1 98.88 260 VAL B C 1
ATOM 5961 O O . VAL B 1 260 ? 18.812 14.016 -5.957 1 98.88 260 VAL B O 1
ATOM 5964 N N . GLY B 1 261 ? 20.922 13.852 -5.773 1 98.75 261 GLY B N 1
ATOM 5965 C CA . GLY B 1 261 ? 20.906 13.062 -4.559 1 98.75 261 GLY B CA 1
ATOM 5966 C C . GLY B 1 261 ? 22.234 12.359 -4.289 1 98.75 261 GLY B C 1
ATOM 5967 O O . GLY B 1 261 ? 23.25 12.711 -4.875 1 98.75 261 GLY B O 1
ATOM 5968 N N . PRO B 1 262 ? 22.297 11.422 -3.375 1 98.56 262 PRO B N 1
ATOM 5969 C CA . PRO B 1 262 ? 23.547 10.711 -3.047 1 98.56 262 PRO B CA 1
ATOM 5970 C C . PRO B 1 262 ? 24.125 9.961 -4.242 1 98.56 262 PRO B C 1
ATOM 5972 O O . PRO B 1 262 ? 23.531 8.992 -4.723 1 98.56 262 PRO B O 1
ATOM 5975 N N . ALA B 1 263 ? 25.312 10.32 -4.664 1 98.38 263 ALA B N 1
ATOM 5976 C CA . ALA B 1 263 ? 25.938 9.812 -5.883 1 98.38 263 ALA B CA 1
ATOM 5977 C C . ALA B 1 263 ? 26.047 8.289 -5.855 1 98.38 263 ALA B C 1
ATOM 5979 O O . ALA B 1 263 ? 25.719 7.617 -6.84 1 98.38 263 ALA B O 1
ATOM 5980 N N . PRO B 1 264 ? 26.5 7.68 -4.699 1 97 264 PRO B N 1
ATOM 5981 C CA . PRO B 1 264 ? 26.609 6.223 -4.703 1 97 264 PRO B CA 1
ATOM 5982 C C . PRO B 1 264 ? 25.266 5.531 -4.938 1 97 264 PRO B C 1
ATOM 5984 O O . PRO B 1 264 ? 25.203 4.527 -5.652 1 97 264 PRO B O 1
ATOM 5987 N N . LEU B 1 265 ? 24.25 6.031 -4.367 1 95.62 265 LEU B N 1
ATOM 5988 C CA . LEU B 1 265 ? 22.906 5.473 -4.539 1 95.62 265 LEU B CA 1
ATOM 5989 C C . LEU B 1 265 ? 22.453 5.586 -5.992 1 95.62 265 LEU B C 1
ATOM 5991 O O . LEU B 1 265 ? 21.969 4.609 -6.574 1 95.62 265 LEU B O 1
ATOM 5995 N N . LEU B 1 266 ? 22.578 6.785 -6.516 1 97.75 266 LEU B N 1
ATOM 5996 C CA . LEU B 1 266 ? 22.125 7.043 -7.883 1 97.75 266 LEU B CA 1
ATOM 5997 C C . LEU B 1 266 ? 22.859 6.145 -8.875 1 97.75 266 LEU B C 1
ATOM 5999 O O . LEU B 1 266 ? 22.234 5.527 -9.734 1 97.75 266 LEU B O 1
ATOM 6003 N N . SER B 1 267 ? 24.156 6.055 -8.688 1 96.56 267 SER B N 1
ATOM 6004 C CA . SER B 1 267 ? 24.953 5.207 -9.555 1 96.56 267 SER B CA 1
ATOM 6005 C C . SER B 1 267 ? 24.547 3.742 -9.43 1 96.56 267 SER B C 1
ATOM 6007 O O . SER B 1 267 ? 24.516 3.014 -10.43 1 96.56 267 SER B O 1
ATOM 6009 N N . GLY B 1 268 ? 24.266 3.398 -8.211 1 91.94 268 GLY B N 1
ATOM 6010 C CA . GLY B 1 268 ? 23.828 2.031 -7.973 1 91.94 268 GLY B CA 1
ATOM 6011 C C . GLY B 1 268 ? 22.547 1.676 -8.711 1 91.94 268 GLY B C 1
ATOM 6012 O O . GLY B 1 268 ? 22.359 0.526 -9.109 1 91.94 268 GLY B O 1
ATOM 6013 N N . PHE B 1 269 ? 21.734 2.613 -8.961 1 93.25 269 PHE B N 1
ATOM 6014 C CA . PHE B 1 269 ? 20.469 2.389 -9.648 1 93.25 269 PHE B CA 1
ATOM 6015 C C . PHE B 1 269 ? 20.594 2.727 -11.133 1 93.25 269 PHE B C 1
ATOM 6017 O O . PHE B 1 269 ? 19.609 2.668 -11.867 1 93.25 269 PHE B O 1
ATOM 6024 N N . GLY B 1 270 ? 21.719 3.201 -11.547 1 93.94 270 GLY B N 1
ATOM 6025 C CA . GLY B 1 270 ? 21.938 3.547 -12.945 1 93.94 270 GLY B CA 1
ATOM 6026 C C . GLY B 1 270 ? 21.375 4.906 -13.32 1 93.94 270 GLY B C 1
ATOM 6027 O O . GLY B 1 270 ? 21.156 5.184 -14.5 1 93.94 270 GLY B O 1
ATOM 6028 N N . VAL B 1 271 ? 21.125 5.746 -12.336 1 96.81 271 VAL B N 1
ATOM 6029 C CA . VAL B 1 271 ? 20.672 7.113 -12.586 1 96.81 271 VAL B CA 1
ATOM 6030 C C . VAL B 1 271 ? 21.875 8.031 -12.773 1 96.81 271 VAL B C 1
ATOM 6032 O O . VAL B 1 271 ? 22.766 8.07 -11.922 1 96.81 271 VAL B O 1
ATOM 6035 N N . PRO B 1 272 ? 21.969 8.734 -13.898 1 97.44 272 PRO B N 1
ATOM 6036 C CA . PRO B 1 272 ? 23.078 9.68 -14.055 1 97.44 272 PRO B CA 1
ATOM 6037 C C . PRO B 1 272 ? 23.141 10.719 -12.93 1 97.44 272 PRO B C 1
ATOM 6039 O O . PRO B 1 272 ? 22.109 11.312 -12.586 1 97.44 272 PRO B O 1
ATOM 6042 N N . VAL B 1 273 ? 24.359 10.922 -12.375 1 98.38 273 VAL B N 1
ATOM 6043 C CA . VAL B 1 273 ? 24.531 11.875 -11.289 1 98.38 273 VAL B CA 1
ATOM 6044 C C . VAL B 1 273 ? 24.75 13.273 -11.859 1 98.38 273 VAL B C 1
ATOM 6046 O O . VAL B 1 273 ? 25.766 13.539 -12.492 1 98.38 273 VAL B O 1
ATOM 6049 N N . LEU B 1 274 ? 23.844 14.133 -11.633 1 98.56 274 LEU B N 1
ATOM 6050 C CA . LEU B 1 274 ? 23.953 15.508 -12.109 1 98.56 274 LEU B CA 1
ATOM 6051 C C . LEU B 1 274 ? 24.406 16.438 -10.992 1 98.56 274 LEU B C 1
ATOM 6053 O O . LEU B 1 274 ? 25.078 17.438 -11.242 1 98.56 274 LEU B O 1
ATOM 6057 N N . ALA B 1 275 ? 23.969 16.172 -9.734 1 98.5 275 ALA B N 1
ATOM 6058 C CA . ALA B 1 275 ? 24.422 16.875 -8.531 1 98.5 275 ALA B CA 1
ATOM 6059 C C . ALA B 1 275 ? 24.516 15.906 -7.352 1 98.5 275 ALA B C 1
ATOM 6061 O O . ALA B 1 275 ? 23.531 15.289 -6.961 1 98.5 275 ALA B O 1
ATOM 6062 N N . ASP B 1 276 ? 25.734 15.789 -6.812 1 98.62 276 ASP B N 1
ATOM 6063 C CA . ASP B 1 276 ? 25.922 14.977 -5.613 1 98.62 276 ASP B CA 1
ATOM 6064 C C . ASP B 1 276 ? 25.469 15.734 -4.363 1 98.62 276 ASP B C 1
ATOM 6066 O O . ASP B 1 276 ? 26.188 16.609 -3.875 1 98.62 276 ASP B O 1
ATOM 6070 N N . LEU B 1 277 ? 24.344 15.406 -3.895 1 98.69 277 LEU B N 1
ATOM 6071 C CA . LEU B 1 277 ? 23.75 15.953 -2.676 1 98.69 277 LEU B CA 1
ATOM 6072 C C . LEU B 1 277 ? 23.359 14.844 -1.712 1 98.69 277 LEU B C 1
ATOM 6074 O O . LEU B 1 277 ? 22.188 14.453 -1.655 1 98.69 277 LEU B O 1
ATOM 6078 N N . PRO B 1 278 ? 24.234 14.414 -0.872 1 98.62 278 PRO B N 1
ATOM 6079 C CA . PRO B 1 278 ? 24.047 13.211 -0.06 1 98.62 278 PRO B CA 1
ATOM 6080 C C . PRO B 1 278 ? 22.906 13.344 0.938 1 98.62 278 PRO B C 1
ATOM 6082 O O . PRO B 1 278 ? 22.391 12.336 1.434 1 98.62 278 PRO B O 1
ATOM 6085 N N . GLU B 1 279 ? 22.453 14.547 1.203 1 98.81 279 GLU B N 1
ATOM 6086 C CA . GLU B 1 279 ? 21.453 14.758 2.244 1 98.81 279 GLU B CA 1
ATOM 6087 C C . GLU B 1 279 ? 20.031 14.648 1.68 1 98.81 279 GLU B C 1
ATOM 6089 O O . GLU B 1 279 ? 19.062 14.68 2.43 1 98.81 279 GLU B O 1
ATOM 6094 N N . VAL B 1 280 ? 19.906 14.539 0.332 1 98.94 280 VAL B N 1
ATOM 6095 C CA . VAL B 1 280 ? 18.578 14.32 -0.238 1 98.94 280 VAL B CA 1
ATOM 6096 C C . VAL B 1 280 ? 18 13.016 0.306 1 98.94 280 VAL B C 1
ATOM 6098 O O . VAL B 1 280 ? 18.609 11.953 0.206 1 98.94 280 VAL B O 1
ATOM 6101 N N . GLY B 1 281 ? 16.859 13.062 0.892 1 98.88 281 GLY B N 1
ATOM 6102 C CA . GLY B 1 281 ? 16.156 11.906 1.433 1 98.88 281 GLY B CA 1
ATOM 6103 C C . GLY B 1 281 ? 16.516 11.617 2.879 1 98.88 281 GLY B C 1
ATOM 6104 O O . GLY B 1 281 ? 15.867 10.797 3.529 1 98.88 281 GLY B O 1
ATOM 6105 N N . GLN B 1 282 ? 17.469 12.328 3.424 1 98.75 282 GLN B N 1
ATOM 6106 C CA . GLN B 1 282 ? 17.891 12.117 4.805 1 98.75 282 GLN B CA 1
ATOM 6107 C C . GLN B 1 282 ? 17.094 13 5.762 1 98.75 282 GLN B C 1
ATOM 6109 O O . GLN B 1 282 ? 16.281 13.82 5.328 1 98.75 282 GLN B O 1
ATOM 6114 N N . ASN B 1 283 ? 17.234 12.812 7.055 1 98.81 283 ASN B N 1
ATOM 6115 C CA . ASN B 1 283 ? 16.625 13.641 8.102 1 98.81 283 ASN B CA 1
ATOM 6116 C C . ASN B 1 283 ? 15.117 13.477 8.141 1 98.81 283 ASN B C 1
ATOM 6118 O O . ASN B 1 283 ? 14.398 14.391 8.57 1 98.81 283 ASN B O 1
ATOM 6122 N N . LEU B 1 284 ? 14.625 12.312 7.656 1 98.88 284 LEU B N 1
ATOM 6123 C CA . LEU B 1 284 ? 13.195 12.055 7.734 1 98.88 284 LEU B CA 1
ATOM 6124 C C . LEU B 1 284 ? 12.727 12.023 9.18 1 98.88 284 LEU B C 1
ATOM 6126 O O . LEU B 1 284 ? 13.273 11.289 10 1 98.88 284 LEU B O 1
ATOM 6130 N N . GLN B 1 285 ? 11.766 12.859 9.5 1 98.62 285 GLN B N 1
ATOM 6131 C CA . GLN B 1 285 ? 11.148 12.961 10.82 1 98.62 285 GLN B CA 1
ATOM 6132 C C . GLN B 1 285 ? 9.633 12.766 10.734 1 98.62 285 GLN B C 1
ATOM 6134 O O . GLN B 1 285 ? 9.047 12.898 9.656 1 98.62 285 GLN B O 1
ATOM 6139 N N . ASP B 1 286 ? 9.047 12.398 11.844 1 98.38 286 ASP B N 1
ATOM 6140 C CA . ASP B 1 286 ? 7.602 12.219 11.953 1 98.38 286 ASP B CA 1
ATOM 6141 C C . ASP B 1 286 ? 7.152 12.297 13.414 1 98.38 286 ASP B C 1
ATOM 6143 O O . ASP B 1 286 ? 7.98 12.367 14.32 1 98.38 286 ASP B O 1
ATOM 6147 N N . HIS B 1 287 ? 5.895 12.5 13.578 1 98.56 287 HIS B N 1
ATOM 6148 C CA . HIS B 1 287 ? 5.301 12.438 14.906 1 98.56 287 HIS B CA 1
ATOM 6149 C C . HIS B 1 287 ? 4.625 11.094 15.148 1 98.56 287 HIS B C 1
ATOM 6151 O O . HIS B 1 287 ? 3.639 10.758 14.484 1 98.56 287 HIS B O 1
ATOM 6157 N N . ALA B 1 288 ? 5.129 10.312 16.094 1 98 288 ALA B N 1
ATOM 6158 C CA . ALA B 1 288 ? 4.555 9.023 16.438 1 98 288 ALA B CA 1
ATOM 6159 C C . ALA B 1 288 ? 3.43 9.188 17.469 1 98 288 ALA B C 1
ATOM 6161 O O . ALA B 1 288 ? 3.586 9.891 18.469 1 98 288 ALA B O 1
ATOM 6162 N N . LEU B 1 289 ? 2.314 8.562 17.219 1 98 289 LEU B N 1
ATOM 6163 C CA . LEU B 1 289 ? 1.167 8.57 18.125 1 98 289 LEU B CA 1
ATOM 6164 C C . LEU B 1 289 ? 1.076 7.254 18.891 1 98 289 LEU B C 1
ATOM 6166 O O . LEU B 1 289 ? 1.265 6.18 18.312 1 98 289 LEU B O 1
ATOM 6170 N N . ILE B 1 290 ? 0.842 7.309 20.156 1 97.56 290 ILE B N 1
ATOM 6171 C CA . ILE B 1 290 ? 0.544 6.156 21 1 97.56 290 ILE B CA 1
ATOM 6172 C C . ILE B 1 290 ? -0.907 6.223 21.469 1 97.56 290 ILE B C 1
ATOM 6174 O O . ILE B 1 290 ? -1.196 6.77 22.531 1 97.56 290 ILE B O 1
ATOM 6178 N N . PRO B 1 291 ? -1.763 5.559 20.797 1 96 291 PRO B N 1
ATOM 6179 C CA . PRO B 1 291 ? -3.188 5.734 21.078 1 96 291 PRO B CA 1
ATOM 6180 C C . PRO B 1 291 ? -3.678 4.844 22.219 1 96 291 PRO B C 1
ATOM 6182 O O . PRO B 1 291 ? -3.23 3.701 22.344 1 96 291 PRO B O 1
ATOM 6185 N N . LEU B 1 292 ? -4.484 5.352 23.062 1 96.75 292 LEU B N 1
ATOM 6186 C CA . LEU B 1 292 ? -5.355 4.613 23.969 1 96.75 292 LEU B CA 1
ATOM 6187 C C . LEU B 1 292 ? -6.805 4.668 23.5 1 96.75 292 LEU B C 1
ATOM 6189 O O . LEU B 1 292 ? -7.305 5.734 23.141 1 96.75 292 LEU B O 1
ATOM 6193 N N . VAL B 1 293 ? -7.441 3.525 23.453 1 96.69 293 VAL B N 1
ATOM 6194 C CA . VAL B 1 293 ? -8.82 3.439 22.969 1 96.69 293 VAL B CA 1
ATOM 6195 C C . VAL B 1 293 ? -9.711 2.869 24.078 1 96.69 293 VAL B C 1
ATOM 6197 O O . VAL B 1 293 ? -9.477 1.763 24.562 1 96.69 293 VAL B O 1
ATOM 6200 N N . TYR B 1 294 ? -10.648 3.633 24.453 1 97.44 294 TYR B N 1
ATOM 6201 C CA . TYR B 1 294 ? -11.602 3.232 25.484 1 97.44 294 TYR B CA 1
ATOM 6202 C C . TYR B 1 294 ? -13.008 3.117 24.906 1 97.44 294 TYR B C 1
ATOM 6204 O O . TYR B 1 294 ? -13.453 3.988 24.156 1 97.44 294 TYR B O 1
ATOM 6212 N N . THR B 1 295 ? -13.664 2.057 25.234 1 96.62 295 THR B N 1
ATOM 6213 C CA . THR B 1 295 ? -15.031 1.853 24.766 1 96.62 295 THR B CA 1
ATOM 6214 C C . THR B 1 295 ? -16.031 2.156 25.875 1 96.62 295 THR B C 1
ATOM 6216 O O . THR B 1 295 ? -15.68 2.143 27.047 1 96.62 295 THR B O 1
ATOM 6219 N N . HIS B 1 296 ? -17.203 2.482 25.5 1 96.38 296 HIS B N 1
ATOM 6220 C CA . HIS B 1 296 ? -18.266 2.797 26.453 1 96.38 296 HIS B CA 1
ATOM 6221 C C . HIS B 1 296 ? -19.641 2.596 25.812 1 96.38 296 HIS B C 1
ATOM 6223 O O . HIS B 1 296 ? -19.75 2.344 24.609 1 96.38 296 HIS B O 1
ATOM 6229 N N . ALA B 1 297 ? -20.688 2.777 26.609 1 94.44 297 ALA B N 1
ATOM 6230 C CA . ALA B 1 297 ? -22.031 2.41 26.156 1 94.44 297 ALA B CA 1
ATOM 6231 C C . ALA B 1 297 ? -22.797 3.633 25.672 1 94.44 297 ALA B C 1
ATOM 6233 O O . ALA B 1 297 ? -23.828 3.5 25 1 94.44 297 ALA B O 1
ATOM 6234 N N . GLN B 1 298 ? -22.281 4.801 25.953 1 94.5 298 GLN B N 1
ATOM 6235 C CA . GLN B 1 298 ? -23 6.008 25.547 1 94.5 298 GLN B CA 1
ATOM 6236 C C . GLN B 1 298 ? -23.016 6.156 24.031 1 94.5 298 GLN B C 1
ATOM 6238 O O . GLN B 1 298 ? -21.953 6.211 23.391 1 94.5 298 GLN B O 1
ATOM 6243 N N . PRO B 1 299 ? -24.188 6.266 23.406 1 93.56 299 PRO B N 1
ATOM 6244 C CA . PRO B 1 299 ? -24.297 6.32 21.953 1 93.56 299 PRO B CA 1
ATOM 6245 C C . PRO B 1 299 ? -24.047 7.723 21.391 1 93.56 299 PRO B C 1
ATOM 6247 O O . PRO B 1 299 ? -24.891 8.25 20.656 1 93.56 299 PRO B O 1
ATOM 6250 N N . ILE B 1 300 ? -22.781 8.289 21.641 1 92.81 300 ILE B N 1
ATOM 6251 C CA . ILE B 1 300 ? -22.594 9.695 21.312 1 92.81 300 ILE B CA 1
ATOM 6252 C C . ILE B 1 300 ? -21.312 9.867 20.5 1 92.81 300 ILE B C 1
ATOM 6254 O O . ILE B 1 300 ? -20.906 10.992 20.188 1 92.81 300 ILE B O 1
ATOM 6258 N N . SER B 1 301 ? -20.641 8.688 20.25 1 93.31 301 SER B N 1
ATOM 6259 C CA . SER B 1 301 ? -19.422 8.805 19.453 1 93.31 301 SER B CA 1
ATOM 6260 C C . SER B 1 301 ? -19.766 9.133 18 1 93.31 301 SER B C 1
ATOM 6262 O O . SER B 1 301 ? -20.938 9.133 17.609 1 93.31 301 SER B O 1
ATOM 6264 N N . LEU B 1 302 ? -18.734 9.422 17.203 1 93.06 302 LEU B N 1
ATOM 6265 C CA . LEU B 1 302 ? -18.906 9.844 15.82 1 93.06 302 LEU B CA 1
ATOM 6266 C C . LEU B 1 302 ? -19.359 8.68 14.953 1 93.06 302 LEU B C 1
ATOM 6268 O O . LEU B 1 302 ? -19.797 8.875 13.82 1 93.06 302 LEU B O 1
ATOM 6272 N N . ILE B 1 303 ? -19.328 7.465 15.492 1 88.38 303 ILE B N 1
ATOM 6273 C CA . ILE B 1 303 ? -19.859 6.34 14.719 1 88.38 303 ILE B CA 1
ATOM 6274 C C . ILE B 1 303 ? -21.359 6.516 14.516 1 88.38 303 ILE B C 1
ATOM 6276 O O . ILE B 1 303 ? -21.922 5.953 13.57 1 88.38 303 ILE B O 1
ATOM 6280 N N . ALA B 1 304 ? -21.984 7.297 15.391 1 88 304 ALA B N 1
ATOM 6281 C CA . ALA B 1 304 ? -23.422 7.535 15.336 1 88 304 ALA B CA 1
ATOM 6282 C C . ALA B 1 304 ? -23.75 8.727 14.438 1 88 304 ALA B C 1
ATOM 6284 O O . ALA B 1 304 ? -24.922 9.055 14.234 1 88 304 ALA B O 1
ATOM 6285 N N . ALA B 1 305 ? -22.781 9.359 13.875 1 90.31 305 ALA B N 1
ATOM 6286 C CA . ALA B 1 305 ? -23 10.508 13 1 90.31 305 ALA B CA 1
ATOM 6287 C C . ALA B 1 305 ? -23.609 10.07 11.664 1 90.31 305 ALA B C 1
ATOM 6289 O O . ALA B 1 305 ? -23.484 8.914 11.266 1 90.31 305 ALA B O 1
ATOM 6290 N N . GLY B 1 306 ? -24.359 11.008 10.992 1 90.44 306 GLY B N 1
ATOM 6291 C CA . GLY B 1 306 ? -24.812 10.758 9.633 1 90.44 306 GLY B CA 1
ATOM 6292 C C . GLY B 1 306 ? -26.297 10.414 9.555 1 90.44 306 GLY B C 1
ATOM 6293 O O . GLY B 1 306 ? -26.781 9.961 8.516 1 90.44 306 GLY B O 1
ATOM 6294 N N . THR B 1 307 ? -26.984 10.562 10.688 1 92.44 307 THR B N 1
ATOM 6295 C CA . THR B 1 307 ? -28.438 10.422 10.617 1 92.44 307 THR B CA 1
ATOM 6296 C C . THR B 1 307 ? -29.047 11.438 9.656 1 92.44 307 THR B C 1
ATOM 6298 O O . THR B 1 307 ? -28.391 12.43 9.312 1 92.44 307 THR B O 1
ATOM 6301 N N . PRO B 1 308 ? -30.219 11.18 9.234 1 93.81 308 PRO B N 1
ATOM 6302 C CA . PRO B 1 308 ? -30.875 12.18 8.383 1 93.81 308 PRO B CA 1
ATOM 6303 C C . PRO B 1 308 ? -30.922 13.562 9.023 1 93.81 308 PRO B C 1
ATOM 6305 O O . PRO B 1 308 ? -30.797 14.57 8.328 1 93.81 308 PRO B O 1
ATOM 6308 N N . GLU B 1 309 ? -31.078 13.508 10.281 1 95.12 309 GLU B N 1
ATOM 6309 C CA . GLU B 1 309 ? -31.094 14.773 11.008 1 95.12 309 GLU B CA 1
ATOM 6310 C C . GLU B 1 309 ? -29.734 15.445 10.984 1 95.12 309 GLU B C 1
ATOM 6312 O O . GLU B 1 309 ? -29.625 16.656 10.812 1 95.12 309 GLU B O 1
ATOM 6317 N N . ASP B 1 310 ? -28.672 14.664 11.219 1 95.19 310 ASP B N 1
ATOM 6318 C CA . ASP B 1 310 ? -27.312 15.188 11.148 1 95.19 310 ASP B CA 1
ATOM 6319 C C . ASP B 1 310 ? -27.016 15.789 9.773 1 95.19 310 ASP B C 1
ATOM 6321 O O . ASP B 1 310 ? -26.438 16.875 9.68 1 95.19 310 ASP B O 1
ATOM 6325 N N . LEU B 1 311 ? -27.438 15.102 8.789 1 95.38 311 LEU B N 1
ATOM 6326 C CA . LEU B 1 311 ? -27.188 15.523 7.414 1 95.38 311 LEU B CA 1
ATOM 6327 C C . LEU B 1 311 ? -27.938 16.812 7.098 1 95.38 311 LEU B C 1
ATOM 6329 O O . LEU B 1 311 ? -27.406 17.703 6.43 1 95.38 311 LEU B O 1
ATOM 6333 N N . ALA B 1 312 ? -29.156 16.906 7.551 1 96.12 312 ALA B N 1
ATOM 6334 C CA . ALA B 1 312 ? -29.953 18.109 7.344 1 96.12 312 ALA B CA 1
ATOM 6335 C C . ALA B 1 312 ? -29.312 19.312 8.047 1 96.12 312 ALA B C 1
ATOM 6337 O O . ALA B 1 312 ? -29.25 20.406 7.48 1 96.12 312 ALA B O 1
ATOM 6338 N N . GLU B 1 313 ? -28.922 19.047 9.266 1 95.88 313 GLU B N 1
ATOM 6339 C CA . GLU B 1 313 ? -28.281 20.109 10.031 1 95.88 313 GLU B CA 1
ATOM 6340 C C . GLU B 1 313 ? -26.984 20.578 9.352 1 95.88 313 GLU B C 1
ATOM 6342 O O . GLU B 1 313 ? -26.719 21.781 9.289 1 95.88 313 GLU B O 1
ATOM 6347 N N . PHE B 1 314 ? -26.234 19.703 8.852 1 96.44 314 PHE B N 1
ATOM 6348 C CA . PHE B 1 314 ? -24.984 19.984 8.156 1 96.44 314 PHE B CA 1
ATOM 6349 C C . PHE B 1 314 ? -25.25 20.781 6.875 1 96.44 314 PHE B C 1
ATOM 6351 O O . PHE B 1 314 ? -24.609 21.797 6.625 1 96.44 314 PHE B O 1
ATOM 6358 N N . THR B 1 315 ? -26.203 20.328 6.086 1 95.62 315 THR B N 1
ATOM 6359 C CA . THR B 1 315 ? -26.5 20.922 4.785 1 95.62 315 THR B CA 1
ATOM 6360 C C . THR B 1 315 ? -27.078 22.328 4.953 1 95.62 315 THR B C 1
ATOM 6362 O O . THR B 1 315 ? -26.734 23.25 4.211 1 95.62 315 THR B O 1
ATOM 6365 N N . ARG B 1 316 ? -27.891 22.547 6 1 95.12 316 ARG B N 1
ATOM 6366 C CA . ARG B 1 316 ? -28.609 23.797 6.156 1 95.12 316 ARG B CA 1
ATOM 6367 C C . ARG B 1 316 ? -27.812 24.812 6.961 1 95.12 316 ARG B C 1
ATOM 6369 O O . ARG B 1 316 ? -27.859 26.016 6.688 1 95.12 316 ARG B O 1
ATOM 6376 N N . HIS B 1 317 ? -27.047 24.281 7.934 1 95 317 HIS B N 1
ATOM 6377 C CA . HIS B 1 317 ? -26.484 25.219 8.898 1 95 317 HIS B CA 1
ATOM 6378 C C . HIS B 1 317 ? -24.969 25.031 9.031 1 95 317 HIS B C 1
ATOM 6380 O O . HIS B 1 317 ? -24.297 25.844 9.672 1 95 317 HIS B O 1
ATOM 6386 N N . GLY B 1 318 ? -24.438 23.984 8.406 1 96.12 318 GLY B N 1
ATOM 6387 C CA . GLY B 1 318 ? -23.016 23.719 8.578 1 96.12 318 GLY B CA 1
ATOM 6388 C C . GLY B 1 318 ? -22.625 23.406 10.008 1 96.12 318 GLY B C 1
ATOM 6389 O O . GLY B 1 318 ? -21.578 23.859 10.484 1 96.12 318 GLY B O 1
ATOM 6390 N N . ARG B 1 319 ? -23.484 22.734 10.695 1 95.75 319 ARG B N 1
ATOM 6391 C CA . ARG B 1 319 ? -23.266 22.391 12.094 1 95.75 319 ARG B CA 1
ATOM 6392 C C . ARG B 1 319 ? -23.531 20.906 12.344 1 95.75 319 ARG B C 1
ATOM 6394 O O . ARG B 1 319 ? -23.938 20.188 11.43 1 95.75 319 ARG B O 1
ATOM 6401 N N . GLY B 1 320 ? -23.203 20.516 13.5 1 94.94 320 GLY B N 1
ATOM 6402 C CA . GLY B 1 320 ? -23.5 19.141 13.906 1 94.94 320 GLY B CA 1
ATOM 6403 C C . GLY B 1 320 ? -22.328 18.203 13.742 1 94.94 320 GLY B C 1
ATOM 6404 O O . GLY B 1 320 ? -21.234 18.641 13.383 1 94.94 320 GLY B O 1
ATOM 6405 N N . PRO B 1 321 ? -22.609 16.891 13.984 1 95.5 321 PRO B N 1
ATOM 6406 C CA . PRO B 1 321 ? -21.516 15.898 14.047 1 95.5 321 PRO B CA 1
ATOM 6407 C C . PRO B 1 321 ? -20.797 15.742 12.719 1 95.5 321 PRO B C 1
ATOM 6409 O O . PRO B 1 321 ? -19.625 15.328 12.688 1 95.5 321 PRO B O 1
ATOM 6412 N N . MET B 1 322 ? -21.453 16.109 11.617 1 96.81 322 MET B N 1
ATOM 6413 C CA . MET B 1 322 ? -20.828 15.961 10.305 1 96.81 322 MET B CA 1
ATOM 6414 C C . MET B 1 322 ? -19.656 16.938 10.156 1 96.81 322 MET B C 1
ATOM 6416 O O . MET B 1 322 ? -18.812 16.75 9.281 1 96.81 322 MET B O 1
ATOM 6420 N N . THR B 1 323 ? -19.578 17.969 11.031 1 97.56 323 THR B N 1
ATOM 6421 C CA . THR B 1 323 ? -18.531 18.984 10.953 1 97.56 323 THR B CA 1
ATOM 6422 C C . THR B 1 323 ? -17.344 18.594 11.805 1 97.56 323 THR B C 1
ATOM 6424 O O . THR B 1 323 ? -16.328 19.297 11.82 1 97.56 323 THR B O 1
ATOM 6427 N N . ALA B 1 324 ? -17.422 17.453 12.484 1 96.81 324 ALA B N 1
ATOM 6428 C CA . ALA B 1 324 ? -16.344 17.047 13.391 1 96.81 324 ALA B CA 1
ATOM 6429 C C . ALA B 1 324 ? -15.109 16.609 12.625 1 96.81 324 ALA B C 1
ATOM 6431 O O . ALA B 1 324 ? -15.211 15.883 11.633 1 96.81 324 ALA B O 1
ATOM 6432 N N . ASN B 1 325 ? -13.961 17.031 13.07 1 96.19 325 ASN B N 1
ATOM 6433 C CA . ASN B 1 325 ? -12.711 16.75 12.375 1 96.19 325 ASN B CA 1
ATOM 6434 C C . ASN B 1 325 ? -12.07 15.453 12.875 1 96.19 325 ASN B C 1
ATOM 6436 O O . ASN B 1 325 ? -11.023 15.039 12.375 1 96.19 325 ASN B O 1
ATOM 6440 N N . GLY B 1 326 ? -12.594 14.82 13.82 1 94.06 326 GLY B N 1
ATOM 6441 C CA . GLY B 1 326 ? -11.969 13.703 14.5 1 94.06 326 GLY B CA 1
ATOM 6442 C C . GLY B 1 326 ? -11.344 14.094 15.828 1 94.06 326 GLY B C 1
ATOM 6443 O O . GLY B 1 326 ? -12.047 14.227 16.828 1 94.06 326 GLY B O 1
ATOM 6444 N N . PRO B 1 327 ? -10.039 14.383 15.805 1 95.94 327 PRO B N 1
ATOM 6445 C CA . PRO B 1 327 ? -9.445 14.891 17.047 1 95.94 327 PRO B CA 1
ATOM 6446 C C . PRO B 1 327 ? -9.852 16.328 17.359 1 95.94 327 PRO B C 1
ATOM 6448 O O . PRO B 1 327 ? -9.133 17.266 17.016 1 95.94 327 PRO B O 1
ATOM 6451 N N . GLN B 1 328 ? -10.859 16.484 18.188 1 97 328 GLN B N 1
ATOM 6452 C CA . GLN B 1 328 ? -11.461 17.781 18.453 1 97 328 GLN B CA 1
ATOM 6453 C C . GLN B 1 328 ? -10.664 18.547 19.516 1 97 328 GLN B C 1
ATOM 6455 O O . GLN B 1 328 ? -10.586 19.781 19.453 1 97 328 GLN B O 1
ATOM 6460 N N . ALA B 1 329 ? -10.195 17.797 20.469 1 98.25 329 ALA B N 1
ATOM 6461 C CA . ALA B 1 329 ? -9.492 18.406 21.609 1 98.25 329 ALA B CA 1
ATOM 6462 C C . ALA B 1 329 ? -8.102 17.797 21.766 1 98.25 329 ALA B C 1
ATOM 6464 O O . ALA B 1 329 ? -7.793 16.766 21.172 1 98.25 329 ALA B O 1
ATOM 6465 N N . GLY B 1 330 ? -7.312 18.453 22.453 1 98.19 330 GLY B N 1
ATOM 6466 C CA . GLY B 1 330 ? -5.961 18 22.734 1 98.19 330 GLY B CA 1
ATOM 6467 C C . GLY B 1 330 ? -5.215 18.906 23.688 1 98.19 330 GLY B C 1
ATOM 6468 O O . GLY B 1 330 ? -5.828 19.578 24.531 1 98.19 330 GLY B O 1
ATOM 6469 N N . GLY B 1 331 ? -3.945 18.812 23.641 1 98.44 331 GLY B N 1
ATOM 6470 C CA . GLY B 1 331 ? -3.105 19.609 24.516 1 98.44 331 GLY B CA 1
ATOM 6471 C C . GLY B 1 331 ? -1.623 19.391 24.281 1 98.44 331 GLY B C 1
ATOM 6472 O O . GLY B 1 331 ? -1.232 18.516 23.516 1 98.44 331 GLY B O 1
ATOM 6473 N N . PHE B 1 332 ? -0.877 20.328 24.844 1 98.62 332 PHE B N 1
ATOM 6474 C CA . PHE B 1 332 ? 0.578 20.297 24.75 1 98.62 332 PHE B CA 1
ATOM 6475 C C . PHE B 1 332 ? 1.206 20.25 26.141 1 98.62 332 PHE B C 1
ATOM 6477 O O . PHE B 1 332 ? 0.843 21.047 27.016 1 98.62 332 PHE B O 1
ATOM 6484 N N . VAL B 1 333 ? 2.1 19.297 26.344 1 97.88 333 VAL B N 1
ATOM 6485 C CA . VAL B 1 333 ? 2.734 19.156 27.641 1 97.88 333 VAL B CA 1
ATOM 6486 C C . VAL B 1 333 ? 4.219 18.844 27.469 1 97.88 333 VAL B C 1
ATOM 6488 O O . VAL B 1 333 ? 4.656 18.484 26.375 1 97.88 333 VAL B O 1
ATOM 6491 N N . ARG B 1 334 ? 4.91 19.078 28.562 1 96.75 334 ARG B N 1
ATOM 6492 C CA . ARG B 1 334 ? 6.324 18.719 28.656 1 96.75 334 ARG B CA 1
ATOM 6493 C C . ARG B 1 334 ? 6.508 17.422 29.422 1 96.75 334 ARG B C 1
ATOM 6495 O O . ARG B 1 334 ? 5.867 17.203 30.453 1 96.75 334 ARG B O 1
ATOM 6502 N N . THR B 1 335 ? 7.32 16.516 28.875 1 95.44 335 THR B N 1
ATOM 6503 C CA . THR B 1 335 ? 7.621 15.289 29.594 1 95.44 335 THR B CA 1
ATOM 6504 C C . THR B 1 335 ? 8.625 15.539 30.719 1 95.44 335 THR B C 1
ATOM 6506 O O . THR B 1 335 ? 8.789 14.695 31.609 1 95.44 335 THR B O 1
ATOM 6509 N N . SER B 1 336 ? 9.336 16.641 30.578 1 93.38 336 SER B N 1
ATOM 6510 C CA . SER B 1 336 ? 10.289 17.047 31.609 1 93.38 336 SER B CA 1
ATOM 6511 C C . SER B 1 336 ? 10.219 18.547 31.875 1 93.38 336 SER B C 1
ATOM 6513 O O . SER B 1 336 ? 10.016 19.328 30.953 1 93.38 336 SER B O 1
ATOM 6515 N N . GLU B 1 337 ? 10.508 18.953 33.062 1 90.56 337 GLU B N 1
ATOM 6516 C CA . GLU B 1 337 ? 10.445 20.359 33.469 1 90.56 337 GLU B CA 1
ATOM 6517 C C . GLU B 1 337 ? 11.586 21.156 32.844 1 90.56 337 GLU B C 1
ATOM 6519 O O . GLU B 1 337 ? 11.516 22.375 32.75 1 90.56 337 GLU B O 1
ATOM 6524 N N . GLU B 1 338 ? 12.492 20.5 32.406 1 92.69 338 GLU B N 1
ATOM 6525 C CA . GLU B 1 338 ? 13.68 21.156 31.891 1 92.69 338 GLU B CA 1
ATOM 6526 C C . GLU B 1 338 ? 13.453 21.625 30.453 1 92.69 338 GLU B C 1
ATOM 6528 O O . GLU B 1 338 ? 14.227 22.438 29.938 1 92.69 338 GLU B O 1
ATOM 6533 N N . LEU B 1 339 ? 12.406 21.203 29.844 1 94.44 339 LEU B N 1
ATOM 6534 C CA . LEU B 1 339 ? 12.156 21.547 28.453 1 94.44 339 LEU B CA 1
ATOM 6535 C C . LEU B 1 339 ? 11.547 22.938 28.344 1 94.44 339 LEU B C 1
ATOM 6537 O O . LEU B 1 339 ? 10.68 23.312 29.125 1 94.44 339 LEU B O 1
ATOM 6541 N N . SER B 1 340 ? 12.031 23.703 27.391 1 92.88 340 SER B N 1
ATOM 6542 C CA . SER B 1 340 ? 11.523 25.062 27.156 1 92.88 340 SER B CA 1
ATOM 6543 C C . SER B 1 340 ? 10.156 25.031 26.484 1 92.88 340 SER B C 1
ATOM 6545 O O . SER B 1 340 ? 9.336 25.922 26.688 1 92.88 340 SER B O 1
ATOM 6547 N N . ASP B 1 341 ? 9.938 24.094 25.641 1 96.06 341 ASP B N 1
ATOM 6548 C CA . ASP B 1 341 ? 8.703 23.938 24.875 1 96.06 341 ASP B CA 1
ATOM 6549 C C . ASP B 1 341 ? 8.117 22.531 25.078 1 96.06 341 ASP B C 1
ATOM 6551 O O . ASP B 1 341 ? 8.828 21.609 25.453 1 96.06 341 ASP B O 1
ATOM 6555 N N . PRO B 1 342 ? 6.828 22.438 24.891 1 97.62 342 PRO B N 1
ATOM 6556 C CA . PRO B 1 342 ? 6.242 21.094 24.969 1 97.62 342 PRO B CA 1
ATOM 6557 C C . PRO B 1 342 ? 6.855 20.125 23.953 1 97.62 342 PRO B C 1
ATOM 6559 O O . PRO B 1 342 ? 7.223 20.531 22.844 1 97.62 342 PRO B O 1
ATOM 6562 N N . ASP B 1 343 ? 6.953 18.844 24.375 1 98.06 343 ASP B N 1
ATOM 6563 C CA . ASP B 1 343 ? 7.473 17.828 23.469 1 98.06 343 ASP B CA 1
ATOM 6564 C C . ASP B 1 343 ? 6.414 16.766 23.172 1 98.06 343 ASP B C 1
ATOM 6566 O O . ASP B 1 343 ? 6.699 15.766 22.5 1 98.06 343 ASP B O 1
ATOM 6570 N N . VAL B 1 344 ? 5.191 17.016 23.656 1 98.5 344 VAL B N 1
ATOM 6571 C CA . VAL B 1 344 ? 4.094 16.094 23.438 1 98.5 344 VAL B CA 1
ATOM 6572 C C . VAL B 1 344 ? 2.826 16.859 23.078 1 98.5 344 VAL B C 1
ATOM 6574 O O . VAL B 1 344 ? 2.496 17.859 23.703 1 98.5 344 VAL B O 1
ATOM 6577 N N . GLU B 1 345 ? 2.189 16.453 22.031 1 98.75 345 GLU B N 1
ATOM 6578 C CA . GLU B 1 345 ? 0.831 16.875 21.703 1 98.75 345 GLU B CA 1
ATOM 6579 C C . GLU B 1 345 ? -0.173 15.758 21.984 1 98.75 345 GLU B C 1
ATOM 6581 O O . GLU B 1 345 ? 0.014 14.625 21.531 1 98.75 345 GLU B O 1
ATOM 6586 N N . PHE B 1 346 ? -1.15 16.031 22.734 1 98.62 346 PHE B N 1
ATOM 6587 C CA . PHE B 1 346 ? -2.238 15.07 22.906 1 98.62 346 PHE B CA 1
ATOM 6588 C C . PHE B 1 346 ? -3.336 15.312 21.875 1 98.62 346 PHE B C 1
ATOM 6590 O O . PHE B 1 346 ? -3.666 16.453 21.578 1 98.62 346 PHE B O 1
ATOM 6597 N N . LEU B 1 347 ? -3.848 14.281 21.344 1 98.38 347 LEU B N 1
ATOM 6598 C CA . LEU B 1 347 ? -5.012 14.289 20.469 1 98.38 347 LEU B CA 1
ATOM 6599 C C . LEU B 1 347 ? -6.133 13.43 21.031 1 98.38 347 LEU B C 1
ATOM 6601 O O . LEU B 1 347 ? -5.883 12.328 21.531 1 98.38 347 LEU B O 1
ATOM 6605 N N . ALA B 1 348 ? -7.332 13.93 21.062 1 98.38 348 ALA B N 1
ATOM 6606 C CA . ALA B 1 348 ? -8.492 13.188 21.562 1 98.38 348 ALA B CA 1
ATOM 6607 C C . ALA B 1 348 ? -9.633 13.227 20.547 1 98.38 348 ALA B C 1
ATOM 6609 O O . ALA B 1 348 ? -10.016 14.297 20.078 1 98.38 348 ALA B O 1
ATOM 6610 N N . ALA B 1 349 ? -10.117 12.094 20.188 1 97.31 349 ALA B N 1
ATOM 6611 C CA . ALA B 1 349 ? -11.195 11.945 19.219 1 97.31 349 ALA B CA 1
ATOM 6612 C C . ALA B 1 349 ? -12.328 11.102 19.781 1 97.31 349 ALA B C 1
ATOM 6614 O O . ALA B 1 349 ? -12.094 10.039 20.359 1 97.31 349 ALA B O 1
ATOM 6615 N N . PRO B 1 350 ? -13.586 11.547 19.656 1 97.44 350 PRO B N 1
ATOM 6616 C CA . PRO B 1 350 ? -14.742 10.773 20.109 1 97.44 350 PRO B CA 1
ATOM 6617 C C . PRO B 1 350 ? -15.148 9.688 19.109 1 97.44 350 PRO B C 1
ATOM 6619 O O . PRO B 1 350 ? -16.312 9.609 18.719 1 97.44 350 PRO B O 1
ATOM 6622 N N . VAL B 1 351 ? -14.242 8.883 18.734 1 95.88 351 VAL B N 1
ATOM 6623 C CA . VAL B 1 351 ? -14.43 7.762 17.828 1 95.88 351 VAL B CA 1
ATOM 6624 C C . VAL B 1 351 ? -13.383 6.688 18.109 1 95.88 351 VAL B C 1
ATOM 6626 O O . VAL B 1 351 ? -12.328 6.969 18.688 1 95.88 351 VAL B O 1
ATOM 6629 N N . MET B 1 352 ? -13.703 5.461 17.766 1 93.88 352 MET B N 1
ATOM 6630 C CA . MET B 1 352 ? -12.734 4.375 17.844 1 93.88 352 MET B CA 1
ATOM 6631 C C . MET B 1 352 ? -11.664 4.52 16.766 1 93.88 352 MET B C 1
ATOM 6633 O O . MET B 1 352 ? -11.953 4.402 15.57 1 93.88 352 MET B O 1
ATOM 6637 N N . PHE B 1 353 ? -10.492 4.934 17.172 1 91.38 353 PHE B N 1
ATOM 6638 C CA . PHE B 1 353 ? -9.352 5.059 16.266 1 91.38 353 PHE B CA 1
ATOM 6639 C C . PHE B 1 353 ? -8.367 3.918 16.484 1 91.38 353 PHE B C 1
ATOM 6641 O O . PHE B 1 353 ? -7.586 3.939 17.438 1 91.38 353 PHE B O 1
ATOM 6648 N N . ALA B 1 354 ? -8.453 2.92 15.539 1 85.94 354 ALA B N 1
ATOM 6649 C CA . ALA B 1 354 ? -7.602 1.742 15.641 1 85.94 354 ALA B CA 1
ATOM 6650 C C . ALA B 1 354 ? -6.832 1.503 14.344 1 85.94 354 ALA B C 1
ATOM 6652 O O . ALA B 1 354 ? -7.285 1.892 13.266 1 85.94 354 ALA B O 1
ATOM 6653 N N . ASP B 1 355 ? -5.602 0.964 14.438 1 86.44 355 ASP B N 1
ATOM 6654 C CA . ASP B 1 355 ? -4.801 0.514 13.297 1 86.44 355 ASP B CA 1
ATOM 6655 C C . ASP B 1 355 ? -4.527 1.661 12.328 1 86.44 355 ASP B C 1
ATOM 6657 O O . ASP B 1 355 ? -4.836 1.559 11.141 1 86.44 355 ASP B O 1
ATOM 6661 N N . SER B 1 356 ? -4.113 2.781 12.914 1 84.81 356 SER B N 1
ATOM 6662 C CA . SER B 1 356 ? -3.768 3.955 12.117 1 84.81 356 SER B CA 1
ATOM 6663 C C . SER B 1 356 ? -4.945 4.41 11.258 1 84.81 356 SER B C 1
ATOM 6665 O O . SER B 1 356 ? -4.766 4.828 10.117 1 84.81 356 SER B O 1
ATOM 6667 N N . GLY B 1 357 ? -6.188 4.102 11.727 1 85.88 357 GLY B N 1
ATOM 6668 C CA . GLY B 1 357 ? -7.391 4.52 11.016 1 85.88 357 GLY B CA 1
ATOM 6669 C C . GLY B 1 357 ? -7.922 3.459 10.07 1 85.88 357 GLY B C 1
ATOM 6670 O O . GLY B 1 357 ? -9 3.623 9.492 1 85.88 357 GLY B O 1
ATOM 6671 N N . LEU B 1 358 ? -7.227 2.381 10.008 1 88.69 358 LEU B N 1
ATOM 6672 C CA . LEU B 1 358 ? -7.645 1.325 9.086 1 88.69 358 LEU B CA 1
ATOM 6673 C C . LEU B 1 358 ? -8.586 0.347 9.781 1 88.69 358 LEU B C 1
ATOM 6675 O O . LEU B 1 358 ? -9.258 -0.447 9.125 1 88.69 358 LEU B O 1
ATOM 6679 N N . GLY B 1 359 ? -8.641 0.428 11.117 1 86.81 359 GLY B N 1
ATOM 6680 C CA . GLY B 1 359 ? -9.57 -0.415 11.852 1 86.81 359 GLY B CA 1
ATOM 6681 C C . GLY B 1 359 ? -11.008 0.069 11.773 1 86.81 359 GLY B C 1
ATOM 6682 O O . GLY B 1 359 ? -11.266 1.274 11.805 1 86.81 359 GLY B O 1
ATOM 6683 N N . THR B 1 360 ? -11.906 -0.826 11.664 1 81.38 360 THR B N 1
ATOM 6684 C CA . THR B 1 360 ? -13.32 -0.478 11.656 1 81.38 360 THR B CA 1
ATOM 6685 C C . THR B 1 360 ? -13.812 -0.181 13.062 1 81.38 360 THR B C 1
ATOM 6687 O O . THR B 1 360 ? -13.648 -1 13.977 1 81.38 360 THR B O 1
ATOM 6690 N N . PRO B 1 361 ? -14.367 0.985 13.219 1 87.75 361 PRO B N 1
ATOM 6691 C CA . PRO B 1 361 ? -14.977 1.239 14.523 1 87.75 361 PRO B CA 1
ATOM 6692 C C . PRO B 1 361 ? -16.156 0.322 14.812 1 87.75 361 PRO B C 1
ATOM 6694 O O . PRO B 1 361 ? -17.109 0.261 14.023 1 87.75 361 PRO B O 1
ATOM 6697 N N . THR B 1 362 ? -16.141 -0.343 15.93 1 86.81 362 THR B N 1
ATOM 6698 C CA . THR B 1 362 ? -17.188 -1.322 16.234 1 86.81 362 THR B CA 1
ATOM 6699 C C . THR B 1 362 ? -17.969 -0.9 17.469 1 86.81 362 THR B C 1
ATOM 6701 O O . THR B 1 362 ? -19.062 -1.415 17.719 1 86.81 362 THR B O 1
ATOM 6704 N N . HIS B 1 363 ? -17.375 0.017 18.25 1 92.44 363 HIS B N 1
ATOM 6705 C CA . HIS B 1 363 ? -17.984 0.469 19.5 1 92.44 363 HIS B CA 1
ATOM 6706 C C . HIS B 1 363 ? -17.922 1.987 19.625 1 92.44 363 HIS B C 1
ATOM 6708 O O . HIS B 1 363 ? -17.094 2.633 19 1 92.44 363 HIS B O 1
ATOM 6714 N N . HIS B 1 364 ? -18.875 2.434 20.375 1 95.94 364 HIS B N 1
ATOM 6715 C CA . HIS B 1 364 ? -18.656 3.791 20.859 1 95.94 364 HIS B CA 1
ATOM 6716 C C . HIS B 1 364 ? -17.375 3.873 21.688 1 95.94 364 HIS B C 1
ATOM 6718 O O . HIS B 1 364 ? -17.125 3.01 22.531 1 95.94 364 HIS B O 1
ATOM 6724 N N . ALA B 1 365 ? -16.594 4.875 21.328 1 97.38 365 ALA B N 1
ATOM 6725 C CA . ALA B 1 365 ? -15.281 4.91 21.969 1 97.38 365 ALA B CA 1
ATOM 6726 C C . ALA B 1 365 ? -14.734 6.336 22.031 1 97.38 365 ALA B C 1
ATOM 6728 O O . ALA B 1 365 ? -15.188 7.211 21.281 1 97.38 365 ALA B O 1
ATOM 6729 N N . LEU B 1 366 ? -13.906 6.551 22.969 1 97.75 366 LEU B N 1
ATOM 6730 C CA . LEU B 1 366 ? -12.992 7.684 23.031 1 97.75 366 LEU B CA 1
ATOM 6731 C C . LEU B 1 366 ? -11.555 7.238 22.797 1 97.75 366 LEU B C 1
ATOM 6733 O O . LEU B 1 366 ? -11.062 6.324 23.469 1 97.75 366 LEU B O 1
ATOM 6737 N N . SER B 1 367 ? -10.977 7.805 21.828 1 97.44 367 SER B N 1
ATOM 6738 C CA . SER B 1 367 ? -9.562 7.562 21.578 1 97.44 367 SER B CA 1
ATOM 6739 C C . SER B 1 367 ? -8.727 8.797 21.875 1 97.44 367 SER B C 1
ATOM 6741 O O . SER B 1 367 ? -9.086 9.914 21.469 1 97.44 367 SER B O 1
ATOM 6743 N N . PHE B 1 368 ? -7.676 8.641 22.594 1 97.62 368 PHE B N 1
ATOM 6744 C CA . PHE B 1 368 ? -6.734 9.742 22.766 1 97.62 368 PHE B CA 1
ATOM 6745 C C . PHE B 1 368 ? -5.34 9.211 23.094 1 97.62 368 PHE B C 1
ATOM 6747 O O . PHE B 1 368 ? -5.176 8.031 23.422 1 97.62 368 PHE B O 1
ATOM 6754 N N . GLY B 1 369 ? -4.348 10.031 22.891 1 97.56 369 GLY B N 1
ATOM 6755 C CA . GLY B 1 369 ? -2.988 9.633 23.219 1 97.56 369 GLY B CA 1
ATOM 6756 C C . GLY B 1 369 ? -1.954 10.68 22.844 1 97.56 369 GLY B C 1
ATOM 6757 O O . GLY B 1 369 ? -2.287 11.695 22.234 1 97.56 369 GLY B O 1
ATOM 6758 N N . PRO B 1 370 ? -0.755 10.43 23.344 1 98.38 370 PRO B N 1
ATOM 6759 C CA . PRO B 1 370 ? 0.341 11.367 23.078 1 98.38 370 PRO B CA 1
ATOM 6760 C C . PRO B 1 370 ? 0.938 11.188 21.688 1 98.38 370 PRO B C 1
ATOM 6762 O O . PRO B 1 370 ? 1.135 10.062 21.234 1 98.38 370 PRO B O 1
ATOM 6765 N N . SER B 1 371 ? 1.117 12.234 20.969 1 98.44 371 SER B N 1
ATOM 6766 C CA . SER B 1 371 ? 1.932 12.359 19.766 1 98.44 371 SER B CA 1
ATOM 6767 C C . SER B 1 371 ? 3.291 12.977 20.078 1 98.44 371 SER B C 1
ATOM 6769 O O . SER B 1 371 ? 3.365 14.086 20.594 1 98.44 371 SER B O 1
ATOM 6771 N N . MET B 1 372 ? 4.312 12.266 19.781 1 98.62 372 MET B N 1
ATOM 6772 C CA . MET B 1 372 ? 5.664 12.727 20.078 1 98.62 372 MET B CA 1
ATOM 6773 C C . MET B 1 372 ? 6.133 13.758 19.062 1 98.62 372 MET B C 1
ATOM 6775 O O . MET B 1 372 ? 6.535 13.398 17.953 1 98.62 372 MET B O 1
ATOM 6779 N N . ILE B 1 373 ? 6.211 15.031 19.484 1 98.5 373 ILE B N 1
ATOM 6780 C CA . ILE B 1 373 ? 6.316 16.109 18.5 1 98.5 373 ILE B CA 1
ATOM 6781 C C . ILE B 1 373 ? 7.742 16.656 18.484 1 98.5 373 ILE B C 1
ATOM 6783 O O . ILE B 1 373 ? 8.016 17.656 17.812 1 98.5 373 ILE B O 1
ATOM 6787 N N . ALA B 1 374 ? 8.648 16.109 19.203 1 97.5 374 ALA B N 1
ATOM 6788 C CA . ALA B 1 374 ? 10.062 16.484 19.172 1 97.5 374 ALA B CA 1
ATOM 6789 C C . ALA B 1 374 ? 10.953 15.258 19.094 1 97.5 374 ALA B C 1
ATOM 6791 O O . ALA B 1 374 ? 11.828 15.055 19.953 1 97.5 374 ALA B O 1
ATOM 6792 N N . PRO B 1 375 ? 10.797 14.492 18.062 1 97.69 375 PRO B N 1
ATOM 6793 C CA . PRO B 1 375 ? 11.562 13.25 17.984 1 97.69 375 PRO B CA 1
ATOM 6794 C C . PRO B 1 375 ? 13.047 13.492 17.719 1 97.69 375 PRO B C 1
ATOM 6796 O O . PRO B 1 375 ? 13.406 14.406 16.969 1 97.69 375 PRO B O 1
ATOM 6799 N N . ARG B 1 376 ? 13.906 12.625 18.281 1 98 376 ARG B N 1
ATOM 6800 C CA . ARG B 1 376 ? 15.344 12.617 18.031 1 98 376 ARG B CA 1
ATOM 6801 C C . ARG B 1 376 ? 15.695 11.641 16.906 1 98 376 ARG B C 1
ATOM 6803 O O . ARG B 1 376 ? 16.641 11.875 16.156 1 98 376 ARG B O 1
ATOM 6810 N N . SER B 1 377 ? 14.969 10.57 16.766 1 98.5 377 SER B N 1
ATOM 6811 C CA . SER B 1 377 ? 15.18 9.57 15.719 1 98.5 377 SER B CA 1
ATOM 6812 C C . SER B 1 377 ? 15.047 10.18 14.328 1 98.5 377 SER B C 1
ATOM 6814 O O . SER B 1 377 ? 14.219 11.078 14.117 1 98.5 377 SER B O 1
ATOM 6816 N N . ARG B 1 378 ? 15.891 9.781 13.43 1 98.75 378 ARG B N 1
ATOM 6817 C CA . ARG B 1 378 ? 15.867 10.227 12.039 1 98.75 378 ARG B CA 1
ATOM 6818 C C . ARG B 1 378 ? 15.828 9.031 11.086 1 98.75 378 ARG B C 1
ATOM 6820 O O . ARG B 1 378 ? 16.516 8.039 11.305 1 98.75 378 ARG B O 1
ATOM 6827 N N . GLY B 1 379 ? 14.984 9.141 10.125 1 98.62 379 GLY B N 1
ATOM 6828 C CA . GLY B 1 379 ? 14.906 8.141 9.07 1 98.62 379 GLY B CA 1
ATOM 6829 C C . GLY B 1 379 ? 15.367 8.664 7.723 1 98.62 379 GLY B C 1
ATOM 6830 O O . GLY B 1 379 ? 16.156 9.609 7.652 1 98.62 379 GLY B O 1
ATOM 6831 N N . SER B 1 380 ? 14.93 7.949 6.668 1 98.75 380 SER B N 1
ATOM 6832 C CA . SER B 1 380 ? 15.328 8.344 5.316 1 98.75 380 SER B CA 1
ATOM 6833 C C . SER B 1 380 ? 14.32 7.855 4.281 1 98.75 380 SER B C 1
ATOM 6835 O O . SER B 1 380 ? 13.523 6.949 4.559 1 98.75 380 SER B O 1
ATOM 6837 N N . VAL B 1 381 ? 14.273 8.547 3.193 1 98.75 381 VAL B N 1
ATOM 6838 C CA . VAL B 1 381 ? 13.609 8.148 1.96 1 98.75 381 VAL B CA 1
ATOM 6839 C C . VAL B 1 381 ? 14.641 7.883 0.871 1 98.75 381 VAL B C 1
ATOM 6841 O O . VAL B 1 381 ? 15.562 8.68 0.669 1 98.75 381 VAL B O 1
ATOM 6844 N N . SER B 1 382 ? 14.539 6.777 0.249 1 98.06 382 SER B N 1
ATOM 6845 C CA . SER B 1 382 ? 15.445 6.43 -0.84 1 98.06 382 SER B CA 1
ATOM 6846 C C . SER B 1 382 ? 14.695 5.801 -2.008 1 98.06 382 SER B C 1
ATOM 6848 O O . SER B 1 382 ? 13.492 5.555 -1.916 1 98.06 382 SER B O 1
ATOM 6850 N N . LEU B 1 383 ? 15.422 5.645 -3.119 1 97.31 383 LEU B N 1
ATOM 6851 C CA . LEU B 1 383 ? 14.852 4.883 -4.223 1 97.31 383 LEU B CA 1
ATOM 6852 C C . LEU B 1 383 ? 14.766 3.402 -3.877 1 97.31 383 LEU B C 1
ATOM 6854 O O . LEU B 1 383 ? 15.68 2.854 -3.256 1 97.31 383 LEU B O 1
ATOM 6858 N N . ALA B 1 384 ? 13.664 2.807 -4.176 1 95.06 384 ALA B N 1
ATOM 6859 C CA . ALA B 1 384 ? 13.57 1.351 -4.113 1 95.06 384 ALA B CA 1
ATOM 6860 C C . ALA B 1 384 ? 13.953 0.722 -5.453 1 95.06 384 ALA B C 1
ATOM 6862 O O . ALA B 1 384 ? 14.531 -0.367 -5.492 1 95.06 384 ALA B O 1
ATOM 6863 N N . LEU B 1 385 ? 13.562 1.331 -6.535 1 93.62 385 LEU B N 1
ATOM 6864 C CA . LEU B 1 385 ? 13.82 0.984 -7.93 1 93.62 385 LEU B CA 1
ATOM 6865 C C . LEU B 1 385 ? 14.07 2.236 -8.766 1 93.62 385 LEU B C 1
ATOM 6867 O O . LEU B 1 385 ? 13.711 3.342 -8.352 1 93.62 385 LEU B O 1
ATOM 6871 N N . PRO B 1 386 ? 14.727 2.049 -9.898 1 93.38 386 PRO B N 1
ATOM 6872 C CA . PRO B 1 386 ? 14.891 3.203 -10.789 1 93.38 386 PRO B CA 1
ATOM 6873 C C . PRO B 1 386 ? 13.617 3.527 -11.57 1 93.38 386 PRO B C 1
ATOM 6875 O O . PRO B 1 386 ? 13.508 4.605 -12.156 1 93.38 386 PRO B O 1
ATOM 6878 N N . ASP B 1 387 ? 12.625 2.643 -11.539 1 95.06 387 ASP B N 1
ATOM 6879 C CA . ASP B 1 387 ? 11.312 2.895 -12.141 1 95.06 387 ASP B CA 1
ATOM 6880 C C . ASP B 1 387 ? 10.594 4.027 -11.422 1 95.06 387 ASP B C 1
ATOM 6882 O O . ASP B 1 387 ? 10.328 3.941 -10.219 1 95.06 387 ASP B O 1
ATOM 6886 N N . PRO B 1 388 ? 10.234 5.07 -12.156 1 95.69 388 PRO B N 1
ATOM 6887 C CA . PRO B 1 388 ? 9.648 6.246 -11.508 1 95.69 388 PRO B CA 1
ATOM 6888 C C . PRO B 1 388 ? 8.258 5.965 -10.93 1 95.69 388 PRO B C 1
ATOM 6890 O O . PRO B 1 388 ? 7.73 6.773 -10.164 1 95.69 388 PRO B O 1
ATOM 6893 N N . THR B 1 389 ? 7.633 4.867 -11.297 1 96.56 389 THR B N 1
ATOM 6894 C CA . THR B 1 389 ? 6.305 4.57 -10.773 1 96.56 389 THR B CA 1
ATOM 6895 C C . THR B 1 389 ? 6.398 3.742 -9.5 1 96.56 389 THR B C 1
ATOM 6897 O O . THR B 1 389 ? 5.391 3.525 -8.82 1 96.56 389 THR B O 1
ATOM 6900 N N . ALA B 1 390 ? 7.633 3.299 -9.148 1 97.25 390 ALA B N 1
ATOM 6901 C CA . ALA B 1 390 ? 7.828 2.525 -7.926 1 97.25 390 ALA B CA 1
ATOM 6902 C C . ALA B 1 390 ? 7.719 3.412 -6.691 1 97.25 390 ALA B C 1
ATOM 6904 O O . ALA B 1 390 ? 8.211 4.543 -6.684 1 97.25 390 ALA B O 1
ATOM 6905 N N . LYS B 1 391 ? 7.035 2.934 -5.684 1 97.94 391 LYS B N 1
ATOM 6906 C CA . LYS B 1 391 ? 7.047 3.648 -4.41 1 97.94 391 LYS B CA 1
ATOM 6907 C C . LYS B 1 391 ? 8.445 3.678 -3.811 1 97.94 391 LYS B C 1
ATOM 6909 O O . LYS B 1 391 ? 9.211 2.721 -3.955 1 97.94 391 LYS B O 1
ATOM 6914 N N . PRO B 1 392 ? 8.805 4.758 -3.131 1 98 392 PRO B N 1
ATOM 6915 C CA . PRO B 1 392 ? 10.133 4.848 -2.523 1 98 392 PRO B CA 1
ATOM 6916 C C . PRO B 1 392 ? 10.289 3.943 -1.304 1 98 392 PRO B C 1
ATOM 6918 O O . PRO B 1 392 ? 9.297 3.457 -0.761 1 98 392 PRO B O 1
ATOM 6921 N N . ARG B 1 393 ? 11.531 3.664 -0.99 1 97.44 393 ARG B N 1
ATOM 6922 C CA . ARG B 1 393 ? 11.836 3.055 0.3 1 97.44 393 ARG B CA 1
ATOM 6923 C C . ARG B 1 393 ? 11.734 4.078 1.427 1 97.44 393 ARG B C 1
ATOM 6925 O O . ARG B 1 393 ? 12.391 5.121 1.386 1 97.44 393 ARG B O 1
ATOM 6932 N N . ILE B 1 394 ? 10.883 3.84 2.385 1 98.5 394 ILE B N 1
ATOM 6933 C CA . ILE B 1 394 ? 10.672 4.738 3.516 1 98.5 394 ILE B CA 1
ATOM 6934 C C . ILE B 1 394 ? 10.953 3.996 4.82 1 98.5 394 ILE B C 1
ATOM 6936 O O . ILE B 1 394 ? 10.344 2.955 5.094 1 98.5 394 ILE B O 1
ATOM 6940 N N . VAL B 1 395 ? 11.852 4.484 5.613 1 98 395 VAL B N 1
ATOM 6941 C CA . VAL B 1 395 ? 12.125 4.004 6.961 1 98 395 VAL B CA 1
ATOM 6942 C C . VAL B 1 395 ? 12.242 5.184 7.918 1 98 395 VAL B C 1
ATOM 6944 O O . VAL B 1 395 ? 13.156 6.008 7.793 1 98 395 VAL B O 1
ATOM 6947 N N . HIS B 1 396 ? 11.367 5.262 8.805 1 98.56 396 HIS B N 1
ATOM 6948 C CA . HIS B 1 396 ? 11.336 6.402 9.711 1 98.56 396 HIS B CA 1
ATOM 6949 C C . HIS B 1 396 ? 12.289 6.199 10.883 1 98.56 396 HIS B C 1
ATOM 6951 O O . HIS B 1 396 ? 12.781 7.172 11.461 1 98.56 396 HIS B O 1
ATOM 6957 N N . ASN B 1 397 ? 12.508 4.863 11.227 1 98.31 397 ASN B N 1
ATOM 6958 C CA . ASN B 1 397 ? 13.336 4.539 12.383 1 98.31 397 ASN B CA 1
ATOM 6959 C C . ASN B 1 397 ? 12.711 5.043 13.68 1 98.31 397 ASN B C 1
ATOM 6961 O O . ASN B 1 397 ? 13.406 5.574 14.547 1 98.31 397 ASN B O 1
ATOM 6965 N N . TYR B 1 398 ? 11.406 4.836 13.812 1 98.38 398 TYR B N 1
ATOM 6966 C CA . TYR B 1 398 ? 10.727 5.238 15.039 1 98.38 398 TYR B CA 1
ATOM 6967 C C . TYR B 1 398 ? 11.406 4.625 16.266 1 98.38 398 TYR B C 1
ATOM 6969 O O . TYR B 1 398 ? 11.578 3.406 16.344 1 98.38 398 TYR B O 1
ATOM 6977 N N . PHE B 1 399 ? 11.789 5.488 17.219 1 98.38 399 PHE B N 1
ATOM 6978 C CA . PHE B 1 399 ? 12.242 5.109 18.562 1 98.38 399 PHE B CA 1
ATOM 6979 C C . PHE B 1 399 ? 13.602 4.426 18.5 1 98.38 399 PHE B C 1
ATOM 6981 O O . PHE B 1 399 ? 13.977 3.689 19.406 1 98.38 399 PHE B O 1
ATOM 6988 N N . THR B 1 400 ? 14.336 4.559 17.406 1 98 400 THR B N 1
ATOM 6989 C CA . THR B 1 400 ? 15.695 4.016 17.359 1 98 400 THR B CA 1
ATOM 6990 C C . THR B 1 400 ? 16.609 4.77 18.328 1 98 400 THR B C 1
ATOM 6992 O O . THR B 1 400 ? 17.625 4.234 18.781 1 98 400 THR B O 1
ATOM 6995 N N . ASP B 1 401 ? 16.359 6.086 18.562 1 98.19 401 ASP B N 1
ATOM 6996 C CA . ASP B 1 401 ? 16.938 6.766 19.734 1 98.19 401 ASP B CA 1
ATOM 6997 C C . ASP B 1 401 ? 16.156 6.406 21 1 98.19 401 ASP B C 1
ATOM 6999 O O . ASP B 1 401 ? 14.992 6.77 21.156 1 98.19 401 ASP B O 1
ATOM 7003 N N . GLU B 1 402 ? 16.797 5.762 21.953 1 97 402 GLU B N 1
ATOM 7004 C CA . GLU B 1 402 ? 16.156 5.23 23.141 1 97 402 GLU B CA 1
ATOM 7005 C C . GLU B 1 402 ? 15.508 6.344 23.969 1 97 402 GLU B C 1
ATOM 7007 O O . GLU B 1 402 ? 14.508 6.117 24.656 1 97 402 GLU B O 1
ATOM 7012 N N . ARG B 1 403 ? 16.078 7.555 23.953 1 97.62 403 ARG B N 1
ATOM 7013 C CA . ARG B 1 403 ? 15.492 8.68 24.688 1 97.62 403 ARG B CA 1
ATOM 7014 C C . ARG B 1 403 ? 14.086 8.984 24.188 1 97.62 403 ARG B C 1
ATOM 7016 O O . ARG B 1 403 ? 13.242 9.461 24.953 1 97.62 403 ARG B O 1
ATOM 7023 N N . ASP B 1 404 ? 13.766 8.719 22.812 1 98.44 404 ASP B N 1
ATOM 7024 C CA . ASP B 1 404 ? 12.422 8.875 22.266 1 98.44 404 ASP B CA 1
ATOM 7025 C C . ASP B 1 404 ? 11.445 7.898 22.922 1 98.44 404 ASP B C 1
ATOM 7027 O O . ASP B 1 404 ? 10.297 8.25 23.188 1 98.44 404 ASP B O 1
ATOM 7031 N N . LEU B 1 405 ? 11.914 6.668 23.094 1 98.19 405 LEU B N 1
ATOM 7032 C CA . LEU B 1 405 ? 11.07 5.656 23.719 1 98.19 405 LEU B CA 1
ATOM 7033 C C . LEU B 1 405 ? 10.797 6.008 25.172 1 98.19 405 LEU B C 1
ATOM 7035 O O . LEU B 1 405 ? 9.68 5.836 25.656 1 98.19 405 LEU B O 1
ATOM 7039 N N . ASP B 1 406 ? 11.836 6.5 25.891 1 97.88 406 ASP B N 1
ATOM 7040 C CA . ASP B 1 406 ? 11.656 6.941 27.266 1 97.88 406 ASP B CA 1
ATOM 7041 C C . ASP B 1 406 ? 10.594 8.039 27.359 1 97.88 406 ASP B C 1
ATOM 7043 O O . ASP B 1 406 ? 9.711 7.98 28.219 1 97.88 406 ASP B O 1
ATOM 7047 N N . ASP B 1 407 ? 10.695 9.016 26.5 1 98.12 407 ASP B N 1
ATOM 7048 C CA . ASP B 1 407 ? 9.727 10.109 26.469 1 98.12 407 ASP B CA 1
ATOM 7049 C C . ASP B 1 407 ? 8.32 9.594 26.172 1 98.12 407 ASP B C 1
ATOM 7051 O O . ASP B 1 407 ? 7.348 10.07 26.766 1 98.12 407 ASP B O 1
ATOM 7055 N N . ALA B 1 408 ? 8.234 8.625 25.281 1 98.5 408 ALA B N 1
ATOM 7056 C CA . ALA B 1 408 ? 6.934 8.062 24.922 1 98.5 408 ALA B CA 1
ATOM 7057 C C . ALA B 1 408 ? 6.309 7.336 26.109 1 98.5 408 ALA B C 1
ATOM 7059 O O . ALA B 1 408 ? 5.094 7.402 26.312 1 98.5 408 ALA B O 1
ATOM 7060 N N . VAL B 1 409 ? 7.121 6.605 26.812 1 98.25 409 VAL B N 1
ATOM 7061 C CA . VAL B 1 409 ? 6.645 5.906 28 1 98.25 409 VAL B CA 1
ATOM 7062 C C . VAL B 1 409 ? 6.129 6.914 29.016 1 98.25 409 VAL B C 1
ATOM 7064 O O . VAL B 1 409 ? 5.047 6.73 29.578 1 98.25 409 VAL B O 1
ATOM 7067 N N . HIS B 1 410 ? 6.879 7.984 29.234 1 97.94 410 HIS B N 1
ATOM 7068 C CA . HIS B 1 410 ? 6.453 9.039 30.141 1 97.94 410 HIS B CA 1
ATOM 7069 C C . HIS B 1 410 ? 5.137 9.664 29.688 1 97.94 410 HIS B C 1
ATOM 7071 O O . HIS B 1 410 ? 4.227 9.852 30.5 1 97.94 410 HIS B O 1
ATOM 7077 N N . ALA B 1 411 ? 5.051 9.977 28.453 1 98.31 411 ALA B N 1
ATOM 7078 C CA . ALA B 1 411 ? 3.844 10.586 27.906 1 98.31 411 ALA B CA 1
ATOM 7079 C C . ALA B 1 411 ? 2.646 9.648 28.031 1 98.31 411 ALA B C 1
ATOM 7081 O O . ALA B 1 411 ? 1.528 10.094 28.297 1 98.31 411 ALA B O 1
ATOM 7082 N N . THR B 1 412 ? 2.885 8.344 27.797 1 98.19 412 THR B N 1
ATOM 7083 C CA . THR B 1 412 ? 1.824 7.355 27.938 1 98.19 412 THR B CA 1
ATOM 7084 C C . THR B 1 412 ? 1.32 7.293 29.375 1 98.19 412 THR B C 1
ATOM 7086 O O . THR B 1 412 ? 0.121 7.137 29.609 1 98.19 412 THR B O 1
ATOM 7089 N N . ARG B 1 413 ? 2.191 7.469 30.312 1 97.56 413 ARG B N 1
ATOM 7090 C CA . ARG B 1 413 ? 1.801 7.508 31.719 1 97.56 413 ARG B CA 1
ATOM 7091 C C . ARG B 1 413 ? 0.9 8.703 32 1 97.56 413 ARG B C 1
ATOM 7093 O O . ARG B 1 413 ? -0.056 8.602 32.781 1 97.56 413 ARG B O 1
ATOM 7100 N N . ILE B 1 414 ? 1.267 9.805 31.406 1 97.38 414 ILE B N 1
ATOM 7101 C CA . ILE B 1 414 ? 0.415 10.984 31.547 1 97.38 414 ILE B CA 1
ATOM 7102 C C . ILE B 1 414 ? -0.979 10.68 31.016 1 97.38 414 ILE B C 1
ATOM 7104 O O . ILE B 1 414 ? -1.984 11.016 31.641 1 97.38 414 ILE B O 1
ATOM 7108 N N . ALA B 1 415 ? -1.048 10.016 29.875 1 98 415 ALA B N 1
ATOM 7109 C CA . ALA B 1 415 ? -2.326 9.656 29.266 1 98 415 ALA B CA 1
ATOM 7110 C C . ALA B 1 415 ? -3.141 8.758 30.188 1 98 415 ALA B C 1
ATOM 7112 O O . ALA B 1 415 ? -4.355 8.93 30.328 1 98 415 ALA B O 1
ATOM 7113 N N . LEU B 1 416 ? -2.465 7.828 30.797 1 97.44 416 LEU B N 1
ATOM 7114 C CA . LEU B 1 416 ? -3.135 6.91 31.703 1 97.44 416 LEU B CA 1
ATOM 7115 C C . LEU B 1 416 ? -3.66 7.648 32.938 1 97.44 416 LEU B C 1
ATOM 7117 O O . LEU B 1 416 ? -4.742 7.336 33.438 1 97.44 416 LEU B O 1
ATOM 7121 N N . ARG B 1 417 ? -2.912 8.586 33.406 1 97.31 417 ARG B N 1
ATOM 7122 C CA . ARG B 1 417 ? -3.357 9.406 34.531 1 97.31 417 ARG B CA 1
ATOM 7123 C C . ARG B 1 417 ? -4.605 10.203 34.188 1 97.31 417 ARG B C 1
ATOM 7125 O O . ARG B 1 417 ? -5.539 10.305 34.969 1 97.31 417 ARG B O 1
ATOM 7132 N N . ILE B 1 418 ? -4.613 10.766 33 1 98.19 418 ILE B N 1
ATOM 7133 C CA . ILE B 1 418 ? -5.77 11.516 32.531 1 98.19 418 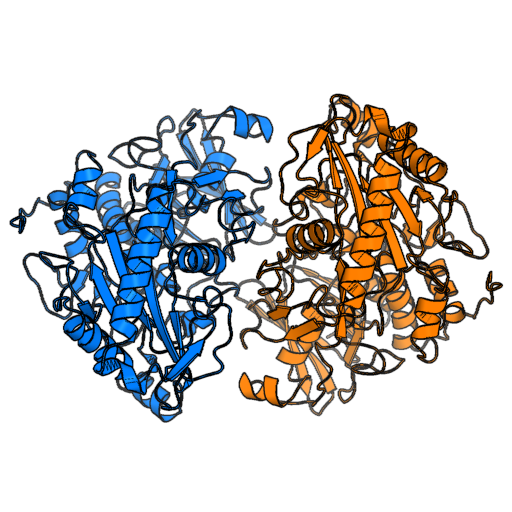ILE B CA 1
ATOM 7134 C C . ILE B 1 418 ? -6.977 10.586 32.406 1 98.19 418 ILE B C 1
ATOM 7136 O O . ILE B 1 418 ? -8.078 10.93 32.844 1 98.19 418 ILE B O 1
ATOM 7140 N N . ALA B 1 419 ? -6.793 9.375 31.922 1 97.62 419 ALA B N 1
ATOM 7141 C CA . ALA B 1 419 ? -7.855 8.391 31.719 1 97.62 419 ALA B CA 1
ATOM 7142 C C . ALA B 1 419 ? -8.508 8.008 33.031 1 97.62 419 ALA B C 1
ATOM 7144 O O . ALA B 1 419 ? -9.688 7.664 33.062 1 97.62 419 ALA B O 1
ATOM 7145 N N . GLY B 1 420 ? -7.773 8.141 34.094 1 96.88 420 GLY B N 1
ATOM 7146 C CA . GLY B 1 420 ? -8.242 7.699 35.375 1 96.88 420 GLY B CA 1
ATOM 7147 C C . GLY B 1 420 ? -9 8.766 36.125 1 96.88 420 GLY B C 1
ATOM 7148 O O . GLY B 1 420 ? -9.508 8.523 37.25 1 96.88 420 GLY B O 1
ATOM 7149 N N . GLN B 1 421 ? -9.125 9.891 35.594 1 98.31 421 GLN B N 1
ATOM 7150 C CA . GLN B 1 421 ? -9.781 10.992 36.281 1 98.31 421 GLN B CA 1
ATOM 7151 C C . GLN B 1 421 ? -11.305 10.828 36.25 1 98.31 421 GLN B C 1
ATOM 7153 O O . GLN B 1 421 ? -11.844 10.188 35.375 1 98.31 421 GLN B O 1
ATOM 7158 N N . LYS B 1 422 ? -12.008 11.492 37.156 1 98.25 422 LYS B N 1
ATOM 7159 C CA . LYS B 1 422 ? -13.453 11.375 37.344 1 98.25 422 LYS B CA 1
ATOM 7160 C C . LYS B 1 422 ? -14.219 11.844 36.125 1 98.25 422 LYS B C 1
ATOM 7162 O O . LYS B 1 422 ? -15.242 11.266 35.75 1 98.25 422 LYS B O 1
ATOM 7167 N N . ALA B 1 423 ? -13.734 12.805 35.469 1 98.31 423 ALA B N 1
ATOM 7168 C CA . ALA B 1 423 ? -14.438 13.398 34.344 1 98.31 423 ALA B CA 1
ATOM 7169 C C . ALA B 1 423 ? -14.578 12.398 33.188 1 98.31 423 ALA B C 1
ATOM 7171 O O . ALA B 1 423 ? -15.508 12.492 32.375 1 98.31 423 ALA B O 1
ATOM 7172 N N . LEU B 1 424 ? -13.703 11.391 33.094 1 98.12 424 LEU B N 1
ATOM 7173 C CA . LEU B 1 424 ? -13.711 10.453 31.984 1 98.12 424 LEU B CA 1
ATOM 7174 C C . LEU B 1 424 ? -14.297 9.109 32.406 1 98.12 424 LEU B C 1
ATOM 7176 O O . LEU B 1 424 ? -14.367 8.18 31.594 1 98.12 424 LEU B O 1
ATOM 7180 N N . ALA B 1 425 ? -14.75 9.047 33.594 1 97.31 425 ALA B N 1
ATOM 7181 C CA . ALA B 1 425 ? -15.148 7.766 34.188 1 97.31 425 ALA B CA 1
ATOM 7182 C C . ALA B 1 425 ? -16.203 7.07 33.312 1 97.31 425 ALA B C 1
ATOM 7184 O O . ALA B 1 425 ? -16.156 5.852 33.125 1 97.31 425 ALA B O 1
ATOM 7185 N N . THR B 1 426 ? -17.094 7.801 32.781 1 96.44 426 THR B N 1
ATOM 7186 C CA . THR B 1 426 ? -18.188 7.227 32 1 96.44 426 THR B CA 1
ATOM 7187 C C . THR B 1 426 ? -17.703 6.809 30.609 1 96.44 426 THR B C 1
ATOM 7189 O O . THR B 1 426 ? -18.344 6 29.938 1 96.44 426 THR B O 1
ATOM 7192 N N . PHE B 1 427 ? -16.594 7.312 30.203 1 97.31 427 PHE B N 1
ATOM 7193 C CA . PHE B 1 427 ? -16.141 7.098 28.844 1 97.31 427 PHE B CA 1
ATOM 7194 C C . PHE B 1 427 ? -14.945 6.152 28.797 1 97.31 427 PHE B C 1
ATOM 7196 O O . PHE B 1 427 ? -14.43 5.844 27.734 1 97.31 427 PHE B O 1
ATOM 7203 N N . THR B 1 428 ? -14.484 5.707 29.953 1 96.31 428 THR B N 1
ATOM 7204 C CA . THR B 1 428 ? -13.352 4.793 30.016 1 96.31 428 THR B CA 1
ATOM 7205 C C . THR B 1 428 ? -13.758 3.473 30.656 1 96.31 428 THR B C 1
ATOM 7207 O O . THR B 1 428 ? -12.992 2.891 31.438 1 96.31 428 THR B O 1
ATOM 7210 N N . GLU B 1 429 ? -14.953 3.062 30.344 1 93.88 429 GLU B N 1
ATOM 7211 C CA . GLU B 1 429 ? -15.508 1.836 30.922 1 93.88 429 GLU B CA 1
ATOM 7212 C C . GLU B 1 429 ? -14.781 0.605 30.375 1 93.88 429 GLU B C 1
ATOM 7214 O O . GLU B 1 429 ? -14.5 -0.33 31.125 1 93.88 429 GLU B O 1
ATOM 7219 N N . GLY B 1 430 ? -14.633 0.564 29.141 1 92.06 430 GLY B N 1
ATOM 7220 C CA . GLY B 1 430 ? -13.914 -0.514 28.484 1 92.06 430 GLY B CA 1
ATOM 7221 C C . GLY B 1 430 ? -12.578 -0.077 27.906 1 92.06 430 GLY B C 1
ATOM 7222 O O . GLY B 1 430 ? -12.406 1.086 27.531 1 92.06 430 GLY B O 1
ATOM 7223 N N . ARG B 1 431 ? -11.648 -0.992 27.938 1 88.12 431 ARG B N 1
ATOM 7224 C CA . ARG B 1 431 ? -10.344 -0.724 27.359 1 88.12 431 ARG B CA 1
ATOM 7225 C C . ARG B 1 431 ? -10.094 -1.609 26.141 1 88.12 431 ARG B C 1
ATOM 7227 O O . ARG B 1 431 ? -10.203 -2.834 26.219 1 88.12 431 ARG B O 1
ATOM 7234 N N . HIS B 1 432 ? -9.852 -0.923 25.031 1 87 432 HIS B N 1
ATOM 7235 C CA . HIS B 1 432 ? -9.469 -1.65 23.828 1 87 432 HIS B CA 1
ATOM 7236 C C . HIS B 1 432 ? -7.953 -1.767 23.719 1 87 432 HIS B C 1
ATOM 7238 O O . HIS B 1 432 ? -7.258 -0.759 23.578 1 87 432 HIS B O 1
ATOM 7244 N N . ALA B 1 433 ? -7.402 -2.945 23.797 1 82.5 433 ALA B N 1
ATOM 7245 C CA . ALA B 1 433 ? -5.98 -3.281 23.703 1 82.5 433 ALA B CA 1
ATOM 7246 C C . ALA B 1 433 ? -5.152 -2.418 24.656 1 82.5 433 ALA B C 1
ATOM 7248 O O . ALA B 1 433 ? -4.207 -1.752 24.219 1 82.5 433 ALA B O 1
ATOM 7249 N N . PRO B 1 434 ? -5.406 -2.404 25.938 1 85.75 434 PRO B N 1
ATOM 7250 C CA . PRO B 1 434 ? -4.633 -1.631 26.906 1 85.75 434 PRO B CA 1
ATOM 7251 C C . PRO B 1 434 ? -3.246 -2.219 27.156 1 85.75 434 PRO B C 1
ATOM 7253 O O . PRO B 1 434 ? -3.006 -3.393 26.859 1 85.75 434 PRO B O 1
ATOM 7256 N N . PRO B 1 435 ? -2.314 -1.306 27.641 1 92.75 435 PRO B N 1
ATOM 7257 C CA . PRO B 1 435 ? -1.085 -1.917 28.141 1 92.75 435 PRO B CA 1
ATOM 7258 C C . PRO B 1 435 ? -1.351 -2.977 29.203 1 92.75 435 PRO B C 1
ATOM 7260 O O . PRO B 1 435 ? -2.334 -2.883 29.953 1 92.75 435 PRO B O 1
ATOM 7263 N N . ALA B 1 436 ? -0.416 -3.9 29.312 1 90.31 436 ALA B N 1
ATOM 7264 C CA . ALA B 1 436 ? -0.594 -4.984 30.281 1 90.31 436 ALA B CA 1
ATOM 7265 C C . ALA B 1 436 ? -0.568 -4.453 31.719 1 90.31 436 ALA B C 1
ATOM 7267 O O . ALA B 1 436 ? -1.295 -4.949 32.562 1 90.31 436 ALA B O 1
ATOM 7268 N N . SER B 1 437 ? 0.31 -3.537 31.969 1 93.12 437 SER B N 1
ATOM 7269 C CA . SER B 1 437 ? 0.418 -2.83 33.219 1 93.12 437 SER B CA 1
ATOM 7270 C C . SER B 1 437 ? 1.064 -1.461 33.062 1 93.12 437 SER B C 1
ATOM 7272 O O . SER B 1 437 ? 1.297 -1.023 31.922 1 93.12 437 SER B O 1
ATOM 7274 N N . ASP B 1 438 ? 1.303 -0.817 34.188 1 92.5 438 ASP B N 1
ATOM 7275 C CA . ASP B 1 438 ? 1.932 0.499 34.125 1 92.5 438 ASP B CA 1
ATOM 7276 C C . ASP B 1 438 ? 3.439 0.396 34.344 1 92.5 438 ASP B C 1
ATOM 7278 O O . ASP B 1 438 ? 4.113 1.407 34.531 1 92.5 438 ASP B O 1
ATOM 7282 N N . SER B 1 439 ? 3.934 -0.825 34.25 1 96.06 439 SER B N 1
ATOM 7283 C CA . SER B 1 439 ? 5.379 -0.98 34.375 1 96.06 439 SER B CA 1
ATOM 7284 C C . SER B 1 439 ? 6.102 -0.422 33.156 1 96.06 439 SER B C 1
ATOM 7286 O O . SER B 1 439 ? 5.535 -0.375 32.062 1 96.06 439 SER B O 1
ATOM 7288 N N . ASP B 1 440 ? 7.312 -0.066 33.438 1 96.56 440 ASP B N 1
ATOM 7289 C CA . ASP B 1 440 ? 8.102 0.477 32.344 1 96.56 440 ASP B CA 1
ATOM 7290 C C . ASP B 1 440 ? 8.195 -0.52 31.172 1 96.56 440 ASP B C 1
ATOM 7292 O O . ASP B 1 440 ? 8.039 -0.148 30.016 1 96.56 440 ASP B O 1
ATOM 7296 N N . ASP B 1 441 ? 8.375 -1.733 31.5 1 96.5 441 ASP B N 1
ATOM 7297 C CA . ASP B 1 441 ? 8.547 -2.76 30.484 1 96.5 441 ASP B CA 1
ATOM 7298 C C . ASP B 1 441 ? 7.262 -2.951 29.672 1 96.5 441 ASP B C 1
ATOM 7300 O O . ASP B 1 441 ? 7.305 -3.082 28.453 1 96.5 441 ASP B O 1
ATOM 7304 N N . ASP B 1 442 ? 6.191 -2.975 30.359 1 97.25 442 ASP B N 1
ATOM 7305 C CA . ASP B 1 442 ? 4.906 -3.174 29.688 1 97.25 442 ASP B CA 1
ATOM 7306 C C . ASP B 1 442 ? 4.539 -1.964 28.844 1 97.25 442 ASP B C 1
ATOM 7308 O O . ASP B 1 442 ? 3.969 -2.113 27.75 1 97.25 442 ASP B O 1
ATOM 7312 N N . LEU B 1 443 ? 4.875 -0.805 29.344 1 98 443 LEU B N 1
ATOM 7313 C CA . LEU B 1 443 ? 4.598 0.402 28.578 1 98 443 LEU B CA 1
ATOM 7314 C C . LEU B 1 443 ? 5.5 0.486 27.344 1 98 443 LEU B C 1
ATOM 7316 O O . LEU B 1 443 ? 5.066 0.921 26.281 1 98 443 LEU B O 1
ATOM 7320 N N . ARG B 1 444 ? 6.77 0.105 27.578 1 97.75 444 ARG B N 1
ATOM 7321 C CA . ARG B 1 444 ? 7.684 0.055 26.438 1 97.75 444 ARG B CA 1
ATOM 7322 C C . ARG B 1 444 ? 7.168 -0.901 25.359 1 97.75 444 ARG B C 1
ATOM 7324 O O . ARG B 1 444 ? 7.176 -0.573 24.172 1 97.75 444 ARG B O 1
ATOM 7331 N N . ALA B 1 445 ? 6.703 -2.068 25.75 1 96.38 445 ALA B N 1
ATOM 7332 C CA . ALA B 1 445 ? 6.145 -3.051 24.828 1 96.38 445 ALA B CA 1
ATOM 7333 C C . ALA B 1 445 ? 4.898 -2.502 24.125 1 96.38 445 ALA B C 1
ATOM 7335 O O . ALA B 1 445 ? 4.711 -2.705 22.922 1 96.38 445 ALA B O 1
ATOM 7336 N N . TYR B 1 446 ? 4.098 -1.83 24.875 1 96.69 446 TYR B N 1
ATOM 7337 C CA . TYR B 1 446 ? 2.879 -1.244 24.328 1 96.69 446 TYR B CA 1
ATOM 7338 C C . TYR B 1 446 ? 3.205 -0.213 23.25 1 96.69 446 TYR B C 1
ATOM 7340 O O . TYR B 1 446 ? 2.594 -0.209 22.172 1 96.69 446 TYR B O 1
ATOM 7348 N N . VAL B 1 447 ? 4.141 0.647 23.562 1 97.75 447 VAL B N 1
ATOM 7349 C CA . VAL B 1 447 ? 4.543 1.691 22.625 1 97.75 447 VAL B CA 1
ATOM 7350 C C . VAL B 1 447 ? 5.027 1.06 21.328 1 97.75 447 VAL B C 1
ATOM 7352 O O . VAL B 1 447 ? 4.586 1.443 20.25 1 97.75 447 VAL B O 1
ATOM 7355 N N . ARG B 1 448 ? 5.859 0.025 21.391 1 96.25 448 ARG B N 1
ATOM 7356 C CA . ARG B 1 448 ? 6.41 -0.629 20.219 1 96.25 448 ARG B CA 1
ATOM 7357 C C . ARG B 1 448 ? 5.309 -1.291 19.391 1 96.25 448 ARG B C 1
ATOM 7359 O O . ARG B 1 448 ? 5.348 -1.269 18.156 1 96.25 448 ARG B O 1
ATOM 7366 N N . GLN B 1 449 ? 4.352 -1.77 20.078 1 94.06 449 GLN B N 1
ATOM 7367 C CA . GLN B 1 449 ? 3.318 -2.578 19.438 1 94.06 449 GLN B CA 1
ATOM 7368 C C . GLN B 1 449 ? 2.24 -1.699 18.812 1 94.06 449 GLN B C 1
ATOM 7370 O O . GLN B 1 449 ? 1.651 -2.064 17.797 1 94.06 449 GLN B O 1
ATOM 7375 N N . TYR B 1 450 ? 2.023 -0.498 19.375 1 94.94 450 TYR B N 1
ATOM 7376 C CA . TYR B 1 450 ? 0.8 0.193 18.984 1 94.94 450 TYR B CA 1
ATOM 7377 C C . TYR B 1 450 ? 1.109 1.579 18.422 1 94.94 450 TYR B C 1
ATOM 7379 O O . TYR B 1 450 ? 0.234 2.236 17.859 1 94.94 450 TYR B O 1
ATOM 7387 N N . ALA B 1 451 ? 2.402 2.016 18.531 1 95.69 451 ALA B N 1
ATOM 7388 C CA . ALA B 1 451 ? 2.748 3.318 17.969 1 95.69 451 ALA B CA 1
ATOM 7389 C C . ALA B 1 451 ? 2.477 3.357 16.469 1 95.69 451 ALA B C 1
ATOM 7391 O O . ALA B 1 451 ? 2.666 2.359 15.766 1 95.69 451 ALA B O 1
ATOM 7392 N N . HIS B 1 452 ? 1.999 4.516 16.016 1 93.88 452 HIS B N 1
ATOM 7393 C CA . HIS B 1 452 ? 1.754 4.789 14.609 1 93.88 452 HIS B CA 1
ATOM 7394 C C . HIS B 1 452 ? 2.133 6.223 14.25 1 93.88 452 HIS B C 1
ATOM 7396 O O . HIS B 1 452 ? 2.422 7.031 15.133 1 93.88 452 HIS B O 1
ATOM 7402 N N . SER B 1 453 ? 2.189 6.43 12.961 1 96.5 453 SER B N 1
ATOM 7403 C CA . SER B 1 453 ? 2.34 7.805 12.492 1 96.5 453 SER B CA 1
ATOM 7404 C C . SER B 1 453 ? 1.046 8.594 12.664 1 96.5 453 SER B C 1
ATOM 7406 O O . SER B 1 453 ? -0.046 8.055 12.484 1 96.5 453 SER B O 1
ATOM 7408 N N . ILE B 1 454 ? 1.173 9.836 13.039 1 96.81 454 ILE B N 1
ATOM 7409 C CA . ILE B 1 454 ? -0.001 10.695 12.938 1 96.81 454 ILE B CA 1
ATOM 7410 C C . ILE B 1 454 ? 0.078 11.523 11.656 1 96.81 454 ILE B C 1
ATOM 7412 O O . ILE B 1 454 ? -0.459 12.633 11.602 1 96.81 454 ILE B O 1
ATOM 7416 N N . TYR B 1 455 ? 0.96 11.07 10.727 1 96.75 455 TYR B N 1
ATOM 7417 C CA . TYR B 1 455 ? 0.966 11.484 9.328 1 96.75 455 TYR B CA 1
ATOM 7418 C C . TYR B 1 455 ? 1.632 12.844 9.164 1 96.75 455 TYR B C 1
ATOM 7420 O O . TYR B 1 455 ? 1.133 13.695 8.43 1 96.75 455 TYR B O 1
ATOM 7428 N N . HIS B 1 456 ? 2.725 13.07 9.945 1 98.25 456 HIS B N 1
ATOM 7429 C CA . HIS B 1 456 ? 3.396 14.367 9.883 1 98.25 456 HIS B CA 1
ATOM 7430 C C . HIS B 1 456 ? 4.844 14.219 9.422 1 98.25 456 HIS B C 1
ATOM 7432 O O . HIS B 1 456 ? 5.762 14.703 10.078 1 98.25 456 HIS B O 1
ATOM 7438 N N . PRO B 1 457 ? 5.059 13.609 8.242 1 98.56 457 PRO B N 1
ATOM 7439 C CA . PRO B 1 457 ? 6.449 13.477 7.805 1 98.56 457 PRO B CA 1
ATOM 7440 C C . PRO B 1 457 ? 7.043 14.797 7.312 1 98.56 457 PRO B C 1
ATOM 7442 O O . PRO B 1 457 ? 6.316 15.641 6.777 1 98.56 457 PRO B O 1
ATOM 7445 N N . GLY B 1 458 ? 8.367 15.008 7.48 1 98.69 458 GLY B N 1
ATOM 7446 C CA . GLY B 1 458 ? 9.078 16.172 6.957 1 98.69 458 GLY B CA 1
ATOM 7447 C C . GLY B 1 458 ? 10.586 16.047 7.086 1 98.69 458 GLY B C 1
ATOM 7448 O O . GLY B 1 458 ? 11.086 15.133 7.734 1 98.69 458 GLY B O 1
ATOM 7449 N N . GLY B 1 459 ? 11.266 16.906 6.34 1 98.81 459 GLY B N 1
ATOM 7450 C CA . GLY B 1 459 ? 12.672 17.125 6.617 1 98.81 459 GLY B CA 1
ATOM 7451 C C . GLY B 1 459 ? 13.594 16.516 5.578 1 98.81 459 GLY B C 1
ATOM 7452 O O . GLY B 1 459 ? 14.812 16.672 5.656 1 98.81 459 GLY B O 1
ATOM 7453 N N . THR B 1 460 ? 13.078 15.93 4.457 1 98.94 460 THR B N 1
ATOM 7454 C CA . THR B 1 460 ? 13.875 15.047 3.598 1 98.94 460 THR B CA 1
ATOM 7455 C C . THR B 1 460 ? 14.57 15.852 2.506 1 98.94 460 THR B C 1
ATOM 7457 O O . THR B 1 460 ? 15.336 15.297 1.713 1 98.94 460 THR B O 1
ATOM 7460 N N . CYS B 1 461 ? 14.312 17.141 2.404 1 98.94 461 CYS B N 1
ATOM 7461 C CA . CYS B 1 461 ? 15.031 18.109 1.585 1 98.94 461 CYS B CA 1
ATOM 7462 C C . CYS B 1 461 ? 15.32 19.375 2.373 1 98.94 461 CYS B C 1
ATOM 7464 O O . CYS B 1 461 ? 15.102 20.484 1.879 1 98.94 461 CYS B O 1
ATOM 7466 N N . ALA B 1 462 ? 15.93 19.297 3.439 1 98.88 462 ALA B N 1
ATOM 7467 C CA . ALA B 1 462 ? 15.984 20.312 4.496 1 98.88 462 ALA B CA 1
ATOM 7468 C C . ALA B 1 462 ? 16.781 21.531 4.051 1 98.88 462 ALA B C 1
ATOM 7470 O O . ALA B 1 462 ? 17.781 21.406 3.359 1 98.88 462 ALA B O 1
ATOM 7471 N N . MET B 1 463 ? 16.297 22.719 4.52 1 98.81 463 MET B N 1
ATOM 7472 C CA . MET B 1 463 ? 17.078 23.938 4.375 1 98.81 463 MET B CA 1
ATOM 7473 C C . MET B 1 463 ? 18.438 23.812 5.051 1 98.81 463 MET B C 1
ATOM 7475 O O . MET B 1 463 ? 18.547 23.266 6.148 1 98.81 463 MET B O 1
ATOM 7479 N N . GLY B 1 464 ? 19.391 24.312 4.41 1 98.38 464 GLY B N 1
ATOM 7480 C CA . GLY B 1 464 ? 20.734 24.25 4.957 1 98.38 464 GLY B CA 1
ATOM 7481 C C . GLY B 1 464 ? 21.469 22.984 4.559 1 98.38 464 GLY B C 1
ATOM 7482 O O . GLY B 1 464 ? 22.703 22.922 4.668 1 98.38 464 GLY B O 1
ATOM 7483 N N . ALA B 1 465 ? 20.75 22.031 4.082 1 98.56 465 ALA B N 1
ATOM 7484 C CA . ALA B 1 465 ? 21.359 20.75 3.715 1 98.56 465 ALA B CA 1
ATOM 7485 C C . ALA B 1 465 ? 21.156 20.453 2.236 1 98.56 465 ALA B C 1
ATOM 7487 O O . ALA B 1 465 ? 22.109 20.172 1.51 1 98.56 465 ALA B O 1
ATOM 7488 N N . VAL B 1 466 ? 19.938 20.531 1.777 1 98.94 466 VAL B N 1
ATOM 7489 C CA . VAL B 1 466 ? 19.594 20.219 0.394 1 98.94 466 VAL B CA 1
ATOM 7490 C C . VAL B 1 466 ? 19.281 21.516 -0.367 1 98.94 466 VAL B C 1
ATOM 7492 O O . VAL B 1 466 ? 19.672 21.656 -1.531 1 98.94 466 VAL B O 1
ATOM 7495 N N . VAL B 1 467 ? 18.562 22.422 0.297 1 98.94 467 VAL B N 1
ATOM 7496 C CA . VAL B 1 467 ? 18.234 23.703 -0.306 1 98.94 467 VAL B CA 1
ATOM 7497 C C . VAL B 1 467 ? 18.828 24.844 0.533 1 98.94 467 VAL B C 1
ATOM 7499 O O . VAL B 1 467 ? 19.125 24.656 1.715 1 98.94 467 VAL B O 1
ATOM 7502 N N . ASP B 1 468 ? 19.031 26 -0.038 1 98.75 468 ASP B N 1
ATOM 7503 C CA . ASP B 1 468 ? 19.5 27.156 0.699 1 98.75 468 ASP B CA 1
ATOM 7504 C C . ASP B 1 468 ? 18.344 27.906 1.365 1 98.75 468 ASP B C 1
ATOM 7506 O O . ASP B 1 468 ? 17.234 27.391 1.43 1 98.75 468 ASP B O 1
ATOM 7510 N N . ASP B 1 469 ? 18.578 29.078 1.935 1 98 469 ASP B N 1
ATOM 7511 C CA . ASP B 1 469 ? 17.578 29.828 2.691 1 98 469 ASP B CA 1
ATOM 7512 C C . ASP B 1 469 ? 16.547 30.469 1.76 1 98 469 ASP B C 1
ATOM 7514 O O . ASP B 1 469 ? 15.57 31.062 2.219 1 98 469 ASP B O 1
ATOM 7518 N N . GLN B 1 470 ? 16.75 30.375 0.475 1 98.25 470 GLN B N 1
ATOM 7519 C CA . GLN B 1 470 ? 15.742 30.797 -0.504 1 98.25 470 GLN B CA 1
ATOM 7520 C C . GLN B 1 470 ? 15.047 29.594 -1.123 1 98.25 470 GLN B C 1
ATOM 7522 O O . GLN B 1 470 ? 14.328 29.719 -2.115 1 98.25 470 GLN B O 1
ATOM 7527 N N . LEU B 1 471 ? 15.336 28.375 -0.642 1 98.88 471 LEU B N 1
ATOM 7528 C CA . LEU B 1 471 ? 14.711 27.109 -0.976 1 98.88 471 LEU B CA 1
ATOM 7529 C C . LEU B 1 471 ? 15.203 26.594 -2.326 1 98.88 471 LEU B C 1
ATOM 7531 O O . LEU B 1 471 ? 14.562 25.734 -2.941 1 98.88 471 LEU B O 1
ATOM 7535 N N . ARG B 1 472 ? 16.312 27.203 -2.857 1 98.81 472 ARG B N 1
ATOM 7536 C CA . ARG B 1 472 ? 16.922 26.75 -4.102 1 98.81 472 ARG B CA 1
ATOM 7537 C C . ARG B 1 472 ? 17.766 25.516 -3.871 1 98.81 472 ARG B C 1
ATOM 7539 O O . ARG B 1 472 ? 18.531 25.438 -2.906 1 98.81 472 ARG B O 1
ATOM 7546 N N . VAL B 1 473 ? 17.625 24.531 -4.707 1 98.94 473 VAL B N 1
ATOM 7547 C CA . VAL B 1 473 ? 18.391 23.281 -4.598 1 98.94 473 VAL B CA 1
ATOM 7548 C C . VAL B 1 473 ? 19.859 23.547 -4.887 1 98.94 473 VAL B C 1
ATOM 7550 O O . VAL B 1 473 ? 20.203 24.156 -5.906 1 98.94 473 VAL B O 1
ATOM 7553 N N . TYR B 1 474 ? 20.719 23.156 -3.979 1 98.81 474 TYR B N 1
ATOM 7554 C CA . TYR B 1 474 ? 22.156 23.344 -4.18 1 98.81 474 TYR B CA 1
ATOM 7555 C C . TYR B 1 474 ? 22.625 22.672 -5.461 1 98.81 474 TYR B C 1
ATOM 7557 O O . TYR B 1 474 ? 22.297 21.516 -5.711 1 98.81 474 TYR B O 1
ATOM 7565 N N . GLY B 1 475 ? 23.281 23.391 -6.293 1 98.06 475 GLY B N 1
ATOM 7566 C CA . GLY B 1 475 ? 23.969 22.797 -7.434 1 98.06 475 GLY B CA 1
ATOM 7567 C C . GLY B 1 475 ? 23.109 22.781 -8.688 1 98.06 475 GLY B C 1
ATOM 7568 O O . GLY B 1 475 ? 23.594 22.406 -9.766 1 98.06 475 GLY B O 1
ATOM 7569 N N . ILE B 1 476 ? 21.859 23.172 -8.648 1 98.75 476 ILE B N 1
ATOM 7570 C CA . ILE B 1 476 ? 21 23.172 -9.82 1 98.75 476 ILE B CA 1
ATOM 7571 C C . ILE B 1 476 ? 20.297 24.531 -9.938 1 98.75 476 ILE B C 1
ATOM 7573 O O . ILE B 1 476 ? 19.516 24.906 -9.062 1 98.75 476 ILE B O 1
ATOM 7577 N N . ASP B 1 477 ? 20.562 25.25 -11 1 98.62 477 ASP B N 1
ATOM 7578 C CA . ASP B 1 477 ? 19.891 26.516 -11.25 1 98.62 477 ASP B CA 1
ATOM 7579 C C . ASP B 1 477 ? 18.438 26.312 -11.664 1 98.62 477 ASP B C 1
ATOM 7581 O O . ASP B 1 477 ? 18.125 25.359 -12.383 1 98.62 477 ASP B O 1
ATOM 7585 N N . GLY B 1 478 ? 17.578 27.141 -11.188 1 98.75 478 GLY B N 1
ATOM 7586 C CA . GLY B 1 478 ? 16.203 27.109 -11.633 1 98.75 478 GLY B CA 1
ATOM 7587 C C . GLY B 1 478 ? 15.383 26 -11 1 98.75 478 GLY B C 1
ATOM 7588 O O . GLY B 1 478 ? 14.344 25.609 -11.531 1 98.75 478 GLY B O 1
ATOM 7589 N N . LEU B 1 479 ? 15.867 25.438 -9.852 1 98.94 479 LEU B N 1
ATOM 7590 C CA . LEU B 1 479 ? 15.156 24.375 -9.148 1 98.94 479 LEU B CA 1
ATOM 7591 C C . LEU B 1 479 ? 14.969 24.719 -7.68 1 98.94 479 LEU B C 1
ATOM 7593 O O . LEU B 1 479 ? 15.93 25.078 -6.992 1 98.94 479 LEU B O 1
ATOM 7597 N N . ARG B 1 480 ? 13.727 24.719 -7.203 1 98.94 480 ARG B N 1
ATOM 7598 C CA . ARG B 1 480 ? 13.406 24.906 -5.793 1 98.94 480 ARG B CA 1
ATOM 7599 C C . ARG B 1 480 ? 12.586 23.734 -5.254 1 98.94 480 ARG B C 1
ATOM 7601 O O . ARG B 1 480 ? 12.016 22.969 -6.027 1 98.94 480 ARG B O 1
ATOM 7608 N N . VAL B 1 481 ? 12.648 23.5 -3.996 1 98.94 481 VAL B N 1
ATOM 7609 C CA . VAL B 1 481 ? 11.734 22.625 -3.271 1 98.94 481 VAL B CA 1
ATOM 7610 C C . VAL B 1 481 ? 10.938 23.438 -2.258 1 98.94 481 VAL B C 1
ATOM 7612 O O . VAL B 1 481 ? 11.5 24.234 -1.495 1 98.94 481 VAL B O 1
ATOM 7615 N N . VAL B 1 482 ? 9.625 23.344 -2.287 1 98.94 482 VAL B N 1
ATOM 7616 C CA . VAL B 1 482 ? 8.766 24.047 -1.343 1 98.94 482 VAL B CA 1
ATOM 7617 C C . VAL B 1 482 ? 7.68 23.109 -0.826 1 98.94 482 VAL B C 1
ATOM 7619 O O . VAL B 1 482 ? 6.605 23 -1.423 1 98.94 482 VAL B O 1
ATOM 7622 N N . ASP B 1 483 ? 7.879 22.469 0.245 1 98.81 483 ASP B N 1
ATOM 7623 C CA . ASP B 1 483 ? 6.934 21.609 0.959 1 98.81 483 ASP B CA 1
ATOM 7624 C C . ASP B 1 483 ? 7.484 21.203 2.324 1 98.81 483 ASP B C 1
ATOM 7626 O O . ASP B 1 483 ? 8.414 21.828 2.838 1 98.81 483 ASP B O 1
ATOM 7630 N N . ALA B 1 484 ? 6.902 20.219 2.949 1 98.81 484 ALA B N 1
ATOM 7631 C CA . ALA B 1 484 ? 7.285 19.828 4.305 1 98.81 484 ALA B CA 1
ATOM 7632 C C . ALA B 1 484 ? 8.703 19.266 4.336 1 98.81 484 ALA B C 1
ATOM 7634 O O . ALA B 1 484 ? 9.328 19.203 5.395 1 98.81 484 ALA B O 1
ATOM 7635 N N . SER B 1 485 ? 9.203 18.797 3.184 1 98.88 485 SER B N 1
ATOM 7636 C CA . SER B 1 485 ? 10.523 18.188 3.141 1 98.88 485 SER B CA 1
ATOM 7637 C C . SER B 1 485 ? 11.617 19.203 3.443 1 98.88 485 SER B C 1
ATOM 7639 O O . SER B 1 485 ? 12.75 18.828 3.779 1 98.88 485 SER B O 1
ATOM 7641 N N . VAL B 1 486 ? 11.367 20.5 3.43 1 98.88 486 VAL B N 1
ATOM 7642 C CA . VAL B 1 486 ? 12.422 21.5 3.547 1 98.88 486 VAL B CA 1
ATOM 7643 C C . VAL B 1 486 ? 12.656 21.844 5.02 1 98.88 486 VAL B C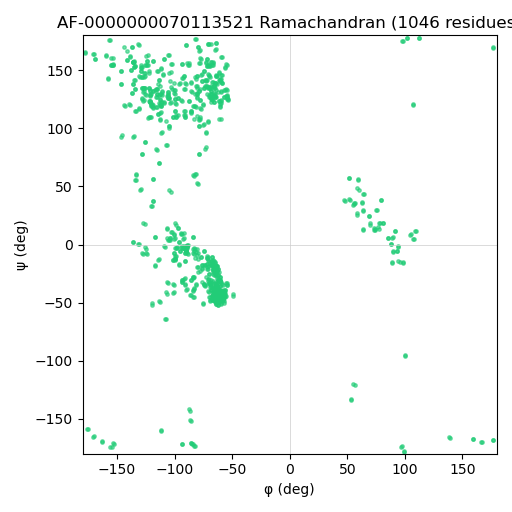 1
ATOM 7645 O O . VAL B 1 486 ? 13.57 22.594 5.352 1 98.88 486 VAL B O 1
ATOM 7648 N N . LEU B 1 487 ? 11.828 21.297 5.914 1 98.62 487 LEU B N 1
ATOM 7649 C CA . LEU B 1 487 ? 11.945 21.594 7.34 1 98.62 487 LEU B CA 1
ATOM 7650 C C . LEU B 1 487 ? 13.234 21 7.906 1 98.62 487 LEU B C 1
ATOM 7652 O O . LEU B 1 487 ? 13.438 19.797 7.859 1 98.62 487 LEU B O 1
ATOM 7656 N N . PRO B 1 488 ? 14.062 21.844 8.539 1 98.5 488 PRO B N 1
ATOM 7657 C CA . PRO B 1 488 ? 15.234 21.266 9.203 1 98.5 488 PRO B CA 1
ATOM 7658 C C . PRO B 1 488 ? 14.867 20.375 10.391 1 98.5 488 PRO B C 1
ATOM 7660 O O . PRO B 1 488 ? 15.43 19.297 10.555 1 98.5 488 PRO B O 1
ATOM 7663 N N . THR B 1 489 ? 14.039 20.859 11.211 1 98.06 489 THR B N 1
ATOM 7664 C CA . THR B 1 489 ? 13.398 20.109 12.281 1 98.06 489 THR B CA 1
ATOM 7665 C C . THR B 1 489 ? 11.883 20.297 12.242 1 98.06 489 THR B C 1
ATOM 7667 O O . THR B 1 489 ? 11.398 21.312 11.758 1 98.06 489 THR B O 1
ATOM 7670 N N . MET B 1 490 ? 11.227 19.328 12.727 1 96.94 490 MET B N 1
ATOM 7671 C CA . MET B 1 490 ? 9.766 19.359 12.672 1 96.94 490 MET B CA 1
ATOM 7672 C C . MET B 1 490 ? 9.211 20.438 13.594 1 96.94 490 MET B C 1
ATOM 7674 O O . MET B 1 490 ? 9.859 20.828 14.562 1 96.94 490 MET B O 1
ATOM 7678 N N . ILE B 1 491 ? 8.023 20.797 13.203 1 96.31 491 ILE B N 1
ATOM 7679 C CA . ILE B 1 491 ? 7.266 21.734 14.016 1 96.31 491 ILE B CA 1
ATOM 7680 C C . ILE B 1 491 ? 6.59 20.984 15.164 1 96.31 491 ILE B C 1
ATOM 7682 O O . ILE B 1 491 ? 6.195 19.828 15.016 1 96.31 491 ILE B O 1
ATOM 7686 N N . ARG B 1 492 ? 6.562 21.672 16.359 1 96.44 492 ARG B N 1
ATOM 7687 C CA . ARG B 1 492 ? 5.82 21.109 17.484 1 96.44 492 ARG B CA 1
ATOM 7688 C C . ARG B 1 492 ? 4.316 21.234 17.266 1 96.44 492 ARG B C 1
ATOM 7690 O O . ARG B 1 492 ? 3.658 22.078 17.875 1 96.44 492 ARG B O 1
ATOM 7697 N N . GLY B 1 493 ? 3.771 20.281 16.531 1 96.12 493 GLY B N 1
ATOM 7698 C CA . GLY B 1 493 ? 2.361 20.25 16.172 1 96.12 493 GLY B CA 1
ATOM 7699 C C . GLY B 1 493 ? 2.121 19.844 14.727 1 96.12 493 GLY B C 1
ATOM 7700 O O . GLY B 1 493 ? 3.01 19.281 14.078 1 96.12 493 GLY B O 1
ATOM 7701 N N . ASN B 1 494 ? 0.891 20.062 14.195 1 96.62 494 ASN B N 1
ATOM 7702 C CA . ASN B 1 494 ? 0.515 19.703 12.828 1 96.62 494 ASN B CA 1
ATOM 7703 C C . ASN B 1 494 ? 1.203 20.609 11.812 1 96.62 494 ASN B C 1
ATOM 7705 O O . ASN B 1 494 ? 1.179 21.844 11.945 1 96.62 494 ASN B O 1
ATOM 7709 N N . PRO B 1 495 ? 1.727 20.047 10.797 1 97.31 495 PRO B N 1
ATOM 7710 C CA . PRO B 1 495 ? 2.656 20.828 9.977 1 97.31 495 PRO B CA 1
ATOM 7711 C C . PRO B 1 495 ? 1.953 21.594 8.859 1 97.31 495 PRO B C 1
ATOM 7713 O O . PRO B 1 495 ? 2.592 22.359 8.141 1 97.31 495 PRO B O 1
ATOM 7716 N N . ASN B 1 496 ? 0.676 21.469 8.688 1 98.31 496 ASN B N 1
ATOM 7717 C CA . ASN B 1 496 ? -0.001 22.016 7.516 1 98.31 496 ASN B CA 1
ATOM 7718 C C . ASN B 1 496 ? 0.102 23.547 7.473 1 98.31 496 ASN B C 1
ATOM 7720 O O . ASN B 1 496 ? 0.44 24.125 6.434 1 98.31 496 ASN B O 1
ATOM 7724 N N . ALA B 1 497 ? -0.192 24.25 8.578 1 98.56 497 ALA B N 1
ATOM 7725 C CA . ALA B 1 497 ? -0.13 25.703 8.625 1 98.56 497 ALA B CA 1
ATOM 7726 C C . ALA B 1 497 ? 1.284 26.203 8.336 1 98.56 497 ALA B C 1
ATOM 7728 O O . ALA B 1 497 ? 1.477 27.109 7.527 1 98.56 497 ALA B O 1
ATOM 7729 N N . PRO B 1 498 ? 2.277 25.625 8.977 1 98.62 498 PRO B N 1
ATOM 7730 C CA . PRO B 1 498 ? 3.65 26.031 8.672 1 98.62 498 PRO B CA 1
ATOM 7731 C C . PRO B 1 498 ? 4.004 25.859 7.199 1 98.62 498 PRO B C 1
ATOM 7733 O O . PRO B 1 498 ? 4.66 26.719 6.609 1 98.62 498 PRO B O 1
ATOM 7736 N N . VAL B 1 499 ? 3.605 24.766 6.57 1 98.81 499 VAL B N 1
ATOM 7737 C CA . VAL B 1 499 ? 3.92 24.516 5.168 1 98.81 499 VAL B CA 1
ATOM 7738 C C . VAL B 1 499 ? 3.248 25.578 4.293 1 98.81 499 VAL B C 1
ATOM 7740 O O . VAL B 1 499 ? 3.838 26.047 3.318 1 98.81 499 VAL B O 1
ATOM 7743 N N . ILE B 1 500 ? 2.035 25.922 4.629 1 98.88 500 ILE B N 1
ATOM 7744 C CA . ILE B 1 500 ? 1.322 26.953 3.904 1 98.88 500 ILE B CA 1
ATOM 7745 C C . ILE B 1 500 ? 2.064 28.281 4.051 1 98.88 500 ILE B C 1
ATOM 7747 O O . ILE B 1 500 ? 2.262 29 3.066 1 98.88 500 ILE B O 1
ATOM 7751 N N . ALA B 1 501 ? 2.508 28.609 5.254 1 98.75 501 ALA B N 1
ATOM 7752 C CA . ALA B 1 501 ? 3.256 29.844 5.488 1 98.75 501 ALA B CA 1
ATOM 7753 C C . ALA B 1 501 ? 4.57 29.844 4.715 1 98.75 501 ALA B C 1
ATOM 7755 O O . ALA B 1 501 ? 4.977 30.875 4.168 1 98.75 501 ALA B O 1
ATOM 7756 N N . ILE B 1 502 ? 5.199 28.719 4.684 1 98.81 502 ILE B N 1
ATOM 7757 C CA . ILE B 1 502 ? 6.434 28.578 3.916 1 98.81 502 ILE B CA 1
ATOM 7758 C C . ILE B 1 502 ? 6.16 28.859 2.441 1 98.81 502 ILE B C 1
ATOM 7760 O O . ILE B 1 502 ? 6.938 29.547 1.777 1 98.81 502 ILE B O 1
ATOM 7764 N N . ALA B 1 503 ? 5.094 28.328 1.947 1 98.94 503 ALA B N 1
ATOM 7765 C CA . ALA B 1 503 ? 4.73 28.547 0.548 1 98.94 503 ALA B CA 1
ATOM 7766 C C . ALA B 1 503 ? 4.426 30.016 0.272 1 98.94 503 ALA B C 1
ATOM 7768 O O . ALA B 1 503 ? 4.77 30.531 -0.79 1 98.94 503 ALA B O 1
ATOM 7769 N N . GLU B 1 504 ? 3.748 30.719 1.216 1 98.69 504 GLU B N 1
ATOM 7770 C CA . GLU B 1 504 ? 3.516 32.156 1.104 1 98.69 504 GLU B CA 1
ATOM 7771 C C . GLU B 1 504 ? 4.832 32.938 0.966 1 98.69 504 GLU B C 1
ATOM 7773 O O . GLU B 1 504 ? 4.969 33.781 0.087 1 98.69 504 GLU B O 1
ATOM 7778 N N . LYS B 1 505 ? 5.688 32.625 1.812 1 98.62 505 LYS B N 1
ATOM 7779 C CA . LYS B 1 505 ? 6.984 33.312 1.774 1 98.62 505 LYS B CA 1
ATOM 7780 C C . LYS B 1 505 ? 7.75 32.938 0.502 1 98.62 505 LYS B C 1
ATOM 7782 O O . LYS B 1 505 ? 8.359 33.812 -0.122 1 98.62 505 LYS B O 1
ATOM 7787 N N . ALA B 1 506 ? 7.734 31.656 0.146 1 98.81 506 ALA B N 1
ATOM 7788 C CA . ALA B 1 506 ? 8.414 31.188 -1.062 1 98.81 506 ALA B CA 1
ATOM 7789 C C . ALA B 1 506 ? 7.906 31.938 -2.293 1 98.81 506 ALA B C 1
ATOM 7791 O O . ALA B 1 506 ? 8.688 32.281 -3.193 1 98.81 506 ALA B O 1
ATOM 7792 N N . ALA B 1 507 ? 6.625 32.156 -2.371 1 98.75 507 ALA B N 1
ATOM 7793 C CA . ALA B 1 507 ? 6.066 32.875 -3.5 1 98.75 507 ALA B CA 1
ATOM 7794 C C . ALA B 1 507 ? 6.703 34.281 -3.619 1 98.75 507 ALA B C 1
ATOM 7796 O O . ALA B 1 507 ? 7.012 34.719 -4.723 1 98.75 507 ALA B O 1
ATOM 7797 N N . ASP B 1 508 ? 6.871 34.969 -2.473 1 98.25 508 ASP B N 1
ATOM 7798 C CA . ASP B 1 508 ? 7.512 36.281 -2.475 1 98.25 508 ASP B CA 1
ATOM 7799 C C . ASP B 1 508 ? 8.977 36.156 -2.896 1 98.25 508 ASP B C 1
ATOM 7801 O O . ASP B 1 508 ? 9.453 36.969 -3.688 1 98.25 508 ASP B O 1
ATOM 7805 N N . LEU B 1 509 ? 9.641 35.188 -2.367 1 98 509 LEU B N 1
ATOM 7806 C CA . LEU B 1 509 ? 11.039 34.969 -2.729 1 98 509 LEU B CA 1
ATOM 7807 C C . LEU B 1 509 ? 11.18 34.75 -4.23 1 98 509 LEU B C 1
ATOM 7809 O O . LEU B 1 509 ? 12.055 35.344 -4.871 1 98 509 LEU B O 1
ATOM 7813 N N . ILE B 1 510 ? 10.344 33.906 -4.777 1 98.31 510 ILE B N 1
ATOM 7814 C CA . ILE B 1 510 ? 10.383 33.531 -6.18 1 98.31 510 ILE B CA 1
ATOM 7815 C C . ILE B 1 510 ? 10.07 34.719 -7.062 1 98.31 510 ILE B C 1
ATOM 7817 O O . ILE B 1 510 ? 10.711 34.938 -8.094 1 98.31 510 ILE B O 1
ATOM 7821 N N . ALA B 1 511 ? 9.156 35.5 -6.656 1 97.38 511 ALA B N 1
ATOM 7822 C CA . ALA B 1 511 ? 8.711 36.656 -7.438 1 97.38 511 ALA B CA 1
ATOM 7823 C C . ALA B 1 511 ? 9.617 37.875 -7.223 1 97.38 511 ALA B C 1
ATOM 7825 O O . ALA B 1 511 ? 9.461 38.906 -7.875 1 97.38 511 ALA B O 1
ATOM 7826 N N . GLY B 1 512 ? 10.547 37.812 -6.281 1 95.81 512 GLY B N 1
ATOM 7827 C CA . GLY B 1 512 ? 11.445 38.906 -5.996 1 95.81 512 GLY B CA 1
ATOM 7828 C C . GLY B 1 512 ? 10.781 40.031 -5.23 1 95.81 512 GLY B C 1
ATOM 7829 O O . GLY B 1 512 ? 11.133 41.219 -5.406 1 95.81 512 GLY B O 1
ATOM 7830 N N . ARG B 1 513 ? 9.844 39.688 -4.473 1 95.5 513 ARG B N 1
ATOM 7831 C CA . ARG B 1 513 ? 9.141 40.688 -3.67 1 95.5 513 ARG B CA 1
ATOM 7832 C C . ARG B 1 513 ? 9.828 40.906 -2.326 1 95.5 513 ARG B C 1
ATOM 7834 O O . ARG B 1 513 ? 10.523 40 -1.833 1 95.5 513 ARG B O 1
ATOM 7841 N N . THR B 1 514 ? 9.617 42.062 -1.792 1 93.19 514 THR B N 1
ATOM 7842 C CA . THR B 1 514 ? 10.094 42.344 -0.442 1 93.19 514 THR B CA 1
ATOM 7843 C C . THR B 1 514 ? 9.359 41.469 0.578 1 93.19 514 THR B C 1
ATOM 7845 O O . THR B 1 514 ? 8.133 41.375 0.556 1 93.19 514 THR B O 1
ATOM 7848 N N . PRO B 1 515 ? 10.141 40.844 1.37 1 93.12 515 PRO B N 1
ATOM 7849 C CA . PRO B 1 515 ? 9.484 40.062 2.422 1 93.12 515 PRO B CA 1
ATOM 7850 C C . PRO B 1 515 ? 8.539 40.906 3.279 1 93.12 515 PRO B C 1
ATOM 7852 O O . PRO B 1 515 ? 8.758 42.125 3.439 1 93.12 515 PRO B O 1
ATOM 7855 N N . LEU B 1 516 ? 7.586 40.281 3.785 1 95.19 516 LEU B N 1
ATOM 7856 C CA . LEU B 1 516 ? 6.656 41 4.664 1 95.19 516 LEU B CA 1
ATOM 7857 C C . LEU B 1 516 ? 7.379 41.562 5.883 1 95.19 516 LEU B C 1
ATOM 7859 O O . LEU B 1 516 ? 8.352 40.969 6.355 1 95.19 516 LEU B O 1
ATOM 7863 N N . PRO B 1 517 ? 6.914 42.656 6.359 1 93.12 517 PRO B N 1
ATOM 7864 C CA . PRO B 1 517 ? 7.582 43.25 7.516 1 93.12 517 PRO B CA 1
ATOM 7865 C C . PRO B 1 517 ? 7.492 42.375 8.766 1 93.12 517 PRO B C 1
ATOM 7867 O O . PRO B 1 517 ? 6.449 41.75 9.023 1 93.12 517 PRO B O 1
ATOM 7870 N N . VAL B 1 518 ? 8.617 42.344 9.461 1 91.56 518 VAL B N 1
ATOM 7871 C CA . VAL B 1 518 ? 8.727 41.562 10.68 1 91.56 518 VAL B CA 1
ATOM 7872 C C . VAL B 1 518 ? 7.805 42.125 11.758 1 91.56 518 VAL B C 1
ATOM 7874 O O . VAL B 1 518 ? 7.734 43.344 11.945 1 91.56 518 VAL B O 1
ATOM 7877 N N . GLU B 1 519 ? 7.078 41.344 12.328 1 81.94 519 GLU B N 1
ATOM 7878 C CA . GLU B 1 519 ? 6.238 41.688 13.469 1 81.94 519 GLU B CA 1
ATOM 7879 C C . GLU B 1 519 ? 6.789 41.094 14.766 1 81.94 519 GLU B C 1
ATOM 7881 O O . GLU B 1 519 ? 6.82 39.875 14.93 1 81.94 519 GLU B O 1
ATOM 7886 N N . ALA B 1 520 ? 7.371 41.906 15.625 1 78.69 520 ALA B N 1
ATOM 7887 C CA . ALA B 1 520 ? 7.93 41.406 16.875 1 78.69 520 ALA B CA 1
ATOM 7888 C C . ALA B 1 520 ? 6.848 41.281 17.953 1 78.69 520 ALA B C 1
ATOM 7890 O O . ALA B 1 520 ? 6.152 42.25 18.25 1 78.69 520 ALA B O 1
ATOM 7891 N N . VAL B 1 521 ? 6.551 40.062 18.188 1 80.19 521 VAL B N 1
ATOM 7892 C CA . VAL B 1 521 ? 5.656 39.812 19.312 1 80.19 521 VAL B CA 1
ATOM 7893 C C . VAL B 1 521 ? 6.457 39.281 20.516 1 80.19 521 VAL B C 1
ATOM 7895 O O . VAL B 1 521 ? 7.48 38.625 20.328 1 80.19 521 VAL B O 1
ATOM 7898 N N . ALA B 1 522 ? 6.152 39.688 21.781 1 70.25 522 ALA B N 1
ATOM 7899 C CA . ALA B 1 522 ? 6.883 39.375 23.016 1 70.25 522 ALA B CA 1
ATOM 7900 C C . ALA B 1 522 ? 6.91 37.844 23.25 1 70.25 522 ALA B C 1
ATOM 7902 O O . ALA B 1 522 ? 5.883 37.188 23.109 1 70.25 522 ALA B O 1
ATOM 7903 N N . ALA B 1 523 ? 8.148 37.281 23.328 1 65.62 523 ALA B N 1
ATOM 7904 C CA . ALA B 1 523 ? 8.352 35.906 23.734 1 65.62 523 ALA B CA 1
ATOM 7905 C C . ALA B 1 523 ? 7.848 35.656 25.156 1 65.62 523 ALA B C 1
ATOM 7907 O O . ALA B 1 523 ? 8.094 36.469 26.047 1 65.62 523 ALA B O 1
ATOM 7908 N N . VAL B 1 524 ? 6.746 34.938 25.297 1 57.06 524 VAL B N 1
ATOM 7909 C CA . VAL B 1 524 ? 6.359 34.625 26.672 1 57.06 524 VAL B CA 1
ATOM 7910 C C . VAL B 1 524 ? 7.258 33.531 27.234 1 57.06 524 VAL B C 1
ATOM 7912 O O . VAL B 1 524 ? 7.422 32.469 26.609 1 57.06 524 VAL B O 1
ATOM 7915 N N . HIS B 1 525 ? 8.305 33.844 28.125 1 46.56 525 HIS B N 1
ATOM 7916 C CA . HIS B 1 525 ? 9.109 32.875 28.828 1 46.56 525 HIS B CA 1
ATOM 7917 C C . HIS B 1 525 ? 8.289 32.156 29.891 1 46.56 525 HIS B C 1
ATOM 7919 O O . HIS B 1 525 ? 7.406 32.75 30.516 1 46.56 525 HIS B O 1
#

Nearest PDB structures (foldseek):
  8rpg-assembly1_A  TM=9.491E-01  e=4.718E-67  Streptomyces hiroshimensis
  7av4-assembly1_AAA  TM=9.618E-01  e=9.318E-63  Chlorella variabilis
  6yrv-assembly1_AAA  TM=9.430E-01  e=1.829E-63  Chlorella variabilis
  5ncc-assembly4_D  TM=9.493E-01  e=2.393E-60  Chlorella variabilis
  8bxl-assembly3_E  TM=9.332E-01  e=1.076E-53  Penicillium expansum

Solvent-accessible surface area (backbone atoms only — not comparable to full-atom values): 50672 Å² total; per-residue (Å²): 128,21,38,32,34,33,40,22,28,14,42,16,23,15,39,32,53,31,57,51,36,66,43,76,90,35,33,33,35,37,34,20,53,18,50,73,71,74,56,64,49,50,43,34,28,52,36,30,71,76,41,62,47,20,72,47,22,67,56,40,52,36,44,64,20,80,53,32,84,54,25,50,43,68,39,69,40,35,23,25,44,4,9,42,49,35,49,54,57,40,62,58,28,65,39,52,59,62,43,30,48,65,54,74,42,73,80,42,30,38,43,50,41,47,48,34,45,23,53,40,22,20,30,72,90,42,66,54,99,66,36,17,53,82,23,56,35,31,30,23,71,66,65,49,80,55,69,62,41,54,24,47,42,49,7,35,41,71,63,71,40,51,76,29,83,46,58,54,52,78,54,51,61,18,24,28,56,50,38,25,26,27,51,77,38,22,49,38,19,29,26,67,32,32,26,57,80,38,57,78,41,89,36,40,47,78,44,59,42,33,42,73,39,28,51,39,66,54,97,52,23,32,41,26,38,32,26,34,43,88,93,42,79,42,76,49,48,17,75,54,27,34,34,40,16,47,32,36,63,46,34,31,44,37,36,36,63,42,12,36,18,32,46,71,60,30,54,72,57,70,36,66,73,74,31,79,35,69,47,40,10,28,55,21,37,53,26,44,27,42,71,44,34,16,27,35,83,62,89,72,20,58,83,66,49,71,41,72,65,33,48,49,39,29,74,75,65,23,24,38,61,43,34,31,37,51,62,47,20,31,31,26,42,56,84,47,89,84,52,92,57,57,40,31,36,36,41,27,20,42,29,48,68,35,73,86,58,72,39,78,66,86,54,34,16,37,17,33,28,37,25,36,31,64,61,77,35,56,18,34,42,42,75,66,53,75,52,68,59,33,56,62,39,32,34,54,32,59,51,64,36,60,70,45,44,53,48,48,39,52,38,47,48,52,44,52,52,28,53,68,23,78,58,26,49,76,47,51,68,33,72,51,86,61,59,87,47,90,44,71,67,36,32,49,50,36,45,39,71,54,47,32,55,69,64,48,58,24,11,8,36,13,44,82,68,33,14,40,77,84,29,36,33,69,78,35,45,36,29,32,52,46,36,41,11,33,33,66,59,72,46,50,52,51,54,60,47,43,28,35,23,50,19,51,48,46,34,31,58,74,71,69,45,80,75,73,70,68,52,87,71,82,80,68,128,128,22,38,32,34,32,40,22,28,15,43,16,23,16,39,31,53,31,57,51,36,66,44,76,89,35,34,32,35,38,34,20,54,19,50,74,72,75,57,64,48,50,41,34,28,51,36,30,70,76,41,62,46,19,72,46,22,67,57,41,52,36,43,64,21,80,53,30,83,55,27,51,44,70,40,70,40,35,24,25,45,4,10,42,49,35,50,52,58,40,61,57,27,64,39,51,60,63,44,30,48,65,54,75,41,75,81,42,30,38,41,48,41,47,47,34,44,22,55,41,22,21,30,72,89,42,67,53,98,66,36,18,53,82,23,57,35,31,30,24,72,66,65,48,80,56,68,62,40,53,23,46,43,49,7,35,41,74,62,71,41,52,76,30,84,45,59,55,50,77,53,50,61,19,25,28,55,48,38,26,26,27,49,77,39,23,48,37,19,28,27,66,31,31,26,55,80,40,56,79,43,88,35,40,46,79,43,57,43,33,42,75,38,28,53,38,67,53,96,52,24,32,41,26,38,32,26,34,43,87,92,41,79,45,76,48,47,18,75,54,27,35,35,39,14,46,32,37,64,47,34,32,44,37,35,36,63,42,12,37,17,33,47,72,62,31,53,73,56,69,35,65,73,74,30,79,35,68,46,40,10,28,54,20,36,52,26,45,27,42,71,43,34,17,26,36,82,61,88,72,21,58,82,65,48,71,41,73,65,32,47,50,38,29,75,74,66,22,25,37,61,44,34,31,39,50,61,49,19,31,31,26,41,57,86,47,88,85,52,91,58,58,42,30,36,35,41,27,20,41,30,45,65,35,74,85,60,70,39,78,63,84,53,33,17,38,17,33,26,36,25,36,30,63,62,77,35,54,17,35,41,42,76,66,52,76,52,68,60,32,55,60,38,31,35,54,32,61,50,65,37,60,69,46,44,54,47,47,39,52,38,48,51,52,45,52,49,27,55,69,24,78,58,24,50,77,46,51,67,33,72,51,86,62,59,87,45,89,43,70,67,35,33,48,51,38,43,40,72,56,47,30,55,70,65,48,58,23,12,7,37,13,44,78,68,32,13,40,77,83,29,36,34,67,78,34,46,34,30,32,51,46,36,40,12,33,31,66,58,71,46,46,52,50,52,62,46,43,28,34,21,49,20,52,49,46,34,31,60,74,70,67,45,80,74,73,70,68,50,88,70,82,81,69,127